Protein AF-A0A9X3YIF7-F1 (afdb_monomer_lite)

Foldseek 3Di:
DAPPDLCLLVCVVDPPPQPAQAAEADAQDKDKDKAAAQDKAWNYKYFDDAQFFKKKKKKDWPDQFAKKKFKDFQFGDGCAFSQRAGDDPLSSQVQGQFMFGARRNIWMFMAGLLFQQHDHGHMMIMMMGTNGNGMIIMMIHMHTDSHQAFAWAEEPLPDDDPAFASVQLVAQDADPADAPQRDGGRNSLLVSLLRLLRRLVSVQLRFSDYAYEYEGEHAQAAALVGGTDQKAKAFPDWDFADPVRHNNSANAHQAIAQLLLSCSNNRTQSCGRRNDHRVDGGMYMYGHPCCAPPNVRNVAHEDSHNFCPPPDPRHFDSSLVSNQRVLNSNGLFAQQDQAVVVPQGQFADADPVGFGGHYLLQQQKWFADPVVLDIDRSDALVADSVSNNCSLQVQFRIFGHQPCLLCDPLQPLNPDDPPSSTFGFHSQFDPPCPPDRTGGHPVTGRSAGPDPPASRHPDRPVDDRSHRRSSSSSSVSSSSDSDRDDHDDAFDDDQFWKDFPQQPVWTKRKFFQAADSHNATKIKIKTWAAAQVLATFIKIFIAGQRRQKTWTRQHNVGFGIWGWFADPVQLEIDTDPVKGKTKMKHQPNLSSDSQNSVDDPPPQPGWIWMWMDIDPDTDIGIMGGPDDPVFADVVWLAAKKDLAPSRYDKIKGWTWGDDDPATWIKIKTWHAFLRRGIHIWIQPTHGADQQWGDKTFTWGFPQGHHPPDRHDPDTDIDGFFTKIKHADDQAADVNADLNIFMFTAGDDPPDRGGDTDDRRGMHHSHDRDD

Sequence (770 aa):
MIRRLLALLALAAAPLAGAAPTIGLVDGQPAAFSVPGGALWTPYYFDVGDTGQQLVVDLVNNGAGDTDLLLRYGSPFPDLTEGGAIPDFDLLLRYAHYRGISANGSESIAVQRSNSIPLRSGRWYIAVVNGAAAAQNVQLTARINASAAARGITFAFDQPGADCNVAPWNDTTPATPIDGNNGTTLGQQRRNALIYAGSRLSGEIQSPVDVTVRACWKAQGGSPTEGATIAYAGPQTFVLDGNDFPLPYLPEKYTWYAIGEAVRQAGTTRCGAVGGDCGTPDIEATFNSDIDPPSNVINRPFYYGFTGASKPNRTIDFVTTSMHELTHGLGFVGLVNVDRTQGPVGTRATSGNGTAYDDAFGKQLVAVNTADRTYKPFLGNATSDADRAAALVSNNGLRWAAAEAVNSPENDNRGQAVPDNFPLMFAPCDRDDASQPCATNPGSTLSHTVQTGDLMNAFDNGESIREMGLALPMLHALGWANTPATPPLYGTPIPSNWFDRAHNGHGIDFQLFDRDPVNGDRYFVIFYTYDANGVPEWYQGFGRVVDGVFVGGKESHGISLQRVIYNAALRRSELDPTVAGTIEIDFNQAENSPTCRSRDRSGAPRLAVMSWSLRSETGRWCMEPAIDASARSTPDFGGHWWAGNGDSGWGMELFTLKGGAQPLLVGYLYYPDGLGNSRWAVVPVTPVDLANTATINLQEITTGFCRSCTPPSQAQTRNVGTIRFKLTQPVRADPPSTANTVTIDLAVPGTNIRFTRTNAPISLLSQVNQ

Structure (mmCIF, N/CA/C/O backbone):
data_AF-A0A9X3YIF7-F1
#
_entry.id   AF-A0A9X3YIF7-F1
#
loop_
_atom_site.group_PDB
_atom_site.id
_atom_site.type_symbol
_atom_site.label_atom_id
_atom_site.label_alt_id
_atom_site.label_comp_id
_atom_site.label_asym_id
_atom_site.label_entity_id
_atom_site.label_seq_id
_atom_site.pdbx_PDB_ins_code
_atom_site.Cartn_x
_atom_site.Cartn_y
_atom_site.Cartn_z
_atom_site.occupancy
_atom_site.B_iso_or_equiv
_atom_site.auth_seq_id
_atom_site.auth_comp_id
_atom_site.auth_asym_id
_atom_site.auth_atom_id
_atom_site.pdbx_PDB_model_num
ATOM 1 N N . MET A 1 1 ? 42.427 -6.707 -4.473 1.00 28.56 1 MET A N 1
ATOM 2 C CA . MET A 1 1 ? 41.043 -7.219 -4.588 1.00 28.56 1 MET A CA 1
ATOM 3 C C . MET A 1 1 ? 40.332 -6.624 -5.818 1.00 28.56 1 MET A C 1
ATOM 5 O O . MET A 1 1 ? 39.259 -6.071 -5.687 1.00 28.56 1 MET A O 1
ATOM 9 N N . ILE A 1 2 ? 40.928 -6.715 -7.022 1.00 30.66 2 ILE A N 1
ATOM 10 C CA . ILE A 1 2 ? 40.467 -6.000 -8.248 1.00 30.66 2 ILE A CA 1
ATOM 11 C C . ILE A 1 2 ? 40.328 -6.966 -9.460 1.00 30.66 2 ILE A C 1
ATOM 13 O O . ILE A 1 2 ? 40.185 -6.571 -10.606 1.00 30.66 2 ILE A O 1
ATOM 17 N N . ARG A 1 3 ? 40.336 -8.289 -9.229 1.00 26.27 3 ARG A N 1
ATOM 18 C CA . ARG A 1 3 ? 40.239 -9.314 -10.295 1.00 26.27 3 ARG A CA 1
ATOM 19 C C . ARG A 1 3 ? 38.932 -10.124 -10.303 1.00 26.27 3 ARG A C 1
ATOM 21 O O . ARG A 1 3 ? 38.836 -11.064 -11.078 1.00 26.27 3 ARG A O 1
ATOM 28 N N . ARG A 1 4 ? 37.946 -9.794 -9.457 1.00 29.69 4 ARG A N 1
ATOM 29 C CA . ARG A 1 4 ? 36.722 -10.607 -9.291 1.00 29.69 4 ARG A CA 1
ATOM 30 C C . ARG A 1 4 ? 35.436 -10.037 -9.905 1.00 29.69 4 ARG A C 1
ATOM 32 O O . ARG A 1 4 ? 34.525 -10.823 -10.099 1.00 29.69 4 ARG A O 1
ATOM 39 N N . LEU A 1 5 ? 35.355 -8.753 -10.275 1.00 37.22 5 LEU A N 1
ATOM 40 C CA . LEU A 1 5 ? 34.058 -8.165 -10.660 1.00 37.22 5 LEU A CA 1
ATOM 41 C C . LEU A 1 5 ? 33.627 -8.397 -12.116 1.00 37.22 5 LEU A C 1
ATOM 43 O O . LEU A 1 5 ? 32.449 -8.609 -12.360 1.00 37.22 5 LEU A O 1
ATOM 47 N N . LEU A 1 6 ? 34.543 -8.478 -13.085 1.00 38.00 6 LEU A N 1
ATOM 48 C CA . LEU A 1 6 ? 34.151 -8.807 -14.469 1.00 38.00 6 LEU A CA 1
ATOM 49 C C . LEU A 1 6 ? 33.914 -10.294 -14.723 1.00 38.00 6 LEU A C 1
ATOM 51 O O . LEU A 1 6 ? 33.485 -10.689 -15.802 1.00 38.00 6 LEU A O 1
ATOM 55 N N . ALA A 1 7 ? 34.157 -11.109 -13.703 1.00 34.06 7 ALA A N 1
ATOM 56 C CA . ALA A 1 7 ? 33.710 -12.477 -13.697 1.00 34.06 7 ALA A CA 1
ATOM 57 C C . ALA A 1 7 ? 32.222 -12.578 -13.312 1.00 34.06 7 ALA A C 1
ATOM 59 O O . ALA A 1 7 ? 31.672 -13.642 -13.518 1.00 34.06 7 ALA A O 1
ATOM 60 N N . LEU A 1 8 ? 31.533 -11.532 -12.818 1.00 35.84 8 LEU A N 1
ATOM 61 C CA . LEU A 1 8 ? 30.135 -11.670 -12.370 1.00 35.84 8 LEU A CA 1
ATOM 62 C C . LEU A 1 8 ? 29.120 -11.902 -13.499 1.00 35.84 8 LEU A C 1
ATOM 64 O O . LEU A 1 8 ? 28.171 -12.640 -13.275 1.00 35.84 8 LEU A O 1
ATOM 68 N N . LEU A 1 9 ? 29.329 -11.403 -14.722 1.00 37.75 9 LEU A N 1
ATOM 69 C CA . LEU A 1 9 ? 28.446 -11.761 -15.848 1.00 37.75 9 LEU A CA 1
ATOM 70 C C . LEU A 1 9 ? 28.667 -13.206 -16.348 1.00 37.75 9 LEU A C 1
ATOM 72 O O . LEU A 1 9 ? 27.761 -13.788 -16.936 1.00 37.75 9 LEU A O 1
ATOM 76 N N . ALA A 1 10 ? 29.829 -13.810 -16.063 1.00 34.50 10 ALA A N 1
ATOM 77 C CA . ALA A 1 10 ? 30.195 -15.170 -16.488 1.00 34.50 10 ALA A CA 1
ATOM 78 C C . ALA A 1 10 ? 30.200 -16.222 -15.349 1.00 34.50 10 ALA A C 1
ATOM 80 O O . ALA A 1 10 ? 30.133 -17.418 -15.615 1.00 34.50 10 ALA A O 1
ATOM 81 N N . LEU A 1 11 ? 30.236 -15.805 -14.077 1.00 31.11 11 LEU A N 1
ATOM 82 C CA . LEU A 1 11 ? 30.035 -16.632 -12.878 1.00 31.11 11 LEU A CA 1
ATOM 83 C C . LEU A 1 11 ? 28.607 -16.535 -12.321 1.00 31.11 11 LEU A C 1
ATOM 85 O O . LEU A 1 11 ? 28.276 -17.316 -11.435 1.00 31.11 11 LEU A O 1
ATOM 89 N N . ALA A 1 12 ? 27.726 -15.698 -12.884 1.00 36.56 12 ALA A N 1
ATOM 90 C CA . ALA A 1 12 ? 26.279 -15.754 -12.621 1.00 36.56 12 ALA A CA 1
ATOM 91 C C . ALA A 1 12 ? 25.605 -17.064 -13.103 1.00 36.56 12 ALA A C 1
ATOM 93 O O . ALA A 1 12 ? 24.399 -17.247 -12.913 1.00 36.56 12 ALA A O 1
ATOM 94 N N . ALA A 1 13 ? 26.381 -17.975 -13.709 1.00 33.59 13 ALA A N 1
ATOM 95 C CA . ALA A 1 13 ? 26.006 -19.352 -14.024 1.00 33.59 13 ALA A CA 1
ATOM 96 C C . ALA A 1 13 ? 26.297 -20.361 -12.890 1.00 33.59 13 ALA A C 1
ATOM 98 O O . ALA A 1 13 ? 25.944 -21.531 -13.022 1.00 33.59 13 ALA A O 1
ATOM 99 N N . ALA A 1 14 ? 26.919 -19.952 -11.778 1.00 32.28 14 ALA A N 1
ATOM 100 C CA . ALA A 1 14 ? 26.854 -20.736 -10.548 1.00 32.28 14 ALA A CA 1
ATOM 101 C C . ALA A 1 14 ? 25.616 -20.276 -9.767 1.00 32.28 14 ALA A C 1
ATOM 103 O O . ALA A 1 14 ? 25.454 -19.067 -9.581 1.00 32.28 14 ALA A O 1
ATOM 104 N N . PRO A 1 15 ? 24.745 -21.187 -9.296 1.00 33.84 15 PRO A N 1
ATOM 105 C CA . PRO A 1 15 ? 23.718 -20.791 -8.358 1.00 33.84 15 PRO A CA 1
ATOM 106 C C . PRO A 1 15 ? 24.461 -20.303 -7.114 1.00 33.84 15 PRO A C 1
ATOM 108 O O . PRO A 1 15 ? 25.006 -21.102 -6.353 1.00 33.84 15 PRO A O 1
ATOM 111 N N . LEU A 1 16 ? 24.486 -18.990 -6.885 1.00 38.88 16 LEU A N 1
ATOM 112 C CA . LEU A 1 16 ? 24.484 -18.490 -5.518 1.00 38.88 16 LEU A CA 1
ATOM 113 C C . LEU A 1 16 ? 23.112 -18.881 -4.970 1.00 38.88 16 LEU A C 1
ATOM 115 O O . LEU A 1 16 ? 22.184 -18.083 -4.917 1.00 38.88 16 LEU A O 1
ATOM 119 N N . ALA A 1 17 ? 22.963 -20.170 -4.666 1.00 37.81 17 ALA A N 1
ATOM 120 C CA . ALA A 1 17 ? 21.912 -20.641 -3.805 1.00 37.81 17 ALA A CA 1
ATOM 121 C C . ALA A 1 17 ? 22.182 -19.938 -2.476 1.00 37.81 17 ALA A C 1
ATOM 123 O O . ALA A 1 17 ? 23.069 -20.357 -1.730 1.00 37.81 17 ALA A O 1
ATOM 124 N N . GLY A 1 18 ? 21.474 -18.832 -2.216 1.00 44.88 18 GLY A N 1
ATOM 125 C CA . GLY A 1 18 ? 21.236 -18.411 -0.840 1.00 44.88 18 GLY A CA 1
ATOM 126 C C . GLY A 1 18 ? 20.814 -19.671 -0.100 1.00 44.88 18 GLY A C 1
ATOM 127 O O . GLY A 1 18 ? 19.992 -20.436 -0.621 1.00 44.88 18 GLY A O 1
ATOM 128 N N . ALA A 1 19 ? 21.501 -19.998 0.991 1.00 51.97 19 ALA A N 1
ATOM 129 C CA . ALA A 1 19 ? 21.259 -21.268 1.644 1.00 51.97 19 ALA A CA 1
ATOM 130 C C . ALA A 1 19 ? 19.799 -21.237 2.094 1.00 51.97 19 ALA A C 1
ATOM 132 O O . ALA A 1 19 ? 19.418 -20.400 2.905 1.00 51.97 19 ALA A O 1
ATOM 133 N N . ALA A 1 20 ? 18.956 -22.093 1.509 1.00 62.53 20 ALA A N 1
ATOM 134 C CA . ALA A 1 20 ? 17.548 -22.115 1.870 1.00 62.53 20 ALA A CA 1
ATOM 135 C C . ALA A 1 20 ? 17.446 -22.257 3.400 1.00 62.53 20 ALA A C 1
ATOM 137 O O . ALA A 1 20 ? 18.180 -23.081 3.956 1.00 62.53 20 ALA A O 1
ATOM 138 N N . PRO A 1 21 ? 16.575 -21.488 4.076 1.00 73.00 21 PRO A N 1
ATOM 139 C CA . PRO A 1 21 ? 16.413 -21.553 5.523 1.00 73.00 21 PRO A CA 1
ATOM 140 C C . PRO A 1 21 ? 16.306 -23.008 5.981 1.00 73.00 21 PRO A C 1
ATOM 142 O O . PRO A 1 21 ? 15.505 -23.781 5.449 1.00 73.00 21 PRO A O 1
ATOM 145 N N . THR A 1 22 ? 17.179 -23.409 6.904 1.00 81.31 22 THR A N 1
ATOM 146 C CA . THR A 1 22 ? 17.409 -24.825 7.227 1.00 81.31 22 THR A CA 1
ATOM 147 C C . THR A 1 22 ? 16.674 -25.285 8.480 1.00 81.31 22 THR A C 1
ATOM 149 O O . THR A 1 22 ? 16.526 -26.490 8.684 1.00 81.31 22 THR A O 1
ATOM 152 N N . ILE A 1 23 ? 16.174 -24.359 9.303 1.00 91.75 23 ILE A N 1
ATOM 153 C CA . ILE A 1 23 ? 15.623 -24.663 10.624 1.00 91.75 23 ILE A CA 1
ATOM 154 C C . ILE A 1 23 ? 14.102 -24.493 10.607 1.00 91.75 23 ILE A C 1
ATOM 156 O O . ILE A 1 23 ? 13.578 -23.384 10.681 1.00 91.75 23 ILE A O 1
ATOM 160 N N . GLY A 1 24 ? 13.386 -25.614 10.524 1.00 95.75 24 GLY A N 1
ATOM 161 C CA . GLY A 1 24 ? 11.931 -25.631 10.661 1.00 95.75 24 GLY A CA 1
ATOM 162 C C . GLY A 1 24 ? 11.521 -25.512 12.127 1.00 95.75 24 GLY A C 1
ATOM 163 O O . GLY A 1 24 ? 11.977 -26.296 12.961 1.00 95.75 24 GLY A O 1
ATOM 164 N N . LEU A 1 25 ? 10.663 -24.546 12.443 1.00 97.69 25 LEU A N 1
ATOM 165 C CA . LEU A 1 25 ? 10.036 -24.435 13.756 1.00 97.69 25 LEU A CA 1
ATOM 166 C C . LEU A 1 25 ? 8.960 -25.512 13.931 1.00 97.69 25 LEU A C 1
ATOM 168 O O . LEU A 1 25 ? 8.255 -25.873 12.988 1.00 97.69 25 LEU A O 1
ATOM 172 N N . VAL A 1 26 ? 8.820 -25.998 15.162 1.00 97.00 26 VAL A N 1
ATOM 173 C CA . VAL A 1 26 ? 7.764 -26.939 15.549 1.00 97.00 26 VAL A CA 1
ATOM 174 C C . VAL A 1 26 ? 6.633 -26.155 16.205 1.00 97.00 26 VAL A C 1
ATOM 176 O O . VAL A 1 26 ? 6.886 -25.281 17.032 1.00 97.00 26 VAL A O 1
ATOM 179 N N . ASP A 1 27 ? 5.393 -26.480 15.843 1.00 97.31 27 ASP A N 1
ATOM 180 C CA . ASP A 1 27 ? 4.194 -25.797 16.333 1.00 97.31 27 ASP A CA 1
ATOM 181 C C . ASP A 1 27 ? 4.163 -25.698 17.869 1.00 97.31 27 ASP A C 1
ATOM 183 O O . ASP A 1 27 ? 4.268 -26.695 18.589 1.00 97.31 27 ASP A O 1
ATOM 187 N N . GLY A 1 28 ? 4.079 -24.464 18.367 1.00 97.00 28 GLY A N 1
ATOM 188 C CA . GLY A 1 28 ? 4.037 -24.118 19.786 1.00 97.00 28 GLY A CA 1
ATOM 189 C C . GLY A 1 28 ? 5.333 -24.331 20.569 1.00 97.00 28 GLY A C 1
ATOM 190 O O . GLY A 1 28 ? 5.376 -23.955 21.742 1.00 97.00 28 GLY A O 1
ATOM 191 N N . GLN A 1 29 ? 6.382 -24.892 19.962 1.00 97.81 29 GLN A N 1
ATOM 192 C CA . GLN A 1 29 ? 7.656 -25.142 20.632 1.00 97.81 29 GLN A CA 1
ATOM 193 C C . GLN A 1 29 ? 8.613 -23.960 20.444 1.00 97.81 29 GLN A C 1
ATOM 195 O O . GLN A 1 29 ? 8.922 -23.593 19.307 1.00 97.81 29 GLN A O 1
ATOM 200 N N . PRO A 1 30 ? 9.116 -23.364 21.535 1.00 97.00 30 PRO A N 1
ATOM 201 C CA . PRO A 1 30 ? 10.035 -22.245 21.431 1.00 97.00 30 PRO A CA 1
ATOM 202 C C . PRO A 1 30 ? 11.445 -22.671 21.008 1.00 97.00 30 PRO A C 1
ATOM 204 O O . PRO A 1 30 ? 12.006 -23.628 21.542 1.00 97.00 30 PRO A O 1
ATOM 207 N N . ALA A 1 31 ? 12.054 -21.894 20.115 1.00 96.88 31 ALA A N 1
ATOM 208 C CA . ALA A 1 31 ? 13.458 -21.989 19.735 1.00 96.88 31 ALA A CA 1
ATOM 209 C C . ALA A 1 31 ? 14.250 -20.828 20.355 1.00 96.88 31 ALA A C 1
ATOM 211 O O . ALA A 1 31 ? 14.021 -19.666 20.021 1.00 96.88 31 ALA A O 1
ATOM 212 N N . ALA A 1 32 ? 15.184 -21.138 21.257 1.00 96.00 32 ALA A N 1
ATOM 213 C CA . ALA A 1 32 ? 16.058 -20.152 21.890 1.00 96.00 32 ALA A CA 1
ATOM 214 C C . ALA A 1 32 ? 17.413 -20.072 21.174 1.00 96.00 32 ALA A C 1
ATOM 216 O O . ALA A 1 32 ? 18.036 -21.100 20.903 1.00 96.00 32 ALA A O 1
ATOM 217 N N . PHE A 1 33 ? 17.882 -18.859 20.881 1.00 95.00 33 PHE A N 1
ATOM 218 C CA . PHE A 1 33 ? 19.168 -18.619 20.220 1.00 95.00 33 PHE A CA 1
ATOM 219 C C . PHE A 1 33 ? 19.694 -17.208 20.510 1.00 95.00 33 PHE A C 1
ATOM 221 O O . PHE A 1 33 ? 18.993 -16.366 21.069 1.00 95.00 33 PHE A O 1
ATOM 228 N N . SER A 1 34 ? 20.954 -16.960 20.146 1.00 94.06 34 SER A N 1
ATOM 229 C CA . SER A 1 34 ? 21.594 -15.650 20.277 1.00 94.06 34 SER A CA 1
ATOM 230 C C . SER A 1 34 ? 21.779 -15.021 18.899 1.00 94.06 34 SER A C 1
ATOM 232 O O . SER A 1 34 ? 22.317 -15.671 18.001 1.00 94.06 34 SER A O 1
ATOM 234 N N . VAL A 1 35 ? 21.346 -13.772 18.735 1.00 93.19 35 VAL A N 1
ATOM 235 C CA . VAL A 1 35 ? 21.540 -12.986 17.509 1.00 93.19 35 VAL A CA 1
ATOM 236 C C . VAL A 1 35 ? 22.674 -11.994 17.754 1.00 93.19 35 VAL A C 1
ATOM 238 O O . VAL A 1 35 ? 22.548 -11.166 18.660 1.00 93.19 35 VAL A O 1
ATOM 241 N N . PRO A 1 36 ? 23.788 -12.041 16.997 1.00 93.06 36 PRO A N 1
ATOM 242 C CA . PRO A 1 36 ? 24.875 -11.077 17.154 1.00 93.06 36 PRO A CA 1
ATOM 243 C C . PRO A 1 36 ? 24.399 -9.628 16.976 1.00 93.06 36 PRO A C 1
ATOM 245 O O . PRO A 1 36 ? 23.386 -9.375 16.329 1.00 93.06 36 PRO A O 1
ATOM 248 N N . GLY A 1 37 ? 25.119 -8.672 17.563 1.00 90.88 37 GLY A N 1
ATOM 249 C CA . GLY A 1 37 ? 24.786 -7.253 17.425 1.00 90.88 37 GLY A CA 1
ATOM 250 C C . GLY A 1 37 ? 24.881 -6.767 15.979 1.00 90.88 37 GLY A C 1
ATOM 251 O O . GLY A 1 37 ? 25.839 -7.111 15.285 1.00 90.88 37 GLY A O 1
ATOM 252 N N . GLY A 1 38 ? 23.897 -5.990 15.524 1.00 88.06 38 GLY A N 1
ATOM 253 C CA . GLY A 1 38 ? 23.814 -5.488 14.148 1.00 88.06 38 GLY A CA 1
ATOM 254 C C . GLY A 1 38 ? 23.629 -6.577 13.085 1.00 88.06 38 GLY A C 1
ATOM 255 O O . GLY A 1 38 ? 23.909 -6.328 11.913 1.00 88.06 38 GLY A O 1
ATOM 256 N N . ALA A 1 39 ? 23.237 -7.794 13.477 1.00 88.38 39 ALA A N 1
ATOM 257 C CA . ALA A 1 39 ? 23.097 -8.920 12.563 1.00 88.38 39 ALA A CA 1
ATOM 258 C C . ALA A 1 39 ? 21.652 -9.120 12.094 1.00 88.38 39 ALA A C 1
ATOM 260 O O . ALA A 1 39 ? 20.688 -8.828 12.802 1.00 88.38 39 ALA A O 1
ATOM 261 N N . LEU A 1 40 ? 21.541 -9.700 10.900 1.00 88.38 40 LEU A N 1
ATOM 262 C CA . LEU A 1 40 ? 20.308 -10.217 10.321 1.00 88.38 40 LEU A CA 1
ATOM 263 C C . LEU A 1 40 ? 20.363 -11.746 10.375 1.00 88.38 40 LEU A C 1
ATOM 265 O O . LEU A 1 40 ? 21.404 -12.339 10.083 1.00 88.38 40 LEU A O 1
ATOM 269 N N . TRP A 1 41 ? 19.263 -12.384 10.764 1.00 88.75 41 TRP A N 1
ATOM 270 C CA . TRP A 1 41 ? 19.209 -13.821 11.015 1.00 88.75 41 TRP A CA 1
ATOM 271 C C . TRP A 1 41 ? 18.006 -14.458 10.315 1.00 88.75 41 TRP A C 1
ATOM 273 O O . TRP A 1 41 ? 16.871 -14.301 10.752 1.00 88.75 41 TRP A O 1
ATOM 283 N N . THR A 1 42 ? 18.255 -15.194 9.234 1.00 91.12 42 THR A N 1
ATOM 284 C CA . THR A 1 42 ? 17.260 -15.730 8.282 1.00 91.12 42 THR A CA 1
ATOM 285 C C . THR A 1 42 ? 17.077 -17.267 8.238 1.00 91.12 42 THR A C 1
ATOM 287 O O . THR A 1 42 ? 16.381 -17.739 7.338 1.00 91.12 42 THR A O 1
ATOM 290 N N . PRO A 1 43 ? 17.632 -18.121 9.134 1.00 90.75 43 PRO A N 1
ATOM 291 C CA . PRO A 1 43 ? 17.613 -19.573 8.917 1.00 90.75 43 PRO A CA 1
ATOM 292 C C . PRO A 1 43 ? 16.278 -20.253 9.256 1.00 90.75 43 PRO A C 1
ATOM 294 O O . PRO A 1 43 ? 16.157 -21.460 9.031 1.00 90.75 43 PRO A O 1
ATOM 297 N N . TYR A 1 44 ? 15.302 -19.530 9.815 1.00 95.38 44 TYR A N 1
ATOM 298 C CA . TYR A 1 44 ? 14.062 -20.107 10.330 1.00 95.38 44 TYR A CA 1
ATOM 299 C C . TYR A 1 44 ? 12.919 -20.076 9.313 1.00 95.38 44 TYR A C 1
ATOM 301 O O . TYR A 1 44 ? 12.725 -19.113 8.570 1.00 95.38 44 TYR A O 1
ATOM 309 N N . TYR A 1 45 ? 12.109 -21.131 9.328 1.00 96.94 45 TYR A N 1
ATOM 310 C CA . TYR A 1 45 ? 10.840 -21.190 8.611 1.00 96.94 45 TYR A CA 1
ATOM 311 C C . TYR A 1 45 ? 9.784 -21.952 9.417 1.00 96.94 45 TYR A C 1
ATOM 313 O O . TYR A 1 45 ? 10.096 -22.661 10.374 1.00 96.94 45 TYR A O 1
ATOM 321 N N . PHE A 1 46 ? 8.527 -21.832 9.002 1.00 97.75 46 PHE A N 1
ATOM 322 C CA . PHE A 1 46 ? 7.400 -22.601 9.511 1.00 97.75 46 PHE A CA 1
ATOM 323 C C . PHE A 1 46 ? 6.532 -23.078 8.342 1.00 97.75 46 PHE A C 1
ATOM 325 O O . PHE A 1 46 ? 6.184 -22.291 7.461 1.00 97.75 46 PHE A O 1
ATOM 332 N N . ASP A 1 47 ? 6.197 -24.367 8.314 1.00 96.75 47 ASP A N 1
ATOM 333 C CA . ASP A 1 47 ? 5.344 -24.948 7.276 1.00 96.75 47 ASP A CA 1
ATOM 334 C C . ASP A 1 47 ? 3.887 -24.972 7.759 1.00 96.75 47 ASP A C 1
ATOM 336 O O . ASP A 1 47 ? 3.551 -25.602 8.762 1.00 96.75 47 ASP A O 1
ATOM 340 N N . VAL A 1 48 ? 3.011 -24.275 7.036 1.00 97.12 48 VAL A N 1
ATOM 341 C CA . VAL A 1 48 ? 1.581 -24.184 7.345 1.00 97.12 48 VAL A CA 1
ATOM 342 C C . VAL A 1 48 ? 0.807 -25.229 6.539 1.00 97.12 48 VAL A C 1
ATOM 344 O O . VAL A 1 48 ? 0.975 -25.354 5.323 1.00 97.12 48 VAL A O 1
ATOM 347 N N . GLY A 1 49 ? -0.070 -25.975 7.212 1.00 95.31 49 GLY A N 1
ATOM 348 C CA . GLY A 1 49 ? -1.005 -26.913 6.583 1.00 95.31 49 GLY A CA 1
ATOM 349 C C . GLY A 1 49 ? -2.330 -26.270 6.154 1.00 95.31 49 GLY A C 1
ATOM 350 O O . GLY A 1 49 ? -2.624 -25.120 6.477 1.00 95.31 49 GLY A O 1
ATOM 351 N N . ASP A 1 50 ? -3.176 -27.040 5.470 1.00 91.75 50 ASP A N 1
ATOM 352 C CA . ASP A 1 50 ? -4.433 -26.549 4.880 1.00 91.75 50 ASP A CA 1
ATOM 353 C C . ASP A 1 50 ? -5.543 -26.205 5.881 1.00 91.75 50 ASP A C 1
ATOM 355 O O . ASP A 1 50 ? -6.513 -25.551 5.504 1.00 91.75 50 ASP A O 1
ATOM 359 N N . THR A 1 51 ? -5.446 -26.630 7.142 1.00 89.81 51 THR A N 1
ATOM 360 C CA . THR A 1 51 ? -6.525 -26.471 8.137 1.00 89.81 51 THR A CA 1
ATOM 361 C C . THR A 1 51 ? -6.350 -25.261 9.054 1.00 89.81 51 THR A C 1
ATOM 363 O O . THR A 1 51 ? -7.326 -24.812 9.658 1.00 89.81 51 THR A O 1
ATOM 366 N N . GLY A 1 52 ? -5.139 -24.701 9.139 1.00 92.75 52 GLY A N 1
ATOM 367 C CA . GLY A 1 52 ? -4.835 -23.563 10.006 1.00 92.75 52 GLY A CA 1
ATOM 368 C C . GLY A 1 52 ? -5.655 -22.323 9.647 1.00 92.75 52 GLY A C 1
ATOM 369 O O . GLY A 1 52 ? -5.833 -22.013 8.464 1.00 92.75 52 GLY A O 1
ATOM 370 N N . GLN A 1 53 ? -6.164 -21.621 10.661 1.00 94.75 53 GLN A N 1
ATOM 371 C CA . GLN A 1 53 ? -6.935 -20.380 10.495 1.00 94.75 53 GLN A CA 1
ATOM 372 C C . GLN A 1 53 ? -6.132 -19.136 10.870 1.00 94.75 53 GLN A C 1
ATOM 374 O O . GLN A 1 53 ? -6.403 -18.056 10.345 1.00 94.75 53 GLN A O 1
ATOM 379 N N . GLN A 1 54 ? -5.132 -19.288 11.740 1.00 96.50 54 GLN A N 1
ATOM 380 C CA . GLN A 1 54 ? -4.242 -18.206 12.138 1.00 96.50 54 GLN A CA 1
ATOM 381 C C . GLN A 1 54 ? -2.846 -18.747 12.459 1.00 96.50 54 GLN A C 1
ATOM 383 O O . GLN A 1 54 ? -2.724 -19.713 13.207 1.00 96.50 54 GLN A O 1
ATOM 388 N N . LEU A 1 55 ? -1.814 -18.111 11.909 1.00 97.94 55 LEU A N 1
ATOM 389 C CA . LEU A 1 55 ? -0.418 -18.279 12.304 1.00 97.94 55 LEU A CA 1
ATOM 390 C C . LEU A 1 55 ? -0.050 -17.138 13.250 1.00 97.94 55 LEU A C 1
ATOM 392 O O . LEU A 1 55 ? -0.253 -15.982 12.895 1.00 97.94 55 LEU A O 1
ATOM 396 N N . VAL A 1 56 ? 0.501 -17.449 14.419 1.00 98.00 56 VAL A N 1
ATOM 397 C CA . VAL A 1 56 ? 1.097 -16.460 15.328 1.00 98.00 56 VAL A CA 1
ATOM 398 C C . VAL A 1 56 ? 2.587 -16.743 15.443 1.00 98.00 56 VAL A C 1
ATOM 400 O O . VAL A 1 56 ? 2.970 -17.869 15.759 1.00 98.00 56 VAL A O 1
ATOM 403 N N . VAL A 1 57 ? 3.420 -15.739 15.181 1.00 98.44 57 VAL A N 1
ATOM 404 C CA . VAL A 1 57 ? 4.873 -15.803 15.358 1.00 98.44 57 VAL A CA 1
ATOM 405 C C . VAL A 1 57 ? 5.265 -14.799 16.431 1.00 98.44 57 VAL A C 1
ATOM 407 O O . VAL A 1 57 ? 5.092 -13.601 16.238 1.00 98.44 57 VAL A O 1
ATOM 410 N N . ASP A 1 58 ? 5.786 -15.300 17.547 1.00 98.12 58 ASP A N 1
ATOM 411 C CA . ASP A 1 58 ? 6.232 -14.508 18.690 1.00 98.12 58 ASP A CA 1
ATOM 412 C C . ASP A 1 58 ? 7.762 -14.515 18.765 1.00 98.12 58 ASP A C 1
ATOM 414 O O . ASP A 1 58 ? 8.381 -15.585 18.777 1.00 98.12 58 ASP A O 1
ATOM 418 N N . LEU A 1 59 ? 8.360 -13.333 18.878 1.00 98.19 59 LEU A N 1
ATOM 419 C CA . LEU A 1 59 ? 9.764 -13.108 19.198 1.00 98.19 59 LEU A CA 1
ATOM 420 C C . LEU A 1 59 ? 9.843 -12.460 20.581 1.00 98.19 59 LEU A C 1
ATOM 422 O O . LEU A 1 59 ? 9.498 -11.296 20.755 1.00 98.19 59 LEU A O 1
ATOM 426 N N . VAL A 1 60 ? 10.316 -13.208 21.573 1.00 97.44 60 VAL A N 1
ATOM 427 C CA . VAL A 1 60 ? 10.572 -12.673 22.914 1.00 97.44 60 VAL A CA 1
ATOM 428 C C . VAL A 1 60 ? 12.056 -12.368 23.037 1.00 97.44 60 VAL A C 1
ATOM 430 O O . VAL A 1 60 ? 12.880 -13.286 22.981 1.00 97.44 60 VAL A O 1
ATOM 433 N N . ASN A 1 61 ? 12.403 -11.097 23.231 1.00 95.19 61 ASN A N 1
ATOM 434 C CA . ASN A 1 61 ? 13.764 -10.710 23.575 1.00 95.19 61 ASN A CA 1
ATOM 435 C C . ASN A 1 61 ? 13.936 -10.715 25.097 1.00 95.19 61 ASN A C 1
ATOM 437 O O . ASN A 1 61 ? 13.267 -9.979 25.816 1.00 95.19 61 ASN A O 1
ATOM 441 N N . ASN A 1 62 ? 14.852 -11.547 25.594 1.00 90.75 62 ASN A N 1
ATOM 442 C CA . ASN A 1 62 ? 15.181 -11.597 27.021 1.00 90.75 62 ASN A CA 1
ATOM 443 C C . ASN A 1 62 ? 16.240 -10.550 27.417 1.00 90.75 62 ASN A C 1
ATOM 445 O O . ASN A 1 62 ? 16.604 -10.450 28.590 1.00 90.75 62 ASN A O 1
ATOM 449 N N . GLY A 1 63 ? 16.793 -9.828 26.440 1.00 86.00 63 GLY A N 1
ATOM 450 C CA . GLY A 1 63 ? 17.685 -8.691 26.632 1.00 86.00 63 GLY A CA 1
ATOM 451 C C . GLY A 1 63 ? 16.946 -7.350 26.640 1.00 86.00 63 GLY A C 1
ATOM 452 O O . GLY A 1 63 ? 15.724 -7.290 26.683 1.00 86.00 63 GLY A O 1
ATOM 453 N N . ALA A 1 64 ? 17.718 -6.263 26.611 1.00 82.69 64 ALA A N 1
ATOM 454 C CA . ALA A 1 64 ? 17.210 -4.885 26.563 1.00 82.69 64 ALA A CA 1
ATOM 455 C C . ALA A 1 64 ? 17.466 -4.201 25.206 1.00 82.69 64 ALA A C 1
ATOM 457 O O . ALA A 1 64 ? 17.347 -2.984 25.096 1.00 82.69 64 ALA A O 1
ATOM 458 N N . GLY A 1 65 ? 17.933 -4.959 24.210 1.00 87.62 65 GLY A N 1
ATOM 459 C CA . GLY A 1 65 ? 18.187 -4.450 22.867 1.00 87.62 65 GLY A CA 1
ATOM 460 C C . GLY A 1 65 ? 16.946 -4.469 21.985 1.00 87.62 65 GLY A C 1
ATOM 461 O O . GLY A 1 65 ? 15.967 -5.154 22.271 1.00 87.62 65 GLY A O 1
ATOM 462 N N . ASP A 1 66 ? 17.035 -3.738 20.886 1.00 90.75 66 ASP A N 1
ATOM 463 C CA . ASP A 1 66 ? 16.007 -3.695 19.858 1.00 90.75 66 ASP A CA 1
ATOM 464 C C . ASP A 1 66 ? 16.150 -4.906 18.925 1.00 90.75 66 ASP A C 1
ATOM 466 O O . ASP A 1 66 ? 17.224 -5.116 18.343 1.00 90.75 66 ASP A O 1
ATOM 470 N N . THR A 1 67 ? 15.107 -5.732 18.839 1.00 94.62 67 THR A N 1
ATOM 471 C CA . THR A 1 67 ? 15.065 -6.855 17.900 1.00 94.62 67 THR A CA 1
ATOM 472 C C . THR A 1 67 ? 13.755 -6.888 17.146 1.00 94.62 67 THR A C 1
ATOM 474 O O . THR A 1 67 ? 12.696 -6.920 17.764 1.00 94.62 67 THR A O 1
ATOM 477 N N . ASP A 1 68 ? 13.853 -6.975 15.825 1.00 96.19 68 ASP A N 1
ATOM 478 C CA . ASP A 1 68 ? 12.706 -6.967 14.930 1.00 96.19 68 ASP A CA 1
ATOM 479 C C . ASP A 1 68 ? 12.395 -8.366 14.400 1.00 96.19 68 ASP A C 1
ATOM 481 O O . ASP A 1 68 ? 13.278 -9.222 14.251 1.00 96.19 68 ASP A O 1
ATOM 485 N N . LEU A 1 69 ? 11.135 -8.569 14.030 1.00 97.81 69 LEU A N 1
ATOM 486 C CA . LEU A 1 69 ? 10.620 -9.792 13.433 1.00 97.81 69 LEU A CA 1
ATOM 487 C C . LEU A 1 69 ? 10.066 -9.498 12.041 1.00 97.81 69 LEU A C 1
ATOM 489 O O . LEU A 1 69 ? 9.175 -8.671 11.885 1.00 97.81 69 LEU A O 1
ATOM 493 N N . LEU A 1 70 ? 10.535 -10.222 11.029 1.00 98.00 70 LEU A N 1
ATOM 494 C CA . LEU A 1 70 ? 10.029 -10.141 9.661 1.00 98.00 70 LEU A CA 1
ATOM 495 C C . LEU A 1 70 ? 9.510 -11.506 9.218 1.00 98.00 70 LEU A C 1
ATOM 497 O O . LEU A 1 70 ? 10.106 -12.544 9.514 1.00 98.00 70 LEU A O 1
ATOM 501 N N . LEU A 1 71 ? 8.410 -11.503 8.472 1.00 98.25 71 LEU A N 1
ATOM 502 C CA . LEU A 1 71 ? 7.739 -12.714 8.018 1.00 98.25 71 LEU A CA 1
ATOM 503 C C . LEU A 1 71 ? 7.318 -12.568 6.554 1.00 98.25 71 LEU A C 1
ATOM 505 O O . LEU A 1 71 ? 6.778 -11.541 6.137 1.00 98.25 71 LEU A O 1
ATOM 509 N N . ARG A 1 72 ? 7.547 -13.613 5.758 1.00 96.38 72 ARG A N 1
ATOM 510 C CA . ARG A 1 72 ? 7.082 -13.678 4.366 1.00 96.38 72 ARG A CA 1
ATOM 511 C C . ARG A 1 72 ? 6.686 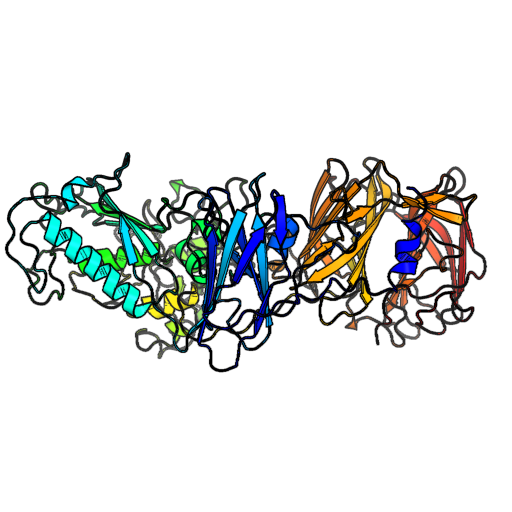-15.087 3.952 1.00 96.38 72 ARG A C 1
ATOM 513 O O . ARG A 1 72 ? 7.036 -16.058 4.612 1.00 96.38 72 ARG A O 1
ATOM 520 N N . TYR A 1 73 ? 5.963 -15.196 2.845 1.00 95.31 73 TYR A N 1
ATOM 521 C CA . TYR A 1 73 ? 5.475 -16.467 2.314 1.00 95.31 73 TYR A CA 1
ATOM 522 C C . TYR A 1 73 ? 6.131 -16.786 0.969 1.00 95.31 73 TYR A C 1
ATOM 524 O O . TYR A 1 73 ? 6.284 -15.904 0.128 1.00 95.31 73 TYR A O 1
ATOM 532 N N . GLY A 1 74 ? 6.424 -18.064 0.726 1.00 87.56 74 GLY A N 1
ATOM 533 C CA . GLY A 1 74 ? 6.698 -18.592 -0.614 1.00 87.56 74 GLY A CA 1
ATOM 534 C C . GLY A 1 74 ? 8.149 -18.486 -1.082 1.00 87.56 74 GLY A C 1
ATOM 535 O O . GLY A 1 74 ? 8.646 -19.455 -1.646 1.00 87.56 74 GLY A O 1
ATOM 536 N N . SER A 1 75 ? 8.854 -17.388 -0.793 1.00 89.06 75 SER A N 1
ATOM 537 C CA . SER A 1 75 ? 10.292 -17.250 -1.086 1.00 89.06 75 SER A CA 1
ATOM 538 C C . SER A 1 75 ? 11.098 -16.820 0.147 1.00 89.06 75 SER A C 1
ATOM 540 O O . SER A 1 75 ? 10.583 -16.068 0.980 1.00 89.06 75 SER A O 1
ATOM 542 N N . PRO A 1 76 ? 12.343 -17.305 0.310 1.00 90.94 76 PRO A N 1
ATOM 543 C CA . PRO A 1 76 ? 13.159 -17.000 1.480 1.00 90.94 76 PRO A CA 1
ATOM 544 C C . PRO A 1 76 ? 13.627 -15.542 1.488 1.00 90.94 76 PRO A C 1
ATOM 546 O O . PRO A 1 76 ? 13.602 -14.849 0.470 1.00 90.94 76 PRO A O 1
ATOM 549 N N . PHE A 1 77 ? 14.066 -15.065 2.650 1.00 91.06 77 PHE A N 1
ATOM 550 C CA . PHE A 1 77 ? 14.869 -13.846 2.708 1.00 91.06 77 PHE A CA 1
ATOM 551 C C . PHE A 1 77 ? 16.263 -14.127 2.123 1.00 91.06 77 PHE A C 1
ATOM 553 O O . PHE A 1 77 ? 16.786 -15.225 2.329 1.00 91.06 77 PHE A O 1
ATOM 560 N N . PRO A 1 78 ? 16.867 -13.181 1.385 1.00 85.81 78 PRO A N 1
ATOM 561 C CA . PRO A 1 78 ? 18.204 -13.374 0.842 1.00 85.81 78 PRO A CA 1
ATOM 562 C C . PRO A 1 78 ? 19.238 -13.394 1.975 1.00 85.81 78 PRO A C 1
ATOM 564 O O . PRO A 1 78 ? 19.164 -12.569 2.876 1.00 85.81 78 PRO A O 1
ATOM 567 N N . ASP A 1 79 ? 20.231 -14.284 1.905 1.00 82.38 79 ASP A N 1
ATOM 568 C CA . ASP A 1 79 ? 21.424 -14.224 2.775 1.00 82.38 79 ASP A CA 1
ATOM 569 C C . ASP A 1 79 ? 22.491 -13.279 2.207 1.00 82.38 79 ASP A C 1
ATOM 571 O O . ASP A 1 79 ? 23.292 -12.692 2.933 1.00 82.38 79 ASP A O 1
ATOM 575 N N . LEU A 1 80 ? 22.504 -13.157 0.878 1.00 83.12 80 LEU A N 1
ATOM 576 C CA . LEU A 1 80 ? 23.343 -12.257 0.106 1.00 83.12 80 LEU A CA 1
ATOM 577 C C . LEU A 1 80 ? 22.488 -11.592 -0.967 1.00 83.12 80 LEU A C 1
ATOM 579 O O . LEU A 1 80 ? 21.584 -12.205 -1.534 1.00 83.12 80 LEU A O 1
ATOM 583 N N . THR A 1 81 ? 22.802 -10.344 -1.277 1.00 81.94 81 THR A N 1
ATOM 584 C CA . THR A 1 81 ? 22.282 -9.674 -2.467 1.00 81.94 81 THR A CA 1
ATOM 585 C C . THR A 1 81 ? 22.835 -10.341 -3.731 1.00 81.94 81 THR A C 1
ATOM 587 O O . THR A 1 81 ? 23.870 -11.010 -3.695 1.00 81.94 81 THR A O 1
ATOM 590 N N . GLU A 1 82 ? 22.227 -10.077 -4.891 1.00 79.75 82 GLU A N 1
ATOM 591 C CA . GLU A 1 82 ? 22.801 -10.517 -6.177 1.00 79.75 82 GLU A CA 1
ATOM 592 C C . GLU A 1 82 ? 24.202 -9.925 -6.443 1.00 79.75 82 GLU A C 1
ATOM 594 O O . GLU A 1 82 ? 24.995 -10.511 -7.175 1.00 79.75 82 GLU A O 1
ATOM 599 N N . GLY A 1 83 ? 24.539 -8.795 -5.808 1.00 74.56 83 GLY A N 1
ATOM 600 C CA . GLY A 1 83 ? 25.882 -8.203 -5.828 1.00 74.56 83 GLY A CA 1
ATOM 601 C C . GLY A 1 83 ? 26.874 -8.852 -4.848 1.00 74.56 83 GLY A C 1
ATOM 602 O O . GLY A 1 83 ? 28.029 -8.433 -4.777 1.00 74.56 83 GLY A O 1
ATOM 603 N N . GLY A 1 84 ? 26.448 -9.856 -4.073 1.00 79.50 84 GLY A N 1
ATOM 604 C CA . GLY A 1 84 ? 27.267 -10.566 -3.087 1.00 79.50 84 GLY A CA 1
ATOM 605 C C . GLY A 1 84 ? 27.482 -9.818 -1.767 1.00 79.50 84 GLY A C 1
ATOM 606 O O . GLY A 1 84 ? 28.403 -10.157 -1.022 1.00 79.50 84 GLY A O 1
ATOM 607 N N . ALA A 1 85 ? 26.676 -8.795 -1.477 1.00 81.56 85 ALA A N 1
ATOM 608 C CA . ALA A 1 85 ? 26.700 -8.071 -0.209 1.00 81.56 85 ALA A CA 1
ATOM 609 C C . ALA A 1 85 ? 25.778 -8.721 0.823 1.00 81.56 85 ALA A C 1
ATOM 611 O O . ALA A 1 85 ? 24.829 -9.411 0.463 1.00 81.56 85 ALA A O 1
ATOM 612 N N . ILE A 1 86 ? 26.024 -8.454 2.104 1.00 82.94 86 ILE A N 1
ATOM 613 C CA . ILE A 1 86 ? 25.053 -8.771 3.156 1.00 82.94 86 ILE A CA 1
ATOM 614 C C . ILE A 1 86 ? 23.852 -7.824 2.967 1.00 82.94 86 ILE A C 1
ATOM 616 O O . ILE A 1 86 ? 24.081 -6.624 2.783 1.00 82.94 86 ILE A O 1
ATOM 620 N N . PRO A 1 87 ? 22.604 -8.327 2.968 1.00 85.06 87 PRO A N 1
ATOM 621 C CA . PRO A 1 87 ? 21.407 -7.494 2.947 1.00 85.06 87 PRO A CA 1
ATOM 622 C C . PRO A 1 87 ? 21.450 -6.422 4.032 1.00 85.06 87 PRO A C 1
ATOM 624 O O . PRO A 1 87 ? 21.978 -6.649 5.116 1.00 85.06 87 PRO A O 1
ATOM 627 N N . ASP A 1 88 ? 20.877 -5.259 3.749 1.00 86.00 88 ASP A N 1
ATOM 628 C CA . ASP A 1 88 ? 20.565 -4.275 4.777 1.00 86.00 88 ASP A CA 1
ATOM 629 C C . ASP A 1 88 ? 19.115 -4.447 5.250 1.00 86.00 88 ASP A C 1
ATOM 631 O O . ASP A 1 88 ? 18.317 -5.180 4.659 1.00 86.00 88 ASP A O 1
ATOM 635 N N . PHE A 1 89 ? 18.774 -3.769 6.345 1.00 87.19 89 PHE A N 1
ATOM 636 C CA . PHE A 1 89 ? 17.425 -3.804 6.906 1.00 87.19 89 PHE A CA 1
ATOM 637 C C . PHE A 1 89 ? 16.362 -3.330 5.902 1.00 87.19 89 PHE A C 1
ATOM 639 O O . PHE A 1 89 ? 15.315 -3.957 5.777 1.00 87.19 89 PHE A O 1
ATOM 646 N N . ASP A 1 90 ? 16.663 -2.282 5.127 1.00 86.88 90 ASP A N 1
ATOM 647 C CA . ASP A 1 90 ? 15.788 -1.764 4.066 1.00 86.88 90 ASP A CA 1
ATOM 648 C C . ASP A 1 90 ? 15.446 -2.840 3.023 1.00 86.88 90 ASP A C 1
ATOM 650 O O . ASP A 1 90 ? 14.280 -3.011 2.671 1.00 86.88 90 ASP A O 1
ATOM 654 N N . LEU A 1 91 ? 16.431 -3.624 2.569 1.00 86.44 91 LEU A N 1
ATOM 655 C CA . LEU A 1 91 ? 16.181 -4.719 1.635 1.00 86.44 91 LEU A CA 1
ATOM 656 C C . LEU A 1 91 ? 15.283 -5.802 2.246 1.00 86.44 91 LEU A C 1
ATOM 658 O O . LEU A 1 91 ? 14.375 -6.283 1.569 1.00 86.44 91 LEU A O 1
ATOM 662 N N . LEU A 1 92 ? 15.507 -6.185 3.508 1.00 89.50 92 LEU A N 1
ATOM 663 C CA . LEU A 1 92 ? 14.646 -7.178 4.154 1.00 89.50 92 LEU A CA 1
ATOM 664 C C . LEU A 1 92 ? 13.219 -6.661 4.348 1.00 89.50 92 LEU A C 1
ATOM 666 O O . LEU A 1 92 ? 12.278 -7.420 4.123 1.00 89.50 92 LEU A O 1
ATOM 670 N N . LEU A 1 93 ? 13.043 -5.381 4.688 1.00 90.00 93 LEU A N 1
ATOM 671 C CA . LEU A 1 93 ? 11.722 -4.756 4.762 1.00 90.00 93 LEU A CA 1
ATOM 672 C C . LEU A 1 93 ? 10.995 -4.781 3.413 1.00 90.00 93 LEU A C 1
ATOM 674 O O . LEU A 1 93 ? 9.796 -5.037 3.390 1.00 90.00 93 LEU A O 1
ATOM 678 N N . ARG A 1 94 ? 11.707 -4.580 2.295 1.00 88.12 94 ARG A N 1
ATOM 679 C CA . ARG A 1 94 ? 11.132 -4.688 0.939 1.00 88.12 94 ARG A CA 1
ATOM 680 C C . ARG A 1 94 ? 10.672 -6.108 0.597 1.00 88.12 94 ARG A C 1
ATOM 682 O O . ARG A 1 94 ? 9.767 -6.267 -0.211 1.00 88.12 94 ARG A O 1
ATOM 689 N N . TYR A 1 95 ? 11.291 -7.126 1.192 1.00 90.62 95 TYR A N 1
ATOM 690 C CA . TYR A 1 95 ? 10.947 -8.538 0.978 1.00 90.62 95 TYR A CA 1
ATOM 691 C C . TYR A 1 95 ? 9.876 -9.040 1.960 1.00 90.62 95 TYR A C 1
ATOM 693 O O . TYR A 1 95 ? 9.205 -10.041 1.699 1.00 90.62 95 TYR A O 1
ATOM 701 N N . ALA A 1 96 ? 9.742 -8.400 3.119 1.00 94.88 96 ALA A N 1
ATOM 702 C CA . ALA A 1 96 ? 8.838 -8.829 4.172 1.00 94.88 96 ALA A CA 1
ATOM 703 C C . ALA A 1 96 ? 7.378 -8.565 3.784 1.00 94.88 96 ALA A C 1
ATOM 705 O O . ALA A 1 96 ? 7.022 -7.456 3.410 1.00 94.88 96 ALA A O 1
ATOM 706 N N . HIS A 1 97 ? 6.508 -9.563 3.944 1.00 96.81 97 HIS A N 1
ATOM 707 C CA . HIS A 1 97 ? 5.057 -9.360 3.844 1.00 96.81 97 HIS A CA 1
ATOM 708 C C . HIS A 1 97 ? 4.482 -8.771 5.133 1.00 96.81 97 HIS A C 1
ATOM 710 O O . HIS A 1 97 ? 3.516 -8.015 5.105 1.00 96.81 97 HIS A O 1
ATOM 716 N N . TYR A 1 98 ? 5.098 -9.128 6.257 1.00 97.94 98 TYR A N 1
ATOM 717 C CA . TYR A 1 98 ? 4.713 -8.741 7.602 1.00 97.94 98 TYR A CA 1
ATOM 718 C C . TYR A 1 98 ? 5.949 -8.380 8.411 1.00 97.94 98 TYR A C 1
ATOM 720 O O . TYR A 1 98 ? 7.029 -8.939 8.191 1.00 97.94 98 TYR A O 1
ATOM 728 N N . ARG A 1 99 ? 5.778 -7.480 9.377 1.00 96.62 99 ARG A N 1
ATOM 729 C CA . ARG A 1 99 ? 6.855 -7.039 10.260 1.00 96.62 99 ARG A CA 1
ATOM 730 C C . ARG A 1 99 ? 6.338 -6.665 11.644 1.00 96.62 99 ARG A C 1
ATOM 732 O O . ARG A 1 99 ? 5.216 -6.184 11.751 1.00 96.62 99 ARG A O 1
ATOM 739 N N . GLY A 1 100 ? 7.183 -6.866 12.644 1.00 96.50 100 GLY A N 1
ATOM 740 C CA . GLY A 1 100 ? 7.127 -6.268 13.970 1.00 96.50 100 GLY A CA 1
ATOM 741 C C . GLY A 1 100 ? 8.455 -5.555 14.203 1.00 96.50 100 GLY A C 1
ATOM 742 O O . GLY A 1 100 ? 9.492 -6.215 14.182 1.00 96.50 100 GLY A O 1
ATOM 743 N N . ILE A 1 101 ? 8.425 -4.227 14.294 1.00 95.25 101 ILE A N 1
ATOM 744 C CA . ILE A 1 101 ? 9.607 -3.350 14.359 1.00 95.25 101 ILE A CA 1
ATOM 745 C C . ILE A 1 101 ? 9.501 -2.314 15.492 1.00 95.25 101 ILE A C 1
ATOM 747 O O . ILE A 1 101 ? 9.788 -1.126 15.314 1.00 95.25 101 ILE A O 1
ATOM 751 N N . SER A 1 102 ? 8.940 -2.720 16.630 1.00 93.50 102 SER A N 1
ATOM 752 C CA . SER A 1 102 ? 8.703 -1.826 17.757 1.00 93.50 102 SER A CA 1
ATOM 753 C C . SER A 1 102 ? 9.983 -1.554 18.545 1.00 93.50 102 SER A C 1
ATOM 755 O O . SER A 1 102 ? 10.856 -2.402 18.665 1.00 93.50 102 SER A O 1
ATOM 757 N N . ALA A 1 103 ? 10.044 -0.409 19.230 1.00 88.25 103 ALA A N 1
ATOM 758 C CA . ALA A 1 103 ? 11.203 -0.078 20.065 1.00 88.25 103 ALA A CA 1
ATOM 759 C C . ALA A 1 103 ? 11.365 -0.972 21.321 1.00 88.25 103 ALA A C 1
ATOM 761 O O . ALA A 1 103 ? 12.339 -0.825 22.061 1.00 88.25 103 ALA A O 1
ATOM 762 N N . ASN A 1 104 ? 10.401 -1.857 21.611 1.00 83.81 104 ASN A N 1
ATOM 763 C CA . ASN A 1 104 ? 10.397 -2.705 22.808 1.00 83.81 104 ASN A CA 1
ATOM 764 C C . ASN A 1 104 ? 11.226 -3.990 22.636 1.00 83.81 104 ASN A C 1
ATOM 766 O O . ASN A 1 104 ? 11.449 -4.705 23.616 1.00 83.81 104 ASN A O 1
ATOM 770 N N . GLY A 1 105 ? 11.626 -4.318 21.404 1.00 84.44 105 GLY A N 1
ATOM 771 C CA . GLY A 1 105 ? 12.425 -5.488 21.048 1.00 84.44 105 GLY A CA 1
ATOM 772 C C . GLY A 1 105 ? 11.728 -6.847 21.175 1.00 84.44 105 GLY A C 1
ATOM 773 O O . GLY A 1 105 ? 12.288 -7.844 20.745 1.00 84.44 105 GLY A O 1
ATOM 774 N N . SER A 1 106 ? 10.530 -6.946 21.755 1.00 94.75 106 SER A N 1
ATOM 775 C CA . SER A 1 106 ? 9.704 -8.158 21.653 1.00 94.75 106 SER A CA 1
ATOM 776 C C . SER A 1 106 ? 8.565 -7.917 20.679 1.00 94.75 106 SER A C 1
ATOM 778 O O . SER A 1 106 ? 7.829 -6.943 20.816 1.00 94.75 106 SER A O 1
ATOM 780 N N . GLU A 1 107 ? 8.394 -8.841 19.741 1.00 97.00 107 GLU A N 1
ATOM 781 C CA . GLU A 1 107 ? 7.526 -8.681 18.579 1.00 97.00 107 GLU A CA 1
ATOM 782 C C . GLU A 1 107 ? 6.550 -9.846 18.452 1.00 97.00 107 GLU A C 1
ATOM 784 O O . GLU A 1 107 ? 6.847 -10.981 18.829 1.00 97.00 107 GLU A O 1
ATOM 789 N N . SER A 1 108 ? 5.377 -9.579 17.886 1.00 96.62 108 SER A N 1
ATOM 790 C CA . SER A 1 108 ? 4.399 -10.617 17.563 1.00 96.62 108 SER A CA 1
ATOM 791 C C . SER A 1 108 ? 3.688 -10.276 16.262 1.00 96.62 108 SER A C 1
ATOM 793 O O . SER A 1 108 ? 3.313 -9.123 16.043 1.00 96.62 108 SER A O 1
ATOM 795 N N . ILE A 1 109 ? 3.517 -11.274 15.398 1.00 98.06 109 ILE A N 1
ATOM 796 C CA . ILE A 1 109 ? 2.805 -11.164 14.121 1.00 98.06 109 ILE A CA 1
ATOM 797 C C . ILE A 1 109 ? 1.746 -12.265 14.059 1.00 98.06 109 ILE A C 1
ATOM 799 O O . ILE A 1 109 ? 2.062 -13.447 14.195 1.00 98.06 109 ILE A O 1
ATOM 803 N N . ALA A 1 110 ? 0.499 -11.886 13.792 1.00 97.25 110 ALA A N 1
ATOM 804 C CA . ALA A 1 110 ? -0.644 -12.771 13.624 1.00 97.25 110 ALA A CA 1
ATOM 805 C C . ALA A 1 110 ? -1.212 -12.679 12.199 1.00 97.25 110 ALA A C 1
ATOM 807 O O . ALA A 1 110 ? -1.800 -11.671 11.817 1.00 97.25 110 ALA A O 1
ATOM 808 N N . VAL A 1 111 ? -1.104 -13.760 11.428 1.00 97.31 111 VAL A N 1
ATOM 809 C CA . VAL A 1 111 ? -1.610 -13.848 10.052 1.00 97.31 111 VAL A CA 1
ATOM 810 C C . VAL A 1 111 ? -2.835 -14.755 10.001 1.00 97.31 111 VAL A C 1
ATOM 812 O O . VAL A 1 111 ? -2.759 -15.939 10.323 1.00 97.31 111 VAL A O 1
ATOM 815 N N . GLN A 1 112 ? -3.968 -14.209 9.579 1.00 95.56 112 GLN A N 1
ATOM 816 C CA . GLN A 1 112 ? -5.240 -14.891 9.351 1.00 95.56 112 GLN A CA 1
ATOM 817 C C . GLN A 1 112 ? -5.481 -15.114 7.853 1.00 95.56 112 GLN A C 1
ATOM 819 O O . GLN A 1 112 ? -4.829 -14.533 6.983 1.00 95.56 112 GLN A O 1
ATOM 824 N N . ARG A 1 113 ? -6.479 -15.939 7.529 1.00 95.44 113 ARG A N 1
ATOM 825 C CA . ARG A 1 113 ? -6.933 -16.119 6.139 1.00 95.44 113 ARG A CA 1
ATOM 826 C C . ARG A 1 113 ? -7.556 -14.868 5.532 1.00 95.44 113 ARG A C 1
ATOM 828 O O . ARG A 1 113 ? -7.639 -14.800 4.315 1.00 95.44 113 ARG A O 1
ATOM 835 N N . SER A 1 114 ? -8.021 -13.926 6.347 1.00 94.00 114 SER A N 1
ATOM 836 C CA . SER A 1 114 ? -8.666 -12.696 5.886 1.00 94.00 114 SER A CA 1
ATOM 837 C C . SER A 1 114 ? -7.709 -11.519 5.687 1.00 94.00 114 SER A C 1
ATOM 839 O O . SER A 1 114 ? -8.128 -10.481 5.184 1.00 94.00 114 SER A O 1
ATOM 841 N N . ASN A 1 115 ? -6.429 -11.655 6.054 1.00 94.94 115 ASN A N 1
ATOM 842 C CA . ASN A 1 115 ? -5.439 -10.622 5.755 1.00 94.94 115 ASN A CA 1
ATOM 843 C C . ASN A 1 115 ? -5.185 -10.514 4.245 1.00 94.94 115 ASN A C 1
ATOM 845 O O . ASN A 1 115 ? -5.249 -11.519 3.536 1.00 94.94 115 ASN A O 1
ATOM 849 N N . SER A 1 116 ? -4.792 -9.327 3.771 1.00 93.38 116 SER A N 1
ATOM 850 C CA . SER A 1 116 ? -4.486 -9.068 2.352 1.00 93.38 116 SER A CA 1
ATOM 851 C C . SER A 1 116 ? -3.438 -10.017 1.773 1.00 93.38 116 SER A C 1
ATOM 853 O O . SER A 1 116 ? -3.523 -10.390 0.607 1.00 93.38 116 SER A O 1
ATOM 855 N N . ILE A 1 117 ? -2.458 -10.433 2.585 1.00 95.44 117 ILE A N 1
ATOM 856 C CA . ILE A 1 117 ? -1.527 -11.521 2.268 1.00 95.44 117 ILE A CA 1
ATOM 857 C C . ILE A 1 117 ? -1.953 -12.748 3.090 1.00 95.44 117 ILE A C 1
ATOM 859 O O . ILE A 1 117 ? -1.404 -13.021 4.155 1.00 95.44 117 ILE A O 1
ATOM 863 N N . PRO A 1 118 ? -2.956 -13.505 2.625 1.00 96.44 118 PRO A N 1
ATOM 864 C CA . PRO A 1 118 ? -3.682 -14.427 3.482 1.00 96.44 118 PRO A CA 1
ATOM 865 C C . PRO A 1 118 ? -2.818 -15.599 3.932 1.00 96.44 118 PRO A C 1
ATOM 867 O O . PRO A 1 118 ? -1.995 -16.121 3.164 1.00 96.44 118 PRO A O 1
ATOM 870 N N . LEU A 1 119 ? -3.097 -16.079 5.148 1.00 97.38 119 LEU A N 1
ATOM 871 C CA . LEU A 1 119 ? -2.618 -17.373 5.613 1.00 97.38 119 LEU A CA 1
ATOM 872 C C . LEU A 1 119 ? -3.031 -18.462 4.620 1.00 97.38 119 LEU A C 1
ATOM 874 O O . LEU A 1 119 ? -4.208 -18.627 4.297 1.00 97.38 119 LEU A O 1
ATOM 878 N N . ARG A 1 120 ? -2.054 -19.241 4.173 1.00 96.06 120 ARG A N 1
ATOM 879 C CA . ARG A 1 120 ? -2.254 -20.345 3.238 1.00 96.06 120 ARG A CA 1
ATOM 880 C C . ARG A 1 120 ? -1.211 -21.423 3.465 1.00 96.06 120 ARG A C 1
ATOM 882 O O . ARG A 1 120 ? -0.164 -21.153 4.065 1.00 96.06 120 ARG A O 1
ATOM 889 N N . SER A 1 121 ? -1.523 -22.630 2.997 1.00 96.31 121 SER A N 1
ATOM 890 C CA . SER A 1 121 ? -0.590 -23.743 3.101 1.00 96.31 121 SER A CA 1
ATOM 891 C C . SER A 1 121 ? 0.678 -23.459 2.312 1.00 96.31 121 SER A C 1
ATOM 893 O O . SER A 1 121 ? 0.629 -22.855 1.243 1.00 96.31 121 SER A O 1
ATOM 895 N N . GLY A 1 122 ? 1.805 -23.883 2.869 1.00 95.50 122 GLY A N 1
ATOM 896 C CA . GLY A 1 122 ? 3.127 -23.666 2.316 1.00 95.50 122 GLY A CA 1
ATOM 897 C C . GLY A 1 122 ? 4.079 -23.098 3.356 1.00 95.50 122 GLY A C 1
ATOM 898 O O . GLY A 1 122 ? 3.761 -22.987 4.543 1.00 95.50 122 GLY A O 1
ATOM 899 N N . ARG A 1 123 ? 5.275 -22.758 2.887 1.00 95.62 123 ARG A N 1
ATOM 900 C CA . ARG A 1 123 ? 6.366 -22.317 3.745 1.00 95.62 123 ARG A CA 1
ATOM 901 C C . ARG A 1 123 ? 6.313 -20.818 4.003 1.00 95.62 123 ARG A C 1
ATOM 903 O O . ARG A 1 123 ? 6.265 -20.014 3.069 1.00 95.62 123 ARG A O 1
ATOM 910 N N . TRP A 1 124 ? 6.395 -20.471 5.280 1.00 97.44 124 TRP A N 1
ATOM 911 C CA . TRP A 1 124 ? 6.553 -19.116 5.783 1.00 97.44 124 TRP A CA 1
ATOM 912 C C . TRP A 1 124 ? 7.971 -18.943 6.324 1.00 97.44 124 TRP A C 1
ATOM 914 O O . TRP A 1 124 ? 8.432 -19.738 7.138 1.00 97.44 124 TRP A O 1
ATOM 924 N N . TYR A 1 125 ? 8.677 -17.925 5.853 1.00 97.12 125 TYR A N 1
ATOM 925 C CA . TYR A 1 125 ? 10.069 -17.649 6.188 1.00 97.12 125 TYR A CA 1
ATOM 926 C C . TYR A 1 125 ? 10.154 -16.520 7.200 1.00 97.12 125 TYR A C 1
ATOM 928 O O . TYR A 1 125 ? 9.430 -15.531 7.083 1.00 97.12 125 TYR A O 1
ATOM 936 N N . ILE A 1 126 ? 11.049 -16.674 8.173 1.00 97.69 126 ILE A N 1
ATOM 937 C CA . ILE A 1 126 ? 11.186 -15.763 9.305 1.00 97.69 126 ILE A CA 1
ATOM 938 C C . ILE A 1 126 ? 12.595 -15.177 9.294 1.00 97.69 126 ILE A C 1
ATOM 940 O O . ILE A 1 126 ? 13.576 -15.920 9.215 1.00 97.69 126 ILE A O 1
ATOM 944 N N . ALA A 1 127 ? 12.692 -13.856 9.414 1.00 96.00 127 ALA A N 1
ATOM 945 C CA . ALA A 1 127 ? 13.945 -13.180 9.711 1.00 96.00 127 ALA A CA 1
ATOM 946 C C . ALA A 1 127 ? 13.847 -12.452 11.053 1.00 96.00 127 ALA A C 1
ATOM 948 O O . ALA A 1 127 ? 12.817 -11.868 11.379 1.00 96.00 127 ALA A O 1
ATOM 949 N N . VAL A 1 128 ? 14.933 -12.500 11.818 1.00 95.88 128 VAL A N 1
ATOM 950 C CA . VAL A 1 128 ? 15.106 -11.743 13.058 1.00 95.88 128 VAL A CA 1
ATOM 951 C C . VAL A 1 128 ? 16.251 -10.764 12.862 1.00 95.88 128 VAL A C 1
ATOM 953 O O . VAL A 1 128 ? 17.314 -11.138 12.362 1.00 95.88 128 VAL A O 1
ATOM 956 N N . VAL A 1 129 ? 16.036 -9.516 13.249 1.00 94.44 129 VAL A N 1
ATOM 957 C CA . VAL A 1 129 ? 17.029 -8.444 13.148 1.00 94.44 129 VAL A CA 1
ATOM 958 C C . VAL A 1 129 ? 17.417 -8.023 14.550 1.00 94.44 129 VAL A C 1
ATOM 960 O O . VAL A 1 129 ? 16.564 -7.940 15.421 1.00 94.44 129 VAL A O 1
ATOM 963 N N . ASN A 1 130 ? 18.703 -7.783 14.787 1.00 93.75 130 ASN A N 1
ATOM 964 C CA . ASN A 1 130 ? 19.169 -7.191 16.033 1.00 93.75 130 ASN A CA 1
ATOM 965 C C . ASN A 1 130 ? 19.753 -5.808 15.749 1.00 93.75 130 ASN A C 1
ATOM 967 O O . ASN A 1 130 ? 20.885 -5.695 15.273 1.00 93.75 130 ASN A O 1
ATOM 971 N N . GLY A 1 131 ? 18.984 -4.766 16.063 1.00 90.75 131 GLY A N 1
ATOM 972 C CA . GLY A 1 131 ? 19.402 -3.372 15.927 1.00 90.75 131 GLY A CA 1
ATOM 973 C C . GLY A 1 131 ? 20.412 -2.932 16.992 1.00 90.75 131 GLY A C 1
ATOM 974 O O . GLY A 1 131 ? 21.087 -1.914 16.830 1.00 90.75 131 GLY A O 1
ATOM 975 N N . ALA A 1 132 ? 20.572 -3.695 18.078 1.00 90.75 132 ALA A N 1
ATOM 976 C CA . ALA A 1 132 ? 21.521 -3.372 19.136 1.00 90.75 132 ALA A CA 1
ATOM 977 C C . ALA A 1 132 ? 22.965 -3.756 18.769 1.00 90.75 132 ALA A C 1
ATOM 979 O O . ALA A 1 132 ? 23.227 -4.732 18.073 1.00 90.75 132 ALA A O 1
ATOM 980 N N . ALA A 1 133 ? 23.941 -3.030 19.325 1.00 90.94 133 ALA A N 1
ATOM 981 C CA . ALA A 1 133 ? 25.364 -3.356 19.160 1.00 90.94 133 ALA A CA 1
ATOM 982 C C . ALA A 1 133 ? 25.781 -4.642 19.902 1.00 90.94 133 ALA A C 1
ATOM 984 O O . ALA A 1 133 ? 26.773 -5.279 19.550 1.00 90.94 133 ALA A O 1
ATOM 985 N N . ALA A 1 134 ? 25.040 -5.015 20.948 1.00 92.88 134 ALA A N 1
ATOM 986 C CA . ALA A 1 134 ? 25.274 -6.225 21.724 1.00 92.88 134 ALA A CA 1
ATOM 987 C C . ALA A 1 134 ? 24.412 -7.383 21.211 1.00 92.88 134 ALA A C 1
ATOM 989 O O . ALA A 1 134 ? 23.288 -7.178 20.749 1.00 92.88 134 ALA A O 1
ATOM 990 N N . ALA A 1 135 ? 24.916 -8.609 21.355 1.00 94.31 135 ALA A N 1
ATOM 991 C CA . ALA A 1 135 ? 24.136 -9.802 21.053 1.00 94.31 135 ALA A CA 1
ATOM 992 C C . ALA A 1 135 ? 22.881 -9.887 21.941 1.00 94.31 135 ALA A C 1
ATOM 994 O O . ALA A 1 135 ? 22.946 -9.575 23.132 1.00 94.31 135 ALA A O 1
ATOM 995 N N . GLN A 1 136 ? 21.760 -10.322 21.365 1.00 95.50 136 GLN A N 1
ATOM 996 C CA . GLN A 1 136 ? 20.483 -10.494 22.063 1.00 95.50 136 GLN A CA 1
ATOM 997 C C . GLN A 1 136 ? 20.120 -11.975 22.147 1.00 95.50 136 GLN A C 1
ATOM 999 O O . GLN A 1 136 ? 20.283 -12.716 21.178 1.00 95.50 136 GLN A O 1
ATOM 1004 N N . ASN A 1 137 ? 19.637 -12.412 23.311 1.00 95.62 137 ASN A N 1
ATOM 1005 C CA . ASN A 1 137 ? 19.147 -13.774 23.509 1.00 95.62 137 ASN A CA 1
ATOM 1006 C C . ASN A 1 137 ? 17.634 -13.782 23.335 1.00 95.62 137 ASN A C 1
ATOM 1008 O O . ASN A 1 137 ? 16.900 -13.262 24.180 1.00 95.62 137 ASN A O 1
ATOM 1012 N N . VAL A 1 138 ? 17.182 -14.400 22.254 1.00 96.75 138 VAL A N 1
ATOM 1013 C CA . VAL A 1 138 ? 15.787 -14.369 21.832 1.00 96.75 138 VAL A CA 1
ATOM 1014 C C . VAL A 1 138 ? 15.161 -15.755 21.888 1.00 96.75 138 VAL A C 1
ATOM 1016 O O . VAL A 1 138 ? 15.848 -16.779 21.831 1.00 96.75 138 VAL A O 1
ATOM 1019 N N . GLN A 1 139 ? 13.839 -15.774 21.992 1.00 97.69 139 GLN A N 1
ATOM 1020 C CA . GLN A 1 139 ? 13.014 -16.967 21.914 1.00 97.69 139 GLN A CA 1
ATOM 1021 C C . GLN A 1 139 ? 11.960 -16.769 20.825 1.00 97.69 139 GLN A C 1
ATOM 1023 O O . GLN A 1 139 ? 11.081 -15.921 20.956 1.00 97.69 139 GLN A O 1
ATOM 1028 N N . LEU A 1 140 ? 12.048 -17.567 19.764 1.00 98.25 140 LEU A N 1
ATOM 1029 C CA . LEU A 1 140 ? 11.127 -17.538 18.631 1.00 98.25 140 LEU A CA 1
ATOM 1030 C C . LEU A 1 140 ? 10.131 -18.692 18.741 1.00 98.25 140 LEU A C 1
ATOM 1032 O O . LEU A 1 140 ? 10.535 -19.839 18.926 1.00 98.25 140 LEU A O 1
ATOM 1036 N N . THR A 1 141 ? 8.836 -18.412 18.619 1.00 98.56 141 THR A N 1
ATOM 1037 C CA . THR A 1 141 ? 7.783 -19.438 18.640 1.00 98.56 141 THR A CA 1
ATOM 1038 C C . THR A 1 141 ? 6.794 -19.195 17.510 1.00 98.56 141 THR A C 1
ATOM 1040 O O . THR A 1 141 ? 6.284 -18.090 17.385 1.00 98.56 141 THR A O 1
ATOM 1043 N N . ALA A 1 142 ? 6.483 -20.224 16.723 1.00 98.44 142 ALA A N 1
ATOM 1044 C CA . ALA A 1 142 ? 5.391 -20.195 15.751 1.00 98.44 142 ALA A CA 1
ATOM 1045 C C . ALA A 1 142 ? 4.249 -21.101 16.232 1.00 98.44 142 ALA A C 1
ATOM 1047 O O . ALA A 1 142 ? 4.504 -22.196 16.734 1.00 98.44 142 ALA A O 1
ATOM 1048 N N . ARG A 1 143 ? 3.002 -20.641 16.109 1.00 97.75 143 ARG A N 1
ATOM 1049 C CA . ARG A 1 143 ? 1.787 -21.349 16.535 1.00 97.75 143 ARG A CA 1
ATOM 1050 C C . ARG A 1 143 ? 0.747 -21.343 15.429 1.00 97.75 143 ARG A C 1
ATOM 1052 O O . ARG A 1 143 ? 0.457 -20.276 14.888 1.00 97.75 143 ARG A O 1
ATOM 1059 N N . ILE A 1 144 ? 0.140 -22.491 15.142 1.00 97.25 144 ILE A N 1
ATOM 1060 C CA . ILE A 1 144 ? -1.029 -22.579 14.266 1.00 97.25 144 ILE A CA 1
ATOM 1061 C C . ILE A 1 144 ? -2.306 -22.778 15.089 1.00 97.25 144 ILE A C 1
ATOM 1063 O O . ILE A 1 144 ? -2.469 -23.752 15.819 1.00 97.25 144 ILE A O 1
ATOM 1067 N N . ASN A 1 145 ? -3.252 -21.855 14.951 1.00 95.12 145 ASN A N 1
ATOM 1068 C CA . ASN A 1 145 ? -4.543 -21.940 15.620 1.00 95.12 145 ASN A CA 1
ATOM 1069 C C . ASN A 1 145 ? -5.607 -22.478 14.655 1.00 95.12 145 ASN A C 1
ATOM 1071 O O . ASN A 1 145 ? -5.710 -22.050 13.499 1.00 95.12 145 ASN A O 1
ATOM 1075 N N . ALA A 1 146 ? -6.442 -23.392 15.157 1.00 92.00 146 ALA A N 1
ATOM 1076 C CA . ALA A 1 146 ? -7.585 -23.945 14.424 1.00 92.00 146 ALA A CA 1
ATOM 1077 C C . ALA A 1 146 ? -8.742 -22.941 14.259 1.00 92.00 146 ALA A C 1
ATOM 1079 O O . ALA A 1 146 ? -9.637 -23.160 13.449 1.00 92.00 146 ALA A O 1
ATOM 1080 N N . SER A 1 147 ? -8.717 -21.841 15.009 1.00 89.00 147 SER A N 1
ATOM 1081 C CA . SER A 1 147 ? -9.633 -20.709 14.892 1.00 89.00 147 SER A CA 1
ATOM 1082 C C . SER A 1 147 ? -8.850 -19.410 15.025 1.00 89.00 147 SER A C 1
ATOM 1084 O O . SER A 1 147 ? -7.913 -19.328 15.819 1.00 89.00 147 SER A O 1
ATOM 1086 N N . ALA A 1 148 ? -9.249 -18.387 14.276 1.00 82.88 148 ALA A N 1
ATOM 1087 C CA . ALA A 1 148 ? -8.722 -17.043 14.441 1.00 82.88 148 ALA A CA 1
ATOM 1088 C C . ALA A 1 148 ? -9.119 -16.492 15.821 1.00 82.88 148 ALA A C 1
ATOM 1090 O O . ALA A 1 148 ? -10.306 -16.388 16.126 1.00 82.88 148 ALA A O 1
ATOM 1091 N N . ALA A 1 149 ? -8.139 -16.174 16.671 1.00 80.69 149 ALA A N 1
ATOM 1092 C CA . ALA A 1 149 ? -8.421 -15.522 17.944 1.00 80.69 149 ALA A CA 1
ATOM 1093 C C . ALA A 1 149 ? -8.834 -14.064 17.701 1.00 80.69 149 ALA A C 1
ATOM 1095 O O . ALA A 1 149 ? -8.108 -13.331 17.026 1.00 80.69 149 ALA A O 1
ATOM 1096 N N . ALA A 1 150 ? -9.971 -13.664 18.273 1.00 85.81 150 ALA A N 1
ATOM 1097 C CA . ALA A 1 150 ? -10.413 -12.277 18.319 1.00 85.81 150 ALA A CA 1
ATOM 1098 C C . ALA A 1 150 ? -9.828 -11.578 19.554 1.00 85.81 150 ALA A C 1
ATOM 1100 O O . ALA A 1 150 ? -9.867 -12.107 20.669 1.00 85.81 150 ALA A O 1
ATOM 1101 N N . ARG A 1 151 ? -9.285 -10.387 19.336 1.00 89.88 151 ARG A N 1
ATOM 1102 C CA . ARG A 1 151 ? -8.739 -9.471 20.335 1.00 89.88 151 ARG A CA 1
ATOM 1103 C C . ARG A 1 151 ? -9.713 -8.327 20.607 1.00 89.88 151 ARG A C 1
ATOM 1105 O O . ARG A 1 151 ? -10.692 -8.143 19.882 1.00 89.88 151 ARG A O 1
ATOM 1112 N N . GLY A 1 152 ? -9.491 -7.619 21.711 1.00 91.31 152 GLY A N 1
ATOM 1113 C CA . GLY A 1 152 ? -10.441 -6.639 22.228 1.00 91.31 152 GLY A CA 1
ATOM 1114 C C . GLY A 1 152 ? -10.157 -5.216 21.758 1.00 91.31 152 GLY A C 1
ATOM 1115 O O . GLY A 1 152 ? -9.075 -4.898 21.269 1.00 91.31 152 GLY A O 1
ATOM 1116 N N . ILE A 1 153 ? -11.131 -4.334 21.982 1.00 95.94 153 ILE A N 1
ATOM 1117 C CA . ILE A 1 153 ? -10.876 -2.893 22.047 1.00 95.94 153 ILE A CA 1
ATOM 1118 C C . ILE A 1 153 ? -10.528 -2.558 23.500 1.00 95.94 153 ILE A C 1
ATOM 1120 O O . ILE A 1 153 ? -11.299 -2.855 24.416 1.00 95.94 153 ILE A O 1
ATOM 1124 N N . THR A 1 154 ? -9.359 -1.964 23.714 1.00 95.00 154 THR A N 1
ATOM 1125 C CA . THR A 1 154 ? -8.830 -1.612 25.037 1.00 95.00 154 THR A CA 1
ATOM 1126 C C . THR A 1 154 ? -8.775 -0.100 25.214 1.00 95.00 154 THR A C 1
ATOM 1128 O O . THR A 1 154 ? -8.578 0.644 24.255 1.00 95.00 154 THR A O 1
ATOM 1131 N N . PHE A 1 155 ? -8.956 0.368 26.451 1.00 96.12 155 PHE A N 1
ATOM 1132 C CA . PHE A 1 155 ? -9.117 1.791 26.750 1.00 96.12 155 PHE A CA 1
ATOM 1133 C C . PHE A 1 155 ? -8.061 2.287 27.737 1.00 96.12 155 PHE A C 1
ATOM 1135 O O . PHE A 1 155 ? -7.976 1.816 28.873 1.00 96.12 155 PHE A O 1
ATOM 1142 N N . ALA A 1 156 ? -7.301 3.294 27.320 1.00 93.00 156 ALA A N 1
ATOM 1143 C CA . ALA A 1 156 ? -6.373 4.035 28.157 1.00 93.00 156 ALA A CA 1
ATOM 1144 C C . ALA A 1 156 ? -7.101 5.202 28.848 1.00 93.00 156 ALA A C 1
ATOM 1146 O O . ALA A 1 156 ? -7.040 6.348 28.410 1.00 93.00 156 ALA A O 1
ATOM 1147 N N . PHE A 1 157 ? -7.820 4.903 29.932 1.00 94.38 157 PHE A N 1
ATOM 1148 C CA . PHE A 1 157 ? -8.614 5.897 30.670 1.00 94.38 157 PHE A CA 1
ATOM 1149 C C . PHE A 1 157 ? -7.789 6.897 31.485 1.00 94.38 157 PHE A C 1
ATOM 1151 O O . PHE A 1 157 ? -8.293 7.956 31.840 1.00 94.38 157 PHE A O 1
ATOM 1158 N N . ASP A 1 158 ? -6.549 6.548 31.822 1.00 91.88 158 ASP A N 1
ATOM 1159 C CA . ASP A 1 158 ? -5.733 7.270 32.802 1.00 91.88 158 ASP A CA 1
ATOM 1160 C C . ASP A 1 158 ? -4.485 7.904 32.156 1.00 91.88 158 ASP A C 1
ATOM 1162 O O . ASP A 1 158 ? -3.460 8.103 32.804 1.00 91.88 158 ASP A O 1
ATOM 1166 N N . GLN A 1 159 ? -4.577 8.233 30.861 1.00 89.38 159 GLN A N 1
ATOM 1167 C CA . GLN A 1 159 ? -3.545 8.937 30.093 1.00 89.38 159 GLN A CA 1
ATOM 1168 C C . GLN A 1 159 ? -3.980 10.387 29.790 1.00 89.38 159 GLN A C 1
ATOM 1170 O O . GLN A 1 159 ? -4.621 10.625 28.764 1.00 89.38 159 GLN A O 1
ATOM 1175 N N . PRO A 1 160 ? -3.671 11.368 30.663 1.00 90.62 160 PRO A N 1
ATOM 1176 C CA . PRO A 1 160 ? -4.032 12.766 30.431 1.00 90.62 160 PRO A CA 1
ATOM 1177 C C . PRO A 1 160 ? -3.194 13.405 29.313 1.00 90.62 160 PRO A C 1
ATOM 1179 O O . PRO A 1 160 ? -2.099 12.952 28.986 1.00 90.62 160 PRO A O 1
ATOM 1182 N N . GLY A 1 161 ? -3.685 14.521 28.775 1.00 85.00 161 GLY A N 1
ATOM 1183 C CA . GLY A 1 161 ? -3.016 15.321 27.747 1.00 85.00 161 GLY A CA 1
ATOM 1184 C C . GLY A 1 161 ? -3.559 16.750 27.716 1.00 85.00 161 GLY A C 1
ATOM 1185 O O . GLY A 1 161 ? -4.536 17.046 28.401 1.00 85.00 161 GLY A O 1
ATOM 1186 N N . ALA A 1 162 ? -2.943 17.638 26.928 1.00 81.44 162 ALA A N 1
ATOM 1187 C CA . ALA A 1 162 ? -3.313 19.061 26.887 1.00 81.44 162 ALA A CA 1
ATOM 1188 C C . ALA A 1 162 ? -4.807 19.292 26.579 1.00 81.44 162 ALA A C 1
ATOM 1190 O O . ALA A 1 162 ? -5.424 20.175 27.167 1.00 81.44 162 ALA A O 1
ATOM 1191 N N . ASP A 1 163 ? -5.391 18.442 25.732 1.00 84.31 163 ASP A N 1
ATOM 1192 C CA . ASP A 1 163 ? -6.808 18.459 25.352 1.00 84.31 163 ASP A CA 1
ATOM 1193 C C . ASP A 1 163 ? -7.591 17.238 25.868 1.00 84.31 163 ASP A C 1
ATOM 1195 O O . ASP A 1 163 ? -8.695 16.964 25.403 1.00 84.31 163 ASP A O 1
ATOM 1199 N N . CYS A 1 164 ? -7.038 16.503 26.838 1.00 92.69 164 CYS A N 1
ATOM 1200 C CA . CYS A 1 164 ? -7.620 15.261 27.339 1.00 92.69 164 CYS A CA 1
ATOM 1201 C C . CYS A 1 164 ? -7.829 15.312 28.856 1.00 92.69 164 CYS A C 1
ATOM 1203 O O . CYS A 1 164 ? -6.899 15.083 29.637 1.00 92.69 164 CYS A O 1
ATOM 1205 N N . ASN A 1 165 ? -9.069 15.581 29.282 1.00 94.75 165 ASN A N 1
ATOM 1206 C CA . ASN A 1 165 ? -9.461 15.461 30.682 1.00 94.75 165 ASN A CA 1
ATOM 1207 C C . ASN A 1 165 ? -9.888 14.020 30.995 1.00 94.75 165 ASN A C 1
ATOM 1209 O O . ASN A 1 165 ? -10.843 13.501 30.420 1.00 94.75 165 ASN A O 1
ATOM 1213 N N . VAL A 1 166 ? -9.209 13.398 31.957 1.00 95.75 166 VAL A N 1
ATOM 1214 C CA . VAL A 1 166 ? -9.500 12.031 32.419 1.00 95.75 166 VAL A CA 1
ATOM 1215 C C . VAL A 1 166 ? -10.268 11.987 33.743 1.00 95.75 166 VAL A C 1
ATOM 1217 O O . VAL A 1 166 ? -10.737 10.927 34.152 1.00 95.75 166 VAL A O 1
ATOM 1220 N N . ALA A 1 167 ? -10.438 13.125 34.427 1.00 94.75 167 ALA A N 1
ATOM 1221 C CA . ALA A 1 167 ? -11.114 13.181 35.723 1.00 94.75 167 ALA A CA 1
ATOM 1222 C C . ALA A 1 167 ? -12.551 12.615 35.697 1.00 94.75 167 ALA A C 1
ATOM 1224 O O . ALA A 1 167 ? -12.895 11.885 36.629 1.00 94.75 167 ALA A O 1
ATOM 1225 N N . PRO A 1 168 ? -13.376 12.836 34.648 1.00 95.62 168 PRO A N 1
ATOM 1226 C CA . PRO A 1 168 ? -14.735 12.291 34.611 1.00 95.62 168 PRO A CA 1
ATOM 1227 C C . PRO A 1 168 ? -14.805 10.758 34.600 1.00 95.62 168 PRO A C 1
ATOM 1229 O O . PRO A 1 168 ? -15.812 10.204 35.046 1.00 95.62 168 PRO A O 1
ATOM 1232 N N . TRP A 1 169 ? -13.746 10.061 34.163 1.00 96.81 169 TRP A N 1
ATOM 1233 C CA . TRP A 1 169 ? -13.647 8.598 34.263 1.00 96.81 169 TRP A CA 1
ATOM 1234 C C . TRP A 1 169 ? -13.477 8.106 35.703 1.00 96.81 169 TRP A C 1
ATOM 1236 O O . TRP A 1 169 ? -13.748 6.942 35.988 1.00 96.81 169 TRP A O 1
ATOM 1246 N N . ASN A 1 170 ? -13.014 8.971 36.605 1.00 96.06 170 ASN A N 1
ATOM 1247 C CA . ASN A 1 170 ? -12.725 8.675 38.010 1.00 96.06 170 ASN A CA 1
ATOM 1248 C C . ASN A 1 170 ? -13.692 9.386 38.972 1.00 96.06 170 ASN A C 1
ATOM 1250 O O . ASN A 1 170 ? -13.423 9.481 40.167 1.00 96.06 170 ASN A O 1
ATOM 1254 N N . ASP A 1 171 ? -14.818 9.888 38.459 1.00 96.12 171 ASP A N 1
ATOM 1255 C CA . ASP A 1 171 ? -15.835 10.581 39.245 1.00 96.12 171 ASP A CA 1
ATOM 1256 C C . ASP A 1 171 ? -16.442 9.653 40.316 1.00 96.12 171 ASP A C 1
ATOM 1258 O O . ASP A 1 171 ? -17.010 8.593 40.018 1.00 96.12 171 ASP A O 1
ATOM 1262 N N . THR A 1 172 ? -16.296 10.050 41.581 1.00 97.25 172 THR A N 1
ATOM 1263 C CA . THR A 1 172 ? -16.728 9.287 42.759 1.00 97.25 172 THR A CA 1
ATOM 1264 C C . THR A 1 172 ? -18.154 9.608 43.198 1.00 97.25 172 THR A C 1
ATOM 1266 O O . THR A 1 172 ? -18.617 9.039 44.188 1.00 97.25 172 THR A O 1
ATOM 1269 N N . THR A 1 173 ? -18.872 10.473 42.472 1.00 96.69 173 THR A N 1
ATOM 1270 C CA . THR A 1 173 ? -20.279 10.788 42.745 1.00 96.69 173 THR A CA 1
ATOM 1271 C C . THR A 1 173 ? -21.098 9.495 42.788 1.00 96.69 173 THR A C 1
ATOM 1273 O O . THR A 1 173 ? -21.094 8.759 41.794 1.00 96.69 173 THR A O 1
ATOM 1276 N N . PRO A 1 174 ? -21.789 9.184 43.905 1.00 97.75 174 PRO A N 1
ATOM 1277 C CA . PRO A 1 174 ? -22.575 7.961 44.025 1.00 97.75 174 PRO A CA 1
ATOM 1278 C C . PRO A 1 174 ? -23.644 7.856 42.933 1.00 97.75 174 PRO A C 1
ATOM 1280 O O . PRO A 1 174 ? -24.391 8.805 42.699 1.00 97.75 174 PRO A O 1
ATOM 1283 N N . ALA A 1 175 ? -23.743 6.689 42.302 1.00 96.19 175 ALA A N 1
ATOM 1284 C CA . ALA A 1 175 ? -24.742 6.381 41.284 1.00 96.19 175 ALA A CA 1
ATOM 1285 C C . ALA A 1 175 ? -25.353 5.001 41.556 1.00 96.19 175 ALA A C 1
ATOM 1287 O O . ALA A 1 175 ? -24.658 4.062 41.943 1.00 96.19 175 ALA A O 1
ATOM 1288 N N . THR A 1 176 ? -26.664 4.858 41.372 1.00 96.50 176 THR A N 1
ATOM 1289 C CA . THR A 1 176 ? -27.326 3.549 41.459 1.00 96.50 176 THR A CA 1
ATOM 1290 C C . THR A 1 176 ? -27.075 2.762 40.175 1.00 96.50 176 THR A C 1
ATOM 1292 O O . THR A 1 176 ? -27.213 3.365 39.109 1.00 96.50 176 THR A O 1
ATOM 1295 N N . PRO A 1 177 ? -26.773 1.451 40.231 1.00 97.06 177 PRO A N 1
ATOM 1296 C CA . PRO A 1 177 ? -26.700 0.602 39.044 1.00 97.06 177 PRO A CA 1
ATOM 1297 C C . PRO A 1 177 ? -27.906 0.776 38.116 1.00 97.06 177 PRO A C 1
ATOM 1299 O O . PRO A 1 177 ? -29.042 0.873 38.587 1.00 97.06 177 PRO A O 1
ATOM 1302 N N . ILE A 1 178 ? -27.663 0.804 36.806 1.00 96.25 178 ILE A N 1
ATOM 1303 C CA . ILE A 1 178 ? -28.699 1.026 35.791 1.00 96.25 178 ILE A CA 1
ATOM 1304 C C . ILE A 1 178 ? -28.546 0.046 34.637 1.00 96.25 178 ILE A C 1
ATOM 1306 O O . ILE A 1 178 ? -27.477 -0.062 34.051 1.00 96.25 178 ILE A O 1
ATOM 1310 N N . ASP A 1 179 ? -29.633 -0.646 34.293 1.00 96.25 179 ASP A N 1
ATOM 1311 C CA . ASP A 1 179 ? -29.765 -1.396 33.035 1.00 96.25 179 ASP A CA 1
ATOM 1312 C C . ASP A 1 179 ? -28.541 -2.270 32.682 1.00 96.25 179 ASP A C 1
ATOM 1314 O O . ASP A 1 179 ? -27.913 -2.132 31.633 1.00 96.25 179 ASP A O 1
ATOM 1318 N N . GLY A 1 180 ? -28.145 -3.129 33.628 1.00 96.62 180 GLY A N 1
ATOM 1319 C CA . GLY A 1 180 ? -26.990 -4.030 33.507 1.00 96.62 180 GLY A CA 1
ATOM 1320 C C . GLY A 1 180 ? -25.632 -3.410 33.862 1.00 96.62 180 GLY A C 1
ATOM 1321 O O . GLY A 1 180 ? -24.691 -4.145 34.163 1.00 96.62 180 GLY A O 1
ATOM 1322 N N . ASN A 1 181 ? -25.519 -2.082 33.907 1.00 98.12 181 ASN A N 1
ATOM 1323 C CA . ASN A 1 181 ? -24.316 -1.398 34.362 1.00 98.12 181 ASN A CA 1
ATOM 1324 C C . ASN A 1 181 ? -24.257 -1.369 35.897 1.00 98.12 181 ASN A C 1
ATOM 1326 O O . ASN A 1 181 ? -24.926 -0.569 36.553 1.00 98.12 181 ASN A O 1
ATOM 1330 N N . ASN A 1 182 ? -23.412 -2.229 36.468 1.00 97.62 182 ASN A N 1
ATOM 1331 C CA . ASN A 1 182 ? -23.250 -2.401 37.917 1.00 97.62 182 ASN A CA 1
ATOM 1332 C C . ASN A 1 182 ? -22.381 -1.322 38.595 1.00 97.62 182 ASN A C 1
ATOM 1334 O O . ASN A 1 182 ? -22.000 -1.489 39.753 1.00 97.62 182 ASN A O 1
ATOM 1338 N N . GLY A 1 183 ? -22.028 -0.241 37.892 1.00 97.81 183 GLY A N 1
ATOM 1339 C CA . GLY A 1 183 ? -21.229 0.840 38.464 1.00 97.81 183 GLY A CA 1
ATOM 1340 C C . GLY A 1 183 ? -21.957 1.557 39.604 1.00 97.81 183 GLY A C 1
ATOM 1341 O O . GLY A 1 183 ? -23.122 1.930 39.455 1.00 97.81 183 GLY A O 1
ATOM 1342 N N . THR A 1 184 ? -21.262 1.770 40.725 1.00 98.06 184 THR A N 1
ATOM 1343 C CA . THR A 1 184 ? -21.803 2.450 41.919 1.00 98.06 184 THR A CA 1
ATOM 1344 C C . THR A 1 184 ? -21.389 3.919 42.030 1.00 98.06 184 THR A C 1
ATOM 1346 O O . THR A 1 184 ? -21.796 4.618 42.958 1.00 98.06 184 THR A O 1
ATOM 1349 N N . THR A 1 185 ? -20.564 4.398 41.099 1.00 98.12 185 THR A N 1
ATOM 1350 C CA . THR A 1 185 ? -20.241 5.819 40.924 1.00 98.12 185 THR A CA 1
ATOM 1351 C C . THR A 1 185 ? -20.409 6.220 39.466 1.00 98.12 185 THR A C 1
ATOM 1353 O O . THR A 1 185 ? -20.376 5.367 38.574 1.00 98.12 185 THR A O 1
ATOM 1356 N N . LEU A 1 186 ? -20.553 7.519 39.208 1.00 96.56 186 LEU A N 1
ATOM 1357 C CA . LEU A 1 186 ? -20.699 8.044 37.852 1.00 96.56 186 LEU A CA 1
ATOM 1358 C C . LEU A 1 186 ? -19.485 7.709 36.964 1.00 96.56 186 LEU A C 1
ATOM 1360 O O . LEU A 1 186 ? -19.654 7.259 35.832 1.00 96.56 186 LEU A O 1
ATOM 1364 N N . GLY A 1 187 ? -18.263 7.830 37.494 1.00 97.25 187 GLY A N 1
ATOM 1365 C CA . GLY A 1 187 ? -17.039 7.449 36.781 1.00 97.25 187 GLY A CA 1
ATOM 1366 C C . GLY A 1 187 ? -16.996 5.958 36.442 1.00 97.25 187 GLY A C 1
ATOM 1367 O O . GLY A 1 187 ? -16.661 5.581 35.318 1.00 97.25 187 GLY A O 1
ATOM 1368 N N . GLN A 1 188 ? -17.428 5.100 37.373 1.00 98.12 188 GLN A N 1
ATOM 1369 C CA . GLN A 1 188 ? -17.502 3.663 37.124 1.00 98.12 188 GLN A CA 1
ATOM 1370 C C . GLN A 1 188 ? -18.548 3.323 36.054 1.00 98.12 188 GLN A C 1
ATOM 1372 O O . GLN A 1 188 ? -18.277 2.495 35.186 1.00 98.12 188 GLN A O 1
ATOM 1377 N N . GLN A 1 189 ? -19.714 3.979 36.067 1.00 98.25 189 GLN A N 1
ATOM 1378 C CA . GLN A 1 189 ? -20.729 3.776 35.031 1.00 98.25 189 GLN A CA 1
ATOM 1379 C C . GLN A 1 189 ? -20.231 4.204 33.647 1.00 98.25 189 GLN A C 1
ATOM 1381 O O . GLN A 1 189 ? -20.403 3.442 32.696 1.00 98.25 189 GLN A O 1
ATOM 1386 N N . ARG A 1 190 ? -19.547 5.351 33.547 1.00 98.06 190 ARG A N 1
ATOM 1387 C CA . ARG A 1 190 ? -18.906 5.835 32.312 1.00 98.06 190 ARG A CA 1
ATOM 1388 C C . ARG A 1 190 ? -17.898 4.829 31.749 1.00 98.06 190 ARG A C 1
ATOM 1390 O O . ARG A 1 190 ? -18.003 4.449 30.584 1.00 98.06 190 ARG A O 1
ATOM 1397 N N . ARG A 1 191 ? -16.955 4.354 32.577 1.00 98.12 191 ARG A N 1
ATOM 1398 C CA . ARG A 1 191 ? -15.950 3.351 32.167 1.00 98.12 191 ARG A CA 1
ATOM 1399 C C . ARG A 1 191 ? -16.608 2.056 31.700 1.00 98.12 191 ARG A C 1
ATOM 1401 O O . ARG A 1 191 ? -16.293 1.563 30.622 1.00 98.12 191 ARG A O 1
ATOM 1408 N N . ASN A 1 192 ? -17.545 1.532 32.489 1.00 98.56 192 ASN A N 1
ATOM 1409 C CA . ASN A 1 192 ? -18.261 0.300 32.169 1.00 98.56 192 ASN A CA 1
ATOM 1410 C C . ASN A 1 192 ? -19.030 0.408 30.846 1.00 98.56 192 ASN A C 1
ATOM 1412 O O . ASN A 1 192 ? -19.001 -0.529 30.055 1.00 98.56 192 ASN A O 1
ATOM 1416 N N . ALA A 1 193 ? -19.701 1.537 30.595 1.00 98.50 193 ALA A N 1
ATOM 1417 C CA . ALA A 1 193 ? -20.452 1.759 29.363 1.00 98.50 193 ALA A CA 1
ATOM 1418 C C . ALA A 1 193 ? -19.532 1.823 28.133 1.00 98.50 193 ALA A C 1
ATOM 1420 O O . ALA A 1 193 ? -19.849 1.211 27.114 1.00 98.50 193 ALA A O 1
ATOM 1421 N N . LEU A 1 194 ? -18.369 2.483 28.236 1.00 98.50 194 LEU A N 1
ATOM 1422 C CA . LEU A 1 194 ? -17.394 2.515 27.141 1.00 98.50 194 LEU A CA 1
ATOM 1423 C C . LEU A 1 194 ? -16.776 1.131 26.876 1.00 98.50 194 LEU A C 1
ATOM 1425 O O . LEU A 1 194 ? -16.679 0.709 25.727 1.00 98.50 194 LEU A O 1
ATOM 1429 N N . ILE A 1 195 ? -16.418 0.393 27.933 1.00 98.19 195 ILE A N 1
ATOM 1430 C CA . ILE A 1 195 ? -15.925 -0.991 27.819 1.00 98.19 195 ILE A CA 1
ATOM 1431 C C . ILE A 1 195 ? -16.982 -1.880 27.157 1.00 98.19 195 ILE A C 1
ATOM 1433 O O . ILE A 1 195 ? -16.659 -2.674 26.273 1.00 98.19 195 ILE A O 1
ATOM 1437 N N . TYR A 1 196 ? -18.250 -1.729 27.547 1.00 98.19 196 TYR A N 1
ATOM 1438 C CA . TYR A 1 196 ? -19.351 -2.464 26.938 1.00 98.19 196 TYR A CA 1
ATOM 1439 C C . TYR A 1 196 ? -19.491 -2.131 25.445 1.00 98.19 196 TYR A C 1
ATOM 1441 O O . TYR A 1 196 ? -19.538 -3.057 24.637 1.00 98.19 196 TYR A O 1
ATOM 1449 N N . ALA A 1 197 ? -19.454 -0.850 25.058 1.00 98.25 197 ALA A N 1
ATOM 1450 C CA . ALA A 1 197 ? -19.451 -0.435 23.651 1.00 98.25 197 ALA A CA 1
ATOM 1451 C C . ALA A 1 197 ? -18.293 -1.073 22.863 1.00 98.25 197 ALA A C 1
ATOM 1453 O O . ALA A 1 197 ? -18.521 -1.687 21.821 1.00 98.25 197 ALA A O 1
ATOM 1454 N N . GLY A 1 198 ? -17.069 -1.020 23.402 1.00 97.81 198 GLY A N 1
ATOM 1455 C CA . GLY A 1 198 ? -15.903 -1.676 22.808 1.00 97.81 198 GLY A CA 1
ATOM 1456 C C . GLY A 1 198 ? -16.091 -3.186 22.631 1.00 97.81 198 GLY A C 1
ATOM 1457 O O . GLY A 1 198 ? -15.741 -3.724 21.585 1.00 97.81 198 GLY A O 1
ATOM 1458 N N . SER A 1 199 ? -16.712 -3.859 23.608 1.00 96.81 199 SER A N 1
ATOM 1459 C CA . SER A 1 199 ? -16.983 -5.302 23.541 1.00 96.81 199 SER A CA 1
ATOM 1460 C C . SER A 1 199 ? -17.996 -5.685 22.455 1.00 96.81 199 SER A C 1
ATOM 1462 O O . SER A 1 199 ? -17.862 -6.748 21.844 1.00 96.81 199 SER A O 1
ATOM 1464 N N . ARG A 1 200 ? -18.986 -4.817 22.186 1.00 96.81 200 ARG A N 1
ATOM 1465 C CA . ARG A 1 200 ? -19.962 -5.008 21.102 1.00 96.81 200 ARG A CA 1
ATOM 1466 C C . ARG A 1 200 ? -19.266 -4.937 19.751 1.00 96.81 200 ARG A C 1
ATOM 1468 O O . ARG A 1 200 ? -19.321 -5.907 19.003 1.00 96.81 200 ARG A O 1
ATOM 1475 N N . LEU A 1 201 ? -18.516 -3.859 19.514 1.00 96.88 201 LEU A N 1
ATOM 1476 C CA . LEU A 1 201 ? -17.759 -3.685 18.276 1.00 96.88 201 LEU A CA 1
ATOM 1477 C C . LEU A 1 201 ? -16.765 -4.831 18.066 1.00 96.88 201 LEU A C 1
ATOM 1479 O O . LEU A 1 201 ? -16.785 -5.459 17.013 1.00 96.88 201 LEU A O 1
ATOM 1483 N N . SER A 1 202 ? -15.947 -5.171 19.074 1.00 94.19 2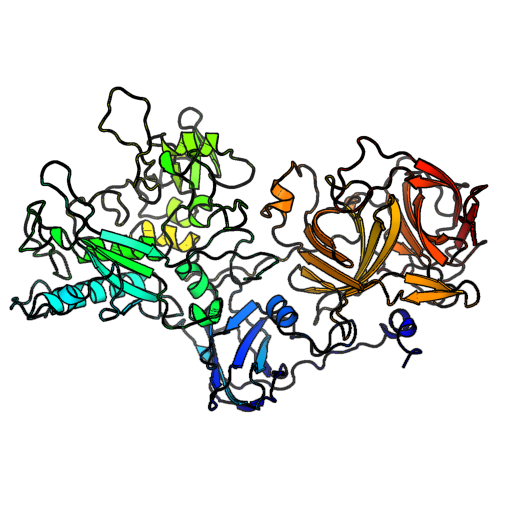02 SER A N 1
ATOM 1484 C CA . SER A 1 202 ? -14.948 -6.244 18.947 1.00 94.19 202 SER A CA 1
ATOM 1485 C C . SER A 1 202 ? -15.565 -7.609 18.636 1.00 94.19 202 SER A C 1
ATOM 1487 O O . SER A 1 202 ? -14.940 -8.419 17.953 1.00 94.19 202 SER A O 1
ATOM 1489 N N . GLY A 1 203 ? -16.785 -7.866 19.123 1.00 93.25 203 GLY A N 1
ATOM 1490 C CA . GLY A 1 203 ? -17.521 -9.094 18.827 1.00 93.25 203 GLY A CA 1
ATOM 1491 C C . GLY A 1 203 ? -17.911 -9.227 17.351 1.00 93.25 203 GLY A C 1
ATOM 1492 O O . GLY A 1 203 ? -17.955 -10.351 16.848 1.00 93.25 203 GLY A O 1
ATOM 1493 N N . GLU A 1 204 ? -18.141 -8.103 16.668 1.00 94.12 204 GLU A N 1
ATOM 1494 C CA . GLU A 1 204 ? -18.501 -8.046 15.246 1.00 94.12 204 GLU A CA 1
ATOM 1495 C C . GLU A 1 204 ? -17.257 -8.036 14.338 1.00 94.12 204 GLU A C 1
ATOM 1497 O O . GLU A 1 204 ? -17.177 -8.836 13.407 1.00 94.12 204 GLU A O 1
ATOM 1502 N N . ILE A 1 205 ? -16.243 -7.209 14.634 1.00 91.81 205 ILE A N 1
ATOM 1503 C CA . ILE A 1 205 ? -15.051 -7.072 13.766 1.00 91.81 205 ILE A CA 1
ATOM 1504 C C . ILE A 1 205 ? -14.003 -8.177 13.948 1.00 91.81 205 ILE A C 1
ATOM 1506 O O . ILE A 1 205 ? -13.267 -8.471 13.010 1.00 91.81 205 ILE A O 1
ATOM 1510 N N . GLN A 1 206 ? -13.913 -8.786 15.136 1.00 90.25 206 GLN A N 1
ATOM 1511 C CA . GLN A 1 206 ? -13.017 -9.912 15.455 1.00 90.25 206 GLN A CA 1
ATOM 1512 C C . GLN A 1 206 ? -11.542 -9.722 15.028 1.00 90.25 206 GLN A C 1
ATOM 1514 O O . GLN A 1 206 ? -10.931 -10.595 14.408 1.00 90.25 206 GLN A O 1
ATOM 1519 N N . SER A 1 207 ? -10.944 -8.581 15.382 1.00 91.56 207 SER A N 1
ATOM 1520 C CA . SER A 1 207 ? -9.546 -8.256 15.049 1.00 91.56 207 SER A CA 1
ATOM 1521 C C . SER A 1 207 ? -8.536 -9.295 15.591 1.00 91.56 207 SER A C 1
ATOM 1523 O O . SER A 1 207 ? -8.695 -9.745 16.724 1.00 91.56 207 SER A O 1
ATOM 1525 N N . PRO A 1 208 ? -7.459 -9.654 14.858 1.00 89.69 208 PRO A N 1
ATOM 1526 C CA . PRO A 1 208 ? -6.362 -10.499 15.355 1.00 89.69 208 PRO A CA 1
ATOM 1527 C C . PRO A 1 208 ? -5.489 -9.825 16.415 1.00 89.69 208 PRO A C 1
ATOM 1529 O O . PRO A 1 208 ? -4.738 -10.514 17.109 1.00 89.69 208 PRO A O 1
ATOM 1532 N N . VAL A 1 209 ? -5.555 -8.497 16.506 1.00 92.12 209 VAL A N 1
ATOM 1533 C CA . VAL A 1 209 ? -4.734 -7.652 17.380 1.00 92.12 209 VAL A CA 1
ATOM 1534 C C . VAL A 1 209 ? -5.610 -6.694 18.170 1.00 92.12 209 VAL A C 1
ATOM 1536 O O . VAL A 1 209 ? -6.690 -6.320 17.706 1.00 92.12 209 VAL A O 1
ATOM 1539 N N . ASP A 1 210 ? -5.168 -6.334 19.375 1.00 92.62 210 ASP A N 1
ATOM 1540 C CA . ASP A 1 210 ? -5.900 -5.372 20.196 1.00 92.62 210 ASP A CA 1
ATOM 1541 C C . ASP A 1 210 ? -5.917 -4.007 19.500 1.00 92.62 210 ASP A C 1
ATOM 1543 O O . ASP A 1 210 ? -4.901 -3.560 18.970 1.00 92.62 210 ASP A O 1
ATOM 1547 N N . VAL A 1 211 ? -7.077 -3.350 19.529 1.00 94.69 211 VAL A N 1
ATOM 1548 C CA . VAL A 1 211 ? -7.216 -1.947 19.127 1.00 94.69 211 VAL A CA 1
ATOM 1549 C C . VAL A 1 211 ? -7.199 -1.107 20.395 1.00 94.69 211 VAL A C 1
ATOM 1551 O O . VAL A 1 211 ? -7.949 -1.364 21.340 1.00 94.69 211 VAL A O 1
ATOM 1554 N N . THR A 1 212 ? -6.330 -0.111 20.441 1.00 95.31 212 THR A N 1
ATOM 1555 C CA . THR A 1 212 ? -6.098 0.729 21.616 1.00 95.31 212 THR A CA 1
ATOM 1556 C C . THR A 1 212 ? -6.745 2.098 21.443 1.00 95.31 212 THR A C 1
ATOM 1558 O O . THR A 1 212 ? -6.591 2.760 20.417 1.00 95.31 212 THR A O 1
ATOM 1561 N N . VAL A 1 213 ? -7.476 2.546 22.462 1.00 96.62 213 VAL A N 1
ATOM 1562 C CA . VAL A 1 213 ? -8.211 3.812 22.429 1.00 96.62 213 VAL A CA 1
ATOM 1563 C C . VAL A 1 213 ? -7.790 4.694 23.593 1.00 96.62 213 VAL A C 1
ATOM 1565 O O . VAL A 1 213 ? -7.918 4.298 24.754 1.00 96.62 213 VAL A O 1
ATOM 1568 N N . ARG A 1 214 ? -7.359 5.925 23.306 1.00 96.12 214 ARG A N 1
ATOM 1569 C CA . ARG A 1 214 ? -7.310 6.979 24.323 1.00 96.12 214 ARG A CA 1
ATOM 1570 C C . ARG A 1 214 ? -8.662 7.674 24.360 1.00 96.12 214 ARG A C 1
ATOM 1572 O O . ARG A 1 214 ? -9.078 8.291 23.383 1.00 96.12 214 ARG A O 1
ATOM 1579 N N . ALA A 1 215 ? -9.344 7.545 25.492 1.00 96.00 215 ALA A N 1
ATOM 1580 C CA . ALA A 1 215 ? -10.667 8.110 25.702 1.00 96.00 215 ALA A CA 1
ATOM 1581 C C . ALA A 1 215 ? -10.580 9.317 26.641 1.00 96.00 215 ALA A C 1
ATOM 1583 O O . ALA A 1 215 ? -10.089 9.216 27.766 1.00 96.00 215 ALA A O 1
ATOM 1584 N N . CYS A 1 216 ? -11.091 10.451 26.187 1.00 95.69 216 CYS A N 1
ATOM 1585 C CA . CYS A 1 216 ? -10.945 11.753 26.816 1.00 95.69 216 CYS A CA 1
ATOM 1586 C C . CYS A 1 216 ? -12.302 12.418 27.031 1.00 95.69 216 CYS A C 1
ATOM 1588 O O . CYS A 1 216 ? -13.281 12.119 26.349 1.00 95.69 216 CYS A O 1
ATOM 1590 N N . TRP A 1 217 ? -12.341 13.376 27.949 1.00 96.12 217 TRP A N 1
ATOM 1591 C CA . TRP A 1 217 ? -13.438 14.326 28.082 1.00 96.12 217 TRP A CA 1
ATOM 1592 C C . TRP A 1 217 ? -12.943 15.736 27.783 1.00 96.12 217 TRP A C 1
ATOM 1594 O O . TRP A 1 217 ? -11.802 16.080 28.105 1.00 96.12 217 TRP A O 1
ATOM 1604 N N . LYS A 1 218 ? -13.805 16.568 27.200 1.00 95.00 218 LYS A N 1
ATOM 1605 C CA . LYS A 1 218 ? -13.529 17.992 26.981 1.00 95.00 218 LYS A CA 1
ATOM 1606 C C . LYS A 1 218 ? -14.832 18.783 26.934 1.00 95.00 218 LYS A C 1
ATOM 1608 O O . LYS A 1 218 ? -15.821 18.298 26.397 1.00 95.00 218 LYS A O 1
ATOM 1613 N N . ALA A 1 219 ? -14.822 19.995 27.479 1.00 93.69 219 ALA A N 1
ATOM 1614 C CA . ALA A 1 219 ? -15.930 20.933 27.335 1.00 93.69 219 ALA A CA 1
ATOM 1615 C C . ALA A 1 219 ? -15.954 21.448 25.888 1.00 93.69 219 ALA A C 1
ATOM 1617 O O . ALA A 1 219 ? -14.964 22.028 25.436 1.00 93.69 219 ALA A O 1
ATOM 1618 N N . GLN A 1 220 ? -17.040 21.188 25.158 1.00 92.12 220 GLN A N 1
ATOM 1619 C CA . GLN A 1 220 ? -17.225 21.625 23.764 1.00 92.12 220 GLN A CA 1
ATOM 1620 C C . GLN A 1 220 ? -18.370 22.639 23.627 1.00 92.12 220 GLN A C 1
ATOM 1622 O O . GLN A 1 220 ? -18.681 23.078 22.522 1.00 92.12 220 GLN A O 1
ATOM 1627 N N . GLY A 1 221 ? -19.002 23.025 24.740 1.00 92.00 221 GLY A N 1
ATOM 1628 C CA . GLY A 1 221 ? -20.167 23.895 24.740 1.00 92.00 221 GLY A CA 1
ATOM 1629 C C . GLY A 1 221 ? -21.385 23.241 24.089 1.00 92.00 221 GLY A C 1
ATOM 1630 O O . GLY A 1 221 ? -21.549 22.016 24.097 1.00 92.00 221 GLY A O 1
ATOM 1631 N N . GLY A 1 222 ? -22.255 24.095 23.557 1.00 91.06 222 GLY A N 1
ATOM 1632 C CA . GLY A 1 222 ? -23.554 23.738 23.001 1.00 91.06 222 GLY A CA 1
ATOM 1633 C C . GLY A 1 222 ? -24.675 24.580 23.598 1.00 91.06 222 GLY A C 1
ATOM 1634 O O . GLY A 1 222 ? -24.492 25.268 24.605 1.00 91.06 222 GLY A O 1
ATOM 1635 N N . SER A 1 223 ? -25.849 24.529 22.979 1.00 90.12 223 SER A N 1
ATOM 1636 C CA . SER A 1 223 ? -27.040 25.208 23.486 1.00 90.12 223 SER A CA 1
ATOM 1637 C C . SER A 1 223 ? -28.316 24.449 23.115 1.00 90.12 223 SER A C 1
ATOM 1639 O O . SER A 1 223 ? -28.326 23.692 22.142 1.00 90.12 223 SER A O 1
ATOM 1641 N N . PRO A 1 224 ? -29.436 24.640 23.836 1.00 84.50 224 PRO A N 1
ATOM 1642 C CA . PRO A 1 224 ? -30.686 23.961 23.498 1.00 84.50 224 PRO A CA 1
ATOM 1643 C C . PRO A 1 224 ? -31.243 24.348 22.120 1.00 84.50 224 PRO A C 1
ATOM 1645 O O . PRO A 1 224 ? -32.088 23.630 21.592 1.00 84.50 224 PRO A O 1
ATOM 1648 N N . THR A 1 225 ? -30.816 25.489 21.568 1.00 83.19 225 THR A N 1
ATOM 1649 C CA . THR A 1 225 ? -31.261 26.011 20.269 1.00 83.19 225 THR A CA 1
ATOM 1650 C C . THR A 1 225 ? -30.356 25.599 19.117 1.00 83.19 225 THR A C 1
ATOM 1652 O O . THR A 1 225 ? -30.864 25.356 18.031 1.00 83.19 225 THR A O 1
ATOM 1655 N N . GLU A 1 226 ? -29.043 25.520 19.336 1.00 80.12 226 GLU A N 1
ATOM 1656 C CA . GLU A 1 226 ? -28.058 25.223 18.281 1.00 80.12 226 GLU A CA 1
ATOM 1657 C C . GLU A 1 226 ? -27.612 23.753 18.296 1.00 80.12 226 GLU A C 1
ATOM 1659 O O . GLU A 1 226 ? -26.982 23.282 17.355 1.00 80.12 226 GLU A O 1
ATOM 1664 N N . GLY A 1 227 ? -27.940 23.011 19.358 1.00 85.31 227 GLY A N 1
ATOM 1665 C CA . GLY A 1 227 ? -27.425 21.666 19.583 1.00 85.31 227 GLY A CA 1
ATOM 1666 C C . GLY A 1 227 ? -26.002 21.678 20.143 1.00 85.31 227 GLY A C 1
ATOM 1667 O O . GLY A 1 227 ? -25.519 22.682 20.672 1.00 85.31 227 GLY A O 1
ATOM 1668 N N . ALA A 1 228 ? -25.347 20.520 20.094 1.00 89.00 228 ALA A N 1
ATOM 1669 C CA . ALA A 1 228 ? -23.977 20.337 20.557 1.00 89.00 228 ALA A CA 1
ATOM 1670 C C . ALA A 1 228 ? -23.326 19.153 19.839 1.00 89.00 228 ALA A C 1
ATOM 1672 O O . ALA A 1 228 ? -23.991 18.147 19.584 1.00 89.00 228 ALA A O 1
ATOM 1673 N N . THR A 1 229 ? -22.013 19.223 19.614 1.00 90.56 229 THR A N 1
ATOM 1674 C CA . THR A 1 229 ? -21.208 18.028 19.341 1.00 90.56 229 THR A CA 1
ATOM 1675 C C . THR A 1 229 ? -21.230 17.147 20.588 1.00 90.56 229 THR A C 1
ATOM 1677 O O . THR A 1 229 ? -20.794 17.570 21.662 1.00 90.56 229 THR A O 1
ATOM 1680 N N . ILE A 1 230 ? -21.779 15.940 20.467 1.00 92.62 230 ILE A N 1
ATOM 1681 C CA . ILE A 1 230 ? -21.951 15.008 21.592 1.00 92.62 230 ILE A CA 1
ATOM 1682 C C . ILE A 1 230 ? -20.609 14.356 21.942 1.00 92.62 230 ILE A C 1
ATOM 1684 O O . ILE A 1 230 ? -20.219 14.275 23.110 1.00 92.62 230 ILE A O 1
ATOM 1688 N N . ALA A 1 231 ? -19.897 13.908 20.917 1.00 94.19 231 ALA A N 1
ATOM 1689 C CA . ALA A 1 231 ? -18.567 13.342 20.983 1.00 94.19 231 ALA A CA 1
ATOM 1690 C C . ALA A 1 231 ? -17.917 13.456 19.594 1.00 94.19 231 ALA A C 1
ATOM 1692 O O . ALA A 1 231 ? -18.548 13.920 18.645 1.00 94.19 231 ALA A O 1
ATOM 1693 N N . TYR A 1 232 ? -16.641 13.105 19.507 1.00 94.06 232 TYR A N 1
ATOM 1694 C CA . TYR A 1 232 ? -15.972 12.806 18.247 1.00 94.06 232 TYR A CA 1
ATOM 1695 C C . TYR A 1 232 ? -14.873 11.779 18.500 1.00 94.06 232 TYR A C 1
ATOM 1697 O O . TYR A 1 232 ? -14.223 11.801 19.552 1.00 94.06 232 TYR A O 1
ATOM 1705 N N . ALA A 1 233 ? -14.605 10.919 17.528 1.00 96.06 233 ALA A N 1
ATOM 1706 C CA . ALA A 1 233 ? -13.380 10.137 17.506 1.00 96.06 233 ALA A CA 1
ATOM 1707 C C . ALA A 1 233 ? -12.817 9.993 16.096 1.00 96.06 233 ALA A C 1
ATOM 1709 O O . ALA A 1 233 ? -13.494 10.197 15.091 1.00 96.06 233 ALA A O 1
ATOM 1710 N N . GLY A 1 234 ? -11.542 9.636 16.035 1.00 96.38 234 GLY A N 1
ATOM 1711 C CA . GLY A 1 234 ? -10.862 9.374 14.782 1.00 96.38 234 GLY A CA 1
ATOM 1712 C C . GLY A 1 234 ? -9.603 8.544 14.988 1.00 96.38 234 GLY A C 1
ATOM 1713 O O . GLY A 1 234 ? -9.137 8.376 16.124 1.00 96.38 234 GLY A O 1
ATOM 1714 N N . PRO A 1 235 ? -9.048 8.003 13.897 1.00 97.00 235 PRO A N 1
ATOM 1715 C CA . PRO A 1 235 ? -7.757 7.343 13.952 1.00 97.00 235 PRO A CA 1
ATOM 1716 C C . PRO A 1 235 ? -6.676 8.354 14.343 1.00 97.00 235 PRO A C 1
ATOM 1718 O O . PRO A 1 235 ? -6.688 9.506 13.909 1.00 97.00 235 PRO A O 1
ATOM 1721 N N . GLN A 1 236 ? -5.706 7.914 15.142 1.00 94.06 236 GLN A N 1
ATOM 1722 C CA . GLN A 1 236 ? -4.610 8.767 15.607 1.00 94.06 236 GLN A CA 1
ATOM 1723 C C . GLN A 1 236 ? -3.724 9.256 14.451 1.00 94.06 236 GLN A C 1
ATOM 1725 O O . GLN A 1 236 ? -3.141 10.338 14.518 1.00 94.06 236 GLN A O 1
ATOM 1730 N N . THR A 1 237 ? -3.595 8.448 13.398 1.00 94.88 237 THR A N 1
ATOM 1731 C CA . THR A 1 237 ? -2.839 8.778 12.191 1.00 94.88 237 THR A CA 1
ATOM 1732 C C . THR A 1 237 ? -3.363 7.985 10.999 1.00 94.88 237 THR A C 1
ATOM 1734 O O . THR A 1 237 ? -4.095 7.004 11.152 1.00 94.88 237 THR A O 1
ATOM 1737 N N . PHE A 1 238 ? -2.921 8.387 9.812 1.00 95.94 238 PHE A N 1
ATOM 1738 C CA . PHE A 1 238 ? -3.082 7.639 8.574 1.00 95.94 238 PHE A CA 1
ATOM 1739 C C . PHE A 1 238 ? -1.721 7.177 8.063 1.00 95.94 238 PHE A C 1
ATOM 1741 O O . PHE A 1 238 ? -0.696 7.807 8.338 1.00 95.94 238 PHE A O 1
ATOM 1748 N N . VAL A 1 239 ? -1.713 6.069 7.330 1.00 95.88 239 VAL A N 1
ATOM 1749 C CA . VAL A 1 239 ? -0.518 5.488 6.707 1.00 95.88 239 VAL A CA 1
ATOM 1750 C C . VAL A 1 239 ? -0.822 5.111 5.263 1.00 95.88 239 VAL A C 1
ATOM 1752 O O . VAL A 1 239 ? -1.983 4.959 4.893 1.00 95.88 239 VAL A O 1
ATOM 1755 N N . LEU A 1 240 ? 0.207 4.981 4.432 1.00 94.75 240 LEU A N 1
ATOM 1756 C CA . LEU A 1 240 ? 0.064 4.525 3.051 1.00 94.75 240 LEU A CA 1
ATOM 1757 C C . LEU A 1 240 ? 1.223 3.609 2.670 1.00 94.75 240 LEU A C 1
ATOM 1759 O O . LEU A 1 240 ? 2.324 3.761 3.197 1.00 94.75 240 LEU A O 1
ATOM 1763 N N . ASP A 1 241 ? 0.972 2.686 1.742 1.00 94.06 241 ASP A N 1
ATOM 1764 C CA . ASP A 1 241 ? 2.020 1.910 1.075 1.00 94.06 241 ASP A CA 1
ATOM 1765 C C . ASP A 1 241 ? 2.599 2.708 -0.106 1.00 94.06 241 ASP A C 1
ATOM 1767 O O . ASP A 1 241 ? 1.867 3.137 -1.005 1.00 94.06 241 ASP A O 1
ATOM 1771 N N . GLY A 1 242 ? 3.918 2.896 -0.127 1.00 89.06 242 GLY A N 1
ATOM 1772 C CA . GLY A 1 242 ? 4.641 3.557 -1.213 1.00 89.06 242 GLY A CA 1
ATOM 1773 C C . GLY A 1 242 ? 6.117 3.154 -1.259 1.00 89.06 242 GLY A C 1
ATOM 1774 O O . GLY A 1 242 ? 6.615 2.470 -0.374 1.00 89.06 242 GLY A O 1
ATOM 1775 N N . ASN A 1 243 ? 6.853 3.595 -2.284 1.00 83.25 243 ASN A N 1
ATOM 1776 C CA . ASN A 1 243 ? 8.257 3.192 -2.483 1.00 83.25 243 ASN A CA 1
ATOM 1777 C C . ASN A 1 243 ? 9.206 3.612 -1.343 1.00 83.25 243 ASN A C 1
ATOM 1779 O O . ASN A 1 243 ? 10.210 2.938 -1.106 1.00 83.25 243 ASN A O 1
ATOM 1783 N N . ASP A 1 244 ? 8.910 4.728 -0.664 1.00 82.69 244 ASP A N 1
ATOM 1784 C CA . ASP A 1 244 ? 9.701 5.212 0.480 1.00 82.69 244 ASP A CA 1
ATOM 1785 C C . ASP A 1 244 ? 9.490 4.360 1.732 1.00 82.69 244 ASP A C 1
ATOM 1787 O O . ASP A 1 244 ? 10.398 4.217 2.545 1.00 82.69 244 ASP A O 1
ATOM 1791 N N . PHE A 1 245 ? 8.287 3.808 1.891 1.00 87.38 245 PHE A N 1
ATOM 1792 C CA . PHE A 1 245 ? 7.904 3.038 3.063 1.00 87.38 245 PHE A CA 1
ATOM 1793 C C . PHE A 1 245 ? 6.928 1.925 2.661 1.00 87.38 245 PHE A C 1
ATOM 1795 O O . PHE A 1 245 ? 5.712 2.126 2.698 1.00 87.38 245 PHE A O 1
ATOM 1802 N N . PRO A 1 246 ? 7.455 0.761 2.241 1.00 90.44 246 PRO A N 1
ATOM 1803 C CA . PRO A 1 246 ? 6.628 -0.351 1.797 1.00 90.44 246 PRO A CA 1
ATOM 1804 C C . PRO A 1 246 ? 5.782 -0.922 2.939 1.00 90.44 246 PRO A C 1
ATOM 1806 O O . PRO A 1 246 ? 6.313 -1.254 4.005 1.00 90.44 246 PRO A O 1
ATOM 1809 N N . LEU A 1 247 ? 4.480 -1.065 2.692 1.00 94.56 247 LEU A N 1
ATOM 1810 C CA . LEU A 1 247 ? 3.489 -1.694 3.571 1.00 94.56 247 LEU A CA 1
ATOM 1811 C C . LEU A 1 247 ? 2.690 -2.754 2.786 1.00 94.56 247 LEU A C 1
ATOM 1813 O O . LEU A 1 247 ? 1.495 -2.575 2.557 1.00 94.56 247 LEU A O 1
ATOM 1817 N N . PRO A 1 248 ? 3.317 -3.866 2.360 1.00 92.81 248 PRO A N 1
ATOM 1818 C CA . PRO A 1 248 ? 2.727 -4.799 1.390 1.00 92.81 248 PRO A CA 1
ATOM 1819 C C . PRO A 1 248 ? 1.490 -5.550 1.903 1.00 92.81 248 PRO A C 1
ATOM 1821 O O . PRO A 1 248 ? 0.758 -6.149 1.119 1.00 92.81 248 PRO A O 1
ATOM 1824 N N . TYR A 1 249 ? 1.241 -5.526 3.214 1.00 94.06 249 TYR A N 1
ATOM 1825 C CA . TYR A 1 249 ? 0.014 -6.045 3.817 1.00 94.06 249 TYR A CA 1
ATOM 1826 C C . TYR A 1 249 ? -1.214 -5.151 3.566 1.00 94.06 249 TYR A C 1
ATOM 1828 O O . TYR A 1 249 ? -2.337 -5.584 3.833 1.00 94.06 249 TYR A O 1
ATOM 1836 N N . LEU A 1 250 ? -1.044 -3.923 3.066 1.00 95.31 250 LEU A N 1
ATOM 1837 C CA . LEU A 1 250 ? -2.157 -3.072 2.646 1.00 95.31 250 LEU A CA 1
ATOM 1838 C C . LEU A 1 250 ? -2.621 -3.466 1.231 1.00 95.31 250 LEU A C 1
ATOM 1840 O O . LEU A 1 250 ? -1.780 -3.635 0.349 1.00 95.31 250 LEU A O 1
ATOM 1844 N N . PRO A 1 251 ? -3.939 -3.601 0.981 1.00 92.31 251 PRO A N 1
ATOM 1845 C CA . PRO A 1 251 ? -4.446 -4.054 -0.317 1.00 92.31 251 PRO A CA 1
ATOM 1846 C C . PRO A 1 251 ? -4.072 -3.144 -1.492 1.00 92.31 251 PRO A C 1
ATOM 1848 O O . PRO A 1 251 ? -3.800 -3.629 -2.592 1.00 92.31 251 PRO A O 1
ATOM 1851 N N . GLU A 1 252 ? -4.077 -1.826 -1.274 1.00 92.81 252 GLU A N 1
ATOM 1852 C CA . GLU A 1 252 ? -3.854 -0.840 -2.332 1.00 92.81 252 GLU A CA 1
ATOM 1853 C C . GLU A 1 252 ? -2.691 0.107 -2.039 1.00 92.81 252 GLU A C 1
ATOM 1855 O O . GLU A 1 252 ? -2.657 0.766 -0.997 1.00 92.81 252 GLU A O 1
ATOM 1860 N N . LYS A 1 253 ? -1.785 0.251 -3.011 1.00 94.31 253 LYS A N 1
ATOM 1861 C CA . LYS A 1 253 ? -0.683 1.216 -2.956 1.00 94.31 253 LYS A CA 1
ATOM 1862 C C . LYS A 1 253 ? -1.189 2.643 -3.134 1.00 94.31 253 LYS A C 1
ATOM 1864 O O . LYS A 1 253 ? -2.233 2.886 -3.748 1.00 94.31 253 LYS A O 1
ATOM 1869 N N . TYR A 1 254 ? -0.413 3.606 -2.637 1.00 94.31 254 TYR A N 1
ATOM 1870 C CA . TYR A 1 254 ? -0.652 5.044 -2.808 1.00 94.31 254 TYR A CA 1
ATOM 1871 C C . TYR A 1 254 ? -2.053 5.489 -2.346 1.00 94.31 254 TYR A C 1
ATOM 1873 O O . TYR A 1 254 ? -2.678 6.366 -2.950 1.00 94.31 254 TYR A O 1
ATOM 1881 N N . THR A 1 255 ? -2.540 4.853 -1.281 1.00 95.50 255 THR A N 1
ATOM 1882 C CA . THR A 1 255 ? -3.857 5.075 -0.681 1.00 95.50 255 THR A CA 1
ATOM 1883 C C . THR A 1 255 ? -3.687 5.242 0.826 1.00 95.50 255 THR A C 1
ATOM 1885 O O . THR A 1 255 ? -2.940 4.482 1.438 1.00 95.50 255 THR A O 1
ATOM 1888 N N . TRP A 1 256 ? -4.342 6.242 1.415 1.00 97.25 256 TRP A N 1
ATOM 1889 C CA . TRP A 1 256 ? -4.371 6.448 2.860 1.00 97.25 256 TRP A CA 1
ATOM 1890 C C . TRP A 1 256 ? -5.295 5.440 3.542 1.00 97.25 256 TRP A C 1
ATOM 1892 O O . TRP A 1 256 ? -6.454 5.304 3.151 1.00 97.25 256 TRP A O 1
ATOM 1902 N N . TYR A 1 257 ? -4.784 4.811 4.594 1.00 97.62 257 TYR A N 1
ATOM 1903 C CA . TYR A 1 257 ? -5.507 3.919 5.496 1.00 97.62 257 TYR A CA 1
ATOM 1904 C C . TYR A 1 257 ? -5.479 4.485 6.905 1.00 97.62 257 TYR A C 1
ATOM 1906 O O . TYR A 1 257 ? -4.449 5.011 7.348 1.00 97.62 257 TYR A O 1
ATOM 1914 N N . ALA A 1 258 ? -6.594 4.359 7.617 1.00 97.50 258 ALA A N 1
ATOM 1915 C CA . ALA A 1 258 ? -6.619 4.634 9.044 1.00 97.50 258 ALA A CA 1
ATOM 1916 C C . ALA A 1 258 ? -5.666 3.665 9.758 1.00 97.50 258 ALA A C 1
ATOM 1918 O O . ALA A 1 258 ? -5.565 2.494 9.388 1.00 97.50 258 ALA A O 1
ATOM 1919 N N . ILE A 1 259 ? -4.960 4.125 10.797 1.00 96.06 259 ILE A N 1
ATOM 1920 C CA . ILE A 1 259 ? -3.976 3.263 11.469 1.00 96.06 259 ILE A CA 1
ATOM 1921 C C . ILE A 1 259 ? -4.600 1.963 12.000 1.00 96.06 259 ILE A C 1
ATOM 1923 O O . ILE A 1 259 ? -3.968 0.920 11.885 1.00 96.06 259 ILE A O 1
ATOM 1927 N N . GLY A 1 260 ? -5.857 1.994 12.463 1.00 94.69 260 GLY A N 1
ATOM 1928 C CA . GLY A 1 260 ? -6.619 0.809 12.879 1.00 94.69 260 GLY A CA 1
ATOM 1929 C C . GLY A 1 260 ? -6.754 -0.259 11.782 1.00 94.69 260 GLY A C 1
ATOM 1930 O O . GLY A 1 260 ? -6.530 -1.444 12.033 1.00 94.69 260 GLY A O 1
ATOM 1931 N N . GLU A 1 261 ? -7.056 0.159 10.550 1.00 95.38 261 GLU A N 1
ATOM 1932 C CA . GLU A 1 261 ? -7.124 -0.728 9.378 1.00 95.38 261 GLU A CA 1
ATOM 1933 C C . GLU A 1 261 ? -5.748 -1.345 9.100 1.00 95.38 261 GLU A C 1
ATOM 1935 O O . GLU A 1 261 ? -5.613 -2.556 8.905 1.00 95.38 261 GLU A O 1
ATOM 1940 N N . ALA A 1 262 ? -4.704 -0.513 9.140 1.00 95.75 262 ALA A N 1
ATOM 1941 C CA . ALA A 1 262 ? -3.343 -0.937 8.855 1.00 95.75 262 ALA A CA 1
ATOM 1942 C C . ALA A 1 262 ? -2.801 -1.928 9.892 1.00 95.75 262 ALA A C 1
ATOM 1944 O O . ALA A 1 262 ? -2.204 -2.928 9.501 1.00 95.75 262 ALA A O 1
ATOM 1945 N N . VAL A 1 263 ? -3.031 -1.712 11.192 1.00 94.88 263 VAL A N 1
ATOM 1946 C CA . VAL A 1 263 ? -2.561 -2.630 12.249 1.00 94.88 263 VAL A CA 1
ATOM 1947 C C . VAL A 1 263 ? -3.282 -3.969 12.199 1.00 94.88 263 VAL A C 1
ATOM 1949 O O . VAL A 1 263 ? -2.646 -5.018 12.324 1.00 94.88 263 VAL A O 1
ATOM 1952 N N . ARG A 1 264 ? -4.589 -3.963 11.898 1.00 94.62 264 ARG A N 1
ATOM 1953 C CA . ARG A 1 264 ? -5.333 -5.197 11.638 1.00 94.62 264 ARG A CA 1
ATOM 1954 C C . ARG A 1 264 ? -4.706 -5.979 10.489 1.00 94.62 264 ARG A C 1
ATOM 1956 O O . ARG A 1 264 ? -4.528 -7.195 10.603 1.00 94.62 264 ARG A O 1
ATOM 1963 N N . GLN A 1 265 ? -4.398 -5.299 9.386 1.00 95.31 265 GLN A N 1
ATOM 1964 C CA . GLN A 1 265 ? -3.831 -5.938 8.203 1.00 95.31 265 GLN A CA 1
ATOM 1965 C C . GLN A 1 265 ? -2.381 -6.379 8.404 1.00 95.31 265 GLN A C 1
ATOM 1967 O O . GLN A 1 265 ? -2.010 -7.430 7.887 1.00 95.31 265 GLN A O 1
ATOM 1972 N N . ALA A 1 266 ? -1.604 -5.651 9.206 1.00 95.94 266 ALA A N 1
ATOM 1973 C CA . ALA A 1 266 ? -0.246 -6.007 9.606 1.00 95.94 266 ALA A CA 1
ATOM 1974 C C . ALA A 1 266 ? -0.195 -7.176 10.601 1.00 95.94 266 ALA A C 1
ATOM 1976 O O . ALA A 1 266 ? 0.857 -7.790 10.771 1.00 95.94 266 ALA A O 1
ATOM 1977 N N . GLY A 1 267 ? -1.299 -7.474 11.292 1.00 95.75 267 GLY A N 1
ATOM 1978 C CA . GLY A 1 267 ? -1.336 -8.548 12.281 1.00 95.75 267 GLY A CA 1
ATOM 1979 C C . GLY A 1 267 ? -0.453 -8.286 13.502 1.00 95.75 267 GLY A C 1
ATOM 1980 O O . GLY A 1 267 ? -0.095 -9.224 14.206 1.00 95.75 267 GLY A O 1
ATOM 1981 N N . THR A 1 268 ? -0.080 -7.035 13.757 1.00 95.75 268 THR A N 1
ATOM 1982 C CA . THR A 1 268 ? 0.733 -6.632 14.910 1.00 95.75 268 THR A CA 1
ATOM 1983 C C . THR A 1 268 ? 0.241 -5.293 15.465 1.00 95.75 268 THR A C 1
ATOM 1985 O O . THR A 1 268 ? -0.672 -4.683 14.912 1.00 95.75 268 THR A O 1
ATOM 1988 N N . THR A 1 269 ? 0.812 -4.837 16.576 1.00 94.62 269 THR A N 1
ATOM 1989 C CA . THR A 1 269 ? 0.495 -3.530 17.168 1.00 94.62 269 THR A CA 1
ATOM 1990 C C . THR A 1 269 ? 0.930 -2.384 16.248 1.00 94.62 269 THR A C 1
ATOM 1992 O O . THR A 1 269 ? 1.768 -2.563 15.365 1.00 94.62 269 THR A O 1
ATOM 1995 N N . ARG A 1 270 ? 0.434 -1.163 16.483 1.00 93.75 270 ARG A N 1
ATOM 1996 C CA . ARG A 1 270 ? 0.873 0.047 15.762 1.00 93.75 270 ARG A CA 1
ATOM 1997 C C . ARG A 1 270 ? 2.389 0.189 15.688 1.00 93.75 270 ARG A C 1
ATOM 1999 O O . ARG A 1 270 ? 2.939 0.352 14.602 1.00 93.75 270 ARG A O 1
ATOM 2006 N N . CYS A 1 271 ? 3.058 0.117 16.832 1.00 93.69 271 CYS A N 1
ATOM 2007 C CA . CYS A 1 271 ? 4.512 0.224 16.896 1.00 93.69 271 CYS A CA 1
ATOM 2008 C C . CYS A 1 271 ? 5.212 -0.943 16.182 1.00 93.69 271 CYS A C 1
ATOM 2010 O O . CYS A 1 271 ? 6.225 -0.718 15.534 1.00 93.69 271 CYS A O 1
ATOM 2012 N N . GLY A 1 272 ? 4.656 -2.159 16.213 1.00 94.94 272 GLY A N 1
ATOM 2013 C CA . GLY A 1 272 ? 5.171 -3.273 15.416 1.00 94.94 272 GLY A CA 1
ATOM 2014 C C . GLY A 1 272 ? 5.015 -3.029 13.909 1.00 94.94 272 GLY A C 1
ATOM 2015 O O . GLY A 1 272 ? 5.920 -3.309 13.130 1.00 94.94 272 GLY A O 1
ATOM 2016 N N . ALA A 1 273 ? 3.893 -2.448 13.483 1.00 94.50 273 ALA A N 1
ATOM 2017 C CA . ALA A 1 273 ? 3.564 -2.263 12.074 1.00 94.50 273 ALA A CA 1
ATOM 2018 C C . ALA A 1 273 ? 4.348 -1.115 11.422 1.00 94.50 273 ALA A C 1
ATOM 2020 O O . ALA A 1 273 ? 4.756 -1.232 10.260 1.00 94.50 273 ALA A O 1
ATOM 2021 N N . VAL A 1 274 ? 4.545 0.002 12.131 1.00 92.62 274 VAL A N 1
ATOM 2022 C CA . VAL A 1 274 ? 5.146 1.233 11.577 1.00 92.62 274 VAL A CA 1
ATOM 2023 C C . VAL A 1 274 ? 6.321 1.796 12.380 1.00 92.62 274 VAL A C 1
ATOM 2025 O O . VAL A 1 274 ? 6.865 2.832 12.004 1.00 92.62 274 VAL A O 1
ATOM 2028 N N . GLY A 1 275 ? 6.753 1.103 13.431 1.00 91.38 275 GLY A N 1
ATOM 2029 C CA . GLY A 1 275 ? 7.843 1.521 14.307 1.00 91.38 275 GLY A CA 1
ATOM 2030 C C . GLY A 1 275 ? 7.419 2.517 15.389 1.00 91.38 275 GLY A C 1
ATOM 2031 O O . GLY A 1 275 ? 6.276 2.979 15.458 1.00 91.38 275 GLY A O 1
ATOM 2032 N N . GLY A 1 276 ? 8.379 2.877 16.240 1.00 87.81 276 GLY A N 1
ATOM 2033 C CA . GLY A 1 276 ? 8.210 3.886 17.287 1.00 87.81 276 GLY A CA 1
ATOM 2034 C C . GLY A 1 276 ? 7.656 3.343 18.607 1.00 87.81 276 GLY A C 1
ATOM 2035 O O . GLY A 1 276 ? 7.761 2.156 18.911 1.00 87.81 276 GLY A O 1
ATOM 2036 N N . ASP A 1 277 ? 7.109 4.252 19.418 1.00 85.38 277 ASP A N 1
ATOM 2037 C CA . ASP A 1 277 ? 6.637 3.968 20.776 1.00 85.38 277 ASP A CA 1
ATOM 2038 C C . ASP A 1 277 ? 5.277 3.248 20.795 1.00 85.38 277 ASP A C 1
ATOM 2040 O O . ASP A 1 277 ? 4.332 3.640 20.102 1.00 85.38 277 ASP A O 1
ATOM 2044 N N . CYS A 1 278 ? 5.164 2.217 21.635 1.00 88.50 278 CYS A N 1
ATOM 2045 C CA . CYS A 1 278 ? 3.944 1.419 21.784 1.00 88.50 278 CYS A CA 1
ATOM 2046 C C . CYS A 1 278 ? 2.900 2.031 22.731 1.00 88.50 278 CYS A C 1
ATOM 2048 O O . CYS A 1 278 ? 1.836 1.446 22.912 1.00 88.50 278 CYS A O 1
ATOM 2050 N N . GLY A 1 279 ? 3.177 3.181 23.350 1.00 88.62 279 GLY A N 1
ATOM 2051 C CA . GLY A 1 279 ? 2.222 3.911 24.183 1.00 88.62 279 GLY A CA 1
ATOM 2052 C C . GLY A 1 279 ? 1.252 4.793 23.391 1.00 88.62 279 GLY A C 1
ATOM 2053 O O . GLY A 1 279 ? 0.314 5.333 23.978 1.00 88.62 279 GLY A O 1
ATOM 2054 N N . THR A 1 280 ? 1.452 4.951 22.078 1.00 91.06 280 THR A N 1
ATOM 2055 C CA . THR A 1 280 ? 0.549 5.733 21.219 1.00 91.06 280 THR A CA 1
ATOM 2056 C C . THR A 1 280 ? -0.696 4.912 20.855 1.00 91.06 280 THR A C 1
ATOM 2058 O O . THR A 1 280 ? -0.530 3.838 20.276 1.00 91.06 280 THR A O 1
ATOM 2061 N N . PRO A 1 281 ? -1.919 5.403 21.135 1.00 93.00 281 PRO A N 1
ATOM 2062 C CA . PRO A 1 281 ? -3.157 4.689 20.823 1.00 93.00 281 PRO A CA 1
ATOM 2063 C C . PRO A 1 281 ? -3.449 4.657 19.314 1.00 93.00 281 PRO A C 1
ATOM 2065 O O . PRO A 1 281 ? -2.976 5.513 18.563 1.00 93.00 281 PRO A O 1
ATOM 2068 N N . ASP A 1 282 ? -4.291 3.718 18.884 1.00 95.81 282 ASP A N 1
ATOM 2069 C CA . ASP A 1 282 ? -4.798 3.635 17.507 1.00 95.81 282 ASP A CA 1
ATOM 2070 C C . ASP A 1 282 ? -5.911 4.657 17.250 1.00 95.81 282 ASP A C 1
ATOM 2072 O O . ASP A 1 282 ? -5.976 5.263 16.179 1.00 95.81 282 ASP A O 1
ATOM 2076 N N . ILE A 1 283 ? -6.775 4.866 18.248 1.00 97.00 283 ILE A N 1
ATOM 2077 C CA . ILE A 1 283 ? -7.945 5.748 18.185 1.00 97.00 283 ILE A CA 1
ATOM 2078 C C . ILE A 1 283 ? -7.873 6.780 19.309 1.00 97.00 283 ILE A C 1
ATOM 2080 O O . ILE A 1 283 ? -7.545 6.461 20.456 1.00 97.00 283 ILE A O 1
ATOM 2084 N N . GLU A 1 284 ? -8.255 8.013 18.995 1.00 96.19 284 GLU A N 1
ATOM 2085 C CA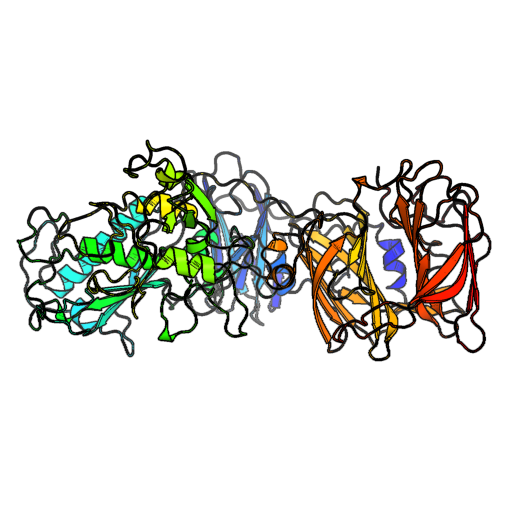 . GLU A 1 284 ? -8.533 9.043 19.989 1.00 96.19 284 GLU A CA 1
ATOM 2086 C C . GLU A 1 284 ? -10.022 9.384 19.973 1.00 96.19 284 GLU A C 1
ATOM 2088 O O . GLU A 1 284 ? -10.576 9.718 18.928 1.00 96.19 284 GLU A O 1
ATOM 2093 N N . ALA A 1 285 ? -10.663 9.287 21.138 1.00 96.69 285 ALA A N 1
ATOM 2094 C CA . ALA A 1 285 ? -12.079 9.573 21.324 1.00 96.69 285 ALA A CA 1
ATOM 2095 C C . ALA A 1 285 ? -12.264 10.646 22.395 1.00 96.69 285 ALA A C 1
ATOM 2097 O O . ALA A 1 285 ? -11.694 10.549 23.480 1.00 96.69 285 ALA A O 1
ATOM 2098 N N . THR A 1 286 ? -13.080 11.658 22.112 1.00 96.38 286 THR A N 1
ATOM 2099 C CA . THR A 1 286 ? -13.400 12.742 23.044 1.00 96.38 286 THR A CA 1
ATOM 2100 C C . THR A 1 286 ? -14.903 12.869 23.224 1.00 96.38 286 THR A C 1
ATOM 2102 O O . THR A 1 286 ? -15.638 13.087 22.266 1.00 96.38 286 THR A O 1
ATOM 2105 N N . PHE A 1 287 ? -15.354 12.793 24.472 1.00 96.50 287 PHE A N 1
ATOM 2106 C CA . PHE A 1 287 ? -16.749 12.991 24.854 1.00 96.50 287 PHE A CA 1
ATOM 2107 C C . PHE A 1 287 ? -16.958 14.408 25.394 1.00 96.50 287 PHE A C 1
ATOM 2109 O O . PHE A 1 287 ? -16.139 14.918 26.170 1.00 96.50 287 PHE A O 1
ATOM 2116 N N . ASN A 1 288 ? -18.056 15.053 24.995 1.00 95.69 288 ASN A N 1
ATOM 2117 C CA . ASN A 1 288 ? -18.361 16.404 25.443 1.00 95.69 288 ASN A CA 1
ATOM 2118 C C . ASN A 1 288 ? -18.826 16.394 26.907 1.00 95.69 288 ASN A C 1
ATOM 2120 O O . ASN A 1 288 ? -19.907 15.903 27.235 1.00 95.69 288 ASN A O 1
ATOM 2124 N N . SER A 1 289 ? -18.017 16.966 27.800 1.00 94.69 289 SER A N 1
ATOM 2125 C CA . SER A 1 289 ? -18.342 17.033 29.228 1.00 94.69 289 SER A CA 1
ATOM 2126 C C . SER A 1 289 ? -19.495 17.984 29.549 1.00 94.69 289 SER A C 1
ATOM 2128 O O . SER A 1 289 ? -20.039 17.906 30.646 1.00 94.69 289 SER A O 1
ATOM 2130 N N . ASP A 1 290 ? -19.883 18.861 28.618 1.00 95.31 290 ASP A N 1
ATOM 2131 C CA . ASP A 1 290 ? -20.993 19.797 28.810 1.00 95.31 290 ASP A CA 1
ATOM 2132 C C . ASP A 1 290 ? -22.376 19.163 28.611 1.00 95.31 290 ASP A C 1
ATOM 2134 O O . ASP A 1 290 ? -23.387 19.739 29.015 1.00 95.31 290 ASP A O 1
ATOM 2138 N N . ILE A 1 291 ? -22.439 17.961 28.031 1.00 94.12 291 ILE A N 1
ATOM 2139 C CA . ILE A 1 291 ? -23.688 17.200 27.861 1.00 94.12 291 ILE A CA 1
ATOM 2140 C C . ILE A 1 291 ? -24.219 16.711 29.208 1.00 94.12 291 ILE A C 1
ATOM 2142 O O . ILE A 1 291 ? -25.429 16.649 29.424 1.00 94.12 291 ILE A O 1
ATOM 2146 N N . ASP A 1 292 ? -23.315 16.397 30.130 1.00 90.38 292 ASP A N 1
ATOM 2147 C CA . ASP A 1 292 ? -23.644 15.789 31.408 1.00 90.38 292 ASP A CA 1
ATOM 2148 C C . ASP A 1 292 ? -23.804 16.821 32.536 1.00 90.38 292 ASP A C 1
ATOM 2150 O O . ASP A 1 292 ? -23.250 17.926 32.474 1.00 90.38 292 ASP A O 1
ATOM 2154 N N . PRO A 1 293 ? -24.544 16.490 33.612 1.00 86.44 293 PRO A N 1
ATOM 2155 C CA . PRO A 1 293 ? -24.579 17.320 34.805 1.00 86.44 293 PRO A CA 1
ATOM 2156 C C . PRO A 1 293 ? -23.168 17.486 35.401 1.00 86.44 293 PRO A C 1
ATOM 2158 O O . PRO A 1 293 ? -22.381 16.538 35.396 1.00 86.44 293 PRO A O 1
ATOM 2161 N N . PRO A 1 294 ? -22.842 18.666 35.958 1.00 86.38 294 PRO A N 1
ATOM 2162 C CA . PRO A 1 294 ? -23.754 19.775 36.244 1.00 86.38 294 PRO A CA 1
ATOM 2163 C C . PRO A 1 294 ? -23.997 20.748 35.075 1.00 86.38 294 PRO A C 1
ATOM 2165 O O . PRO A 1 294 ? -24.838 21.628 35.228 1.00 86.38 294 PRO A O 1
ATOM 2168 N N . SER A 1 295 ? -23.291 20.616 33.945 1.00 88.81 295 SER A N 1
ATOM 2169 C CA . SER A 1 295 ? -23.365 21.566 32.820 1.00 88.81 295 SER A CA 1
ATOM 2170 C C . SER A 1 295 ? -24.671 21.400 32.030 1.00 88.81 295 SER A C 1
ATOM 2172 O O . SER A 1 295 ? -25.489 22.318 31.986 1.00 88.81 295 SER A O 1
ATOM 2174 N N . ASN A 1 296 ? -24.920 20.193 31.503 1.00 90.06 296 ASN A N 1
ATOM 2175 C CA . ASN A 1 296 ? -26.152 19.784 30.813 1.00 90.06 296 ASN A CA 1
ATOM 2176 C C . ASN A 1 296 ? -26.687 20.824 29.800 1.00 90.06 296 ASN A C 1
ATOM 2178 O O . ASN A 1 296 ? -27.871 21.178 29.809 1.00 90.06 296 ASN A O 1
ATOM 2182 N N . VAL A 1 297 ? -25.812 21.322 28.921 1.00 92.12 297 VAL A N 1
ATOM 2183 C CA . VAL A 1 297 ? -26.056 22.518 28.088 1.00 92.12 297 VAL A CA 1
ATOM 2184 C C . VAL A 1 297 ? -27.193 22.377 27.077 1.00 92.12 297 VAL A C 1
ATOM 2186 O O . VAL A 1 297 ? -27.780 23.377 26.676 1.00 92.12 297 VAL A O 1
ATOM 2189 N N . ILE A 1 298 ? -27.561 21.149 26.704 1.00 91.19 298 ILE A N 1
ATOM 2190 C CA . ILE A 1 298 ? -28.698 20.863 25.809 1.00 91.19 298 ILE A CA 1
ATOM 2191 C C . ILE A 1 298 ? -29.898 20.226 26.528 1.00 91.19 298 ILE A C 1
ATOM 2193 O O . ILE A 1 298 ? -30.872 19.829 25.888 1.00 91.19 298 ILE A O 1
ATOM 2197 N N . ASN A 1 299 ? -29.855 20.123 27.860 1.00 91.12 299 ASN A N 1
ATOM 2198 C CA . ASN A 1 299 ? -30.874 19.459 28.677 1.00 91.12 299 ASN A CA 1
ATOM 2199 C C . ASN A 1 299 ? -31.196 18.021 28.210 1.00 91.12 299 ASN A C 1
ATOM 2201 O O . ASN A 1 299 ? -32.370 17.635 28.102 1.00 91.12 299 ASN A O 1
ATOM 2205 N N . ARG A 1 300 ? -30.142 17.264 27.877 1.00 92.00 300 ARG A N 1
ATOM 2206 C CA . ARG A 1 300 ? -30.180 15.856 27.461 1.00 92.00 300 ARG A CA 1
ATOM 2207 C C . ARG A 1 300 ? -28.920 15.125 27.959 1.00 92.00 300 ARG A C 1
ATOM 2209 O O . ARG A 1 300 ? -27.986 14.968 27.180 1.00 92.00 300 ARG A O 1
ATOM 2216 N N . PRO A 1 301 ? -28.874 14.686 29.229 1.00 94.06 301 PRO A N 1
ATOM 2217 C CA . PRO A 1 301 ? -27.686 14.045 29.788 1.00 94.06 301 PRO A CA 1
ATOM 2218 C C . PRO A 1 301 ? -27.432 12.666 29.169 1.00 94.06 301 PRO A C 1
ATOM 2220 O O . PRO A 1 301 ? -28.335 12.066 28.565 1.00 94.06 301 PRO A O 1
ATOM 2223 N N . PHE A 1 302 ? -26.221 12.143 29.361 1.00 96.25 302 PHE A N 1
ATOM 2224 C CA . PHE A 1 302 ? -25.886 10.793 28.936 1.00 96.25 302 PHE A CA 1
ATOM 2225 C C . PHE A 1 302 ? -26.609 9.734 29.773 1.00 96.25 302 PHE A C 1
ATOM 2227 O O . PHE A 1 302 ? -26.772 9.831 30.990 1.00 96.25 302 PHE A O 1
ATOM 2234 N N . TYR A 1 303 ? -27.014 8.672 29.089 1.00 97.06 303 TYR A N 1
ATOM 2235 C CA . TYR A 1 303 ? -27.527 7.441 29.656 1.00 97.06 303 TYR A CA 1
ATOM 2236 C C . TYR A 1 303 ? -26.477 6.333 29.514 1.00 97.06 303 TYR A C 1
ATOM 2238 O O . TYR A 1 303 ? -26.071 5.999 28.401 1.00 97.06 303 TYR A O 1
ATOM 2246 N N . TYR A 1 304 ? -26.060 5.752 30.644 1.00 97.88 304 TYR A N 1
ATOM 2247 C CA . TYR A 1 304 ? -24.962 4.775 30.730 1.00 97.88 304 TYR A CA 1
ATOM 2248 C C . TYR A 1 304 ? -25.416 3.308 30.859 1.00 97.88 304 TYR A C 1
ATOM 2250 O O . TYR A 1 304 ? -24.616 2.446 31.229 1.00 97.88 304 TYR A O 1
ATOM 2258 N N . GLY A 1 305 ? -26.693 3.013 30.598 1.00 97.81 305 GLY A N 1
ATOM 2259 C CA . GLY A 1 305 ? -27.224 1.647 30.608 1.00 97.81 305 GLY A CA 1
ATOM 2260 C C . GLY A 1 305 ? -26.753 0.819 29.411 1.00 97.81 305 GLY A C 1
ATOM 2261 O O . GLY A 1 305 ? -26.542 1.350 28.320 1.00 97.81 305 GLY A O 1
ATOM 2262 N N . PHE A 1 306 ? -26.582 -0.491 29.597 1.00 97.88 306 PHE A N 1
ATOM 2263 C CA . PHE A 1 306 ? -26.027 -1.360 28.557 1.00 97.88 306 PHE A CA 1
ATOM 2264 C C . PHE A 1 306 ? -27.025 -1.687 27.450 1.00 97.88 306 PHE A C 1
ATOM 2266 O O . PHE A 1 306 ? -26.627 -1.785 26.292 1.00 97.88 306 PHE A O 1
ATOM 2273 N N . THR A 1 307 ? -28.312 -1.852 27.756 1.00 93.56 307 THR A N 1
ATOM 2274 C CA . THR A 1 307 ? -29.296 -2.339 26.775 1.00 93.56 307 THR A CA 1
ATOM 2275 C C . THR A 1 307 ? -30.095 -1.214 26.129 1.00 93.56 307 THR A C 1
ATOM 2277 O O . THR A 1 307 ? -30.519 -1.352 24.988 1.00 93.56 307 THR A O 1
ATOM 2280 N N . GLY A 1 308 ? -30.287 -0.096 26.831 1.00 93.25 308 GLY A N 1
ATOM 2281 C CA . GLY A 1 308 ? -31.191 0.969 26.399 1.00 93.25 308 GLY A CA 1
ATOM 2282 C C . GLY A 1 308 ? -32.655 0.723 26.770 1.00 93.25 308 GLY A C 1
ATOM 2283 O O . GLY A 1 308 ? -33.471 1.631 26.640 1.00 93.25 308 GLY A O 1
ATOM 2284 N N . ALA A 1 309 ? -33.010 -0.457 27.297 1.00 91.12 309 ALA A N 1
ATOM 2285 C CA . ALA A 1 309 ? -34.399 -0.823 27.587 1.00 91.12 309 ALA A CA 1
ATOM 2286 C C . ALA A 1 309 ? -35.058 0.078 28.645 1.00 91.12 309 ALA A C 1
ATOM 2288 O O . ALA A 1 309 ? -36.275 0.245 28.653 1.00 91.12 309 ALA A O 1
ATOM 2289 N N . SER A 1 310 ? -34.252 0.662 29.537 1.00 91.75 310 SER A N 1
ATOM 2290 C CA . SER A 1 310 ? -34.709 1.599 30.572 1.00 91.75 310 SER A CA 1
ATOM 2291 C C . SER A 1 310 ? -34.255 3.039 30.308 1.00 91.75 310 SER A C 1
ATOM 2293 O O . SER A 1 310 ? -34.205 3.841 31.243 1.00 91.75 310 SER A O 1
ATOM 2295 N N . LYS A 1 311 ? -33.872 3.368 29.068 1.00 94.75 311 LYS A N 1
ATOM 2296 C CA . LYS A 1 311 ? -33.395 4.702 28.698 1.00 94.75 311 LYS A CA 1
ATOM 2297 C C . LYS A 1 311 ? -34.516 5.737 28.875 1.00 94.75 311 LYS A C 1
ATOM 2299 O O . LYS A 1 311 ? -35.559 5.621 28.229 1.00 94.75 311 LYS A O 1
ATOM 2304 N N . PRO A 1 312 ? -34.335 6.765 29.723 1.00 93.12 312 PRO A N 1
ATOM 2305 C CA . PRO A 1 312 ? -35.345 7.799 29.896 1.00 93.12 312 PRO A CA 1
ATOM 2306 C C . PRO A 1 312 ? -35.505 8.661 28.639 1.00 93.12 312 PRO A C 1
ATOM 2308 O O . PRO A 1 312 ? -34.538 8.929 27.919 1.00 93.12 312 PRO A O 1
ATOM 2311 N N . ASN A 1 313 ? -36.712 9.187 28.427 1.00 89.56 313 ASN A N 1
ATOM 2312 C CA . ASN A 1 313 ? -36.952 10.203 27.403 1.00 89.56 313 ASN A CA 1
ATOM 2313 C C . ASN A 1 313 ? -36.009 11.402 27.593 1.00 89.56 313 ASN A C 1
ATOM 2315 O O . ASN A 1 313 ? -35.721 11.797 28.722 1.00 89.56 313 ASN A O 1
ATOM 2319 N N . ARG A 1 314 ? -35.591 12.019 26.480 1.00 88.50 314 ARG A N 1
ATOM 2320 C CA . ARG A 1 314 ? -34.669 13.172 26.458 1.00 88.50 314 ARG A CA 1
ATOM 2321 C C . ARG A 1 314 ? -33.291 12.892 27.072 1.00 88.50 314 ARG A C 1
ATOM 2323 O O . ARG A 1 314 ? -32.681 13.795 27.625 1.00 88.50 314 ARG A O 1
ATOM 2330 N N . THR A 1 315 ? -32.773 11.678 26.932 1.00 93.94 315 THR A N 1
ATOM 2331 C CA . THR A 1 315 ? -31.363 11.362 27.218 1.00 93.94 315 THR A CA 1
ATOM 2332 C C . THR A 1 315 ? -30.624 11.008 25.930 1.00 93.94 315 THR A C 1
ATOM 2334 O O . THR A 1 315 ? -31.260 10.740 24.902 1.00 93.94 315 THR A O 1
ATOM 2337 N N . ILE A 1 316 ? -29.295 11.063 25.964 1.00 95.06 316 ILE A N 1
ATOM 2338 C CA . ILE A 1 316 ? -28.420 10.602 24.880 1.00 95.06 316 ILE A CA 1
ATOM 2339 C C . ILE A 1 316 ? -27.844 9.249 25.275 1.00 95.06 316 ILE A C 1
ATOM 2341 O O . ILE A 1 316 ? -27.353 9.079 26.387 1.00 95.06 316 ILE A O 1
ATOM 2345 N N . ASP A 1 317 ? -27.903 8.271 24.379 1.00 96.81 317 ASP A N 1
ATOM 2346 C CA . ASP A 1 317 ? -27.379 6.941 24.668 1.00 96.81 317 ASP A CA 1
ATOM 2347 C C . ASP A 1 317 ? -25.854 6.910 24.522 1.00 96.81 317 ASP A C 1
ATOM 2349 O O . ASP A 1 317 ? -25.319 7.026 23.416 1.00 96.81 317 ASP A O 1
ATOM 2353 N N . PHE A 1 318 ? -25.143 6.764 25.641 1.00 97.50 318 PHE A N 1
ATOM 2354 C CA . PHE A 1 318 ? -23.684 6.824 25.645 1.00 97.50 318 PHE A CA 1
ATOM 2355 C C . PHE A 1 318 ? -23.048 5.614 24.959 1.00 97.50 318 PHE A C 1
ATOM 2357 O O . PHE A 1 318 ? -21.995 5.752 24.342 1.00 97.50 318 PHE A O 1
ATOM 2364 N N . VAL A 1 319 ? -23.672 4.435 25.043 1.00 98.19 319 VAL A N 1
ATOM 2365 C CA . VAL A 1 319 ? -23.165 3.222 24.387 1.00 98.19 319 VAL A CA 1
ATOM 2366 C C . VAL A 1 319 ? -23.314 3.356 22.874 1.00 98.19 319 VAL A C 1
ATOM 2368 O O . VAL A 1 319 ? -22.334 3.129 22.173 1.00 98.19 319 VAL A O 1
ATOM 2371 N N . THR A 1 320 ? -24.479 3.798 22.378 1.00 97.38 320 THR A N 1
ATOM 2372 C CA . THR A 1 320 ? -24.689 4.086 20.945 1.00 97.38 320 THR A CA 1
ATOM 2373 C C . THR A 1 320 ? -23.674 5.111 20.448 1.00 97.38 320 THR A C 1
ATOM 2375 O O . THR A 1 320 ? -22.990 4.868 19.460 1.00 97.38 320 THR A O 1
ATOM 2378 N N . THR A 1 321 ? -23.541 6.232 21.168 1.00 96.88 321 THR A N 1
ATOM 2379 C CA . THR A 1 321 ? -22.598 7.308 20.824 1.00 96.88 321 THR A CA 1
ATOM 2380 C C . THR A 1 321 ? -21.175 6.762 20.772 1.00 96.88 321 THR A C 1
ATOM 2382 O O . THR A 1 321 ? -20.469 6.947 19.794 1.00 96.88 321 THR A O 1
ATOM 2385 N N . SER A 1 322 ? -20.756 6.014 21.794 1.00 98.06 322 SER A N 1
ATOM 2386 C CA . SER A 1 322 ? -19.416 5.423 21.832 1.00 98.06 322 SER A CA 1
ATOM 2387 C C . SER A 1 322 ? -19.185 4.451 20.674 1.00 98.06 322 SER A C 1
ATOM 2389 O O . SER A 1 322 ? -18.111 4.460 20.087 1.00 98.06 322 SER A O 1
ATOM 2391 N N . MET A 1 323 ? -20.175 3.622 20.327 1.00 98.12 323 MET A N 1
ATOM 2392 C CA . MET A 1 323 ? -20.077 2.713 19.182 1.00 98.12 323 MET A CA 1
ATOM 2393 C C . MET A 1 323 ? -19.937 3.472 17.855 1.00 98.12 323 MET A C 1
ATOM 2395 O O . MET A 1 323 ? -19.097 3.101 17.036 1.00 98.12 323 MET A O 1
ATOM 2399 N N . HIS A 1 324 ? -20.713 4.542 17.670 1.00 97.50 324 HIS A N 1
ATOM 2400 C CA . HIS A 1 324 ? -20.635 5.434 16.513 1.00 97.50 324 HIS A CA 1
ATOM 2401 C C . HIS A 1 324 ? -19.242 6.064 16.386 1.00 97.50 324 HIS A C 1
ATOM 2403 O O . HIS A 1 324 ? -18.561 5.887 15.378 1.00 97.50 324 HIS A O 1
ATOM 2409 N N . GLU A 1 325 ? -18.759 6.707 17.450 1.00 97.50 325 GLU A N 1
ATOM 2410 C CA . GLU A 1 325 ? -17.463 7.384 17.421 1.00 97.50 325 GLU A CA 1
ATOM 2411 C C . GLU A 1 325 ? -16.307 6.409 17.196 1.00 97.50 325 GLU A C 1
ATOM 2413 O O . GLU A 1 325 ? -15.449 6.614 16.338 1.00 97.50 325 GLU A O 1
ATOM 2418 N N . LEU A 1 326 ? -16.288 5.288 17.917 1.00 98.19 326 LEU A N 1
ATOM 2419 C CA . LEU A 1 326 ? -15.245 4.284 17.720 1.00 98.19 326 LEU A CA 1
ATOM 2420 C C . LEU A 1 326 ? -15.261 3.721 16.292 1.00 98.19 326 LEU A C 1
ATOM 2422 O O . LEU A 1 326 ? -14.196 3.395 15.779 1.00 98.19 326 LEU A O 1
ATOM 2426 N N . THR A 1 327 ? -16.415 3.675 15.620 1.00 98.06 327 THR A N 1
ATOM 2427 C CA . THR A 1 327 ? -16.509 3.272 14.208 1.00 98.06 327 THR A CA 1
ATOM 2428 C C . THR A 1 327 ? -15.821 4.273 13.270 1.00 98.06 327 THR A C 1
ATOM 2430 O O . THR A 1 327 ? -15.125 3.845 12.347 1.00 98.06 327 THR A O 1
ATOM 2433 N N . HIS A 1 328 ? -15.887 5.584 13.540 1.00 97.94 328 HIS A N 1
ATOM 2434 C CA . HIS A 1 328 ? -15.018 6.557 12.858 1.00 97.94 328 HIS A CA 1
ATOM 2435 C C . HIS A 1 328 ? -13.535 6.273 13.113 1.00 97.94 328 HIS A C 1
ATOM 2437 O O . HIS A 1 328 ? -12.732 6.268 12.179 1.00 97.94 328 HIS A O 1
ATOM 2443 N N . GLY A 1 329 ? -13.171 5.968 14.362 1.00 96.88 329 GLY A N 1
ATOM 2444 C CA . GLY A 1 329 ? -11.809 5.577 14.733 1.00 96.88 329 GLY A CA 1
ATOM 2445 C C . GLY A 1 329 ? -11.295 4.327 14.006 1.00 96.88 329 GLY A C 1
ATOM 2446 O O . GLY A 1 329 ? -10.112 4.251 13.674 1.00 96.88 329 GLY A O 1
ATOM 2447 N N . LEU A 1 330 ? -12.183 3.377 13.703 1.00 97.31 330 LEU A N 1
ATOM 2448 C CA . LEU A 1 330 ? -11.882 2.163 12.936 1.00 97.31 330 LEU A CA 1
ATOM 2449 C C . LEU A 1 330 ? -11.681 2.418 11.431 1.00 97.31 330 LEU A C 1
ATOM 2451 O O . LEU A 1 330 ? -11.335 1.481 10.716 1.00 97.31 330 LEU A O 1
ATOM 2455 N N . GLY A 1 331 ? -11.859 3.653 10.952 1.00 96.81 331 GLY A N 1
ATOM 2456 C CA . GLY A 1 331 ? -11.605 4.026 9.559 1.00 96.81 331 GLY A CA 1
ATOM 2457 C C . GLY A 1 331 ? -12.843 4.398 8.748 1.00 96.81 331 GLY A C 1
ATOM 2458 O O . GLY A 1 331 ? -12.732 4.680 7.558 1.00 96.81 331 GLY A O 1
ATOM 2459 N N . PHE A 1 332 ? -14.023 4.493 9.376 1.00 97.56 332 PHE A N 1
ATOM 2460 C CA . PHE A 1 332 ? -15.220 5.063 8.744 1.00 97.56 332 PHE A CA 1
ATOM 2461 C C . PHE A 1 332 ? -15.080 6.593 8.595 1.00 97.56 332 PHE A C 1
ATOM 2463 O O . PHE A 1 332 ? -15.792 7.370 9.230 1.00 97.56 332 PHE A O 1
ATOM 2470 N N . VAL A 1 333 ? -14.092 7.039 7.818 1.00 95.75 333 VAL A N 1
ATOM 2471 C CA . VAL A 1 333 ? -13.705 8.440 7.656 1.00 95.75 333 VAL A CA 1
ATOM 2472 C C . VAL A 1 333 ? -13.135 8.689 6.259 1.00 95.75 333 VAL A C 1
ATOM 2474 O O . VAL A 1 333 ? -12.114 8.128 5.875 1.00 95.75 333 VAL A O 1
ATOM 2477 N N . GLY A 1 334 ? -13.789 9.559 5.490 1.00 95.25 334 GLY A N 1
ATOM 2478 C CA . GLY A 1 334 ? -13.283 10.046 4.207 1.00 95.25 334 GLY A CA 1
ATOM 2479 C C . GLY A 1 334 ? -12.335 11.233 4.376 1.00 95.25 334 GLY A C 1
ATOM 2480 O O . GLY A 1 334 ? -12.598 12.128 5.178 1.00 95.25 334 GLY A O 1
ATOM 2481 N N . LEU A 1 335 ? -11.260 11.272 3.583 1.00 95.62 335 LEU A N 1
ATOM 2482 C CA . LEU A 1 335 ? -10.230 12.321 3.665 1.00 95.62 335 LEU A CA 1
ATOM 2483 C C . LEU A 1 335 ? -10.338 13.408 2.590 1.00 95.62 335 LEU A C 1
ATOM 2485 O O . LEU A 1 335 ? -9.530 14.338 2.546 1.00 95.62 335 LEU A O 1
ATOM 2489 N N . VAL A 1 336 ? -11.322 13.304 1.699 1.00 95.06 336 VAL A N 1
ATOM 2490 C CA . VAL A 1 336 ? -11.605 14.356 0.722 1.00 95.06 336 VAL A CA 1
ATOM 2491 C C . VAL A 1 336 ? -12.027 15.631 1.445 1.00 95.06 336 VAL A C 1
ATOM 2493 O O . VAL A 1 336 ? -12.886 15.606 2.323 1.00 95.06 336 VAL A O 1
ATOM 2496 N N . ASN A 1 337 ? -11.447 16.761 1.040 1.00 92.31 337 ASN A N 1
ATOM 2497 C CA . ASN A 1 337 ? -11.741 18.046 1.646 1.00 92.31 337 ASN A CA 1
ATOM 2498 C C . ASN A 1 337 ? -13.214 18.422 1.442 1.00 92.31 337 ASN A C 1
ATOM 2500 O O . ASN A 1 337 ? -13.689 18.587 0.314 1.00 92.31 337 ASN A O 1
ATOM 2504 N N . VAL A 1 338 ? -13.912 18.608 2.554 1.00 89.31 338 VAL A N 1
ATOM 2505 C CA . VAL A 1 338 ? -15.297 19.086 2.615 1.00 89.31 338 VAL A CA 1
ATOM 2506 C C . VAL A 1 338 ? -15.391 20.485 3.225 1.00 89.31 338 VAL A C 1
ATOM 2508 O O . VAL A 1 338 ? -16.453 21.097 3.174 1.00 89.31 338 VAL A O 1
ATOM 2511 N N . ASP A 1 339 ? -14.292 21.032 3.748 1.00 87.19 339 ASP A N 1
ATOM 2512 C CA . ASP A 1 339 ? -14.253 22.337 4.400 1.00 87.19 339 ASP A CA 1
ATOM 2513 C C . ASP A 1 339 ? -13.669 23.403 3.459 1.00 87.19 339 ASP A C 1
ATOM 2515 O O . ASP A 1 339 ? -12.506 23.357 3.048 1.00 87.19 339 ASP A O 1
ATOM 2519 N N . ARG A 1 340 ? -14.480 24.416 3.131 1.00 84.12 340 ARG A N 1
ATOM 2520 C CA . ARG A 1 340 ? -14.067 25.534 2.264 1.00 84.12 340 ARG A CA 1
ATOM 2521 C C . ARG A 1 340 ? -12.957 26.391 2.867 1.00 84.12 340 ARG A C 1
ATOM 2523 O O . ARG A 1 340 ? -12.273 27.094 2.127 1.00 84.12 340 ARG A O 1
ATOM 2530 N N . THR A 1 341 ? -12.781 26.358 4.186 1.00 85.62 341 THR A N 1
ATOM 2531 C CA . THR A 1 341 ? -11.707 27.087 4.874 1.00 85.62 341 THR A CA 1
ATOM 2532 C C . THR A 1 341 ? -10.350 26.394 4.733 1.00 85.62 341 THR A C 1
ATOM 2534 O O . THR A 1 341 ? -9.322 27.054 4.860 1.00 85.62 341 THR A O 1
ATOM 2537 N N . GLN A 1 342 ? -10.340 25.097 4.400 1.00 84.19 342 GLN A N 1
ATOM 2538 C CA . GLN A 1 342 ? -9.135 24.271 4.241 1.00 84.19 342 GLN A CA 1
ATOM 2539 C C . GLN A 1 342 ? -8.679 24.138 2.777 1.00 84.19 342 GLN A C 1
ATOM 2541 O O . GLN A 1 342 ? -7.676 23.489 2.489 1.00 84.19 342 GLN A O 1
ATOM 2546 N N . GLY A 1 343 ? -9.397 24.762 1.837 1.00 87.00 343 GLY A N 1
ATOM 2547 C CA . GLY A 1 343 ? -9.086 24.736 0.408 1.00 87.00 343 GLY A CA 1
ATOM 2548 C C . GLY A 1 343 ? -10.304 24.416 -0.462 1.00 87.00 343 GLY A C 1
ATOM 2549 O O . GLY A 1 343 ? -11.443 24.457 0.011 1.00 87.00 343 GLY A O 1
ATOM 2550 N N . PRO A 1 344 ? -10.097 24.113 -1.758 1.00 89.81 344 PRO A N 1
ATOM 2551 C CA . PRO A 1 344 ? -11.189 23.743 -2.648 1.00 89.81 344 PRO A CA 1
ATOM 2552 C C . PRO A 1 344 ? -11.871 22.450 -2.181 1.00 89.81 344 PRO A C 1
ATOM 2554 O O . PRO A 1 344 ? -11.214 21.470 -1.841 1.00 89.81 344 PRO A O 1
ATOM 2557 N N . VAL A 1 345 ? -13.202 22.439 -2.167 1.00 90.31 345 VAL A N 1
ATOM 2558 C CA . VAL A 1 345 ? -13.978 21.231 -1.851 1.00 90.31 345 VAL A CA 1
ATOM 2559 C C . VAL A 1 345 ? -13.741 20.172 -2.925 1.00 90.31 345 VAL A C 1
ATOM 2561 O O . VAL A 1 345 ? -13.592 20.493 -4.103 1.00 90.31 345 VAL A O 1
ATOM 2564 N N . GLY A 1 346 ? -13.716 18.906 -2.518 1.00 92.25 346 GLY A N 1
ATOM 2565 C CA . GLY A 1 346 ? -13.502 17.775 -3.413 1.00 92.25 346 GLY A CA 1
ATOM 2566 C C . GLY A 1 346 ? -12.030 17.441 -3.657 1.00 92.25 346 GLY A C 1
ATOM 2567 O O . GLY A 1 346 ? -11.757 16.427 -4.297 1.00 92.25 346 GLY A O 1
ATOM 2568 N N . THR A 1 347 ? -11.075 18.223 -3.142 1.00 94.12 347 THR A N 1
ATOM 2569 C CA . THR A 1 347 ? -9.649 17.883 -3.258 1.00 94.12 347 THR A CA 1
ATOM 2570 C C . THR A 1 347 ? -9.283 16.721 -2.348 1.00 94.12 347 THR A C 1
ATOM 2572 O O . THR A 1 347 ? -9.775 16.600 -1.230 1.00 94.12 347 THR A O 1
ATOM 2575 N N . ARG A 1 348 ? -8.372 15.877 -2.819 1.00 94.44 348 ARG A N 1
ATOM 2576 C CA . ARG A 1 348 ? -7.785 14.778 -2.044 1.00 94.44 348 ARG A CA 1
ATOM 2577 C C . ARG A 1 348 ? -6.940 15.282 -0.874 1.00 94.44 348 ARG A C 1
ATOM 2579 O O . ARG A 1 348 ? -6.363 16.367 -0.958 1.00 94.44 348 ARG A O 1
ATOM 2586 N N . ALA A 1 349 ? -6.787 14.448 0.151 1.00 93.62 349 ALA A N 1
ATOM 2587 C CA . ALA A 1 349 ? -5.807 14.693 1.199 1.00 93.62 349 ALA A CA 1
ATOM 2588 C C . ALA A 1 349 ? -4.374 14.639 0.659 1.00 93.62 349 ALA A C 1
ATOM 2590 O O . ALA A 1 349 ? -4.018 13.796 -0.174 1.00 93.62 349 ALA A O 1
ATOM 2591 N N . THR A 1 350 ? -3.546 15.548 1.166 1.00 92.00 350 THR A N 1
ATOM 2592 C CA . THR A 1 350 ? -2.144 15.698 0.788 1.00 92.00 350 THR A CA 1
ATOM 2593 C C . THR A 1 350 ? -1.220 15.253 1.918 1.00 92.00 350 THR A C 1
ATOM 2595 O O . THR A 1 350 ? -1.482 15.493 3.094 1.00 92.00 350 THR A O 1
ATOM 2598 N N . SER A 1 351 ? -0.112 14.596 1.576 1.00 90.19 351 SER A N 1
ATOM 2599 C CA . SER A 1 351 ? 0.992 14.370 2.514 1.00 90.19 351 SER A CA 1
ATOM 2600 C C . SER A 1 351 ? 1.697 15.685 2.858 1.00 90.19 351 SER A C 1
ATOM 2602 O O . SER A 1 351 ? 1.556 16.687 2.158 1.00 90.19 351 SER A O 1
ATOM 2604 N N . GLY A 1 352 ? 2.561 15.671 3.880 1.00 86.19 352 GLY A N 1
ATOM 2605 C CA . GLY A 1 352 ? 3.328 16.855 4.301 1.00 86.19 352 GLY A CA 1
ATOM 2606 C C . GLY A 1 352 ? 4.241 17.470 3.226 1.00 86.19 352 GLY A C 1
ATOM 2607 O O . GLY A 1 352 ? 4.645 18.620 3.354 1.00 86.19 352 GLY A O 1
ATOM 2608 N N . ASN A 1 353 ? 4.541 16.741 2.145 1.00 85.69 353 ASN A N 1
ATOM 2609 C CA . ASN A 1 353 ? 5.271 17.254 0.977 1.00 85.69 353 ASN A CA 1
ATOM 2610 C C . ASN A 1 353 ? 4.352 17.787 -0.150 1.00 85.69 353 ASN A C 1
ATOM 2612 O O . ASN A 1 353 ? 4.838 18.076 -1.240 1.00 85.69 353 ASN A O 1
ATOM 2616 N N . GLY A 1 354 ? 3.038 17.880 0.082 1.00 89.19 354 GLY A N 1
ATOM 2617 C CA . GLY A 1 354 ? 2.044 18.389 -0.869 1.00 89.19 354 GLY A CA 1
ATOM 2618 C C . GLY A 1 354 ? 1.515 17.373 -1.889 1.00 89.19 354 GLY A C 1
ATOM 2619 O O . GLY A 1 354 ? 0.727 17.745 -2.756 1.00 89.19 354 GLY A O 1
ATOM 2620 N N . THR A 1 355 ? 1.911 16.098 -1.815 1.00 90.69 355 THR A N 1
ATOM 2621 C CA . THR A 1 355 ? 1.447 15.069 -2.763 1.00 90.69 355 THR A CA 1
ATOM 2622 C C . THR A 1 355 ? 0.056 14.562 -2.390 1.00 90.69 355 THR A C 1
ATOM 2624 O O . THR A 1 355 ? -0.168 14.159 -1.255 1.00 90.69 355 THR A O 1
ATOM 2627 N N . ALA A 1 356 ? -0.874 14.553 -3.345 1.00 92.62 356 ALA A N 1
ATOM 2628 C CA . ALA A 1 356 ? -2.243 14.086 -3.138 1.00 92.62 356 ALA A CA 1
ATOM 2629 C C . ALA A 1 356 ? -2.390 12.565 -3.325 1.00 92.62 356 ALA A C 1
ATOM 2631 O O . ALA A 1 356 ? -1.896 12.004 -4.309 1.00 92.62 356 ALA A O 1
ATOM 2632 N N . TYR A 1 357 ? -3.146 11.918 -2.434 1.00 94.50 357 TYR A N 1
ATOM 2633 C CA . TYR A 1 357 ? -3.439 10.480 -2.482 1.00 94.50 357 TYR A CA 1
ATOM 2634 C C . TYR A 1 357 ? -4.935 10.200 -2.352 1.00 94.50 357 TYR A C 1
ATOM 2636 O O . TYR A 1 357 ? -5.695 11.039 -1.877 1.00 94.50 357 TYR A O 1
ATOM 2644 N N . ASP A 1 358 ? -5.353 9.027 -2.819 1.00 95.50 358 ASP A N 1
ATOM 2645 C CA . ASP A 1 358 ? -6.705 8.540 -2.538 1.00 95.50 358 ASP A CA 1
ATOM 2646 C C . ASP A 1 358 ? -6.770 8.034 -1.084 1.00 95.50 358 ASP A C 1
ATOM 2648 O O . ASP A 1 358 ? -5.730 7.779 -0.480 1.00 95.50 358 ASP A O 1
ATOM 2652 N N . ASP A 1 359 ? -7.965 7.869 -0.522 1.00 97.19 359 ASP A N 1
ATOM 2653 C CA . ASP A 1 359 ? -8.187 7.253 0.790 1.00 97.19 359 ASP A CA 1
ATOM 2654 C C . ASP A 1 359 ? -9.091 6.017 0.684 1.00 97.19 359 ASP A C 1
ATOM 2656 O O . ASP A 1 359 ? -9.923 5.924 -0.225 1.00 97.19 359 ASP A O 1
ATOM 2660 N N . ALA A 1 360 ? -8.887 5.051 1.584 1.00 97.19 360 ALA A N 1
ATOM 2661 C CA . ALA A 1 360 ? -9.544 3.745 1.545 1.00 97.19 360 ALA A CA 1
ATOM 2662 C C . ALA A 1 360 ? -11.076 3.860 1.598 1.00 97.19 360 ALA A C 1
ATOM 2664 O O . ALA A 1 360 ? -11.764 3.195 0.820 1.00 97.19 360 ALA A O 1
ATOM 2665 N N . PHE A 1 361 ? -11.600 4.759 2.441 1.00 97.94 361 PHE A N 1
ATOM 2666 C CA . PHE A 1 361 ? -13.030 5.039 2.563 1.00 97.94 361 PHE A CA 1
ATOM 2667 C C . PHE A 1 361 ? -13.608 5.630 1.274 1.00 97.94 361 PHE A C 1
ATOM 2669 O O . PHE A 1 361 ? -14.553 5.092 0.696 1.00 97.94 361 PHE A O 1
ATOM 2676 N N . GLY A 1 362 ? -13.010 6.710 0.768 1.00 96.94 362 GLY A N 1
ATOM 2677 C CA . GLY A 1 362 ? -13.455 7.400 -0.438 1.00 96.94 362 GLY A CA 1
ATOM 2678 C C . GLY A 1 362 ? -13.389 6.536 -1.700 1.00 96.94 362 GLY A C 1
ATOM 2679 O O . GLY A 1 362 ? -14.160 6.761 -2.635 1.00 96.94 362 GLY A O 1
ATOM 2680 N N . LYS A 1 363 ? -12.518 5.520 -1.734 1.00 96.62 363 LYS A N 1
ATOM 2681 C CA . LYS A 1 363 ? -12.460 4.538 -2.828 1.00 96.62 363 LYS A CA 1
ATOM 2682 C C . LYS A 1 363 ? -13.681 3.625 -2.891 1.00 96.62 363 LYS A C 1
ATOM 2684 O O . LYS A 1 363 ? -14.007 3.147 -3.975 1.00 96.62 363 LYS A O 1
ATOM 2689 N N . GLN A 1 364 ? -14.398 3.451 -1.782 1.00 98.00 364 GLN A N 1
ATOM 2690 C CA . GLN A 1 364 ? -15.647 2.685 -1.751 1.00 98.00 364 GLN A CA 1
ATOM 2691 C C . GLN A 1 364 ? -16.860 3.503 -2.209 1.00 98.00 364 GLN A C 1
ATOM 2693 O O . GLN A 1 364 ? -17.965 2.967 -2.306 1.00 98.00 364 GLN A O 1
ATOM 2698 N N . LEU A 1 365 ? -16.680 4.795 -2.495 1.00 97.81 365 LEU A N 1
ATOM 2699 C CA . LEU A 1 365 ? -17.754 5.698 -2.885 1.00 97.81 365 LEU A CA 1
ATOM 2700 C C . LEU A 1 365 ? -17.860 5.853 -4.401 1.00 97.81 365 LEU A C 1
ATOM 2702 O O . LEU A 1 365 ? -16.887 5.738 -5.150 1.00 97.81 365 LEU A O 1
ATOM 2706 N N . VAL A 1 366 ? -19.057 6.211 -4.854 1.00 97.50 366 VAL A N 1
ATOM 2707 C CA . VAL A 1 366 ? -19.332 6.634 -6.229 1.00 97.50 366 VAL A CA 1
ATOM 2708 C C . VAL A 1 366 ? -20.063 7.970 -6.250 1.00 97.50 366 VAL A C 1
ATOM 2710 O O . VAL A 1 366 ? -20.834 8.301 -5.347 1.00 97.50 366 VAL A O 1
ATOM 2713 N N . ALA A 1 367 ? -19.823 8.725 -7.320 1.00 96.06 367 ALA A N 1
ATOM 2714 C CA . ALA A 1 367 ? -20.616 9.885 -7.693 1.00 96.06 367 ALA A CA 1
ATOM 2715 C C . ALA A 1 367 ? -21.686 9.443 -8.702 1.00 96.06 367 ALA A C 1
ATOM 2717 O O . ALA A 1 367 ? -21.365 9.048 -9.827 1.00 96.06 367 ALA A O 1
ATOM 2718 N N . VAL A 1 368 ? -22.950 9.495 -8.288 1.00 94.88 368 VAL A N 1
ATOM 2719 C CA . VAL A 1 368 ? -24.124 9.150 -9.094 1.00 94.88 368 VAL A CA 1
ATOM 2720 C C . VAL A 1 368 ? -24.733 10.409 -9.695 1.00 94.88 368 VAL A C 1
ATOM 2722 O O . VAL A 1 368 ? -25.050 11.366 -8.990 1.00 94.88 368 VAL A O 1
ATOM 2725 N N . ASN A 1 369 ? -24.962 10.377 -11.005 1.00 92.38 369 ASN A N 1
ATOM 2726 C CA . ASN A 1 369 ? -25.870 11.296 -11.673 1.00 92.38 369 ASN A CA 1
ATOM 2727 C C . ASN A 1 369 ? -27.263 10.654 -11.690 1.00 92.38 369 ASN A C 1
ATOM 2729 O O . ASN A 1 369 ? -27.524 9.704 -12.432 1.00 92.38 369 ASN A O 1
ATOM 2733 N N . THR A 1 370 ? -28.152 11.177 -10.849 1.00 86.56 370 THR A N 1
ATOM 2734 C CA . THR A 1 370 ? -29.504 10.639 -10.656 1.00 86.56 370 THR A CA 1
ATOM 2735 C C . THR A 1 370 ? -30.451 10.939 -11.816 1.00 86.56 370 THR A C 1
ATOM 2737 O O . THR A 1 370 ? -31.417 10.203 -11.998 1.00 86.56 370 THR A O 1
ATOM 2740 N N . ALA A 1 371 ? -30.166 11.956 -12.637 1.00 89.31 371 ALA A N 1
ATOM 2741 C CA . ALA A 1 371 ? -30.958 12.253 -13.830 1.00 89.31 371 ALA A CA 1
ATOM 2742 C C . ALA A 1 371 ? -30.726 11.205 -14.929 1.00 89.31 371 ALA A C 1
ATOM 2744 O O . ALA A 1 371 ? -31.681 10.686 -15.504 1.00 89.31 371 ALA A O 1
ATOM 2745 N N . ASP A 1 372 ? -29.462 10.842 -15.160 1.00 91.81 372 ASP A N 1
ATOM 2746 C CA . ASP A 1 372 ? -29.076 9.918 -16.234 1.00 91.81 372 ASP A CA 1
ATOM 2747 C C . ASP A 1 372 ? -28.951 8.459 -15.765 1.00 91.81 372 ASP A C 1
ATOM 2749 O O . ASP A 1 372 ? -28.682 7.570 -16.572 1.00 91.81 372 ASP A O 1
ATOM 2753 N N . ARG A 1 373 ? -29.122 8.197 -14.460 1.00 92.88 373 ARG A N 1
ATOM 2754 C CA . ARG A 1 373 ? -28.901 6.885 -13.819 1.00 92.88 373 ARG A CA 1
ATOM 2755 C C . ARG A 1 373 ? -27.518 6.301 -14.139 1.00 92.88 373 ARG A C 1
ATOM 2757 O O . ARG A 1 373 ? -27.364 5.098 -14.342 1.00 92.88 373 ARG A O 1
ATOM 2764 N N . THR A 1 374 ? -26.504 7.160 -14.181 1.00 95.12 374 THR A N 1
ATOM 2765 C CA . THR A 1 374 ? -25.103 6.775 -14.404 1.00 95.12 374 THR A CA 1
ATOM 2766 C C . THR A 1 374 ? -24.272 7.053 -13.160 1.00 95.12 374 THR A C 1
ATOM 2768 O O . THR A 1 374 ? -24.663 7.836 -12.295 1.00 95.12 374 THR A O 1
ATOM 2771 N N . TYR A 1 375 ? -23.117 6.403 -13.047 1.00 96.00 375 TYR A N 1
ATOM 2772 C CA . TYR A 1 375 ? -22.207 6.613 -11.928 1.00 96.00 375 TYR A CA 1
ATOM 2773 C C . TYR A 1 375 ? -20.753 6.440 -12.355 1.00 96.00 375 TYR A C 1
ATOM 2775 O O . TYR A 1 375 ? -20.453 5.773 -13.347 1.00 96.00 375 TYR A O 1
ATOM 2783 N N . LYS A 1 376 ? -19.850 7.035 -11.578 1.00 96.31 376 LYS A N 1
ATOM 2784 C CA . LYS A 1 376 ? -18.401 6.828 -11.674 1.00 96.31 376 LYS A CA 1
ATOM 2785 C C . LYS A 1 376 ? -17.779 6.732 -10.277 1.00 96.31 376 LYS A C 1
ATOM 2787 O O . LYS A 1 376 ? -18.378 7.250 -9.331 1.00 96.31 376 LYS A O 1
ATOM 2792 N N . PRO A 1 377 ? -16.602 6.097 -10.124 1.00 96.69 377 PRO A N 1
ATOM 2793 C CA . PRO A 1 377 ? -15.867 6.076 -8.856 1.00 96.69 377 PRO A CA 1
ATOM 2794 C C . PRO A 1 377 ? -15.692 7.481 -8.269 1.00 96.69 377 PRO A C 1
ATOM 2796 O O . PRO A 1 377 ? -15.506 8.435 -9.018 1.00 96.69 377 PRO A O 1
ATOM 2799 N N . PHE A 1 378 ? -15.756 7.648 -6.951 1.00 97.00 378 PHE A N 1
ATOM 2800 C CA . PHE A 1 378 ? -15.565 8.960 -6.319 1.00 97.00 378 PHE A CA 1
ATOM 2801 C C . PHE A 1 378 ? -14.084 9.390 -6.338 1.00 97.00 378 PHE A C 1
ATOM 2803 O O . PHE A 1 378 ? -13.756 10.544 -6.642 1.00 97.00 378 PHE A O 1
ATOM 2810 N N . LEU A 1 379 ? -13.180 8.439 -6.093 1.00 95.25 379 LEU A N 1
ATOM 2811 C CA . LEU A 1 379 ? -11.726 8.577 -6.240 1.00 95.25 379 LEU A CA 1
ATOM 2812 C C . LEU A 1 379 ? -11.200 7.848 -7.494 1.00 95.25 379 LEU A C 1
ATOM 2814 O O . LEU A 1 379 ? -11.959 7.209 -8.216 1.00 95.25 379 LEU A O 1
ATOM 2818 N N . GLY A 1 380 ? -9.906 7.992 -7.797 1.00 88.25 380 GLY A N 1
ATOM 2819 C CA . GLY A 1 380 ? -9.298 7.506 -9.043 1.00 88.25 380 GLY A CA 1
ATOM 2820 C C . GLY A 1 380 ? -9.271 8.511 -10.209 1.00 88.25 380 GLY A C 1
ATOM 2821 O O . GLY A 1 380 ? -9.638 9.682 -10.080 1.00 88.25 380 GLY A O 1
ATOM 2822 N N . ASN A 1 381 ? -8.784 8.052 -11.366 1.00 82.88 381 ASN A N 1
ATOM 2823 C CA . ASN A 1 381 ? -8.429 8.915 -12.506 1.00 82.88 381 ASN A CA 1
ATOM 2824 C C . ASN A 1 381 ? -9.635 9.432 -13.311 1.00 82.88 381 ASN A C 1
ATOM 2826 O O . ASN A 1 381 ? -9.507 10.411 -14.038 1.00 82.88 381 ASN A O 1
ATOM 2830 N N . ALA A 1 382 ? -10.804 8.798 -13.178 1.00 84.94 382 ALA A N 1
ATOM 2831 C CA . ALA A 1 382 ? -12.010 9.146 -13.936 1.00 84.94 382 ALA A CA 1
ATOM 2832 C C . ALA A 1 382 ? -12.796 10.341 -13.357 1.00 84.94 382 ALA A C 1
ATOM 2834 O O . ALA A 1 382 ? -13.745 10.819 -13.985 1.00 84.94 382 ALA A O 1
ATOM 2835 N N . THR A 1 383 ? -12.423 10.817 -12.165 1.00 92.06 383 THR A N 1
ATOM 2836 C CA . THR A 1 383 ? -13.231 11.767 -11.389 1.00 92.06 383 THR A CA 1
ATOM 2837 C C . THR A 1 383 ? -12.385 12.945 -10.926 1.00 92.06 383 THR A C 1
ATOM 2839 O O . THR A 1 383 ? -11.402 12.791 -10.190 1.00 92.06 383 THR A O 1
ATOM 2842 N N . SER A 1 384 ? -12.773 14.140 -11.368 1.00 92.62 384 SER A N 1
ATOM 2843 C CA . SER A 1 384 ? -12.119 15.402 -11.013 1.00 92.62 384 SER A CA 1
ATOM 2844 C C . SER A 1 384 ? -12.492 15.866 -9.600 1.00 92.62 384 SER A C 1
ATOM 2846 O O . SER A 1 384 ? -13.454 15.376 -9.006 1.00 92.62 384 SER A O 1
ATOM 2848 N N . ASP A 1 385 ? -11.753 16.841 -9.059 1.00 93.62 385 ASP A N 1
ATOM 2849 C CA . ASP A 1 385 ? -12.124 17.485 -7.787 1.00 93.62 385 ASP A CA 1
ATOM 2850 C C . ASP A 1 385 ? -13.515 18.139 -7.884 1.00 93.62 385 ASP A C 1
ATOM 2852 O O . ASP A 1 385 ? -14.308 18.053 -6.951 1.00 93.62 385 ASP A O 1
ATOM 2856 N N . ALA A 1 386 ? -13.854 18.715 -9.045 1.00 92.62 386 ALA A N 1
ATOM 2857 C CA . ALA A 1 386 ? -15.155 19.338 -9.291 1.00 92.62 386 ALA A CA 1
ATOM 2858 C C . ALA A 1 386 ? -16.308 18.322 -9.289 1.00 92.62 386 ALA A C 1
ATOM 2860 O O . ALA A 1 386 ? -17.376 18.601 -8.750 1.00 92.62 386 ALA A O 1
ATOM 2861 N N . ASP A 1 387 ? -16.087 17.127 -9.842 1.00 93.75 387 ASP A N 1
ATOM 2862 C CA . ASP A 1 387 ? -17.074 16.045 -9.792 1.00 93.75 387 ASP A CA 1
ATOM 2863 C C . ASP A 1 387 ? -17.337 15.586 -8.353 1.00 93.75 387 ASP A C 1
ATOM 2865 O O . ASP A 1 387 ? -18.488 15.373 -7.967 1.00 93.75 387 ASP A O 1
ATOM 2869 N N . ARG A 1 388 ? -16.277 15.463 -7.541 1.00 94.31 388 ARG A N 1
ATOM 2870 C CA . ARG A 1 388 ? -16.409 15.146 -6.113 1.00 94.31 388 ARG A CA 1
ATOM 2871 C C . ARG A 1 388 ? -17.155 16.242 -5.371 1.00 94.31 388 ARG A C 1
ATOM 2873 O O . ARG A 1 388 ? -18.076 15.938 -4.619 1.00 94.31 388 ARG A O 1
ATOM 2880 N N . ALA A 1 389 ? -16.804 17.503 -5.613 1.00 91.50 389 ALA A N 1
ATOM 2881 C CA . ALA A 1 389 ? -17.487 18.642 -5.013 1.00 91.50 389 ALA A CA 1
ATOM 2882 C C . ALA A 1 389 ? -18.986 18.649 -5.342 1.00 91.50 389 ALA A C 1
ATOM 2884 O O . ALA A 1 389 ? -19.799 18.870 -4.449 1.00 91.50 389 ALA A O 1
ATOM 2885 N N . ALA A 1 390 ? -19.357 18.339 -6.588 1.00 90.31 390 ALA A N 1
ATOM 2886 C CA . ALA A 1 390 ? -20.755 18.221 -6.993 1.00 90.31 390 ALA A CA 1
ATOM 2887 C C . ALA A 1 390 ? -21.478 17.082 -6.253 1.00 90.31 390 ALA A C 1
ATOM 2889 O O . ALA A 1 390 ? -22.590 17.278 -5.765 1.00 90.31 390 ALA A O 1
ATOM 2890 N N . ALA A 1 391 ? -20.844 15.913 -6.108 1.00 92.00 391 ALA A N 1
ATOM 2891 C CA . ALA A 1 391 ? -21.415 14.798 -5.352 1.00 92.00 391 ALA A CA 1
ATOM 2892 C C . ALA A 1 391 ? -21.613 15.141 -3.863 1.00 92.00 391 ALA A C 1
ATOM 2894 O O . ALA A 1 391 ? -22.650 14.799 -3.293 1.00 92.00 391 ALA A O 1
ATOM 2895 N N . LEU A 1 392 ? -20.681 15.876 -3.252 1.00 90.44 392 LEU A N 1
ATOM 2896 C CA . LEU A 1 392 ? -20.733 16.274 -1.838 1.00 90.44 392 LEU A CA 1
ATOM 2897 C C . LEU A 1 392 ? -21.895 17.222 -1.493 1.00 90.44 392 LEU A C 1
ATOM 2899 O O . LEU A 1 392 ? -22.287 17.288 -0.333 1.00 90.44 392 LEU A O 1
ATOM 2903 N N . VAL A 1 393 ? -22.481 17.911 -2.477 1.00 86.88 393 VAL A N 1
ATOM 2904 C CA . VAL A 1 393 ? -23.633 18.820 -2.288 1.00 86.88 393 VAL A CA 1
ATOM 2905 C C . VAL A 1 393 ? -24.902 18.346 -3.008 1.00 86.88 393 VAL A C 1
ATOM 2907 O O . VAL A 1 393 ? -25.885 19.072 -3.124 1.00 86.88 393 VAL A O 1
ATOM 2910 N N . SER A 1 394 ? -24.894 17.113 -3.514 1.00 85.62 394 SER A N 1
ATOM 2911 C CA . SER A 1 394 ? -25.965 16.577 -4.364 1.00 85.62 394 SER A CA 1
ATOM 2912 C C . SER A 1 394 ? -27.191 16.065 -3.601 1.00 85.62 394 SER A C 1
ATOM 2914 O O . SER A 1 394 ? -28.188 15.725 -4.235 1.00 85.62 394 SER A O 1
ATOM 2916 N N . ASN A 1 395 ? -27.121 15.955 -2.266 1.00 81.50 395 ASN A N 1
ATOM 2917 C CA . ASN A 1 395 ? -28.083 15.274 -1.380 1.00 81.50 395 ASN A CA 1
ATOM 2918 C C . ASN A 1 395 ? -28.236 13.755 -1.637 1.00 81.50 395 ASN A C 1
ATOM 2920 O O . ASN A 1 395 ? -28.375 12.979 -0.698 1.00 81.50 395 ASN A O 1
ATOM 2924 N N . ASN A 1 396 ? -28.202 13.301 -2.893 1.00 85.88 396 ASN A N 1
ATOM 2925 C CA . ASN A 1 396 ? -28.469 11.917 -3.281 1.00 85.88 396 ASN A CA 1
ATOM 2926 C C . ASN A 1 396 ? -27.500 11.348 -4.344 1.00 85.88 396 ASN A C 1
ATOM 2928 O O . ASN A 1 396 ? -27.734 10.273 -4.885 1.00 85.88 396 ASN A O 1
ATOM 2932 N N . GLY A 1 397 ? -26.421 12.050 -4.668 1.00 90.81 397 GLY A N 1
ATOM 2933 C CA . GLY A 1 397 ? -25.402 11.596 -5.617 1.00 90.81 397 GLY A CA 1
ATOM 2934 C C . GLY A 1 397 ? -24.228 10.872 -4.962 1.00 90.81 397 GLY A C 1
ATOM 2935 O O . GLY A 1 397 ? -23.548 10.107 -5.637 1.00 90.81 397 GLY A O 1
ATOM 2936 N N . LEU A 1 398 ? -23.983 11.065 -3.662 1.00 94.88 398 LEU A N 1
ATOM 2937 C CA . LEU A 1 398 ? -22.938 10.333 -2.943 1.00 94.88 398 LEU A CA 1
ATOM 2938 C C . LEU A 1 398 ? -23.474 8.981 -2.454 1.00 94.88 398 LEU A C 1
ATOM 2940 O O . LEU A 1 398 ? -24.471 8.923 -1.724 1.00 94.88 398 LEU A O 1
ATOM 2944 N N . ARG A 1 399 ? -22.828 7.892 -2.879 1.00 96.00 399 ARG A N 1
ATOM 2945 C CA . ARG A 1 399 ? -23.259 6.520 -2.583 1.00 96.00 399 ARG A CA 1
ATOM 2946 C C . ARG A 1 399 ? -22.092 5.594 -2.281 1.00 96.00 399 ARG A C 1
ATOM 2948 O O . ARG A 1 399 ? -20.998 5.806 -2.796 1.00 96.00 399 ARG A O 1
ATOM 2955 N N . TRP A 1 400 ? -22.358 4.537 -1.521 1.00 97.94 400 TRP A N 1
ATOM 2956 C CA . TRP A 1 400 ? -21.411 3.454 -1.261 1.00 97.94 400 TRP A CA 1
ATOM 2957 C C . TRP A 1 400 ? -21.562 2.324 -2.285 1.00 97.94 400 TRP A C 1
ATOM 2959 O O . TRP A 1 400 ? -22.667 1.842 -2.511 1.00 97.94 400 TRP A O 1
ATOM 2969 N N . ALA A 1 401 ? -20.469 1.869 -2.894 1.00 97.56 401 ALA A N 1
ATOM 2970 C CA . ALA A 1 401 ? -20.501 0.916 -4.006 1.00 97.56 401 ALA A CA 1
ATOM 2971 C C . ALA A 1 401 ? -19.861 -0.448 -3.706 1.00 97.56 401 ALA A C 1
ATOM 2973 O O . ALA A 1 401 ? -19.928 -1.337 -4.559 1.00 97.56 401 ALA A O 1
ATOM 2974 N N . ALA A 1 402 ? -19.260 -0.655 -2.527 1.00 97.31 402 ALA A N 1
ATOM 2975 C CA . ALA A 1 402 ? -18.668 -1.953 -2.210 1.00 97.31 402 ALA A CA 1
ATOM 2976 C C . ALA A 1 402 ? -19.752 -3.040 -2.126 1.00 97.31 402 ALA A C 1
ATOM 2978 O O . ALA A 1 402 ? -20.773 -2.879 -1.449 1.00 97.31 402 ALA A O 1
ATOM 2979 N N . ALA A 1 403 ? -19.518 -4.154 -2.822 1.00 96.44 403 ALA A N 1
ATOM 2980 C CA . ALA A 1 403 ? -20.544 -5.146 -3.132 1.00 96.44 403 ALA A CA 1
ATOM 2981 C C . ALA A 1 403 ? -21.229 -5.750 -1.897 1.00 96.44 403 ALA A C 1
ATOM 2983 O O . ALA A 1 403 ? -22.418 -6.061 -1.961 1.00 96.44 403 ALA A O 1
ATOM 2984 N N . GLU A 1 404 ? -20.512 -5.917 -0.786 1.00 96.88 404 GLU A N 1
ATOM 2985 C CA . GLU A 1 404 ? -21.083 -6.506 0.426 1.00 96.88 404 GLU A CA 1
ATOM 2986 C C . GLU A 1 404 ? -22.171 -5.614 1.035 1.00 96.88 404 GLU A C 1
ATOM 2988 O O . GLU A 1 404 ? -23.281 -6.080 1.279 1.00 96.88 404 GLU A O 1
ATOM 2993 N N . ALA A 1 405 ? -21.907 -4.314 1.186 1.00 97.69 405 ALA A N 1
ATOM 2994 C CA . ALA A 1 405 ? -22.895 -3.365 1.695 1.00 97.69 405 ALA A CA 1
ATOM 2995 C C . ALA A 1 405 ? -24.048 -3.147 0.702 1.00 97.69 405 ALA A C 1
ATOM 2997 O O . ALA A 1 405 ? -25.203 -3.063 1.111 1.00 97.69 405 ALA A O 1
ATOM 2998 N N . VAL A 1 406 ? -23.766 -3.127 -0.608 1.00 98.25 406 VAL A N 1
ATOM 2999 C CA . VAL A 1 406 ? -24.804 -3.007 -1.651 1.00 98.25 406 VAL A CA 1
ATOM 3000 C C . VAL A 1 406 ? -25.800 -4.168 -1.591 1.00 98.25 406 VAL A C 1
ATOM 3002 O O . VAL A 1 406 ? -27.005 -3.949 -1.699 1.00 98.25 406 VAL A O 1
ATOM 3005 N N . ASN A 1 407 ? -25.317 -5.395 -1.388 1.00 97.50 407 ASN A N 1
ATOM 3006 C CA . ASN A 1 407 ? -26.157 -6.595 -1.355 1.00 97.50 407 ASN A CA 1
ATOM 3007 C C . ASN A 1 407 ? -26.645 -6.973 0.056 1.00 97.50 407 ASN A C 1
ATOM 3009 O O . ASN A 1 407 ? -27.372 -7.959 0.200 1.00 97.50 407 ASN A O 1
ATOM 3013 N N . SER A 1 408 ? -26.251 -6.221 1.086 1.00 97.06 408 SER A N 1
ATOM 3014 C CA . SER A 1 408 ? -26.573 -6.518 2.482 1.00 97.06 408 SER A CA 1
ATOM 3015 C C . SER A 1 408 ? -28.086 -6.498 2.733 1.00 97.06 408 SER A C 1
ATOM 3017 O O . SER A 1 408 ? -28.770 -5.613 2.214 1.00 97.06 408 SER A O 1
ATOM 3019 N N . PRO A 1 409 ? -28.638 -7.409 3.559 1.00 96.12 409 PRO A N 1
ATOM 3020 C CA . PRO A 1 409 ? -30.021 -7.307 4.026 1.00 96.12 409 PRO A CA 1
ATOM 3021 C C . PRO A 1 409 ? -30.292 -6.026 4.830 1.00 96.12 409 PRO A C 1
ATOM 3023 O O . PRO A 1 409 ? -31.445 -5.601 4.874 1.00 96.12 409 PRO A O 1
ATOM 3026 N N . GLU A 1 410 ? -29.248 -5.402 5.382 1.00 95.62 410 GLU A N 1
ATOM 3027 C CA . GLU A 1 410 ? -29.315 -4.120 6.097 1.00 95.62 410 GLU A CA 1
ATOM 3028 C C . GLU A 1 410 ? -29.394 -2.909 5.156 1.00 95.62 410 GLU A C 1
ATOM 3030 O O . GLU A 1 410 ? -29.555 -1.789 5.618 1.00 95.62 410 GLU A O 1
ATOM 3035 N N . ASN A 1 411 ? -29.255 -3.092 3.839 1.00 97.00 411 ASN A N 1
ATOM 3036 C CA . ASN A 1 411 ? -29.452 -2.019 2.867 1.00 97.00 411 ASN A CA 1
ATOM 3037 C C . ASN A 1 411 ? -30.914 -1.997 2.398 1.00 97.00 411 ASN A C 1
ATOM 3039 O O . ASN A 1 411 ? -31.359 -2.898 1.669 1.00 97.00 411 ASN A O 1
ATOM 3043 N N . ASP A 1 412 ? -31.641 -0.936 2.749 1.00 95.56 412 ASP A N 1
ATOM 3044 C CA . ASP A 1 412 ? -33.033 -0.709 2.339 1.00 95.56 412 ASP A CA 1
ATOM 3045 C C . ASP A 1 412 ? -33.185 -0.611 0.815 1.00 95.56 412 ASP A C 1
ATOM 3047 O O . ASP A 1 412 ? -34.224 -0.963 0.250 1.00 95.56 412 ASP A O 1
ATOM 3051 N N . ASN A 1 413 ? -32.128 -0.187 0.116 1.00 95.12 413 ASN A N 1
ATOM 3052 C CA . ASN A 1 413 ? -32.154 0.004 -1.330 1.00 95.12 413 ASN A CA 1
ATOM 3053 C C . ASN A 1 413 ? -31.752 -1.243 -2.126 1.00 95.12 413 ASN A C 1
ATOM 3055 O O . ASN A 1 413 ? -31.853 -1.225 -3.352 1.00 95.12 413 ASN A O 1
ATOM 3059 N N . ARG A 1 414 ? -31.340 -2.347 -1.486 1.00 96.44 414 ARG A N 1
ATOM 3060 C CA . ARG A 1 414 ? -30.746 -3.516 -2.176 1.00 96.44 414 ARG A CA 1
ATOM 3061 C C . ARG A 1 414 ? -31.584 -4.083 -3.332 1.00 96.44 414 ARG A C 1
ATOM 3063 O O . ARG A 1 414 ? -31.034 -4.673 -4.254 1.00 96.44 414 ARG A O 1
ATOM 3070 N N . GLY A 1 415 ? -32.913 -3.934 -3.269 1.00 96.62 415 GLY A N 1
ATOM 3071 C CA . GLY A 1 415 ? -33.857 -4.442 -4.273 1.00 96.62 415 GLY A CA 1
ATOM 3072 C C . GLY A 1 415 ? -34.041 -3.547 -5.503 1.00 96.62 415 GLY A C 1
ATOM 3073 O O . GLY A 1 415 ? -34.756 -3.933 -6.427 1.00 96.62 415 GLY A O 1
ATOM 3074 N N . GLN A 1 416 ? -33.440 -2.358 -5.518 1.00 96.19 416 GLN A N 1
ATOM 3075 C CA . GLN A 1 416 ? -33.519 -1.429 -6.643 1.00 96.19 416 GLN A CA 1
ATOM 3076 C C . GLN A 1 416 ? -32.552 -1.826 -7.773 1.00 96.19 416 GLN A C 1
ATOM 3078 O O . GLN A 1 416 ? -31.683 -2.684 -7.619 1.00 96.19 416 GLN A O 1
ATOM 3083 N N . ALA A 1 417 ? -32.693 -1.199 -8.941 1.00 95.69 417 ALA A N 1
ATOM 3084 C CA . ALA A 1 417 ? -31.727 -1.355 -10.026 1.00 95.69 417 ALA A CA 1
ATOM 3085 C C . ALA A 1 417 ? -30.526 -0.423 -9.821 1.00 95.69 417 ALA A C 1
ATOM 3087 O O . ALA A 1 417 ? -30.689 0.700 -9.351 1.00 95.69 417 ALA A O 1
ATOM 3088 N N . VAL A 1 418 ? -29.336 -0.843 -10.255 1.00 95.75 418 VAL A N 1
ATOM 3089 C CA . VAL A 1 418 ? -28.144 0.022 -10.292 1.00 95.75 418 VAL A CA 1
ATOM 3090 C C . VAL A 1 418 ? -28.460 1.319 -11.064 1.00 95.75 418 VAL A C 1
ATOM 3092 O O . VAL A 1 418 ? -29.115 1.251 -12.114 1.00 95.75 418 VAL A O 1
ATOM 3095 N N . PRO A 1 419 ? -28.032 2.504 -10.581 1.00 95.69 419 PRO A N 1
ATOM 3096 C CA . PRO A 1 419 ? -27.238 2.769 -9.367 1.00 95.69 419 PRO A CA 1
ATOM 3097 C C . PRO A 1 419 ? -28.061 3.021 -8.089 1.00 95.69 419 PRO A C 1
ATOM 3099 O O . PRO A 1 419 ? -27.492 3.352 -7.051 1.00 95.69 419 PRO A O 1
ATOM 3102 N N . ASP A 1 420 ? -29.387 2.888 -8.141 1.00 94.75 420 ASP A N 1
ATOM 3103 C CA . ASP A 1 420 ? -30.286 3.222 -7.028 1.00 94.75 420 ASP A CA 1
ATOM 3104 C C . ASP A 1 420 ? -30.188 2.229 -5.861 1.00 94.75 420 ASP A C 1
ATOM 3106 O O . ASP A 1 420 ? -30.647 2.535 -4.767 1.00 94.75 420 ASP A O 1
ATOM 3110 N N . ASN A 1 421 ? -29.592 1.052 -6.076 1.00 96.25 421 ASN A N 1
ATOM 3111 C CA . ASN A 1 421 ? -29.375 0.050 -5.030 1.00 96.25 421 ASN A CA 1
ATOM 3112 C C . ASN A 1 421 ? -28.177 0.328 -4.122 1.00 96.25 421 ASN A C 1
ATOM 3114 O O . ASN A 1 421 ? -27.987 -0.378 -3.133 1.00 96.25 421 ASN A O 1
ATOM 3118 N N . PHE A 1 422 ? -27.357 1.323 -4.444 1.00 97.69 422 PHE A N 1
ATOM 3119 C CA . PHE A 1 422 ? -26.221 1.698 -3.616 1.00 97.69 422 PHE A CA 1
ATOM 3120 C C . PHE A 1 422 ? -26.686 2.422 -2.339 1.00 97.69 422 PHE A C 1
ATOM 3122 O O . PHE A 1 422 ? -27.506 3.342 -2.442 1.00 97.69 422 PHE A O 1
ATOM 3129 N N . PRO A 1 423 ? -26.170 2.064 -1.143 1.00 96.38 423 PRO A N 1
ATOM 3130 C CA . PRO A 1 423 ? -26.468 2.790 0.085 1.00 96.38 423 PRO A CA 1
ATOM 3131 C C . PRO A 1 423 ? -26.222 4.295 -0.029 1.00 96.38 423 PRO A C 1
ATOM 3133 O O . PRO A 1 423 ? -25.242 4.740 -0.641 1.00 96.38 423 PRO A O 1
ATOM 3136 N N . LEU A 1 424 ? -27.116 5.082 0.573 1.00 92.88 424 LEU A N 1
ATOM 3137 C CA . LEU A 1 424 ? -26.985 6.535 0.606 1.00 92.88 424 LEU A CA 1
ATOM 3138 C C . LEU A 1 424 ? -25.926 6.924 1.629 1.00 92.88 424 LEU A C 1
ATOM 3140 O O . LEU A 1 424 ? -26.044 6.574 2.803 1.00 92.88 424 LEU A O 1
ATOM 3144 N N . MET A 1 425 ? -24.956 7.715 1.189 1.00 94.12 425 MET A N 1
ATOM 3145 C CA . MET A 1 425 ? -24.039 8.389 2.095 1.00 94.12 425 MET A CA 1
ATOM 3146 C C . MET A 1 425 ? -24.499 9.823 2.287 1.00 94.12 425 MET A C 1
ATOM 3148 O O . MET A 1 425 ? -25.064 10.436 1.375 1.00 94.12 425 MET A O 1
ATOM 3152 N N . PHE A 1 426 ? -24.259 10.355 3.476 1.00 88.88 426 PHE A N 1
ATOM 3153 C CA . PHE A 1 426 ? -24.538 11.739 3.791 1.00 88.88 426 PHE A CA 1
ATOM 3154 C C . PHE A 1 426 ? -23.656 12.621 2.909 1.00 88.88 426 PHE A C 1
ATOM 3156 O O . PHE A 1 426 ? -22.449 12.732 3.106 1.00 88.88 426 PHE A O 1
ATOM 3163 N N . ALA A 1 427 ? -24.266 13.228 1.895 1.00 85.19 427 ALA A N 1
ATOM 3164 C CA . ALA A 1 427 ? -23.686 14.370 1.215 1.00 85.19 427 ALA A CA 1
ATOM 3165 C C . ALA A 1 427 ? -23.818 15.540 2.199 1.00 85.19 427 ALA A C 1
ATOM 3167 O O . ALA A 1 427 ? -24.963 15.885 2.505 1.00 85.19 427 ALA A O 1
ATOM 3168 N N . PRO A 1 428 ? -22.715 16.094 2.742 1.00 69.06 428 PRO A N 1
ATOM 3169 C CA . PRO A 1 428 ? -22.759 17.090 3.806 1.00 69.06 428 PRO A CA 1
ATOM 3170 C C . PRO A 1 428 ? -23.343 18.420 3.321 1.00 69.06 428 PRO A C 1
ATOM 3172 O O . PRO A 1 428 ? -22.645 19.388 3.025 1.00 69.06 428 PRO A O 1
ATOM 3175 N N . CYS A 1 429 ? -24.660 18.425 3.210 1.00 69.06 429 CYS A N 1
ATOM 3176 C CA . CYS A 1 429 ? -25.487 19.514 2.760 1.00 69.06 429 CYS A CA 1
ATOM 3177 C C . CYS A 1 429 ? -26.170 20.115 3.978 1.00 69.06 429 CYS A C 1
ATOM 3179 O O . CYS A 1 429 ? -26.978 19.437 4.616 1.00 69.06 429 CYS A O 1
ATOM 3181 N N . ASP A 1 430 ? -25.876 21.374 4.288 1.00 54.72 430 ASP A N 1
ATOM 3182 C CA . ASP A 1 430 ? -26.690 22.108 5.248 1.00 54.72 430 ASP A CA 1
ATOM 3183 C C . ASP A 1 430 ? -28.046 22.440 4.603 1.00 54.72 430 ASP A C 1
ATOM 3185 O O . ASP A 1 430 ? -28.109 23.094 3.558 1.00 54.72 430 ASP A O 1
ATOM 3189 N N . ARG A 1 431 ? -29.133 21.909 5.175 1.00 50.16 431 ARG A N 1
ATOM 3190 C CA . ARG A 1 431 ? -30.501 22.067 4.652 1.00 50.16 431 ARG A CA 1
ATOM 3191 C C . ARG A 1 431 ? -31.217 23.289 5.235 1.00 50.16 431 ARG A C 1
ATOM 3193 O O . ARG A 1 431 ? -32.330 23.567 4.789 1.00 50.16 431 ARG A O 1
ATOM 3200 N N . ASP A 1 432 ? -30.602 24.016 6.171 1.00 48.38 432 ASP A N 1
ATOM 3201 C CA . ASP A 1 432 ? -31.245 25.148 6.851 1.00 48.38 432 ASP A CA 1
ATOM 3202 C C . ASP A 1 432 ? -31.273 26.439 6.011 1.00 48.38 432 ASP A C 1
ATOM 3204 O O . ASP A 1 432 ? -31.978 27.388 6.359 1.00 48.38 432 ASP A O 1
ATOM 3208 N N . ASP A 1 433 ? -30.617 26.465 4.845 1.00 44.19 433 ASP A N 1
ATOM 3209 C CA . ASP A 1 433 ? -30.753 27.548 3.867 1.00 44.19 433 ASP A CA 1
ATOM 3210 C C . ASP A 1 433 ? -31.506 27.084 2.612 1.00 44.19 433 ASP A C 1
ATOM 3212 O O . ASP A 1 433 ? -30.933 26.747 1.575 1.00 44.19 433 ASP A O 1
ATOM 3216 N N . ALA A 1 434 ? -32.839 27.108 2.683 1.00 41.59 434 ALA A N 1
ATOM 3217 C CA . ALA A 1 434 ? -33.726 26.839 1.549 1.00 41.59 434 ALA A CA 1
ATOM 3218 C C . ALA A 1 434 ? -33.589 27.853 0.383 1.00 41.59 434 ALA A C 1
ATOM 3220 O O . ALA A 1 434 ? -34.339 27.760 -0.592 1.00 41.59 434 ALA A O 1
ATOM 3221 N N . SER A 1 435 ? -32.675 28.832 0.468 1.00 47.94 435 SER A N 1
ATOM 3222 C CA . SER A 1 435 ? -32.505 29.915 -0.505 1.00 47.94 435 SER A CA 1
ATOM 3223 C C . SER A 1 435 ? -31.153 29.943 -1.235 1.00 47.94 435 SER A C 1
ATOM 3225 O O . SER A 1 435 ? -30.985 30.762 -2.142 1.00 47.94 435 SER A O 1
ATOM 3227 N N . GLN A 1 436 ? -30.219 29.033 -0.930 1.00 52.38 436 GLN A N 1
ATOM 3228 C CA . GLN A 1 436 ? -28.897 28.950 -1.573 1.00 52.38 436 GLN A CA 1
ATOM 3229 C C . GLN A 1 436 ? -28.668 27.575 -2.228 1.00 52.38 436 GLN A C 1
ATOM 3231 O O . GLN A 1 436 ? -29.235 26.575 -1.783 1.00 52.38 436 GLN A O 1
ATOM 3236 N N . PRO A 1 437 ? -27.829 27.462 -3.280 1.00 58.62 437 PRO A N 1
ATOM 3237 C CA . PRO A 1 437 ? -27.335 26.153 -3.693 1.00 58.62 437 PRO A CA 1
ATOM 3238 C C . PRO A 1 437 ? -26.624 25.488 -2.505 1.00 58.62 437 PRO A C 1
ATOM 3240 O O . PRO A 1 437 ? -25.816 26.125 -1.831 1.00 58.62 437 PRO A O 1
ATOM 3243 N N . CYS A 1 438 ? -26.943 24.214 -2.265 1.00 66.88 438 CYS A N 1
ATOM 3244 C CA . CYS A 1 438 ? -26.410 23.412 -1.166 1.00 66.88 438 CYS A CA 1
ATOM 3245 C C . CYS A 1 438 ? -24.891 23.592 -0.975 1.00 66.88 438 CYS A C 1
ATOM 3247 O O . CYS A 1 438 ? -24.117 23.571 -1.940 1.00 66.88 438 CYS A O 1
ATOM 3249 N N . ALA A 1 439 ? -24.460 23.750 0.279 1.00 69.56 439 ALA A N 1
ATOM 3250 C CA . ALA A 1 439 ? -23.084 24.059 0.628 1.00 69.56 439 ALA A CA 1
ATOM 3251 C C . ALA A 1 439 ? -22.592 23.247 1.838 1.00 69.56 439 ALA A C 1
ATOM 3253 O O . ALA A 1 439 ? -23.316 23.074 2.810 1.00 69.56 439 ALA A O 1
ATOM 3254 N N . THR A 1 440 ? -21.338 22.783 1.780 1.00 75.25 440 THR A N 1
ATOM 3255 C CA . THR A 1 440 ? -20.646 22.159 2.919 1.00 75.25 440 THR A CA 1
ATOM 3256 C C . THR A 1 440 ? -20.229 23.199 3.972 1.00 75.25 440 THR A C 1
ATOM 3258 O O . THR A 1 440 ? -19.796 24.291 3.619 1.00 75.25 440 THR A O 1
ATOM 3261 N N . ASN A 1 441 ? -20.303 22.890 5.262 1.00 66.44 441 ASN A N 1
ATOM 3262 C CA . ASN A 1 441 ? -19.887 23.817 6.328 1.00 66.44 441 ASN A CA 1
ATOM 3263 C C . ASN A 1 441 ? -18.695 23.262 7.125 1.00 66.44 441 ASN A C 1
ATOM 3265 O O . ASN A 1 441 ? -18.495 22.046 7.124 1.00 66.44 441 ASN A O 1
ATOM 3269 N N . PRO A 1 442 ? -17.889 24.104 7.802 1.00 64.81 442 PRO A N 1
ATOM 3270 C CA . PRO A 1 442 ? -16.847 23.616 8.706 1.00 64.81 442 PRO A CA 1
ATOM 3271 C C . PRO A 1 442 ? -17.406 22.575 9.689 1.00 64.81 442 PRO A C 1
ATOM 3273 O O . PRO A 1 442 ? -18.481 22.771 10.250 1.00 64.81 442 PRO A O 1
ATOM 3276 N N . GLY A 1 443 ? -16.708 21.447 9.856 1.00 63.12 443 GLY A N 1
ATOM 3277 C CA . GLY A 1 443 ? -17.176 20.308 10.666 1.00 63.12 443 GLY A CA 1
ATOM 3278 C C . GLY A 1 443 ? -18.089 19.311 9.937 1.00 63.12 443 GLY A C 1
ATOM 3279 O O . GLY A 1 443 ? -18.418 18.266 10.490 1.00 63.12 443 GLY A O 1
ATOM 3280 N N . SER A 1 444 ? -18.462 19.586 8.684 1.00 67.19 444 SER A N 1
ATOM 3281 C CA . SER A 1 444 ? -19.104 18.607 7.803 1.00 67.19 444 SER A CA 1
ATOM 3282 C C . SER A 1 444 ? -18.238 17.365 7.606 1.00 67.19 444 SER A C 1
ATOM 3284 O O . SER A 1 444 ? -17.017 17.461 7.521 1.00 67.19 444 SER A O 1
ATOM 3286 N N . THR A 1 445 ? -18.866 16.206 7.430 1.00 82.50 445 THR A N 1
ATOM 3287 C CA . THR A 1 445 ? -18.181 14.970 7.032 1.00 82.50 445 THR A CA 1
ATOM 3288 C C . THR A 1 445 ? -19.067 14.169 6.091 1.00 82.50 445 THR A C 1
ATOM 3290 O O . THR A 1 445 ? -20.285 14.143 6.238 1.00 82.50 445 THR A O 1
ATOM 3293 N N . LEU A 1 446 ? -18.444 13.520 5.111 1.00 89.75 446 LEU A N 1
ATOM 3294 C CA . LEU A 1 446 ? -19.108 12.603 4.183 1.00 89.75 446 LEU A CA 1
ATOM 3295 C C . LEU A 1 446 ? -19.265 11.180 4.758 1.00 89.75 446 LEU A C 1
ATOM 3297 O O . LEU A 1 446 ? -19.758 10.274 4.090 1.00 89.75 446 LEU A O 1
ATOM 3301 N N . SER A 1 447 ? -18.800 10.982 5.991 1.00 94.19 447 SER A N 1
ATOM 3302 C CA . SER A 1 447 ? -18.590 9.675 6.614 1.00 94.19 447 SER A CA 1
ATOM 3303 C C . SER A 1 447 ? -19.787 9.251 7.461 1.00 94.19 447 SER A C 1
ATOM 3305 O O . SER A 1 447 ? -19.621 8.736 8.556 1.00 94.19 447 SER A O 1
ATOM 3307 N N . HIS A 1 448 ? -20.999 9.472 6.960 1.00 94.00 448 HIS A N 1
ATOM 3308 C CA . HIS A 1 448 ? -22.232 9.053 7.622 1.00 94.00 448 HIS A CA 1
ATOM 3309 C C . HIS A 1 448 ? -23.170 8.380 6.631 1.00 94.00 448 HIS A C 1
ATOM 3311 O O . HIS A 1 448 ? -23.166 8.702 5.440 1.00 94.00 448 HIS A O 1
ATOM 3317 N N . THR A 1 449 ? -24.004 7.476 7.125 1.00 93.31 449 THR A N 1
ATOM 3318 C CA . THR A 1 449 ? -25.154 6.964 6.381 1.00 93.31 449 THR A CA 1
ATOM 3319 C C . THR A 1 449 ? -26.374 7.869 6.604 1.00 93.31 449 THR A C 1
ATOM 3321 O O . THR A 1 449 ? -26.315 8.859 7.340 1.00 93.31 449 THR A O 1
ATOM 3324 N N . VAL A 1 450 ? -27.461 7.597 5.877 1.00 88.19 450 VAL A N 1
ATOM 3325 C CA . VAL A 1 450 ? -28.712 8.389 5.925 1.00 88.19 450 VAL A CA 1
ATOM 3326 C C . VAL A 1 450 ? -29.934 7.509 6.231 1.00 88.19 450 VAL A C 1
ATOM 3328 O O . VAL A 1 450 ? -31.051 8.003 6.388 1.00 88.19 450 VAL A O 1
ATOM 3331 N N . GLN A 1 451 ? -29.754 6.189 6.267 1.00 89.62 451 GLN A N 1
ATOM 3332 C CA . GLN A 1 451 ? -30.840 5.238 6.463 1.00 89.62 451 GLN A CA 1
ATOM 3333 C C . GLN A 1 451 ? -31.301 5.242 7.923 1.00 89.62 451 GLN A C 1
ATOM 3335 O O . GLN A 1 451 ? -30.495 5.269 8.848 1.00 89.62 451 GLN A O 1
ATOM 3340 N N . THR A 1 452 ? -32.614 5.205 8.149 1.00 88.00 452 THR A N 1
ATOM 3341 C CA . THR A 1 452 ? -33.164 5.197 9.514 1.00 88.00 452 THR A CA 1
ATOM 3342 C C . THR A 1 452 ? -32.725 3.937 10.261 1.00 88.00 452 THR A C 1
ATOM 3344 O O . THR A 1 452 ? -32.814 2.846 9.714 1.00 88.00 452 THR A O 1
ATOM 3347 N N . GLY A 1 453 ? -32.283 4.088 11.510 1.00 87.00 453 GLY A N 1
ATOM 3348 C CA . GLY A 1 453 ? -31.843 2.967 12.349 1.00 87.00 453 GLY A CA 1
ATOM 3349 C C . GLY A 1 453 ? -30.367 2.590 12.199 1.00 87.00 453 GLY A C 1
ATOM 3350 O O . GLY A 1 453 ? -29.877 1.762 12.962 1.00 87.00 453 GLY A O 1
ATOM 3351 N N . ASP A 1 454 ? -29.634 3.217 11.274 1.00 92.94 454 ASP A N 1
ATOM 3352 C CA . ASP A 1 454 ? -28.196 2.988 11.141 1.00 92.94 454 ASP A CA 1
ATOM 3353 C C . ASP A 1 454 ? -27.402 3.601 12.297 1.00 92.94 454 ASP A C 1
ATOM 3355 O O . ASP A 1 454 ? -27.615 4.758 12.680 1.00 92.94 454 ASP A O 1
ATOM 3359 N N . LEU A 1 455 ? -26.397 2.853 12.767 1.00 95.38 455 LEU A N 1
ATOM 3360 C CA . LEU A 1 455 ? -25.427 3.322 13.757 1.00 95.38 455 LEU A CA 1
ATOM 3361 C C . LEU A 1 455 ? -24.692 4.583 13.284 1.00 95.38 455 LEU A C 1
ATOM 3363 O O . LEU A 1 455 ? -24.450 5.475 14.089 1.00 95.38 455 LEU A O 1
ATOM 3367 N N . MET A 1 456 ? -24.350 4.664 11.994 1.00 95.50 456 MET A N 1
ATOM 3368 C CA . MET A 1 456 ? -23.508 5.721 11.414 1.00 95.50 456 MET A CA 1
ATOM 3369 C C . MET A 1 456 ? -24.294 6.902 10.837 1.00 95.50 456 MET A C 1
ATOM 3371 O O . MET A 1 456 ? -23.788 7.614 9.972 1.00 95.50 456 MET A O 1
ATOM 3375 N N . ASN A 1 457 ? -25.520 7.143 11.305 1.00 91.00 457 ASN A N 1
ATOM 3376 C CA . ASN A 1 457 ? -26.266 8.344 10.935 1.00 91.00 457 ASN A CA 1
ATOM 3377 C C . ASN A 1 457 ? -25.615 9.618 11.484 1.00 91.00 457 ASN A C 1
ATOM 3379 O O . ASN A 1 457 ? -25.157 9.646 12.620 1.00 91.00 457 ASN A O 1
ATOM 3383 N N . ALA A 1 458 ? -25.677 10.706 10.713 1.00 81.25 458 ALA A N 1
ATOM 3384 C CA . ALA A 1 458 ? -25.079 11.998 11.073 1.00 81.25 458 ALA A CA 1
ATOM 3385 C C . ALA A 1 458 ? -25.709 12.694 12.300 1.00 81.25 458 ALA A C 1
ATOM 3387 O O . ALA A 1 458 ? -25.193 13.710 12.762 1.00 81.25 458 ALA A O 1
ATOM 3388 N N . PHE A 1 459 ? -26.841 12.196 12.806 1.00 81.25 459 PHE A N 1
ATOM 3389 C CA . PHE A 1 459 ? -27.588 12.812 13.903 1.00 81.25 459 PHE A CA 1
ATOM 3390 C C . PHE A 1 459 ? -28.078 11.755 14.896 1.00 81.25 459 PHE A C 1
ATOM 3392 O O . PHE A 1 459 ? -28.544 10.689 14.489 1.00 81.25 459 PHE A O 1
ATOM 3399 N N . ASP A 1 460 ? -28.058 12.087 16.193 1.00 82.81 460 ASP A N 1
ATOM 3400 C CA . ASP A 1 460 ? -28.693 11.271 17.235 1.00 82.81 460 ASP A CA 1
ATOM 3401 C C . ASP A 1 460 ? -30.212 11.234 17.017 1.00 82.81 460 ASP A C 1
ATOM 3403 O O . ASP A 1 460 ? -30.923 12.212 17.263 1.00 82.81 460 ASP A O 1
ATOM 3407 N N . ASN A 1 461 ? -30.716 10.080 16.588 1.00 81.38 461 ASN A N 1
ATOM 3408 C CA . ASN A 1 461 ? -32.146 9.829 16.418 1.00 81.38 461 ASN A CA 1
ATOM 3409 C C . ASN A 1 461 ? -32.841 9.433 17.736 1.00 81.38 461 ASN A C 1
ATOM 3411 O O . ASN A 1 461 ? -34.051 9.206 17.758 1.00 81.38 461 ASN A O 1
ATOM 3415 N N . GLY A 1 462 ? -32.098 9.366 18.847 1.00 84.00 462 GLY A N 1
ATOM 3416 C CA . GLY A 1 462 ? -32.627 8.993 20.149 1.00 84.00 462 GLY A CA 1
ATOM 3417 C C . GLY A 1 462 ? -32.820 7.488 20.334 1.00 84.00 462 GLY A C 1
ATOM 3418 O O . GLY A 1 462 ? -33.408 7.095 21.343 1.00 84.00 462 GLY A O 1
ATOM 3419 N N . GLU A 1 463 ? -32.292 6.640 19.453 1.00 89.44 463 GLU A N 1
ATOM 3420 C CA . GLU A 1 463 ? -32.357 5.181 19.578 1.00 89.44 463 GLU A CA 1
ATOM 3421 C C . GLU A 1 463 ? -31.186 4.604 20.396 1.00 89.44 463 GLU A C 1
ATOM 3423 O O . GLU A 1 463 ? -30.188 5.266 20.701 1.00 89.44 463 GLU A O 1
ATOM 3428 N N . SER A 1 464 ? -31.343 3.354 20.828 1.00 94.75 464 SER A N 1
ATOM 3429 C CA . SER A 1 464 ? -30.326 2.592 21.560 1.00 94.75 464 SER A CA 1
ATOM 3430 C C . SER A 1 464 ? -29.809 1.462 20.674 1.00 94.75 464 SER A C 1
ATOM 3432 O O . SER A 1 464 ? -30.217 0.312 20.812 1.00 94.75 464 SER A O 1
ATOM 3434 N N . ILE A 1 465 ? -28.931 1.808 19.732 1.00 94.94 465 ILE A N 1
ATOM 3435 C CA . ILE A 1 465 ? -28.352 0.884 18.752 1.00 94.94 465 ILE A CA 1
ATOM 3436 C C . ILE A 1 465 ? -27.171 0.145 19.404 1.00 94.94 465 ILE A C 1
ATOM 3438 O O . ILE A 1 465 ? -26.370 0.751 20.121 1.00 94.94 465 ILE A O 1
ATOM 3442 N N . ARG A 1 466 ? -27.095 -1.181 19.225 1.00 95.31 466 ARG A N 1
ATOM 3443 C CA . ARG A 1 466 ? -26.113 -2.082 19.881 1.00 95.31 466 ARG A CA 1
ATOM 3444 C C . ARG A 1 466 ? -25.407 -3.036 18.920 1.00 95.31 466 ARG A C 1
ATOM 3446 O O . ARG A 1 466 ? -24.785 -4.010 19.364 1.00 95.31 466 ARG A O 1
ATOM 3453 N N . GLU A 1 467 ? -25.547 -2.755 17.633 1.00 95.06 467 GLU A N 1
ATOM 3454 C CA . GLU A 1 467 ? -25.028 -3.525 16.507 1.00 95.06 467 GLU A CA 1
ATOM 3455 C C . GLU A 1 467 ? -24.564 -2.538 15.432 1.00 95.06 467 GLU A C 1
ATOM 3457 O O . GLU A 1 467 ? -25.098 -1.428 15.345 1.00 95.06 467 GLU A O 1
ATOM 3462 N N . MET A 1 468 ? -23.570 -2.908 14.627 1.00 95.81 468 MET A N 1
ATOM 3463 C CA . MET A 1 468 ? -23.076 -2.033 13.558 1.00 95.81 468 MET A CA 1
ATOM 3464 C C . MET A 1 468 ? -24.061 -1.899 12.387 1.00 95.81 468 MET A C 1
ATOM 3466 O O . MET A 1 468 ? -24.021 -0.901 11.663 1.00 95.81 468 MET A O 1
ATOM 3470 N N . GLY A 1 469 ? -24.933 -2.892 12.179 1.00 95.69 469 GLY A N 1
ATOM 3471 C CA . GLY A 1 469 ? -25.876 -2.919 11.059 1.00 95.69 469 GLY A CA 1
ATOM 3472 C C . GLY A 1 469 ? -25.155 -2.754 9.719 1.00 95.69 469 GLY A C 1
ATOM 3473 O O . GLY A 1 469 ? -24.158 -3.427 9.448 1.00 95.69 469 GLY A O 1
ATOM 3474 N N . LEU A 1 470 ? -25.616 -1.811 8.893 1.00 96.56 470 LEU A N 1
ATOM 3475 C CA . LEU A 1 470 ? -25.028 -1.518 7.583 1.00 96.56 470 LEU A CA 1
ATOM 3476 C C . LEU A 1 470 ? -23.551 -1.071 7.640 1.00 96.56 470 LEU A C 1
ATOM 3478 O O . LEU A 1 470 ? -22.829 -1.235 6.655 1.00 96.56 470 LEU A O 1
ATOM 3482 N N . ALA A 1 471 ? -23.064 -0.572 8.781 1.00 97.19 471 ALA A N 1
ATOM 3483 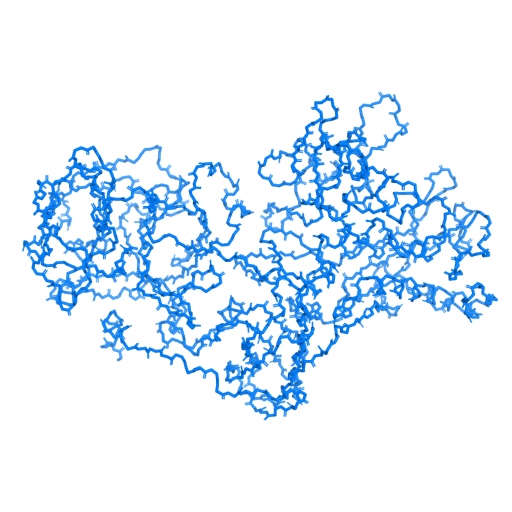C CA . ALA A 1 471 ? -21.670 -0.157 8.927 1.00 97.19 471 ALA A CA 1
ATOM 3484 C C . ALA A 1 471 ? -20.680 -1.337 8.911 1.00 97.19 471 ALA A C 1
ATOM 3486 O O . ALA A 1 471 ? -19.551 -1.167 8.455 1.00 97.19 471 ALA A O 1
ATOM 3487 N N . LEU A 1 472 ? -21.087 -2.541 9.335 1.00 97.44 472 LEU A N 1
ATOM 3488 C CA . LEU A 1 472 ? -20.213 -3.722 9.337 1.00 97.44 472 LEU A CA 1
ATOM 3489 C C . LEU A 1 472 ? -19.758 -4.133 7.923 1.00 97.44 472 LEU A C 1
ATOM 3491 O O . LEU A 1 472 ? -18.549 -4.158 7.681 1.00 97.44 472 LEU A O 1
ATOM 3495 N N . PRO A 1 473 ? -20.660 -4.384 6.949 1.00 97.50 473 PRO A N 1
ATOM 3496 C CA . PRO A 1 473 ? -20.242 -4.703 5.584 1.00 97.50 473 PRO A CA 1
ATOM 3497 C C . PRO A 1 473 ? -19.558 -3.523 4.870 1.00 97.50 473 PRO A C 1
ATOM 3499 O O . PRO A 1 473 ? -18.863 -3.728 3.876 1.00 97.50 473 PRO A O 1
ATOM 3502 N N . MET A 1 474 ? -19.715 -2.285 5.356 1.00 98.12 474 MET A N 1
ATOM 3503 C CA . MET A 1 474 ? -18.917 -1.147 4.885 1.00 98.12 474 MET A CA 1
ATOM 3504 C C . MET A 1 474 ? -17.478 -1.215 5.421 1.00 98.12 474 MET A C 1
ATOM 3506 O O . MET A 1 474 ? -16.535 -1.147 4.635 1.00 98.12 474 MET A O 1
ATOM 3510 N N . LEU A 1 475 ? -17.283 -1.449 6.723 1.00 97.50 475 LEU A N 1
ATOM 3511 C CA . LEU A 1 475 ? -15.958 -1.669 7.317 1.00 97.50 475 LEU A CA 1
ATOM 3512 C C . LEU A 1 475 ? -15.246 -2.890 6.715 1.00 97.50 475 LEU A C 1
ATOM 3514 O O . LEU A 1 475 ? -14.022 -2.889 6.578 1.00 97.50 475 LEU A O 1
ATOM 3518 N N . HIS A 1 476 ? -15.978 -3.927 6.307 1.00 96.50 476 HIS A N 1
ATOM 3519 C CA . HIS A 1 476 ? -15.389 -5.076 5.620 1.00 96.50 476 HIS A CA 1
ATOM 3520 C C . HIS A 1 476 ? -14.619 -4.679 4.355 1.00 96.50 476 HIS A C 1
ATOM 3522 O O . HIS A 1 476 ? -13.508 -5.172 4.147 1.00 96.50 476 HIS A O 1
ATOM 3528 N N . ALA A 1 477 ? -15.140 -3.729 3.571 1.00 95.69 477 ALA A N 1
ATOM 3529 C CA . ALA A 1 477 ? -14.452 -3.202 2.391 1.00 95.69 477 ALA A CA 1
ATOM 3530 C C . ALA A 1 477 ? -13.196 -2.377 2.732 1.00 95.69 477 ALA A C 1
ATOM 3532 O O . ALA A 1 477 ? -12.341 -2.183 1.873 1.00 95.69 477 ALA A O 1
ATOM 3533 N N . LEU A 1 478 ? -13.067 -1.929 3.984 1.00 95.56 478 LEU A N 1
ATOM 3534 C CA . LEU A 1 478 ? -11.896 -1.220 4.513 1.00 95.56 478 LEU A CA 1
ATOM 3535 C C . LEU A 1 478 ? -10.870 -2.169 5.158 1.00 95.56 478 LEU A C 1
ATOM 3537 O O . LEU A 1 478 ? -9.912 -1.734 5.788 1.00 95.56 478 LEU A O 1
ATOM 3541 N N . GLY A 1 479 ? -11.061 -3.483 5.007 1.00 93.06 479 GLY A N 1
ATOM 3542 C CA . GLY A 1 479 ? -10.143 -4.495 5.524 1.00 93.06 479 GLY A CA 1
ATOM 3543 C C . GLY A 1 479 ? -10.531 -5.065 6.888 1.00 93.06 479 GLY A C 1
ATOM 3544 O O . GLY A 1 479 ? -9.713 -5.751 7.499 1.00 93.06 479 GLY A O 1
ATOM 3545 N N . TRP A 1 480 ? -11.758 -4.843 7.372 1.00 95.00 480 TRP A N 1
ATOM 3546 C CA . TRP A 1 480 ? -12.225 -5.465 8.618 1.00 95.00 480 TRP A CA 1
ATOM 3547 C C . TRP A 1 480 ? -12.814 -6.871 8.440 1.00 95.00 480 TRP A C 1
ATOM 3549 O O . TRP A 1 480 ? -12.994 -7.572 9.434 1.00 95.00 480 TRP A O 1
ATOM 3559 N N . ALA A 1 481 ? -13.034 -7.322 7.200 1.00 93.50 481 ALA A N 1
ATOM 3560 C CA . ALA A 1 481 ? -13.654 -8.610 6.892 1.00 93.50 481 ALA A CA 1
ATOM 3561 C C . ALA A 1 481 ? -12.920 -9.805 7.527 1.00 93.50 481 ALA A C 1
ATOM 3563 O O . ALA A 1 481 ? -11.692 -9.864 7.551 1.00 93.50 481 ALA A O 1
ATOM 3564 N N . ASN A 1 482 ? -13.684 -10.795 7.994 1.00 91.44 482 ASN A N 1
ATOM 3565 C CA . ASN A 1 482 ? -13.159 -12.063 8.527 1.00 91.44 482 ASN A CA 1
ATOM 3566 C C . ASN A 1 482 ? -13.235 -13.219 7.521 1.00 91.44 482 ASN A C 1
ATOM 3568 O O . ASN A 1 482 ? -12.761 -14.325 7.785 1.00 91.44 482 ASN A O 1
ATOM 3572 N N . THR A 1 483 ? -13.818 -12.973 6.350 1.00 92.00 483 THR A N 1
ATOM 3573 C CA . THR A 1 483 ? -13.849 -13.940 5.255 1.00 92.00 483 THR A CA 1
ATOM 3574 C C . THR A 1 483 ? -12.455 -14.127 4.656 1.00 92.00 483 THR A C 1
ATOM 3576 O O . THR A 1 483 ? -11.713 -13.149 4.553 1.00 92.00 483 THR A O 1
ATOM 3579 N N . PRO A 1 484 ? -12.088 -15.343 4.212 1.00 93.94 484 PRO A N 1
ATOM 3580 C CA . PRO A 1 484 ? -10.815 -15.576 3.542 1.00 93.94 484 PRO A CA 1
ATOM 3581 C C . PRO A 1 484 ? -10.589 -14.627 2.357 1.00 93.94 484 PRO A C 1
ATOM 3583 O O . PRO A 1 484 ? -11.443 -14.514 1.477 1.00 93.94 484 PRO A O 1
ATOM 3586 N N . ALA A 1 485 ? -9.430 -13.977 2.329 1.00 93.81 485 ALA A N 1
ATOM 3587 C CA . ALA A 1 485 ? -8.995 -13.115 1.245 1.00 93.81 485 ALA A CA 1
ATOM 3588 C C . ALA A 1 485 ? -8.311 -13.929 0.138 1.00 93.81 485 ALA A C 1
ATOM 3590 O O . ALA A 1 485 ? -7.788 -15.027 0.355 1.00 93.81 485 ALA A O 1
ATOM 3591 N N . THR A 1 486 ? -8.300 -13.373 -1.071 1.00 93.44 486 THR A N 1
ATOM 3592 C CA . THR A 1 486 ? -7.536 -13.939 -2.190 1.00 93.44 486 THR A CA 1
ATOM 3593 C C . THR A 1 486 ? -6.098 -13.423 -2.122 1.00 93.44 486 THR A C 1
ATOM 3595 O O . THR A 1 486 ? -5.914 -12.237 -1.856 1.00 93.44 486 THR A O 1
ATOM 3598 N N . PRO A 1 487 ? -5.074 -14.265 -2.370 1.00 92.56 487 PRO A N 1
ATOM 3599 C CA . PRO A 1 487 ? -3.699 -13.795 -2.500 1.00 92.56 487 PRO A CA 1
ATOM 3600 C C . PRO A 1 487 ? -3.569 -12.631 -3.492 1.00 92.56 487 PRO A C 1
ATOM 3602 O O . PRO A 1 487 ? -4.225 -12.664 -4.539 1.00 92.56 487 PRO A O 1
ATOM 3605 N N . PRO A 1 488 ? -2.710 -11.636 -3.210 1.00 92.06 488 PRO A N 1
ATOM 3606 C CA . PRO A 1 488 ? -2.520 -10.515 -4.114 1.00 92.06 488 PRO A CA 1
ATOM 3607 C C . PRO A 1 488 ? -1.905 -10.995 -5.430 1.00 92.06 488 PRO A C 1
ATOM 3609 O O . PRO A 1 488 ? -1.114 -11.943 -5.471 1.00 92.06 488 PRO A O 1
ATOM 3612 N N . LEU A 1 489 ? -2.274 -10.318 -6.515 1.00 91.81 489 LEU A N 1
ATOM 3613 C CA . LEU A 1 489 ? -1.648 -10.500 -7.817 1.00 91.81 489 LEU A CA 1
ATOM 3614 C C . LEU A 1 489 ? -0.533 -9.475 -7.967 1.00 91.81 489 LEU A C 1
ATOM 3616 O O . LEU A 1 489 ? -0.785 -8.271 -7.955 1.00 91.81 489 LEU A O 1
ATOM 3620 N N . TYR A 1 490 ? 0.688 -9.963 -8.139 1.00 93.19 490 TYR A N 1
ATOM 3621 C CA . TYR A 1 490 ? 1.843 -9.103 -8.342 1.00 93.19 490 TYR A CA 1
ATOM 3622 C C . TYR A 1 490 ? 2.033 -8.748 -9.816 1.00 93.19 490 TYR A C 1
ATOM 3624 O O . TYR A 1 490 ? 1.825 -9.571 -10.717 1.00 93.19 490 TYR A O 1
ATOM 3632 N N . GLY A 1 491 ? 2.460 -7.511 -10.062 1.00 92.00 491 GLY A N 1
ATOM 3633 C CA . GLY A 1 491 ? 2.795 -7.020 -11.390 1.00 92.00 491 GLY A CA 1
ATOM 3634 C C . GLY A 1 491 ? 3.914 -7.853 -12.009 1.00 92.00 491 GLY A C 1
ATOM 3635 O O . GLY A 1 491 ? 5.008 -7.951 -11.463 1.00 92.00 491 GLY A O 1
ATOM 3636 N N . THR A 1 492 ? 3.652 -8.466 -13.163 1.00 90.88 492 THR A N 1
ATOM 3637 C CA . THR A 1 492 ? 4.689 -9.174 -13.924 1.00 90.88 492 THR A CA 1
ATOM 3638 C C . THR A 1 492 ? 5.265 -8.236 -14.983 1.00 90.88 492 THR A C 1
ATOM 3640 O O . THR A 1 492 ? 4.494 -7.713 -15.798 1.00 90.88 492 THR A O 1
ATOM 3643 N N . PRO A 1 493 ? 6.588 -8.017 -15.010 1.00 92.62 493 PRO A N 1
ATOM 3644 C CA . PRO A 1 493 ? 7.204 -7.171 -16.018 1.00 92.62 493 PRO A CA 1
ATOM 3645 C C . PRO A 1 493 ? 7.146 -7.803 -17.410 1.00 92.62 493 PRO A C 1
ATOM 3647 O O . PRO A 1 493 ? 7.127 -9.022 -17.577 1.00 92.62 493 PRO A O 1
ATOM 3650 N N . ILE A 1 494 ? 7.193 -6.944 -18.423 1.00 91.88 494 ILE A N 1
ATOM 3651 C CA . ILE A 1 494 ? 7.394 -7.322 -19.823 1.00 91.88 494 ILE A CA 1
ATOM 3652 C C . ILE A 1 494 ? 8.879 -7.086 -20.133 1.00 91.88 494 ILE A C 1
ATOM 3654 O O . ILE A 1 494 ? 9.307 -5.932 -20.047 1.00 91.88 494 ILE A O 1
ATOM 3658 N N . PRO A 1 495 ? 9.666 -8.121 -20.495 1.00 91.94 495 PRO A N 1
ATOM 3659 C CA . PRO A 1 495 ? 11.044 -7.938 -20.951 1.00 91.94 495 PRO A CA 1
ATOM 3660 C C . PRO A 1 495 ? 11.055 -7.066 -22.206 1.00 91.94 495 PRO A C 1
ATOM 3662 O O . PRO A 1 495 ? 10.595 -7.524 -23.245 1.00 91.94 495 PRO A O 1
ATOM 3665 N N . SER A 1 496 ? 11.449 -5.801 -22.118 1.00 92.44 496 SER A N 1
ATOM 3666 C CA . SER A 1 496 ? 11.283 -4.792 -23.173 1.00 92.44 496 SER A CA 1
ATOM 3667 C C . SER A 1 496 ? 12.177 -3.587 -22.890 1.00 92.44 496 SER A C 1
ATOM 3669 O O . SER A 1 496 ? 12.691 -3.439 -21.781 1.00 92.44 496 SER A O 1
ATOM 3671 N N . ASN A 1 497 ? 12.234 -2.654 -23.838 1.00 92.44 497 ASN A N 1
ATOM 3672 C CA . ASN A 1 497 ? 12.609 -1.293 -23.534 1.00 92.44 497 ASN A CA 1
ATOM 3673 C C . ASN A 1 497 ? 11.427 -0.607 -22.848 1.00 92.44 497 ASN A C 1
ATOM 3675 O O . ASN A 1 497 ? 10.282 -0.739 -23.297 1.00 92.44 497 ASN A O 1
ATOM 3679 N N . TRP A 1 498 ? 11.695 0.112 -21.767 1.00 96.31 498 TRP A N 1
ATOM 3680 C CA . TRP A 1 498 ? 10.724 0.918 -21.040 1.00 96.31 498 TRP A CA 1
ATOM 3681 C C . TRP A 1 498 ? 11.168 2.370 -21.020 1.00 96.31 498 TRP A C 1
ATOM 3683 O O . TRP A 1 498 ? 12.354 2.678 -20.922 1.00 96.31 498 TRP A O 1
ATOM 3693 N N . PHE A 1 499 ? 10.211 3.282 -21.075 1.00 95.12 499 PHE A N 1
ATOM 3694 C CA . PHE A 1 499 ? 10.474 4.713 -21.074 1.00 95.12 499 PHE A CA 1
ATOM 3695 C C . PHE A 1 499 ? 9.389 5.450 -20.298 1.00 95.12 499 PHE A C 1
ATOM 3697 O O . PHE A 1 499 ? 8.319 4.906 -20.038 1.00 95.12 499 PHE A O 1
ATOM 3704 N N . ASP A 1 500 ? 9.654 6.703 -19.948 1.00 94.69 500 ASP A N 1
ATOM 3705 C CA . ASP A 1 500 ? 8.629 7.613 -19.453 1.00 94.69 500 ASP A CA 1
ATOM 3706 C C . ASP A 1 500 ? 8.319 8.641 -20.543 1.00 94.69 500 ASP A C 1
ATOM 3708 O O . ASP A 1 500 ? 9.200 9.396 -20.956 1.00 94.69 500 ASP A O 1
ATOM 3712 N N . ARG A 1 501 ? 7.062 8.721 -21.000 1.00 90.50 501 ARG A N 1
ATOM 3713 C CA . ARG A 1 501 ? 6.612 9.757 -21.952 1.00 90.50 501 ARG A CA 1
ATOM 3714 C C . ARG A 1 501 ? 6.937 11.184 -21.492 1.00 90.50 501 ARG A C 1
ATOM 3716 O O . ARG A 1 501 ? 7.120 12.056 -22.338 1.00 90.50 501 ARG A O 1
ATOM 3723 N N . ALA A 1 502 ? 7.010 11.440 -20.182 1.00 90.06 502 ALA A N 1
ATOM 3724 C CA . ALA A 1 502 ? 7.397 12.744 -19.639 1.00 90.06 502 ALA A CA 1
ATOM 3725 C C . ALA A 1 502 ? 8.909 13.023 -19.726 1.00 90.06 502 ALA A C 1
ATOM 3727 O O . ALA A 1 502 ? 9.307 14.174 -19.596 1.00 90.06 502 ALA A O 1
ATOM 3728 N N . HIS A 1 503 ? 9.724 12.000 -19.984 1.00 91.38 503 HIS A N 1
ATOM 3729 C CA . HIS A 1 503 ? 11.182 12.058 -20.100 1.00 91.38 503 HIS A CA 1
ATOM 3730 C C . HIS A 1 503 ? 11.640 11.325 -21.375 1.00 91.38 503 HIS A C 1
ATOM 3732 O O . HIS A 1 503 ? 12.576 10.525 -21.359 1.00 91.38 503 HIS A O 1
ATOM 3738 N N . ASN A 1 504 ? 10.950 11.565 -22.496 1.00 87.75 504 ASN A N 1
ATOM 3739 C CA . ASN A 1 504 ? 11.232 10.876 -23.755 1.00 87.75 504 ASN A CA 1
ATOM 3740 C C . ASN A 1 504 ? 12.689 11.094 -24.203 1.00 87.75 504 ASN A C 1
ATOM 3742 O O . ASN A 1 504 ? 13.175 12.220 -24.196 1.00 87.75 504 ASN A O 1
ATOM 3746 N N . GLY A 1 505 ? 13.372 10.027 -24.617 1.00 88.75 505 GLY A N 1
ATOM 3747 C CA . GLY A 1 505 ? 14.819 10.018 -24.875 1.00 88.75 505 GLY A CA 1
ATOM 3748 C C . GLY A 1 505 ? 15.638 9.399 -23.738 1.00 88.75 505 GLY A C 1
ATOM 3749 O O . GLY A 1 505 ? 16.764 8.976 -23.973 1.00 88.75 505 GLY A O 1
ATOM 3750 N N . HIS A 1 506 ? 15.058 9.259 -22.547 1.00 94.00 506 HIS A N 1
ATOM 3751 C CA . HIS A 1 506 ? 15.573 8.403 -21.480 1.00 94.00 506 HIS A CA 1
ATOM 3752 C C . HIS A 1 506 ? 14.790 7.090 -21.430 1.00 94.00 506 HIS A C 1
ATOM 3754 O O . HIS A 1 506 ? 13.646 7.016 -21.888 1.00 94.00 506 HIS A O 1
ATOM 3760 N N . GLY A 1 507 ? 15.383 6.056 -20.847 1.00 95.50 507 GLY A N 1
ATOM 3761 C CA . GLY A 1 507 ? 14.673 4.811 -20.599 1.00 95.50 507 GLY A CA 1
ATOM 3762 C C . GLY A 1 507 ? 15.587 3.689 -20.151 1.00 95.50 507 GLY A C 1
ATOM 3763 O O . GLY A 1 507 ? 16.757 3.898 -19.834 1.00 95.50 507 GLY A O 1
ATOM 3764 N N . ILE A 1 508 ? 15.026 2.492 -20.106 1.00 96.69 508 ILE A N 1
ATOM 3765 C CA . ILE A 1 508 ? 15.723 1.289 -19.687 1.00 96.69 508 ILE A CA 1
ATOM 3766 C C . ILE A 1 508 ? 15.513 0.174 -20.708 1.00 96.69 508 ILE A C 1
ATOM 3768 O O . ILE A 1 508 ? 14.413 0.015 -21.220 1.00 96.69 508 ILE A O 1
ATOM 3772 N N . ASP A 1 509 ? 16.546 -0.610 -20.972 1.00 95.44 509 ASP A N 1
ATOM 3773 C CA . ASP A 1 509 ? 16.436 -1.953 -21.546 1.00 95.44 509 ASP A CA 1
ATOM 3774 C C . ASP A 1 509 ? 16.323 -2.923 -20.368 1.00 95.44 509 ASP A C 1
ATOM 3776 O O . ASP A 1 509 ? 17.263 -3.051 -19.582 1.00 95.44 509 ASP A O 1
ATOM 3780 N N . PHE A 1 510 ? 15.140 -3.506 -20.169 1.00 95.81 510 PHE A N 1
ATOM 3781 C CA . PHE A 1 510 ? 14.814 -4.329 -19.005 1.00 95.81 510 PHE A CA 1
ATOM 3782 C C . PHE A 1 510 ? 14.475 -5.744 -19.451 1.00 95.81 510 PHE A C 1
ATOM 3784 O O . PHE A 1 510 ? 13.421 -5.978 -20.043 1.00 95.81 510 PHE A O 1
ATOM 3791 N N . GLN A 1 511 ? 15.352 -6.703 -19.163 1.00 93.44 511 GLN A N 1
ATOM 3792 C CA . GLN A 1 511 ? 15.261 -8.033 -19.762 1.00 93.44 511 GLN A CA 1
ATOM 3793 C C . GLN A 1 511 ? 15.385 -9.139 -18.731 1.00 93.44 511 GLN A C 1
ATOM 3795 O O . GLN A 1 511 ? 16.204 -9.090 -17.810 1.00 93.44 511 GLN A O 1
ATOM 3800 N N . LEU A 1 512 ? 14.597 -10.187 -18.955 1.00 93.19 512 LEU A N 1
ATOM 3801 C CA . LEU A 1 512 ? 14.673 -11.423 -18.200 1.00 93.19 512 LEU A CA 1
ATOM 3802 C C . LEU A 1 512 ? 16.004 -12.118 -18.497 1.00 93.19 512 LEU A C 1
ATOM 3804 O O . LEU A 1 512 ? 16.314 -12.419 -19.652 1.00 93.19 512 LEU A O 1
ATOM 3808 N N . PHE A 1 513 ? 16.783 -12.389 -17.457 1.00 91.62 513 PHE A N 1
ATOM 3809 C CA . PHE A 1 513 ? 18.029 -13.138 -17.562 1.00 91.62 513 PHE A CA 1
ATOM 3810 C C . PHE A 1 513 ? 17.770 -14.639 -17.425 1.00 91.62 513 PHE A C 1
ATOM 3812 O O . PHE A 1 513 ? 18.210 -15.414 -18.274 1.00 91.62 513 PHE A O 1
ATOM 3819 N N . ASP A 1 514 ? 17.039 -15.052 -16.393 1.00 90.81 514 ASP A N 1
ATOM 3820 C CA . ASP A 1 514 ? 16.595 -16.427 -16.165 1.00 90.81 514 ASP A CA 1
ATOM 3821 C C . ASP A 1 514 ? 15.469 -16.495 -15.124 1.00 90.81 514 ASP A C 1
ATOM 3823 O O . ASP A 1 514 ? 15.227 -15.557 -14.359 1.00 90.81 514 ASP A O 1
ATOM 3827 N N . ARG A 1 515 ? 14.773 -17.635 -15.115 1.00 90.75 515 ARG A N 1
ATOM 3828 C CA . ARG A 1 515 ? 13.695 -17.925 -14.170 1.00 90.75 515 ARG A CA 1
ATOM 3829 C C . ARG A 1 515 ? 14.235 -18.630 -12.934 1.00 90.75 515 ARG A C 1
ATOM 3831 O O . ARG A 1 515 ? 14.970 -19.609 -13.064 1.00 90.75 515 ARG A O 1
ATOM 3838 N N . ASP A 1 516 ? 13.797 -18.196 -11.759 1.00 88.81 516 ASP A N 1
ATOM 3839 C CA . ASP A 1 516 ? 14.108 -18.850 -10.486 1.00 88.81 516 ASP A CA 1
ATOM 3840 C C . ASP A 1 516 ? 12.819 -18.969 -9.658 1.00 88.81 516 ASP A C 1
ATOM 3842 O O . ASP A 1 516 ? 12.347 -17.977 -9.098 1.00 88.81 516 ASP A O 1
ATOM 3846 N N . PRO A 1 517 ? 12.231 -20.177 -9.566 1.00 84.94 517 PRO A N 1
ATOM 3847 C CA . PRO A 1 517 ? 10.955 -20.374 -8.889 1.00 84.94 517 PRO A CA 1
ATOM 3848 C C . PRO A 1 517 ? 11.045 -20.248 -7.361 1.00 84.94 517 PRO A C 1
ATOM 3850 O O . PRO A 1 517 ? 10.006 -20.254 -6.706 1.00 84.94 517 PRO A O 1
ATOM 3853 N N . VAL A 1 518 ? 12.252 -20.181 -6.784 1.00 85.19 518 VAL A N 1
ATOM 3854 C CA . VAL A 1 518 ? 12.459 -20.110 -5.331 1.00 85.19 518 VAL A CA 1
ATOM 3855 C C . VAL A 1 518 ? 12.735 -18.681 -4.891 1.00 85.19 518 VAL A C 1
ATOM 3857 O O . VAL A 1 518 ? 12.109 -18.207 -3.950 1.00 85.19 518 VAL A O 1
ATOM 3860 N N . ASN A 1 519 ? 13.668 -17.994 -5.550 1.00 84.56 519 ASN A N 1
ATOM 3861 C CA . ASN A 1 519 ? 14.142 -16.679 -5.103 1.00 84.56 519 ASN A CA 1
ATOM 3862 C C . ASN A 1 519 ? 13.578 -15.514 -5.929 1.00 84.56 519 ASN A C 1
ATOM 3864 O O . ASN A 1 519 ? 13.871 -14.360 -5.625 1.00 84.56 519 ASN A O 1
ATOM 3868 N N . GLY A 1 520 ? 12.788 -15.803 -6.964 1.00 88.38 520 GLY A N 1
ATOM 3869 C CA . GLY A 1 520 ? 12.282 -14.815 -7.910 1.00 88.38 520 GLY A CA 1
ATOM 3870 C C . GLY A 1 520 ? 13.205 -14.643 -9.114 1.00 88.38 520 GLY A C 1
ATOM 3871 O O . GLY A 1 520 ? 14.429 -14.766 -9.017 1.00 88.38 520 GLY A O 1
ATOM 3872 N N . ASP A 1 521 ? 12.595 -14.355 -10.258 1.00 91.88 521 ASP A N 1
ATOM 3873 C CA . ASP A 1 521 ? 13.261 -14.254 -11.554 1.00 91.88 521 ASP A CA 1
ATOM 3874 C C . ASP A 1 521 ? 14.330 -13.158 -11.568 1.00 91.88 521 ASP A C 1
ATOM 3876 O O . ASP A 1 521 ? 14.130 -12.068 -11.016 1.00 91.88 521 ASP A O 1
ATOM 3880 N N . ARG A 1 522 ? 15.456 -13.423 -12.239 1.00 91.62 522 ARG A N 1
ATOM 3881 C CA . ARG A 1 522 ? 16.542 -12.445 -12.352 1.00 91.62 522 ARG A CA 1
ATOM 3882 C C . ARG A 1 522 ? 16.416 -11.647 -13.635 1.00 91.62 522 ARG A C 1
ATOM 3884 O O . ARG A 1 522 ? 16.166 -12.189 -14.712 1.00 91.62 522 ARG A O 1
ATOM 3891 N N . TYR A 1 523 ? 16.654 -10.351 -13.514 1.00 93.38 523 TYR A N 1
ATOM 3892 C CA . TYR A 1 523 ? 16.627 -9.394 -14.607 1.00 93.38 523 TYR A CA 1
ATOM 3893 C C . TYR A 1 523 ? 17.926 -8.601 -14.620 1.00 93.38 523 TYR A C 1
ATOM 3895 O O . TYR A 1 523 ? 18.513 -8.323 -13.571 1.00 93.38 523 TYR A O 1
ATOM 3903 N N . PHE A 1 524 ? 18.348 -8.195 -15.811 1.00 92.00 524 PHE A N 1
ATOM 3904 C CA . PHE A 1 524 ? 19.303 -7.105 -15.946 1.00 92.00 524 PHE A CA 1
ATOM 3905 C C . PHE A 1 524 ? 18.604 -5.890 -16.537 1.00 92.00 524 PHE A C 1
ATOM 3907 O O . PHE A 1 524 ? 17.591 -5.994 -17.233 1.00 92.00 524 PHE A O 1
ATOM 3914 N N . VAL A 1 525 ? 19.166 -4.732 -16.226 1.00 94.19 525 VAL A N 1
ATOM 3915 C CA . VAL A 1 525 ? 18.679 -3.442 -16.676 1.00 94.19 525 VAL A CA 1
ATOM 3916 C C . VAL A 1 525 ? 19.838 -2.649 -17.253 1.00 94.19 525 VAL A C 1
ATOM 3918 O O . VAL A 1 525 ? 20.896 -2.571 -16.629 1.00 94.19 525 VAL A O 1
ATOM 3921 N N . ILE A 1 526 ? 19.645 -2.044 -18.422 1.00 94.19 526 ILE A N 1
ATOM 3922 C CA . ILE A 1 526 ? 20.512 -0.975 -18.915 1.00 94.19 526 ILE A CA 1
ATOM 3923 C C . ILE A 1 526 ? 19.727 0.322 -18.876 1.00 94.19 526 ILE A C 1
ATOM 3925 O O . ILE A 1 526 ? 18.807 0.513 -19.660 1.00 94.19 526 ILE A O 1
ATOM 3929 N N . PHE A 1 527 ? 20.102 1.231 -17.982 1.00 95.19 527 PHE A N 1
ATOM 3930 C CA . PHE A 1 527 ? 19.537 2.573 -17.931 1.00 95.19 527 PHE A CA 1
ATOM 3931 C C . PHE A 1 527 ? 20.314 3.484 -18.880 1.00 95.19 527 PHE A C 1
ATOM 3933 O O . PHE A 1 527 ? 21.432 3.898 -18.570 1.00 95.19 527 PHE A O 1
ATOM 3940 N N . TYR A 1 528 ? 19.716 3.805 -20.030 1.00 94.19 528 TYR A N 1
ATOM 3941 C CA . TYR A 1 528 ? 20.254 4.767 -20.987 1.00 94.19 528 TYR A CA 1
ATOM 3942 C C . TYR A 1 528 ? 19.702 6.171 -20.727 1.00 94.19 528 TYR A C 1
ATOM 3944 O O . TYR A 1 528 ? 18.511 6.389 -20.487 1.00 94.19 528 TYR A O 1
ATOM 3952 N N . THR A 1 529 ? 20.603 7.147 -20.715 1.00 94.19 529 THR A N 1
ATOM 3953 C CA . THR A 1 529 ? 20.298 8.505 -20.269 1.00 94.19 529 THR A CA 1
ATOM 3954 C C . THR A 1 529 ? 21.333 9.497 -20.806 1.00 94.19 529 THR A C 1
ATOM 3956 O O . THR A 1 529 ? 22.123 9.165 -21.698 1.00 94.19 529 THR A O 1
ATOM 3959 N N . TYR A 1 530 ? 21.324 10.718 -20.276 1.00 93.50 530 TYR A N 1
ATOM 3960 C CA . TYR A 1 530 ? 22.311 11.748 -20.572 1.00 93.50 530 TYR A CA 1
ATOM 3961 C C . TYR A 1 530 ? 22.819 12.397 -19.289 1.00 93.50 530 TYR A C 1
ATOM 3963 O O . TYR A 1 530 ? 22.092 12.485 -18.295 1.00 93.50 530 TYR A O 1
ATOM 3971 N N . ASP A 1 531 ? 24.055 12.886 -19.336 1.00 89.88 531 ASP A N 1
ATOM 3972 C CA . ASP A 1 531 ? 24.624 13.687 -18.259 1.00 89.88 531 ASP A CA 1
ATOM 397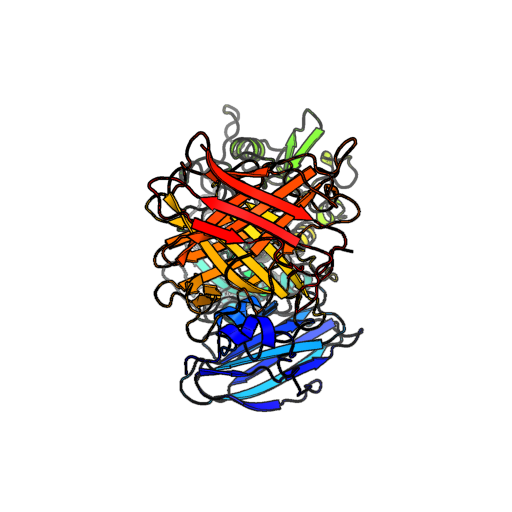3 C C . ASP A 1 531 ? 24.061 15.128 -18.237 1.00 89.88 531 ASP A C 1
ATOM 3975 O O . ASP A 1 531 ? 23.180 15.506 -19.016 1.00 89.88 531 ASP A O 1
ATOM 3979 N N . ALA A 1 532 ? 24.595 15.966 -17.343 1.00 89.75 532 ALA A N 1
ATOM 3980 C CA . ALA A 1 532 ? 24.197 17.370 -17.203 1.00 89.75 532 ALA A CA 1
ATOM 3981 C C . ALA A 1 532 ? 24.400 18.219 -18.477 1.00 89.75 532 ALA A C 1
ATOM 3983 O O . ALA A 1 532 ? 23.764 19.259 -18.622 1.00 89.75 532 ALA A O 1
ATOM 3984 N N . ASN A 1 533 ? 25.262 17.782 -19.399 1.00 90.00 533 ASN A N 1
ATOM 3985 C CA . ASN A 1 533 ? 25.561 18.457 -20.659 1.00 90.00 533 ASN A CA 1
ATOM 3986 C C . ASN A 1 533 ? 24.805 17.843 -21.853 1.00 90.00 533 ASN A C 1
ATOM 3988 O O . ASN A 1 533 ? 25.099 18.192 -22.997 1.00 90.00 533 ASN A O 1
ATOM 3992 N N . GLY A 1 534 ? 23.869 16.914 -21.621 1.00 89.44 534 GLY A N 1
ATOM 3993 C CA . GLY A 1 534 ? 23.135 16.236 -22.695 1.00 89.44 534 GLY A CA 1
ATOM 3994 C C . GLY A 1 534 ? 23.973 15.196 -23.447 1.00 89.44 534 GLY A C 1
ATOM 3995 O O . GLY A 1 534 ? 23.631 14.801 -24.560 1.00 89.44 534 GLY A O 1
ATOM 3996 N N . VAL A 1 535 ? 25.088 14.754 -22.862 1.00 88.69 535 VAL A N 1
ATOM 3997 C CA . VAL A 1 535 ? 26.015 13.782 -23.451 1.00 88.69 535 VAL A CA 1
ATOM 3998 C C . VAL A 1 535 ? 25.497 12.369 -23.137 1.00 88.69 535 VAL A C 1
ATOM 4000 O O . VAL A 1 535 ? 25.280 12.075 -21.961 1.00 88.69 535 VAL A O 1
ATOM 4003 N N . PRO A 1 536 ? 25.289 11.491 -24.146 1.00 91.00 536 PRO A N 1
ATOM 4004 C CA . PRO A 1 536 ? 24.798 10.131 -23.922 1.00 91.00 536 PRO A CA 1
ATOM 4005 C C . PRO A 1 536 ? 25.659 9.357 -22.926 1.00 91.00 536 PRO A C 1
ATOM 4007 O O . PRO A 1 536 ? 26.883 9.370 -23.051 1.00 91.00 536 PRO A O 1
ATOM 4010 N N . GLU A 1 537 ? 25.016 8.651 -22.000 1.00 90.06 537 GLU A N 1
ATOM 4011 C CA . GLU A 1 537 ? 25.636 7.696 -21.081 1.00 90.06 537 GLU A CA 1
ATOM 4012 C C . GLU A 1 537 ? 24.668 6.547 -20.764 1.00 90.06 537 GLU A C 1
ATOM 4014 O O . GLU A 1 537 ? 23.462 6.647 -20.999 1.00 90.06 537 GLU A O 1
ATOM 4019 N N . TRP A 1 538 ? 25.188 5.435 -20.249 1.00 91.75 538 TRP A N 1
ATOM 4020 C CA . TRP A 1 538 ? 24.361 4.321 -19.800 1.00 91.75 538 TRP A CA 1
ATOM 4021 C C . TRP A 1 538 ? 24.956 3.630 -18.574 1.00 91.75 538 TRP A C 1
ATOM 4023 O O . TRP A 1 538 ? 26.156 3.723 -18.295 1.00 91.75 538 TRP A O 1
ATOM 4033 N N . TYR A 1 539 ? 24.080 2.950 -17.845 1.00 91.62 539 TYR A N 1
ATOM 4034 C CA . TYR A 1 539 ? 24.369 2.246 -16.605 1.00 91.62 539 TYR A CA 1
ATOM 4035 C C . TYR A 1 539 ? 23.787 0.845 -16.660 1.00 91.62 539 TYR A C 1
ATOM 4037 O O . TYR A 1 539 ? 22.767 0.644 -17.307 1.00 91.62 539 TYR A O 1
ATOM 4045 N N . GLN A 1 540 ? 24.392 -0.098 -15.951 1.00 89.56 540 GLN A N 1
ATOM 4046 C CA . GLN A 1 540 ? 23.893 -1.462 -15.829 1.00 89.56 540 GLN A CA 1
ATOM 4047 C C . GLN A 1 540 ? 23.492 -1.770 -14.386 1.00 89.56 540 GLN A C 1
ATOM 4049 O O . GLN A 1 540 ? 24.153 -1.336 -13.439 1.00 89.56 540 GLN A O 1
ATOM 4054 N N . GLY A 1 541 ? 22.428 -2.544 -14.229 1.00 89.50 541 GLY A N 1
ATOM 4055 C CA . GLY A 1 541 ? 22.013 -3.146 -12.971 1.00 89.50 541 GLY A CA 1
ATOM 4056 C C . GLY A 1 541 ? 21.609 -4.599 -13.195 1.00 89.50 541 GLY A C 1
ATOM 4057 O O . GLY A 1 541 ? 21.247 -4.998 -14.301 1.00 89.50 541 GLY A O 1
ATOM 4058 N N . PHE A 1 542 ? 21.678 -5.396 -12.140 1.00 88.69 542 PHE A N 1
ATOM 4059 C CA . PHE A 1 542 ? 21.272 -6.797 -12.143 1.00 88.69 542 PHE A CA 1
ATOM 4060 C C . PHE A 1 542 ? 20.568 -7.086 -10.829 1.00 88.69 542 PHE A C 1
ATOM 4062 O O . PHE A 1 542 ? 21.051 -6.648 -9.790 1.00 88.69 542 PHE A O 1
ATOM 4069 N N . GLY A 1 543 ? 19.434 -7.772 -10.842 1.00 90.38 543 GLY A N 1
ATOM 4070 C CA . GLY A 1 543 ? 18.640 -7.961 -9.633 1.00 90.38 543 GLY A CA 1
ATOM 4071 C C . GLY A 1 543 ? 17.503 -8.946 -9.820 1.00 90.38 543 GLY A C 1
ATOM 4072 O O . GLY A 1 543 ? 17.398 -9.604 -10.855 1.00 90.38 543 GLY A O 1
ATOM 4073 N N . ARG A 1 544 ? 16.643 -9.033 -8.807 1.00 90.56 544 ARG A N 1
ATOM 4074 C CA . ARG A 1 544 ? 15.489 -9.936 -8.804 1.00 90.56 544 ARG A CA 1
ATOM 4075 C C . ARG A 1 544 ? 14.191 -9.169 -8.820 1.00 90.56 544 ARG A C 1
ATOM 4077 O O . ARG A 1 544 ? 14.101 -8.110 -8.202 1.00 90.56 544 ARG A O 1
ATOM 4084 N N . VAL A 1 545 ? 13.201 -9.746 -9.491 1.00 92.75 545 VAL A N 1
ATOM 4085 C CA . VAL A 1 545 ? 11.801 -9.367 -9.323 1.00 92.75 545 VAL A CA 1
ATOM 4086 C C . VAL A 1 545 ? 11.181 -10.301 -8.300 1.00 92.75 545 VAL A C 1
ATOM 4088 O O . VAL A 1 545 ? 11.059 -11.504 -8.534 1.00 92.75 545 VAL A O 1
ATOM 4091 N N . VAL A 1 546 ? 10.795 -9.729 -7.169 1.00 89.56 546 VAL A N 1
ATOM 4092 C CA . VAL A 1 546 ? 10.161 -10.427 -6.054 1.00 89.56 546 VAL A CA 1
ATOM 4093 C C . VAL A 1 546 ? 8.883 -9.673 -5.732 1.00 89.56 546 VAL A C 1
ATOM 4095 O O . VAL A 1 546 ? 8.916 -8.453 -5.598 1.00 89.56 546 VAL A O 1
ATOM 4098 N N . ASP A 1 547 ? 7.752 -10.379 -5.703 1.00 92.62 547 ASP A N 1
ATOM 4099 C CA . ASP A 1 547 ? 6.442 -9.791 -5.395 1.00 92.62 547 ASP A CA 1
ATOM 4100 C C . ASP A 1 547 ? 6.121 -8.555 -6.268 1.00 92.62 547 ASP A C 1
ATOM 4102 O O . ASP A 1 547 ? 5.568 -7.551 -5.829 1.00 92.62 547 ASP A O 1
ATOM 4106 N N . GLY A 1 548 ? 6.513 -8.619 -7.548 1.00 94.19 548 GLY A N 1
ATOM 4107 C CA . GLY A 1 548 ? 6.286 -7.555 -8.531 1.00 94.19 548 GLY A CA 1
ATOM 4108 C C . GLY A 1 548 ? 7.195 -6.334 -8.385 1.00 94.19 548 GLY A C 1
ATOM 4109 O O . GLY A 1 548 ? 6.948 -5.319 -9.031 1.00 94.19 548 GLY A O 1
ATOM 4110 N N . VAL A 1 549 ? 8.255 -6.417 -7.578 1.00 94.38 549 VAL A N 1
ATOM 4111 C CA . VAL A 1 549 ? 9.240 -5.345 -7.402 1.00 94.38 549 VAL A CA 1
ATOM 4112 C C . VAL A 1 549 ? 10.614 -5.828 -7.846 1.00 94.38 549 VAL A C 1
ATOM 4114 O O . VAL A 1 549 ? 11.148 -6.802 -7.317 1.00 94.38 549 VAL A O 1
ATOM 4117 N N . PHE A 1 550 ? 11.207 -5.140 -8.820 1.00 94.44 550 PHE A N 1
ATOM 4118 C CA . PHE A 1 550 ? 12.618 -5.297 -9.148 1.00 94.44 550 PHE A CA 1
ATOM 4119 C C . PHE A 1 550 ? 13.468 -4.523 -8.147 1.00 94.44 550 PHE A C 1
ATOM 4121 O O . PHE A 1 550 ? 13.396 -3.293 -8.100 1.00 94.44 550 PHE A O 1
ATOM 4128 N N . VAL A 1 551 ? 14.332 -5.228 -7.420 1.00 87.06 551 VAL A N 1
ATOM 4129 C CA . VAL A 1 551 ? 15.348 -4.609 -6.564 1.00 87.06 551 VAL A CA 1
ATOM 4130 C C . VAL A 1 551 ? 16.725 -4.934 -7.125 1.00 87.06 551 VAL A C 1
ATOM 4132 O O . VAL A 1 551 ? 17.119 -6.102 -7.208 1.00 87.06 551 VAL A O 1
ATOM 4135 N N . GLY A 1 552 ? 17.467 -3.898 -7.524 1.00 83.88 552 GLY A N 1
ATOM 4136 C CA . GLY A 1 552 ? 18.826 -4.075 -8.019 1.00 83.88 552 GLY A CA 1
ATOM 4137 C C . GLY A 1 552 ? 19.745 -4.659 -6.935 1.00 83.88 552 GLY A C 1
ATOM 4138 O O . GLY A 1 552 ? 19.710 -4.248 -5.775 1.00 83.88 552 GLY A O 1
ATOM 4139 N N . GLY A 1 553 ? 20.600 -5.601 -7.321 1.00 82.62 553 GLY A N 1
ATOM 4140 C CA . GLY A 1 553 ? 21.569 -6.274 -6.467 1.00 82.62 553 GLY A CA 1
ATOM 4141 C C . GLY A 1 553 ? 22.608 -5.307 -5.920 1.00 82.62 553 GLY A C 1
ATOM 4142 O O . GLY A 1 553 ? 23.574 -4.982 -6.603 1.00 82.62 553 GLY A O 1
ATOM 4143 N N . LYS A 1 554 ? 22.409 -4.859 -4.677 1.00 79.44 554 LYS A N 1
ATOM 4144 C CA . LYS A 1 554 ? 23.340 -3.964 -3.980 1.00 79.44 554 LYS A CA 1
ATOM 4145 C C . LYS A 1 554 ? 24.701 -4.646 -3.795 1.00 79.44 554 LYS A C 1
ATOM 4147 O O . LYS A 1 554 ? 24.762 -5.747 -3.261 1.00 79.44 554 LYS A O 1
ATOM 4152 N N . GLU A 1 555 ? 25.800 -4.008 -4.168 1.00 76.25 555 GLU A N 1
ATOM 4153 C CA . GLU A 1 555 ? 27.145 -4.406 -3.733 1.00 76.25 555 GLU A CA 1
ATOM 4154 C C . GLU A 1 555 ? 27.416 -3.946 -2.290 1.00 76.25 555 GLU A C 1
ATOM 4156 O O . GLU A 1 555 ? 26.575 -3.307 -1.659 1.00 76.25 555 GLU A O 1
ATOM 4161 N N . SER A 1 556 ? 28.605 -4.232 -1.747 1.00 65.88 556 SER A N 1
ATOM 4162 C CA . SER A 1 556 ? 28.986 -3.933 -0.352 1.00 65.88 556 SER A CA 1
ATOM 4163 C C . SER A 1 556 ? 28.926 -2.448 0.049 1.00 65.88 556 SER A C 1
ATOM 4165 O O . SER A 1 556 ? 29.086 -2.134 1.223 1.00 65.88 556 SER A O 1
ATOM 4167 N N . HIS A 1 557 ? 28.655 -1.545 -0.897 1.00 64.56 557 HIS A N 1
ATOM 4168 C CA . HIS A 1 557 ? 28.457 -0.108 -0.680 1.00 64.56 557 HIS A CA 1
ATOM 4169 C C . HIS A 1 557 ? 27.022 0.362 -1.006 1.00 64.56 557 HIS A C 1
ATOM 4171 O O . HIS A 1 557 ? 26.806 1.549 -1.232 1.00 64.56 557 HIS A O 1
ATOM 4177 N N . GLY A 1 558 ? 26.045 -0.549 -1.103 1.00 70.56 558 GLY A N 1
ATOM 4178 C CA . GLY A 1 558 ? 24.648 -0.212 -1.422 1.00 70.56 558 GLY A CA 1
ATOM 4179 C C . GLY A 1 558 ? 24.383 0.092 -2.902 1.00 70.56 558 GLY A C 1
ATOM 4180 O O . GLY A 1 558 ? 23.279 0.486 -3.263 1.00 70.56 558 GLY A O 1
ATOM 4181 N N . ILE A 1 559 ? 25.385 -0.090 -3.764 1.00 76.81 559 ILE A N 1
ATOM 4182 C CA . ILE A 1 559 ? 25.345 0.256 -5.189 1.00 76.81 559 ILE A CA 1
ATOM 4183 C C . ILE A 1 559 ? 24.611 -0.838 -5.953 1.00 76.81 559 ILE A C 1
ATOM 4185 O O . ILE A 1 559 ? 25.078 -1.971 -5.953 1.00 76.81 559 ILE A O 1
ATOM 4189 N N . SER A 1 560 ? 23.516 -0.510 -6.635 1.00 86.00 560 SER A N 1
ATOM 4190 C CA . SER A 1 560 ? 22.793 -1.460 -7.496 1.00 86.00 560 SER A CA 1
ATOM 4191 C C . SER A 1 560 ? 22.710 -1.047 -8.965 1.00 86.00 560 SER A C 1
ATOM 4193 O O . SER A 1 560 ? 22.205 -1.798 -9.801 1.00 86.00 560 SER A O 1
ATOM 4195 N N . LEU A 1 561 ? 23.242 0.134 -9.286 1.00 89.38 561 LEU A N 1
ATOM 4196 C CA . LEU A 1 561 ? 23.326 0.675 -10.631 1.00 89.38 561 LEU A CA 1
ATOM 4197 C C . LEU A 1 561 ? 24.731 1.243 -10.866 1.00 89.38 561 LEU A C 1
ATOM 4199 O O . LEU A 1 561 ? 25.209 2.084 -10.101 1.00 89.38 561 LEU A O 1
ATOM 4203 N N . GLN A 1 562 ? 25.401 0.775 -11.917 1.00 87.19 562 GLN A N 1
ATOM 4204 C CA . GLN A 1 562 ? 26.820 1.043 -12.151 1.00 87.19 562 GLN A CA 1
ATOM 4205 C C . GLN A 1 562 ? 27.081 1.571 -13.549 1.00 87.19 562 GLN A C 1
ATOM 4207 O O . GLN A 1 562 ? 26.523 1.080 -14.529 1.00 87.19 562 GLN A O 1
ATOM 4212 N N . ARG A 1 563 ? 27.990 2.540 -13.656 1.00 87.56 563 ARG A N 1
ATOM 4213 C CA . ARG A 1 563 ? 28.460 3.014 -14.954 1.00 87.56 563 ARG A CA 1
ATOM 4214 C C . ARG A 1 563 ? 29.605 2.142 -15.440 1.00 87.56 563 ARG A C 1
ATOM 4216 O O . ARG A 1 563 ? 30.543 1.849 -14.698 1.00 87.56 563 ARG A O 1
ATOM 4223 N N . VAL A 1 564 ? 29.538 1.771 -16.708 1.00 82.00 564 VAL A N 1
ATOM 4224 C CA . VAL A 1 564 ? 30.595 1.019 -17.375 1.00 82.00 564 VAL A CA 1
ATOM 4225 C C . VAL A 1 564 ? 31.449 1.977 -18.200 1.00 82.00 564 VAL A C 1
ATOM 4227 O O . VAL A 1 564 ? 30.931 2.886 -18.846 1.00 82.00 564 VAL A O 1
ATOM 4230 N N . ILE A 1 565 ? 32.758 1.768 -18.184 1.00 85.69 565 ILE A N 1
ATOM 4231 C CA . ILE A 1 565 ? 33.736 2.368 -19.095 1.00 85.69 565 ILE A CA 1
ATOM 4232 C C . ILE A 1 565 ? 34.439 1.249 -19.860 1.00 85.69 565 ILE A C 1
ATOM 4234 O O . ILE A 1 565 ? 34.529 0.119 -19.387 1.00 85.69 565 ILE A O 1
ATOM 4238 N N . TYR A 1 566 ? 34.923 1.527 -21.063 1.00 87.88 566 TYR A N 1
ATOM 4239 C CA . TYR A 1 566 ? 35.542 0.506 -21.904 1.00 87.88 566 TYR A CA 1
ATOM 4240 C C . TYR A 1 566 ? 37.053 0.676 -21.988 1.00 87.88 566 TYR A C 1
ATOM 4242 O O . TYR A 1 566 ? 37.565 1.716 -22.406 1.00 87.88 566 TYR A O 1
ATOM 4250 N N . ASN A 1 567 ? 37.777 -0.393 -21.668 1.00 85.38 567 ASN A N 1
ATOM 4251 C CA . ASN A 1 567 ? 39.217 -0.453 -21.831 1.00 85.38 567 ASN A CA 1
ATOM 4252 C C . ASN A 1 567 ? 39.556 -1.002 -23.222 1.00 85.38 567 ASN A C 1
ATOM 4254 O O . ASN A 1 567 ? 39.567 -2.214 -23.452 1.00 85.38 567 ASN A O 1
ATOM 4258 N N . ALA A 1 568 ? 39.868 -0.101 -24.155 1.00 81.12 568 ALA A N 1
ATOM 4259 C CA . ALA A 1 568 ? 40.138 -0.468 -25.544 1.00 81.12 568 ALA A CA 1
ATOM 4260 C C . ALA A 1 568 ? 41.363 -1.380 -25.723 1.00 81.12 568 ALA A C 1
ATOM 4262 O O . ALA A 1 568 ? 41.370 -2.212 -26.631 1.00 81.12 568 ALA A O 1
ATOM 4263 N N . ALA A 1 569 ? 42.373 -1.261 -24.853 1.00 82.19 569 ALA A N 1
ATOM 4264 C CA . ALA A 1 569 ? 43.571 -2.099 -24.904 1.00 82.19 569 ALA A CA 1
ATOM 4265 C C . ALA A 1 569 ? 43.272 -3.547 -24.494 1.00 82.19 569 ALA A C 1
ATOM 4267 O O . ALA A 1 569 ? 43.806 -4.484 -25.084 1.00 82.19 569 ALA A O 1
ATOM 4268 N N . LEU A 1 570 ? 42.402 -3.725 -23.499 1.00 82.94 570 LEU A N 1
ATOM 4269 C CA . LEU A 1 570 ? 42.037 -5.035 -22.957 1.00 82.94 570 LEU A CA 1
ATOM 4270 C C . LEU A 1 570 ? 40.766 -5.623 -23.582 1.00 82.94 570 LEU A C 1
ATOM 4272 O O . LEU A 1 570 ? 40.434 -6.764 -23.278 1.00 82.94 570 LEU A O 1
ATOM 4276 N N . ARG A 1 571 ? 40.076 -4.857 -24.439 1.00 81.38 571 ARG A N 1
ATOM 4277 C CA . ARG A 1 571 ? 38.799 -5.215 -25.081 1.00 81.38 571 ARG A CA 1
ATOM 4278 C C . ARG A 1 571 ? 37.756 -5.736 -24.093 1.00 81.38 571 ARG A C 1
ATOM 4280 O O . ARG A 1 571 ? 37.153 -6.785 -24.295 1.00 81.38 571 ARG A O 1
ATOM 4287 N N . ARG A 1 572 ? 37.582 -5.000 -22.999 1.00 83.69 572 ARG A N 1
ATOM 4288 C CA . ARG A 1 572 ? 36.635 -5.346 -21.940 1.00 83.69 572 ARG A CA 1
ATOM 4289 C C . ARG A 1 572 ? 36.044 -4.102 -21.301 1.00 83.69 572 ARG A C 1
ATOM 4291 O O . ARG A 1 572 ? 36.675 -3.042 -21.300 1.00 83.69 572 ARG A O 1
ATOM 4298 N N . SER A 1 573 ? 34.878 -4.263 -20.693 1.00 82.38 573 SER A N 1
ATOM 4299 C CA . SER A 1 573 ? 34.341 -3.285 -19.754 1.00 82.38 573 SER A CA 1
ATOM 4300 C C . SER A 1 573 ? 35.159 -3.212 -18.462 1.00 82.38 573 SER A C 1
ATOM 4302 O O . SER A 1 573 ? 35.803 -4.168 -18.038 1.00 82.38 573 SER A O 1
ATOM 4304 N N . GLU A 1 574 ? 35.126 -2.055 -17.823 1.00 83.50 574 GLU A N 1
ATOM 4305 C CA . GLU A 1 574 ? 35.580 -1.794 -16.464 1.00 83.50 574 GLU A CA 1
ATOM 4306 C C . GLU A 1 574 ? 34.506 -0.929 -15.789 1.00 83.50 574 GLU A C 1
ATOM 4308 O O . GLU A 1 574 ? 33.760 -0.216 -16.460 1.00 83.50 574 GLU A O 1
ATOM 4313 N N . LEU A 1 575 ? 34.363 -1.031 -14.470 1.00 79.94 575 LEU A N 1
ATOM 4314 C CA . LEU A 1 575 ? 33.417 -0.189 -13.739 1.00 79.94 575 LEU A CA 1
ATOM 4315 C C . LEU A 1 575 ? 34.042 1.179 -13.496 1.00 79.94 575 LEU A C 1
ATOM 4317 O O . LEU A 1 575 ? 35.223 1.263 -13.157 1.00 79.94 575 LEU A O 1
ATOM 4321 N N . ASP A 1 576 ? 33.247 2.233 -13.638 1.00 82.25 576 ASP A N 1
ATOM 4322 C CA . ASP A 1 576 ? 33.628 3.575 -13.215 1.00 82.25 576 ASP A CA 1
ATOM 4323 C C . ASP A 1 576 ? 33.388 3.694 -11.698 1.00 82.25 576 ASP A C 1
ATOM 4325 O O . ASP A 1 576 ? 32.238 3.799 -11.265 1.00 82.25 576 ASP A O 1
ATOM 4329 N N . PRO A 1 577 ? 34.442 3.681 -10.859 1.00 73.00 577 PRO A N 1
ATOM 4330 C CA . PRO A 1 577 ? 34.277 3.689 -9.408 1.00 73.00 577 PRO A CA 1
ATOM 4331 C C . PRO A 1 577 ? 33.782 5.043 -8.883 1.00 73.00 577 PRO A C 1
ATOM 4333 O O . PRO A 1 577 ? 33.476 5.164 -7.700 1.00 73.00 577 PRO A O 1
ATOM 4336 N N . THR A 1 578 ? 33.745 6.076 -9.730 1.00 77.38 578 THR A N 1
ATOM 4337 C CA . THR A 1 578 ? 33.337 7.430 -9.338 1.00 77.38 578 THR A CA 1
ATOM 4338 C C . THR A 1 578 ? 31.834 7.650 -9.461 1.00 77.38 578 THR A C 1
ATOM 4340 O O . THR A 1 578 ? 31.320 8.671 -9.001 1.00 77.38 578 THR A O 1
ATOM 4343 N N . VAL A 1 579 ? 31.114 6.707 -10.078 1.00 77.25 579 VAL A N 1
ATOM 4344 C CA . VAL A 1 579 ? 29.686 6.844 -10.345 1.00 77.25 579 VAL A CA 1
ATOM 4345 C C . VAL A 1 579 ? 28.942 5.600 -9.889 1.00 77.25 579 VAL A C 1
ATOM 4347 O O . VAL A 1 579 ? 29.009 4.540 -10.507 1.00 77.25 579 VAL A O 1
ATOM 4350 N N . ALA A 1 580 ? 28.182 5.781 -8.818 1.00 79.81 580 ALA A N 1
ATOM 4351 C CA . ALA A 1 580 ? 27.331 4.773 -8.226 1.00 79.81 580 ALA A CA 1
ATOM 4352 C C . ALA A 1 580 ? 25.890 5.273 -8.143 1.00 79.81 580 ALA A C 1
ATOM 4354 O O . ALA A 1 580 ? 25.638 6.482 -8.060 1.00 79.81 580 ALA A O 1
ATOM 4355 N N . GLY A 1 581 ? 24.960 4.328 -8.154 1.00 89.50 581 GLY A N 1
ATOM 4356 C CA . GLY A 1 581 ? 23.547 4.605 -8.020 1.00 89.50 581 GLY A CA 1
ATOM 4357 C C . GLY A 1 581 ? 22.751 3.433 -7.481 1.00 89.50 581 GLY A C 1
ATOM 4358 O O . GLY A 1 581 ? 23.272 2.335 -7.262 1.00 89.50 581 GLY A O 1
ATOM 4359 N N . THR A 1 582 ? 21.463 3.685 -7.313 1.00 90.88 582 THR A N 1
ATOM 4360 C CA . THR A 1 582 ? 20.467 2.681 -6.952 1.00 90.88 582 THR A CA 1
ATOM 4361 C C . THR A 1 582 ? 19.330 2.696 -7.957 1.00 90.88 582 THR A C 1
ATOM 4363 O O . THR A 1 582 ? 19.037 3.726 -8.567 1.00 90.88 582 THR A O 1
ATOM 4366 N N . ILE A 1 583 ? 18.695 1.545 -8.134 1.00 92.69 583 ILE A N 1
ATOM 4367 C CA . ILE A 1 583 ? 17.495 1.401 -8.950 1.00 92.69 583 ILE A CA 1
ATOM 4368 C C . ILE A 1 583 ? 16.525 0.412 -8.303 1.00 92.69 583 ILE A C 1
ATOM 4370 O O . ILE A 1 583 ? 16.924 -0.651 -7.818 1.00 92.69 583 ILE A O 1
ATOM 4374 N N . GLU A 1 584 ? 15.252 0.782 -8.328 1.00 94.19 584 GLU A N 1
ATOM 4375 C CA . GLU A 1 584 ? 14.103 -0.047 -7.988 1.00 94.19 584 GLU A CA 1
ATOM 4376 C C . GLU A 1 584 ? 13.003 0.207 -9.018 1.00 94.19 584 GLU A C 1
ATOM 4378 O O . GLU A 1 584 ? 12.805 1.347 -9.446 1.00 94.19 584 GLU A O 1
ATOM 4383 N N . ILE A 1 585 ? 12.286 -0.842 -9.419 1.00 96.69 585 ILE A N 1
ATOM 4384 C CA . ILE A 1 585 ? 11.139 -0.723 -10.322 1.00 96.69 585 ILE A CA 1
ATOM 4385 C C . ILE A 1 585 ? 9.970 -1.498 -9.722 1.00 96.69 585 ILE A C 1
ATOM 4387 O O . ILE A 1 585 ? 10.038 -2.718 -9.597 1.00 96.69 585 ILE A O 1
ATOM 4391 N N . ASP A 1 586 ? 8.904 -0.792 -9.357 1.00 96.62 586 ASP A N 1
ATOM 4392 C CA . ASP A 1 586 ? 7.685 -1.383 -8.805 1.00 96.62 586 ASP A CA 1
ATOM 4393 C C . ASP A 1 586 ? 6.613 -1.506 -9.895 1.00 96.62 586 ASP A C 1
ATOM 4395 O O . ASP A 1 586 ? 6.174 -0.502 -10.462 1.00 96.62 586 ASP A O 1
ATOM 4399 N N . PHE A 1 587 ? 6.211 -2.740 -10.202 1.00 96.62 587 PHE A N 1
ATOM 4400 C CA . PHE A 1 587 ? 5.191 -3.059 -11.203 1.00 96.62 587 PHE A CA 1
ATOM 4401 C C . PHE A 1 587 ? 3.785 -3.178 -10.592 1.00 96.62 587 PHE A C 1
ATOM 4403 O O . PHE A 1 587 ? 2.821 -3.442 -11.314 1.00 96.62 587 PHE A O 1
ATOM 4410 N N . ASN A 1 588 ? 3.644 -3.011 -9.274 1.00 95.50 588 ASN A N 1
ATOM 4411 C CA . ASN A 1 588 ? 2.374 -3.149 -8.575 1.00 95.50 588 ASN A CA 1
ATOM 4412 C C . ASN A 1 588 ? 1.617 -1.820 -8.543 1.00 95.50 588 ASN A C 1
ATOM 4414 O O . ASN A 1 588 ? 2.095 -0.834 -7.985 1.00 95.50 588 ASN A O 1
ATOM 4418 N N . GLN A 1 589 ? 0.399 -1.815 -9.094 1.00 94.44 589 GLN A N 1
ATOM 4419 C CA . GLN A 1 589 ? -0.561 -0.710 -8.968 1.00 94.44 589 GLN A CA 1
ATOM 4420 C C . GLN A 1 589 ? 0.030 0.670 -9.313 1.00 94.44 589 GLN A C 1
ATOM 4422 O O . GLN A 1 589 ? -0.310 1.692 -8.707 1.00 94.44 589 GLN A O 1
ATOM 4427 N N . ALA A 1 590 ? 0.959 0.714 -10.272 1.00 95.06 590 ALA A N 1
ATOM 4428 C CA . ALA A 1 590 ? 1.679 1.926 -10.640 1.00 95.06 590 ALA A CA 1
ATOM 4429 C C . ALA A 1 590 ? 0.730 3.030 -11.133 1.00 95.06 590 ALA A C 1
ATOM 4431 O O . ALA A 1 590 ? 1.012 4.211 -10.934 1.00 95.06 590 ALA A O 1
ATOM 4432 N N . GLU A 1 591 ? -0.423 2.663 -11.696 1.00 92.50 591 GLU A N 1
ATOM 4433 C CA . GLU A 1 591 ? -1.514 3.555 -12.091 1.00 92.50 591 GLU A CA 1
ATOM 4434 C C . GLU A 1 591 ? -2.078 4.402 -10.940 1.00 92.50 591 GLU A C 1
ATOM 4436 O O . GLU A 1 591 ? -2.597 5.490 -11.196 1.00 92.50 591 GLU A O 1
ATOM 4441 N N . ASN A 1 592 ? -1.939 3.944 -9.691 1.00 92.19 592 ASN A N 1
ATOM 4442 C CA . ASN A 1 592 ? -2.356 4.674 -8.492 1.00 92.19 592 ASN A CA 1
ATOM 4443 C C . ASN A 1 592 ? -1.280 5.664 -8.016 1.00 92.19 592 ASN A C 1
ATOM 4445 O O . ASN A 1 592 ? -1.568 6.572 -7.231 1.00 92.19 592 ASN A O 1
ATOM 4449 N N . SER A 1 593 ? -0.040 5.541 -8.498 1.00 93.62 593 SER A N 1
ATOM 4450 C CA . SER A 1 593 ? 1.058 6.398 -8.053 1.00 93.62 593 SER A CA 1
ATOM 4451 C C . SER A 1 593 ? 0.847 7.855 -8.477 1.00 93.62 593 SER A C 1
ATOM 4453 O O . SER A 1 593 ? 0.438 8.124 -9.611 1.00 93.62 593 SER A O 1
ATOM 4455 N N . PRO A 1 594 ? 1.175 8.842 -7.627 1.00 90.88 594 PRO A N 1
ATOM 4456 C CA . PRO A 1 594 ? 1.169 10.248 -8.033 1.00 90.88 594 PRO A CA 1
ATOM 4457 C C . PRO A 1 594 ? 2.046 10.511 -9.266 1.00 90.88 594 PRO A C 1
ATOM 4459 O O . PRO A 1 594 ? 1.679 11.296 -10.139 1.00 90.88 594 PRO A O 1
ATOM 4462 N N . THR A 1 595 ? 3.175 9.800 -9.379 1.00 92.12 595 THR A N 1
ATOM 4463 C CA . THR A 1 595 ? 4.085 9.879 -10.527 1.00 92.12 595 THR A CA 1
ATOM 4464 C C . THR A 1 595 ? 3.376 9.509 -11.833 1.00 92.12 595 THR A C 1
ATOM 4466 O O . THR A 1 595 ? 3.479 10.254 -12.810 1.00 92.12 595 THR A O 1
ATOM 4469 N N . CYS A 1 596 ? 2.606 8.418 -11.861 1.00 93.81 596 CYS A N 1
ATOM 4470 C CA . CYS A 1 596 ? 1.873 8.001 -13.058 1.00 93.81 596 CYS A CA 1
ATOM 4471 C C . CYS A 1 596 ? 0.584 8.785 -13.300 1.00 93.81 596 CYS A C 1
ATOM 4473 O O . CYS A 1 596 ? 0.283 9.075 -14.455 1.00 93.81 596 CYS A O 1
ATOM 4475 N N . ARG A 1 597 ? -0.136 9.182 -12.242 1.00 89.56 597 ARG A N 1
ATOM 4476 C CA . ARG A 1 597 ? -1.387 9.956 -12.345 1.00 89.56 597 ARG A CA 1
ATOM 4477 C C . ARG A 1 597 ? -1.187 11.401 -12.795 1.00 89.56 597 ARG A C 1
ATOM 4479 O O . ARG A 1 597 ? -2.140 12.044 -13.221 1.00 89.56 597 ARG A O 1
ATOM 4486 N N . SER A 1 598 ? 0.041 11.916 -12.727 1.00 85.31 598 SER A N 1
ATOM 4487 C CA . SER A 1 598 ? 0.370 13.290 -13.131 1.00 85.31 598 SER A CA 1
ATOM 4488 C C . SER A 1 598 ? 0.093 13.603 -14.610 1.00 85.31 598 SER A C 1
ATOM 4490 O O . SER A 1 598 ? 0.045 14.775 -14.988 1.00 85.31 598 SER A O 1
ATOM 4492 N N . ARG A 1 599 ? -0.065 12.579 -15.461 1.00 85.81 599 ARG A N 1
ATOM 4493 C CA . ARG A 1 599 ? -0.319 12.707 -16.902 1.00 85.81 599 ARG A CA 1
ATOM 4494 C C . ARG A 1 599 ? -1.213 11.581 -17.403 1.00 85.81 599 ARG A C 1
ATOM 4496 O O . ARG A 1 599 ? -1.306 10.532 -16.779 1.00 85.81 599 ARG A O 1
ATOM 4503 N N . ASP A 1 600 ? -1.814 11.787 -18.571 1.00 88.75 600 ASP A N 1
ATOM 4504 C CA . ASP A 1 600 ? -2.547 10.729 -19.260 1.00 88.75 600 ASP A CA 1
ATOM 4505 C C . ASP A 1 600 ? -1.611 9.570 -19.647 1.00 88.75 600 ASP A C 1
ATOM 4507 O O . ASP A 1 600 ? -0.575 9.764 -20.292 1.00 88.75 600 ASP A O 1
ATOM 4511 N N . ARG A 1 601 ? -1.999 8.362 -19.239 1.00 91.12 601 ARG A N 1
ATOM 4512 C CA . ARG A 1 601 ? -1.319 7.092 -19.530 1.00 91.12 601 ARG A CA 1
ATOM 4513 C C . ARG A 1 601 ? -2.204 6.141 -20.335 1.00 91.12 601 ARG A C 1
ATOM 4515 O O . ARG A 1 601 ? -1.934 4.944 -20.408 1.00 91.12 601 ARG A O 1
ATOM 4522 N N . SER A 1 602 ? -3.262 6.663 -20.953 1.00 89.19 602 SER A N 1
ATOM 4523 C CA . SER A 1 602 ? -4.153 5.890 -21.811 1.00 89.19 602 SER A CA 1
ATOM 4524 C C . SER A 1 602 ? -3.371 5.152 -22.903 1.00 89.19 602 SER A C 1
ATOM 4526 O O . SER A 1 602 ? -2.469 5.696 -23.551 1.00 89.19 602 SER A O 1
ATOM 4528 N N . GLY A 1 603 ? -3.711 3.876 -23.084 1.00 88.62 603 GLY A N 1
ATOM 4529 C CA . GLY A 1 603 ? -3.074 2.988 -24.056 1.00 88.62 603 GLY A CA 1
ATOM 4530 C C . GLY A 1 603 ? -1.721 2.407 -23.631 1.00 88.62 603 GLY A C 1
ATOM 4531 O O . GLY A 1 603 ? -1.168 1.616 -24.391 1.00 88.62 603 GLY A O 1
ATOM 4532 N N . ALA A 1 604 ? -1.183 2.751 -22.454 1.00 91.69 604 ALA A N 1
ATOM 4533 C CA . ALA A 1 604 ? -0.022 2.049 -21.911 1.00 91.69 604 ALA A CA 1
ATOM 4534 C C . ALA A 1 604 ? -0.409 0.590 -21.581 1.00 91.69 604 ALA A C 1
ATOM 4536 O O . ALA A 1 604 ? -1.376 0.376 -20.845 1.00 91.69 604 ALA A O 1
ATOM 4537 N N . PRO A 1 605 ? 0.304 -0.431 -22.094 1.00 90.62 605 PRO A N 1
ATOM 4538 C CA . PRO A 1 605 ? -0.050 -1.835 -21.843 1.00 90.62 605 PRO A CA 1
ATOM 4539 C C . PRO A 1 605 ? 0.239 -2.251 -20.390 1.00 90.62 605 PRO A C 1
ATOM 4541 O O . PRO A 1 605 ? -0.436 -3.122 -19.828 1.00 90.62 605 PRO A O 1
ATOM 4544 N N . ARG A 1 606 ? 1.244 -1.615 -19.779 1.00 93.94 606 ARG A N 1
ATOM 4545 C CA . ARG A 1 606 ? 1.664 -1.754 -18.384 1.00 93.94 606 ARG A CA 1
ATOM 4546 C C . ARG A 1 606 ? 2.300 -0.455 -17.909 1.00 93.94 606 ARG A C 1
ATOM 4548 O O . ARG A 1 606 ? 2.870 0.278 -18.714 1.00 93.94 606 ARG A O 1
ATOM 4555 N N . LEU A 1 607 ? 2.226 -0.222 -16.603 1.00 95.81 607 LEU A N 1
ATOM 4556 C CA . LEU A 1 607 ? 2.900 0.874 -15.920 1.00 95.81 607 LEU A CA 1
ATOM 4557 C C . LEU A 1 607 ? 3.799 0.319 -14.817 1.00 95.81 607 LEU A C 1
ATOM 4559 O O . LEU A 1 607 ? 3.512 -0.734 -14.249 1.00 95.81 607 LEU A O 1
ATOM 4563 N N . ALA A 1 608 ? 4.870 1.042 -14.519 1.00 97.44 608 ALA A N 1
ATOM 4564 C CA . ALA A 1 608 ? 5.744 0.787 -13.385 1.00 97.44 608 ALA A CA 1
ATOM 4565 C C . ALA A 1 608 ? 6.272 2.105 -12.814 1.00 97.44 608 ALA A C 1
ATOM 4567 O O . ALA A 1 608 ? 6.429 3.086 -13.544 1.00 97.44 608 ALA A O 1
ATOM 4568 N N . VAL A 1 609 ? 6.587 2.133 -11.522 1.00 97.50 609 VAL A N 1
ATOM 4569 C CA . VAL A 1 609 ? 7.278 3.265 -10.895 1.00 97.50 609 VAL A CA 1
ATOM 4570 C C . VAL A 1 609 ? 8.749 2.912 -10.744 1.00 97.50 609 VAL A C 1
ATOM 4572 O O . VAL A 1 609 ? 9.107 2.060 -9.935 1.00 97.50 609 VAL A O 1
ATOM 4575 N N . MET A 1 610 ? 9.609 3.580 -11.511 1.00 97.06 610 MET A N 1
ATOM 4576 C CA . MET A 1 610 ? 11.059 3.452 -11.374 1.00 97.06 610 MET A CA 1
ATOM 4577 C C . MET A 1 610 ? 11.586 4.524 -10.426 1.00 97.06 610 MET A C 1
ATOM 4579 O O . MET A 1 610 ? 11.521 5.711 -10.748 1.00 97.06 610 MET A O 1
ATOM 4583 N N . SER A 1 611 ? 12.144 4.104 -9.292 1.00 95.31 611 SER A N 1
ATOM 4584 C CA . SER A 1 611 ? 12.907 4.960 -8.381 1.00 95.31 611 SER A CA 1
ATOM 4585 C C . SER A 1 611 ? 14.397 4.767 -8.644 1.00 95.31 611 SER A C 1
ATOM 4587 O O . SER A 1 611 ? 14.883 3.638 -8.684 1.00 95.31 611 SER A O 1
ATOM 4589 N N . TRP A 1 612 ? 15.135 5.858 -8.822 1.00 93.81 612 TRP A N 1
ATOM 4590 C CA . TRP A 1 612 ? 16.566 5.800 -9.110 1.00 93.81 612 TRP A CA 1
ATOM 4591 C C . TRP A 1 612 ? 17.348 6.863 -8.343 1.00 93.81 612 TRP A C 1
ATOM 4593 O O . TRP A 1 612 ? 16.838 7.946 -8.047 1.00 93.81 612 TRP A O 1
ATOM 4603 N N . SER A 1 613 ? 18.611 6.556 -8.056 1.00 92.25 613 SER A N 1
ATOM 4604 C CA . SER A 1 613 ? 19.616 7.524 -7.625 1.00 92.25 613 SER A CA 1
ATOM 4605 C C . SER A 1 613 ? 20.872 7.374 -8.471 1.00 92.25 613 SER A C 1
ATOM 4607 O O . SER A 1 613 ? 21.267 6.263 -8.816 1.00 92.25 613 SER A O 1
ATOM 4609 N N . LEU A 1 614 ? 21.490 8.493 -8.835 1.00 90.25 614 LEU A N 1
ATOM 4610 C CA . LEU A 1 614 ? 22.745 8.549 -9.576 1.00 90.25 614 LEU A CA 1
ATOM 4611 C C . LEU A 1 614 ? 23.541 9.751 -9.070 1.00 90.25 614 LEU A C 1
ATOM 4613 O O . LEU A 1 614 ? 23.138 10.897 -9.271 1.00 90.25 614 LEU A O 1
ATOM 4617 N N . ARG A 1 615 ? 24.696 9.511 -8.438 1.00 84.75 615 ARG A N 1
ATOM 4618 C CA . ARG A 1 615 ? 25.473 10.571 -7.763 1.00 84.75 615 ARG A CA 1
ATOM 4619 C C . ARG A 1 615 ? 24.607 11.294 -6.713 1.00 84.75 615 ARG A C 1
ATOM 4621 O O . ARG A 1 615 ? 24.148 10.660 -5.774 1.00 84.75 615 ARG A O 1
ATOM 4628 N N . SER A 1 616 ? 24.396 12.603 -6.859 1.00 85.38 616 SER A N 1
ATOM 4629 C CA . SER A 1 616 ? 23.529 13.420 -6.001 1.00 85.38 616 SER A CA 1
ATOM 4630 C C . SER A 1 616 ? 22.104 13.578 -6.542 1.00 85.38 616 SER A C 1
ATOM 4632 O O . SER A 1 616 ? 21.291 14.257 -5.921 1.00 85.38 616 SER A O 1
ATOM 4634 N N . GLU A 1 617 ? 21.805 13.028 -7.720 1.00 90.56 617 GLU A N 1
ATOM 4635 C CA . GLU A 1 617 ? 20.481 13.103 -8.329 1.00 90.56 617 GLU A CA 1
ATOM 4636 C C . GLU A 1 617 ? 19.632 11.910 -7.896 1.00 90.56 617 GLU A C 1
ATOM 4638 O O . GLU A 1 617 ? 20.113 10.779 -7.812 1.00 90.56 617 GLU A O 1
ATOM 4643 N N . THR A 1 618 ? 18.349 12.163 -7.667 1.00 93.00 618 THR A N 1
ATOM 4644 C CA . THR A 1 618 ? 17.338 11.132 -7.429 1.00 93.00 618 THR A CA 1
ATOM 4645 C C . THR A 1 618 ? 16.097 11.459 -8.245 1.00 93.00 618 THR A C 1
ATOM 4647 O O . THR A 1 618 ? 15.853 12.624 -8.572 1.00 93.00 618 THR A O 1
ATOM 4650 N N . GLY A 1 619 ? 15.312 10.445 -8.592 1.00 93.38 619 GLY A N 1
ATOM 4651 C CA . GLY A 1 619 ? 14.087 10.652 -9.349 1.00 93.38 619 GLY A CA 1
ATOM 4652 C C . GLY A 1 619 ? 13.130 9.473 -9.291 1.00 93.38 619 GLY A C 1
ATOM 4653 O O . GLY A 1 619 ? 13.510 8.344 -8.977 1.00 93.38 619 GLY A O 1
ATOM 4654 N N . ARG A 1 620 ? 11.868 9.769 -9.613 1.00 94.62 620 ARG A N 1
ATOM 4655 C CA . ARG A 1 620 ? 10.806 8.787 -9.832 1.00 94.62 620 ARG A CA 1
ATOM 4656 C C . ARG A 1 620 ? 10.177 9.008 -11.186 1.00 94.62 620 ARG A C 1
ATOM 4658 O O . ARG A 1 620 ? 9.673 10.100 -11.447 1.00 94.62 620 ARG A O 1
ATOM 4665 N N . TRP A 1 621 ? 10.173 7.976 -12.013 1.00 96.00 621 TRP A N 1
ATOM 4666 C CA . TRP A 1 621 ? 9.598 8.019 -13.351 1.00 96.00 621 TRP A CA 1
ATOM 4667 C C . TRP A 1 621 ? 8.476 6.999 -13.485 1.00 96.00 621 TRP A C 1
ATOM 4669 O O . TRP A 1 621 ? 8.562 5.894 -12.948 1.00 96.00 621 TRP A O 1
ATOM 4679 N N . CYS A 1 622 ? 7.419 7.388 -14.197 1.00 96.69 622 CYS A N 1
ATOM 4680 C CA . CYS A 1 622 ? 6.349 6.467 -14.549 1.00 96.69 622 CYS A CA 1
ATOM 4681 C C . CYS A 1 622 ? 6.698 5.822 -15.885 1.00 96.69 622 CYS A C 1
ATOM 4683 O O . CYS A 1 622 ? 6.620 6.463 -16.937 1.00 96.69 622 CYS A O 1
ATOM 4685 N N . MET A 1 623 ? 7.117 4.570 -15.806 1.00 97.31 623 MET A N 1
ATOM 4686 C CA . MET A 1 623 ? 7.646 3.809 -16.919 1.00 97.31 623 MET A CA 1
ATOM 4687 C C . MET A 1 623 ? 6.539 3.005 -17.591 1.00 97.31 623 MET A C 1
ATOM 4689 O O . MET A 1 623 ? 5.659 2.460 -16.928 1.00 97.31 623 MET A O 1
ATOM 4693 N N . GLU A 1 624 ? 6.639 2.863 -18.903 1.00 95.69 624 GLU A N 1
ATOM 4694 C CA . GLU A 1 624 ? 5.814 1.974 -19.716 1.00 95.69 624 GLU A CA 1
ATOM 4695 C C . GLU A 1 624 ? 6.677 1.298 -20.789 1.00 95.69 624 GLU A C 1
ATOM 4697 O O . GLU A 1 624 ? 7.650 1.903 -21.258 1.00 95.69 624 GLU A O 1
ATOM 4702 N N . PRO A 1 625 ? 6.370 0.054 -21.192 1.00 94.50 625 PRO A N 1
ATOM 4703 C CA . PRO A 1 625 ? 7.139 -0.620 -22.224 1.00 94.50 625 PRO A CA 1
ATOM 4704 C C . PRO A 1 625 ? 6.818 0.006 -23.583 1.00 94.50 625 PRO A C 1
ATOM 4706 O O . PRO A 1 625 ? 5.652 0.224 -23.918 1.00 94.50 625 PRO A O 1
ATOM 4709 N N . ALA A 1 626 ? 7.839 0.267 -24.398 1.00 89.38 626 ALA A N 1
ATOM 4710 C CA . ALA A 1 626 ? 7.600 0.780 -25.744 1.00 89.38 626 ALA A CA 1
ATOM 4711 C C . ALA A 1 626 ? 7.105 -0.315 -26.700 1.00 89.38 626 ALA A C 1
ATOM 4713 O O . ALA A 1 626 ? 6.436 -0.006 -27.687 1.00 89.38 626 ALA A O 1
ATOM 4714 N N . ILE A 1 627 ? 7.439 -1.583 -26.427 1.00 89.25 627 ILE A N 1
ATOM 4715 C CA . ILE A 1 627 ? 7.115 -2.720 -27.291 1.00 89.25 627 ILE A CA 1
ATOM 4716 C C . ILE A 1 627 ? 6.469 -3.838 -26.472 1.00 89.25 627 ILE A C 1
ATOM 4718 O O . ILE A 1 627 ? 7.120 -4.591 -25.744 1.00 89.25 627 ILE A O 1
ATOM 4722 N N . ASP A 1 628 ? 5.162 -3.994 -26.662 1.00 86.38 628 ASP A N 1
ATOM 4723 C CA . ASP A 1 628 ? 4.410 -5.109 -26.099 1.00 86.38 628 ASP A CA 1
ATOM 4724 C C . ASP A 1 628 ? 4.806 -6.447 -26.754 1.00 86.38 628 ASP A C 1
ATOM 4726 O O . ASP A 1 628 ? 5.150 -6.508 -27.940 1.00 86.38 628 ASP A O 1
ATOM 4730 N N . ALA A 1 629 ? 4.726 -7.545 -25.997 1.00 83.88 629 ALA A N 1
ATOM 4731 C CA . ALA A 1 629 ? 5.032 -8.885 -26.500 1.00 83.88 629 ALA A CA 1
ATOM 4732 C C . ALA A 1 629 ? 4.164 -9.271 -27.714 1.00 83.88 629 ALA A C 1
ATOM 4734 O O . ALA A 1 629 ? 4.641 -9.924 -28.642 1.00 83.88 629 ALA A O 1
ATOM 4735 N N . SER A 1 630 ? 2.911 -8.810 -27.766 1.00 87.75 630 SER A N 1
ATOM 4736 C CA . SER A 1 630 ? 1.987 -9.089 -28.872 1.00 87.75 630 SER A CA 1
ATOM 4737 C C . SER A 1 630 ? 2.395 -8.449 -30.207 1.00 87.75 630 SER A C 1
ATOM 4739 O O . SER A 1 630 ? 1.966 -8.924 -31.268 1.00 87.75 630 SER A O 1
ATOM 4741 N N . ALA A 1 631 ? 3.239 -7.413 -30.182 1.00 90.44 631 ALA A N 1
ATOM 4742 C CA . ALA A 1 631 ? 3.728 -6.722 -31.374 1.00 90.44 631 ALA A CA 1
ATOM 4743 C C . ALA A 1 631 ? 4.910 -7.441 -32.054 1.00 90.44 631 ALA A C 1
ATOM 4745 O O . ALA A 1 631 ? 5.254 -7.113 -33.193 1.00 90.44 631 ALA A O 1
ATOM 4746 N N . ARG A 1 632 ? 5.525 -8.427 -31.388 1.00 90.50 632 ARG A N 1
ATOM 4747 C CA . ARG A 1 632 ? 6.752 -9.094 -31.851 1.00 90.50 632 ARG A CA 1
ATOM 4748 C C . ARG A 1 632 ? 6.495 -10.088 -32.977 1.00 90.50 632 ARG A C 1
ATOM 4750 O O . ARG A 1 632 ? 5.434 -10.710 -33.047 1.00 90.50 632 ARG A O 1
ATOM 4757 N N . SER A 1 633 ? 7.454 -10.206 -33.892 1.00 91.19 633 SER A N 1
ATOM 4758 C CA . SER A 1 633 ? 7.414 -11.169 -34.995 1.00 91.19 633 SER A CA 1
ATOM 4759 C C . SER A 1 633 ? 7.671 -12.598 -34.518 1.00 91.19 633 SER A C 1
ATOM 4761 O O . SER A 1 633 ? 8.139 -12.828 -33.408 1.00 91.19 633 SER A O 1
ATOM 4763 N N . THR A 1 634 ? 7.422 -13.567 -35.398 1.00 88.19 634 THR A N 1
ATOM 4764 C CA . THR A 1 634 ? 7.836 -14.960 -35.206 1.00 88.19 634 THR A CA 1
ATOM 4765 C C . THR A 1 634 ? 8.756 -15.365 -36.362 1.00 88.19 634 THR A C 1
ATOM 4767 O O . THR A 1 634 ? 8.327 -15.258 -37.513 1.00 88.19 634 THR A O 1
ATOM 4770 N N . PRO A 1 635 ? 9.989 -15.838 -36.100 1.00 88.25 635 PRO A N 1
ATOM 4771 C CA . PRO A 1 635 ? 10.645 -15.926 -34.786 1.00 88.25 635 PRO A CA 1
ATOM 4772 C C . PRO A 1 635 ? 10.894 -14.546 -34.141 1.00 88.25 635 PRO A C 1
ATOM 4774 O O . PRO A 1 635 ? 11.013 -13.539 -34.845 1.00 88.25 635 PRO A O 1
ATOM 4777 N N . ASP A 1 636 ? 10.945 -14.514 -32.806 1.00 89.81 636 ASP A N 1
ATOM 4778 C CA . ASP A 1 636 ? 11.254 -13.313 -32.020 1.00 89.81 636 ASP A CA 1
ATOM 4779 C C . ASP A 1 636 ? 12.763 -13.248 -31.749 1.00 89.81 636 ASP A C 1
ATOM 4781 O O . ASP A 1 636 ? 13.316 -14.111 -31.068 1.00 89.81 636 ASP A O 1
ATOM 4785 N N . PHE A 1 637 ? 13.437 -12.235 -32.294 1.00 91.50 637 PHE A N 1
ATOM 4786 C CA . PHE A 1 637 ? 14.833 -11.916 -31.962 1.00 91.50 637 PHE A CA 1
ATOM 4787 C C . PHE A 1 637 ? 14.934 -10.826 -30.881 1.00 91.50 637 PHE A C 1
ATOM 4789 O O . PHE A 1 637 ? 16.022 -10.301 -30.634 1.00 91.50 637 PHE A O 1
ATOM 4796 N N . GLY A 1 638 ? 13.804 -10.488 -30.255 1.00 90.75 638 GLY A N 1
ATOM 4797 C CA . GLY A 1 638 ? 13.662 -9.532 -29.173 1.00 90.75 638 GLY A CA 1
ATOM 4798 C C . GLY A 1 638 ? 14.521 -9.863 -27.957 1.00 90.75 638 GLY A C 1
ATOM 4799 O O . GLY A 1 638 ? 14.452 -10.975 -27.433 1.00 90.75 638 GLY A O 1
ATOM 4800 N N . GLY A 1 639 ? 15.295 -8.888 -27.488 1.00 92.75 639 GLY A N 1
ATOM 4801 C CA . GLY A 1 639 ? 16.111 -8.998 -26.282 1.00 92.75 639 GLY A CA 1
ATOM 4802 C C . GLY A 1 639 ? 17.457 -8.298 -26.413 1.00 92.75 639 GLY A C 1
ATOM 4803 O O . GLY A 1 639 ? 17.735 -7.616 -27.402 1.00 92.75 639 GLY A O 1
ATOM 4804 N N . HIS A 1 640 ? 18.318 -8.502 -25.420 1.00 94.31 640 HIS A N 1
ATOM 4805 C CA . HIS A 1 640 ? 19.664 -7.937 -25.437 1.00 94.31 640 HIS A CA 1
ATOM 4806 C C . HIS A 1 640 ? 20.665 -8.913 -26.039 1.00 94.31 640 HIS A C 1
ATOM 4808 O O . HIS A 1 640 ? 20.751 -10.069 -25.623 1.00 94.31 640 HIS A O 1
ATOM 4814 N N . TRP A 1 641 ? 21.471 -8.423 -26.967 1.00 94.69 641 TRP A N 1
ATOM 4815 C CA . TRP A 1 641 ? 22.493 -9.143 -27.705 1.00 94.69 641 TRP A CA 1
ATOM 4816 C C . TRP A 1 641 ? 23.881 -8.603 -27.377 1.00 94.69 641 TRP A C 1
ATOM 4818 O O . TRP A 1 641 ? 24.092 -7.396 -27.283 1.00 94.69 641 TRP A O 1
ATOM 4828 N N . TRP A 1 642 ? 24.857 -9.497 -27.263 1.00 93.06 642 TRP A N 1
ATOM 4829 C CA . TRP A 1 642 ? 26.240 -9.150 -26.934 1.00 93.06 642 TRP A CA 1
ATOM 4830 C C . TRP A 1 642 ? 27.231 -10.083 -27.640 1.00 93.06 642 TRP A C 1
ATOM 4832 O O . TRP A 1 642 ? 26.848 -11.135 -28.156 1.00 93.06 642 TRP A O 1
ATOM 4842 N N . ALA A 1 643 ? 28.511 -9.702 -27.669 1.00 90.75 643 ALA A N 1
ATOM 4843 C CA . ALA A 1 643 ? 29.570 -10.434 -28.375 1.00 90.75 643 ALA A CA 1
ATOM 4844 C C . ALA A 1 643 ? 30.360 -11.431 -27.507 1.00 90.75 643 ALA A C 1
ATOM 4846 O O . ALA A 1 643 ? 31.389 -11.962 -27.929 1.00 90.75 643 ALA A O 1
ATOM 4847 N N . GLY A 1 644 ? 29.853 -11.747 -26.314 1.00 85.75 644 GLY A N 1
ATOM 4848 C CA . GLY A 1 644 ? 30.482 -12.701 -25.407 1.00 85.75 644 GLY A CA 1
ATOM 4849 C C . GLY A 1 644 ? 31.655 -12.116 -24.618 1.00 85.75 644 GLY A C 1
ATOM 4850 O O . GLY A 1 644 ? 32.063 -10.965 -24.782 1.00 85.75 644 GLY A O 1
ATOM 4851 N N . ASN A 1 645 ? 32.235 -12.943 -23.748 1.00 82.31 645 ASN A N 1
ATOM 4852 C CA . ASN A 1 645 ? 33.287 -12.515 -22.818 1.00 82.31 645 ASN A CA 1
ATOM 4853 C C . ASN A 1 645 ? 34.605 -12.101 -23.495 1.00 82.31 645 ASN A C 1
ATOM 4855 O O . ASN A 1 645 ? 35.403 -11.380 -22.898 1.00 82.31 645 ASN A O 1
ATOM 4859 N N . GLY A 1 646 ? 34.847 -12.556 -24.729 1.00 81.25 646 GLY A N 1
ATOM 4860 C CA . GLY A 1 646 ? 36.046 -12.207 -25.499 1.00 81.25 646 GLY A CA 1
ATOM 4861 C C . GLY A 1 646 ? 36.027 -10.798 -26.105 1.00 81.25 646 GLY A C 1
ATOM 4862 O O . GLY A 1 646 ? 37.065 -10.339 -26.580 1.00 81.25 646 GLY A O 1
ATOM 4863 N N . ASP A 1 647 ? 34.869 -10.133 -26.111 1.00 85.12 647 ASP A N 1
ATOM 4864 C CA . ASP A 1 647 ? 34.669 -8.798 -26.680 1.00 85.12 647 ASP A CA 1
ATOM 4865 C C . ASP A 1 647 ? 33.504 -8.085 -25.965 1.00 85.12 647 ASP A C 1
ATOM 4867 O O . ASP A 1 647 ? 32.458 -7.810 -26.552 1.00 85.12 647 ASP A O 1
ATOM 4871 N N . SER A 1 648 ? 33.668 -7.848 -24.660 1.00 84.44 648 SER A N 1
ATOM 4872 C CA . SER A 1 648 ? 32.631 -7.281 -23.786 1.00 84.44 648 SER A CA 1
ATOM 4873 C C . SER A 1 648 ? 32.668 -5.748 -23.720 1.00 84.44 648 SER A C 1
ATOM 4875 O O . SER A 1 648 ? 33.600 -5.107 -24.199 1.00 84.44 648 SER A O 1
ATOM 4877 N N . GLY A 1 649 ? 31.662 -5.134 -23.090 1.00 82.94 649 GLY A N 1
ATOM 4878 C CA . GLY A 1 649 ? 31.579 -3.675 -22.906 1.00 82.94 649 GLY A CA 1
ATOM 4879 C C . GLY A 1 649 ? 30.835 -2.928 -24.014 1.00 82.94 649 GLY A C 1
ATOM 4880 O O . GLY A 1 649 ? 30.846 -1.700 -24.053 1.00 82.94 649 GLY A O 1
ATOM 4881 N N . TRP A 1 650 ? 30.172 -3.673 -24.890 1.00 90.88 650 TRP A N 1
ATOM 4882 C CA . TRP A 1 650 ? 29.175 -3.185 -25.828 1.00 90.88 650 TRP A CA 1
ATOM 4883 C C . TRP A 1 650 ? 28.116 -4.271 -26.017 1.00 90.88 650 TRP A C 1
ATOM 4885 O O . TRP A 1 650 ? 28.350 -5.450 -25.738 1.00 90.88 650 TRP A O 1
ATOM 4895 N N . GLY A 1 651 ? 26.953 -3.865 -26.492 1.00 93.94 651 GLY A N 1
ATOM 4896 C CA . GLY A 1 651 ? 25.817 -4.747 -26.698 1.00 93.94 651 GLY A CA 1
ATOM 4897 C C . GLY A 1 651 ? 24.689 -3.978 -27.347 1.00 93.94 651 GLY A C 1
ATOM 4898 O O . GLY A 1 651 ? 24.833 -2.797 -27.668 1.00 93.94 651 GLY A O 1
ATOM 4899 N N . MET A 1 652 ? 23.569 -4.637 -27.572 1.00 94.75 652 MET A N 1
ATOM 4900 C CA . MET A 1 652 ? 22.418 -3.986 -28.165 1.00 94.75 652 MET A CA 1
ATOM 4901 C C . MET A 1 652 ? 21.123 -4.641 -27.756 1.00 94.75 652 MET A C 1
ATOM 4903 O O . MET A 1 652 ? 21.005 -5.859 -27.748 1.00 94.75 652 MET A O 1
ATOM 4907 N N . GLU A 1 653 ? 20.126 -3.819 -27.517 1.00 94.62 653 GLU A N 1
ATOM 4908 C CA . GLU A 1 653 ? 18.754 -4.272 -27.470 1.00 94.62 653 GLU A CA 1
ATOM 4909 C C . GLU A 1 653 ? 18.204 -4.315 -28.895 1.00 94.62 653 GLU A C 1
ATOM 4911 O O . GLU A 1 653 ? 18.338 -3.343 -29.640 1.00 94.62 653 GLU A O 1
ATOM 4916 N N . LEU A 1 654 ? 17.601 -5.431 -29.295 1.00 94.25 654 LEU A N 1
ATOM 4917 C CA . LEU A 1 654 ? 16.908 -5.561 -30.574 1.00 94.25 654 LEU A CA 1
ATOM 4918 C C . LEU A 1 654 ? 15.459 -5.948 -30.327 1.00 94.25 654 LEU A C 1
ATOM 4920 O O . LEU A 1 654 ? 15.171 -6.723 -29.422 1.00 94.25 654 LEU A O 1
ATOM 4924 N N . PHE A 1 655 ? 14.570 -5.477 -31.194 1.00 93.12 655 PHE A N 1
ATOM 4925 C CA . PHE A 1 655 ? 13.208 -5.974 -31.317 1.00 93.12 655 PHE A CA 1
ATOM 4926 C C . PHE A 1 655 ? 12.864 -6.205 -32.772 1.00 93.12 655 PHE A C 1
ATOM 4928 O O . PHE A 1 655 ? 13.048 -5.333 -33.626 1.00 93.12 655 PHE A O 1
ATOM 4935 N N . THR A 1 656 ? 12.294 -7.373 -33.034 1.00 92.94 656 THR A N 1
ATOM 4936 C CA . THR A 1 656 ? 11.703 -7.708 -34.321 1.00 92.94 656 THR A CA 1
ATOM 4937 C C . THR A 1 656 ? 10.192 -7.668 -34.189 1.00 92.94 656 THR A C 1
ATOM 4939 O O . THR A 1 656 ? 9.608 -8.421 -33.411 1.00 92.94 656 THR A O 1
ATOM 4942 N N . LEU A 1 657 ? 9.555 -6.759 -34.916 1.00 93.81 657 LEU A N 1
ATOM 4943 C CA . LEU A 1 657 ? 8.118 -6.518 -34.865 1.00 93.81 657 LEU A CA 1
ATOM 4944 C C . LEU A 1 657 ? 7.434 -7.118 -36.087 1.00 93.81 657 LEU A C 1
ATOM 4946 O O . LEU A 1 657 ? 8.024 -7.232 -37.169 1.00 93.81 657 LEU A O 1
ATOM 4950 N N . LYS A 1 658 ? 6.152 -7.451 -35.929 1.00 93.69 658 LYS A N 1
ATOM 4951 C CA . LYS A 1 658 ? 5.282 -7.795 -37.056 1.00 93.69 658 LYS A CA 1
ATOM 4952 C C . LYS A 1 658 ? 5.292 -6.639 -38.059 1.00 93.69 658 LYS A C 1
ATOM 4954 O O . LYS A 1 658 ? 5.043 -5.491 -37.701 1.00 93.69 658 LYS A O 1
ATOM 4959 N N . GLY A 1 659 ? 5.582 -6.955 -39.314 1.00 88.56 659 GLY A N 1
ATOM 4960 C CA . GLY A 1 659 ? 5.500 -6.020 -40.430 1.00 88.56 659 GLY A CA 1
ATOM 4961 C C . GLY A 1 659 ? 4.615 -6.575 -41.541 1.00 88.56 659 GLY A C 1
ATOM 4962 O O . GLY A 1 659 ? 3.939 -7.584 -41.356 1.00 88.56 659 GLY A O 1
ATOM 4963 N N . GLY A 1 660 ? 4.599 -5.892 -42.688 1.00 85.81 660 GLY A N 1
ATOM 4964 C CA . GLY A 1 660 ? 3.875 -6.346 -43.879 1.00 85.81 660 GLY A CA 1
ATOM 4965 C C . GLY A 1 660 ? 4.568 -7.544 -44.535 1.00 85.81 660 GLY A C 1
ATOM 4966 O O . GLY A 1 660 ? 4.493 -8.666 -44.052 1.00 85.81 660 GLY A O 1
ATOM 4967 N N . ALA A 1 661 ? 5.264 -7.308 -45.650 1.00 85.19 661 ALA A N 1
ATOM 4968 C CA . ALA A 1 661 ? 6.003 -8.364 -46.352 1.00 85.19 661 ALA A CA 1
ATOM 4969 C C . ALA A 1 661 ? 7.304 -8.792 -45.643 1.00 85.19 661 ALA A C 1
ATOM 4971 O O . ALA A 1 661 ? 7.827 -9.865 -45.921 1.00 85.19 661 ALA A O 1
ATOM 4972 N N . GLN A 1 662 ? 7.840 -7.940 -44.767 1.00 88.56 662 GLN A N 1
ATOM 4973 C CA . GLN A 1 662 ? 9.068 -8.163 -44.003 1.00 88.56 662 GLN A CA 1
ATOM 4974 C C . GLN A 1 662 ? 8.842 -7.737 -42.548 1.00 88.56 662 GLN A C 1
ATOM 4976 O O . GLN A 1 662 ? 8.062 -6.802 -42.325 1.00 88.56 662 GLN A O 1
ATOM 4981 N N . PRO A 1 663 ? 9.508 -8.374 -41.568 1.00 92.69 663 PRO A N 1
ATOM 4982 C CA . PRO A 1 663 ? 9.510 -7.889 -40.194 1.00 92.69 663 PRO A CA 1
ATOM 4983 C C . PRO A 1 663 ? 10.168 -6.505 -40.112 1.00 92.69 663 PRO A C 1
ATOM 4985 O O . PRO A 1 663 ? 11.010 -6.136 -40.937 1.00 92.69 663 PRO A O 1
ATOM 4988 N N . LEU A 1 664 ? 9.776 -5.734 -39.101 1.00 95.00 664 LEU A N 1
ATOM 4989 C CA . LEU A 1 664 ? 10.424 -4.465 -38.774 1.00 95.00 664 LEU A CA 1
ATOM 4990 C C . LEU A 1 664 ? 11.476 -4.711 -37.693 1.00 95.00 664 LEU A C 1
ATOM 4992 O O . LEU A 1 664 ? 11.208 -5.430 -36.735 1.00 95.00 664 LEU A O 1
ATOM 4996 N N . LEU A 1 665 ? 12.646 -4.096 -37.822 1.00 94.31 665 LEU A N 1
ATOM 4997 C CA . LEU A 1 665 ? 13.701 -4.111 -36.814 1.00 94.31 665 LEU A CA 1
ATOM 4998 C C . LEU A 1 665 ? 13.845 -2.723 -36.195 1.00 94.31 665 LEU A C 1
ATOM 5000 O O . LEU A 1 665 ? 13.906 -1.723 -36.910 1.00 94.31 665 LEU A O 1
ATOM 5004 N N . VAL A 1 666 ? 13.933 -2.685 -34.873 1.00 94.50 666 VAL A N 1
ATOM 5005 C CA . VAL A 1 666 ? 14.301 -1.514 -34.071 1.00 94.50 666 VAL A CA 1
ATOM 5006 C C . VAL A 1 666 ? 15.272 -1.967 -32.989 1.00 94.50 666 VAL A C 1
ATOM 5008 O O . VAL A 1 666 ? 15.281 -3.139 -32.614 1.00 94.50 666 VAL A O 1
ATOM 5011 N N . GLY A 1 667 ? 16.116 -1.067 -32.505 1.00 93.69 667 GLY A N 1
ATOM 5012 C CA . GLY A 1 667 ? 17.069 -1.426 -31.469 1.00 93.69 667 GLY A CA 1
ATOM 5013 C C . GLY A 1 667 ? 17.899 -0.266 -30.957 1.00 93.69 667 GLY A C 1
ATOM 5014 O O . GLY A 1 667 ? 17.911 0.819 -31.538 1.00 93.69 667 GLY A O 1
ATOM 5015 N N . TYR A 1 668 ? 18.620 -0.530 -29.879 1.00 94.88 668 TYR A N 1
ATOM 5016 C CA . TYR A 1 668 ? 19.493 0.410 -29.195 1.00 94.88 668 TYR A CA 1
ATOM 5017 C C . TYR A 1 668 ? 20.875 -0.222 -29.095 1.00 94.88 668 TYR A C 1
ATOM 5019 O O . TYR A 1 668 ? 21.037 -1.266 -28.478 1.00 94.88 668 TYR A O 1
ATOM 5027 N N . LEU A 1 669 ? 21.876 0.384 -29.729 1.00 96.12 669 LEU A N 1
ATOM 5028 C CA . LEU A 1 669 ? 23.271 -0.029 -29.630 1.00 96.12 669 LEU A CA 1
ATOM 5029 C C . LEU A 1 669 ? 23.931 0.725 -28.476 1.00 96.12 669 LEU A C 1
ATOM 5031 O O . LEU A 1 669 ? 23.999 1.951 -28.514 1.00 96.12 669 LEU A O 1
ATOM 5035 N N . TYR A 1 670 ? 24.496 -0.004 -27.519 1.00 94.62 670 TYR A N 1
ATOM 5036 C CA . TYR A 1 670 ? 25.322 0.520 -26.433 1.00 94.62 670 TYR A CA 1
ATOM 5037 C C . TYR A 1 670 ? 26.790 0.269 -26.764 1.00 94.62 670 TYR A C 1
ATOM 5039 O O . TYR A 1 670 ? 27.203 -0.875 -26.962 1.00 94.62 670 TYR A O 1
ATOM 5047 N N . TYR A 1 671 ? 27.588 1.329 -26.858 1.00 92.50 671 TYR A N 1
ATOM 5048 C CA . TYR A 1 671 ? 28.974 1.237 -27.319 1.00 92.50 671 TYR A CA 1
ATOM 5049 C C . TYR A 1 671 ? 29.863 2.290 -26.651 1.00 92.50 671 TYR A C 1
ATOM 5051 O O . TYR A 1 671 ? 29.363 3.310 -26.183 1.00 92.50 671 TYR A O 1
ATOM 5059 N N . PRO A 1 672 ? 31.185 2.084 -26.605 1.00 91.81 672 PRO A N 1
ATOM 5060 C CA . PRO A 1 672 ? 32.117 3.099 -26.137 1.00 91.81 672 PRO A CA 1
ATOM 5061 C C . PRO A 1 672 ? 32.549 4.056 -27.257 1.00 91.81 672 PRO A C 1
ATOM 5063 O O . PRO A 1 672 ? 32.774 3.637 -28.394 1.00 91.81 672 PRO A O 1
ATOM 5066 N N . ASP A 1 673 ? 32.743 5.336 -26.935 1.00 90.12 673 ASP A N 1
ATOM 5067 C CA . ASP A 1 673 ? 33.481 6.249 -27.811 1.00 90.12 673 ASP A CA 1
ATOM 5068 C C . ASP A 1 673 ? 34.995 5.956 -27.800 1.00 90.12 673 ASP A C 1
ATOM 5070 O O . ASP A 1 673 ? 35.493 5.075 -27.098 1.00 90.12 673 ASP A O 1
ATOM 5074 N N . GLY A 1 674 ? 35.757 6.694 -28.604 1.00 86.94 674 GLY A N 1
ATOM 5075 C CA . GLY A 1 674 ? 37.203 6.539 -28.744 1.00 86.94 674 GLY A CA 1
ATOM 5076 C C . GLY A 1 674 ? 38.003 6.848 -27.474 1.00 86.94 674 GLY A C 1
ATOM 5077 O O . GLY A 1 674 ? 39.191 6.534 -27.434 1.00 86.94 674 GLY A O 1
ATOM 5078 N N . LEU A 1 675 ? 37.377 7.432 -26.445 1.00 88.19 675 LEU A N 1
ATOM 5079 C CA . LEU A 1 675 ? 37.960 7.619 -25.113 1.00 88.19 675 LEU A CA 1
ATOM 5080 C C . LEU A 1 675 ? 37.518 6.533 -24.118 1.00 88.19 675 LEU A C 1
ATOM 5082 O O . LEU A 1 675 ? 37.950 6.555 -22.970 1.00 88.19 675 LEU A O 1
ATOM 5086 N N . GLY A 1 676 ? 36.669 5.593 -24.537 1.00 87.94 676 GLY A N 1
ATOM 5087 C CA . GLY A 1 676 ? 36.115 4.551 -23.677 1.00 87.94 676 GLY A CA 1
ATOM 5088 C C . GLY A 1 676 ? 34.869 4.977 -22.898 1.00 87.94 676 GLY A C 1
ATOM 5089 O O . GLY A 1 676 ? 34.396 4.196 -22.072 1.00 87.94 676 GLY A O 1
ATOM 5090 N N . ASN A 1 677 ? 34.319 6.174 -23.140 1.00 88.25 677 ASN A N 1
ATOM 5091 C CA . ASN A 1 677 ? 33.091 6.601 -22.470 1.00 88.25 677 ASN A CA 1
ATOM 5092 C C . ASN A 1 677 ? 31.876 5.928 -23.100 1.00 88.25 677 ASN A C 1
ATOM 5094 O O . ASN A 1 677 ? 31.768 5.838 -24.322 1.00 88.25 677 ASN A O 1
ATOM 5098 N N . SER A 1 678 ? 30.937 5.526 -22.255 1.00 88.81 678 SER A N 1
ATOM 5099 C CA . SER A 1 678 ? 29.677 4.911 -22.662 1.00 88.81 678 SER A CA 1
ATOM 5100 C C . SER A 1 678 ? 28.804 5.851 -23.494 1.00 88.81 678 SER A C 1
ATOM 5102 O O . SER A 1 678 ? 28.524 6.968 -23.076 1.00 88.81 678 SER A O 1
ATOM 5104 N N . ARG A 1 679 ? 28.365 5.378 -24.663 1.00 91.56 679 ARG A N 1
ATOM 5105 C CA . ARG A 1 679 ? 27.458 6.018 -25.627 1.00 91.56 679 ARG A CA 1
ATOM 5106 C C . ARG A 1 679 ? 26.333 5.068 -26.004 1.00 91.56 679 ARG A C 1
ATOM 5108 O O . ARG A 1 679 ? 26.427 3.859 -25.783 1.00 91.56 679 ARG A O 1
ATOM 5115 N N . TRP A 1 680 ? 25.294 5.612 -26.624 1.00 93.75 680 TRP A N 1
ATOM 5116 C CA . TRP A 1 680 ? 24.235 4.808 -27.208 1.00 93.75 680 TRP A CA 1
ATOM 5117 C C . TRP A 1 680 ? 23.664 5.449 -28.476 1.00 93.75 680 TRP A C 1
ATOM 5119 O O . TRP A 1 680 ? 23.672 6.670 -28.624 1.00 93.75 680 TRP A O 1
ATOM 5129 N N . ALA A 1 681 ? 23.200 4.614 -29.404 1.00 94.44 681 ALA A N 1
ATOM 5130 C CA . ALA A 1 681 ? 22.589 5.017 -30.670 1.00 94.44 681 ALA A CA 1
ATOM 5131 C C . ALA A 1 681 ? 21.404 4.106 -31.010 1.00 94.44 681 ALA A C 1
ATOM 5133 O O . ALA A 1 681 ? 21.295 2.993 -30.506 1.00 94.44 681 ALA A O 1
ATOM 5134 N N . VAL A 1 682 ? 20.524 4.572 -31.887 1.00 93.81 682 VAL A N 1
ATOM 5135 C CA . VAL A 1 682 ? 19.264 3.920 -32.240 1.00 93.81 682 VAL A CA 1
ATOM 5136 C C . VAL A 1 682 ? 19.339 3.356 -33.654 1.00 93.81 682 VAL A C 1
ATOM 5138 O O . VAL A 1 682 ? 19.753 4.037 -34.597 1.00 93.81 682 VAL A O 1
ATOM 5141 N N . VAL A 1 683 ? 18.890 2.114 -33.804 1.00 94.50 683 VAL A N 1
ATOM 5142 C CA . VAL A 1 683 ? 18.479 1.525 -35.078 1.00 94.50 683 VAL A CA 1
ATOM 5143 C C . VAL A 1 683 ? 17.042 1.987 -35.330 1.00 94.50 683 VAL A C 1
ATOM 5145 O O . VAL A 1 683 ? 16.142 1.552 -34.606 1.00 94.50 683 VAL A O 1
ATOM 5148 N N . PRO A 1 684 ? 16.789 2.885 -36.300 1.00 91.44 684 PRO A N 1
ATOM 5149 C CA . PRO A 1 684 ? 15.432 3.334 -36.584 1.00 91.44 684 PRO A CA 1
ATOM 5150 C C . PRO A 1 684 ? 14.576 2.159 -37.063 1.00 91.44 684 PRO A C 1
ATOM 5152 O O . PRO A 1 684 ? 15.094 1.221 -37.670 1.00 91.44 684 PRO A O 1
ATOM 5155 N N . VAL A 1 685 ? 13.263 2.237 -36.837 1.00 91.88 685 VAL A N 1
ATOM 5156 C CA . VAL A 1 685 ? 12.309 1.215 -37.292 1.00 91.88 685 VAL A CA 1
ATOM 5157 C C . VAL A 1 685 ? 12.462 1.008 -38.800 1.00 91.88 685 VAL A C 1
ATOM 5159 O O . VAL A 1 685 ? 12.155 1.900 -39.590 1.00 91.88 685 VAL A O 1
ATOM 5162 N N . THR A 1 686 ? 12.948 -0.166 -39.196 1.00 92.50 686 THR A N 1
ATOM 5163 C CA . THR A 1 686 ? 13.335 -0.452 -40.583 1.00 92.50 686 THR A CA 1
ATOM 5164 C C . THR A 1 686 ? 12.802 -1.821 -41.008 1.00 92.50 686 THR A C 1
ATOM 5166 O O . THR A 1 686 ? 13.041 -2.796 -40.298 1.00 92.50 686 THR A O 1
ATOM 5169 N N . PRO A 1 687 ? 12.108 -1.952 -42.154 1.00 93.31 687 PRO A N 1
ATOM 5170 C CA . PRO A 1 687 ? 11.810 -3.259 -42.739 1.00 93.31 687 PRO A CA 1
ATOM 5171 C C . PRO A 1 687 ? 13.100 -3.971 -43.151 1.00 93.31 687 PRO A C 1
ATOM 5173 O O . PRO A 1 687 ? 13.912 -3.392 -43.876 1.00 93.31 687 PRO A O 1
ATOM 5176 N N . VAL A 1 688 ? 13.299 -5.216 -42.716 1.00 92.56 688 VAL A N 1
ATOM 5177 C CA . VAL A 1 688 ? 14.555 -5.944 -42.961 1.00 92.56 688 VAL A CA 1
ATOM 5178 C C . VAL A 1 688 ? 14.337 -7.408 -43.336 1.00 92.56 688 VAL A C 1
ATOM 5180 O O . VAL A 1 688 ? 13.433 -8.061 -42.827 1.00 92.56 688 VAL A O 1
ATOM 5183 N N . ASP A 1 689 ? 15.231 -7.940 -44.171 1.00 92.75 689 ASP A N 1
ATOM 5184 C CA . ASP A 1 689 ? 15.505 -9.379 -44.228 1.00 92.75 689 ASP A CA 1
ATOM 5185 C C . ASP A 1 689 ? 16.480 -9.716 -43.092 1.00 92.75 689 ASP A C 1
ATOM 5187 O O . ASP A 1 689 ? 17.648 -9.327 -43.134 1.00 92.75 689 ASP A O 1
ATOM 5191 N N . LEU A 1 690 ? 16.000 -10.411 -42.060 1.00 90.12 690 LEU A N 1
ATOM 5192 C CA . LEU A 1 690 ? 16.789 -10.723 -40.865 1.00 90.12 690 LEU A CA 1
ATOM 5193 C C . LEU A 1 690 ? 18.018 -11.587 -41.177 1.00 90.12 690 LEU A C 1
ATOM 5195 O O . LEU A 1 690 ? 19.055 -11.416 -40.537 1.00 90.12 690 LEU A O 1
ATOM 5199 N N . ALA A 1 691 ? 17.956 -12.461 -42.185 1.00 91.38 691 ALA A N 1
ATOM 5200 C CA . ALA A 1 691 ? 19.077 -13.330 -42.538 1.00 91.38 691 ALA A CA 1
ATOM 5201 C C . ALA A 1 691 ? 20.200 -12.576 -43.269 1.00 91.38 691 ALA A C 1
ATOM 5203 O O . ALA A 1 691 ? 21.347 -13.036 -43.284 1.00 91.38 691 ALA A O 1
ATOM 5204 N N . ASN A 1 692 ? 19.890 -11.426 -43.870 1.00 90.69 692 ASN A N 1
ATOM 5205 C CA . ASN A 1 692 ? 20.850 -10.591 -44.578 1.00 90.69 692 ASN A CA 1
ATOM 5206 C C . ASN A 1 692 ? 20.356 -9.142 -44.657 1.00 90.69 692 ASN A C 1
ATOM 5208 O O . ASN A 1 692 ? 19.871 -8.696 -45.701 1.00 90.69 692 ASN A O 1
ATOM 5212 N N . THR A 1 693 ? 20.480 -8.391 -43.561 1.00 92.38 693 THR A N 1
ATOM 5213 C CA . THR A 1 693 ? 19.947 -7.027 -43.557 1.00 92.38 693 THR A CA 1
ATOM 5214 C C . THR A 1 693 ? 20.723 -6.157 -44.545 1.00 92.38 693 THR A C 1
ATOM 5216 O O . THR A 1 693 ? 21.934 -6.318 -44.737 1.00 92.38 693 THR A O 1
ATOM 5219 N N . ALA A 1 694 ? 20.045 -5.178 -45.143 1.00 92.38 694 ALA A N 1
ATOM 5220 C CA . ALA A 1 694 ? 20.735 -4.068 -45.789 1.00 92.38 694 ALA A CA 1
ATOM 5221 C C . ALA A 1 694 ? 21.531 -3.258 -44.747 1.00 92.38 694 ALA A C 1
ATOM 5223 O O . ALA A 1 694 ? 21.360 -3.433 -43.536 1.00 92.38 694 ALA A O 1
ATOM 5224 N N . THR A 1 695 ? 22.410 -2.373 -45.215 1.00 94.75 695 THR A N 1
ATOM 5225 C CA . THR A 1 695 ? 23.098 -1.410 -44.348 1.00 94.75 695 THR A CA 1
ATOM 5226 C C . THR A 1 695 ? 22.084 -0.423 -43.770 1.00 94.75 695 THR A C 1
ATOM 5228 O O . THR A 1 695 ? 21.382 0.249 -44.525 1.00 94.75 695 THR A O 1
ATOM 5231 N N . ILE A 1 696 ? 22.024 -0.322 -42.442 1.00 96.12 696 ILE A N 1
ATOM 5232 C CA . ILE A 1 696 ? 21.114 0.570 -41.715 1.00 96.12 696 ILE A CA 1
ATOM 5233 C C . ILE A 1 696 ? 21.921 1.732 -41.133 1.00 96.12 696 ILE A C 1
ATOM 5235 O O . ILE A 1 696 ? 22.979 1.514 -40.544 1.00 96.12 696 ILE A O 1
ATOM 5239 N N . ASN A 1 697 ? 21.426 2.962 -41.282 1.00 96.31 697 ASN A N 1
ATOM 5240 C CA . ASN A 1 697 ? 22.028 4.138 -40.650 1.00 96.31 697 ASN A CA 1
ATOM 5241 C C . ASN A 1 697 ? 21.680 4.174 -39.158 1.00 96.31 697 ASN A C 1
ATOM 5243 O O . ASN A 1 697 ? 20.501 4.140 -38.803 1.00 96.31 697 ASN A O 1
ATOM 5247 N N . LEU A 1 698 ? 22.692 4.303 -38.303 1.00 95.69 698 LEU A N 1
ATOM 5248 C CA . LEU A 1 698 ? 22.522 4.465 -36.860 1.00 95.69 698 LEU A CA 1
ATOM 5249 C C . LEU A 1 698 ? 22.342 5.940 -36.504 1.00 95.69 698 LEU A C 1
ATOM 5251 O O . LEU A 1 698 ? 23.089 6.795 -36.976 1.00 95.69 698 LEU A O 1
ATOM 5255 N N . GLN A 1 699 ? 21.363 6.231 -35.651 1.00 93.81 699 GLN A N 1
ATOM 5256 C CA . GLN A 1 699 ? 21.016 7.591 -35.247 1.00 93.81 699 GLN A CA 1
ATOM 5257 C C . GLN A 1 699 ? 21.374 7.830 -33.781 1.00 93.81 699 GLN A C 1
ATOM 5259 O O . GLN A 1 699 ? 20.924 7.100 -32.906 1.00 93.81 699 GLN A O 1
ATOM 5264 N N . GLU A 1 700 ? 22.138 8.875 -33.488 1.00 91.31 700 GLU A N 1
ATOM 5265 C CA . GLU A 1 700 ? 22.320 9.367 -32.118 1.00 91.31 700 GLU A CA 1
ATOM 5266 C C . GLU A 1 700 ? 21.437 10.596 -31.909 1.00 91.31 700 GLU A C 1
ATOM 5268 O O . GLU A 1 700 ? 21.360 11.463 -32.782 1.00 91.31 700 GLU A O 1
ATOM 5273 N N . ILE A 1 701 ? 20.772 10.683 -30.759 1.00 90.69 701 ILE A N 1
ATOM 5274 C CA . ILE A 1 701 ? 19.971 11.854 -30.396 1.00 90.69 701 ILE A CA 1
ATOM 5275 C C . ILE A 1 701 ? 20.912 12.983 -29.961 1.00 90.69 701 ILE A C 1
ATOM 5277 O O . ILE A 1 701 ? 21.664 12.840 -28.999 1.00 90.69 701 ILE A O 1
ATOM 5281 N N . THR A 1 702 ? 20.861 14.116 -30.662 1.00 87.75 702 THR A N 1
ATOM 5282 C CA . THR A 1 702 ? 21.748 15.273 -30.438 1.00 87.75 702 THR A CA 1
ATOM 5283 C C . THR A 1 702 ? 21.183 16.297 -29.466 1.00 87.75 702 THR A C 1
ATOM 5285 O O . THR A 1 702 ? 21.919 17.146 -28.977 1.00 87.75 702 THR A O 1
ATOM 5288 N N . THR A 1 703 ? 19.884 16.233 -29.187 1.00 90.75 703 THR A N 1
ATOM 5289 C CA . THR A 1 703 ? 19.194 17.073 -28.198 1.00 90.75 703 THR A CA 1
ATOM 5290 C C . THR A 1 703 ? 18.955 16.295 -26.906 1.00 90.75 703 THR A C 1
ATOM 5292 O O . THR A 1 703 ? 17.866 16.351 -26.341 1.00 90.75 703 THR A O 1
ATOM 5295 N N . GLY A 1 704 ? 19.944 15.509 -26.476 1.00 91.38 704 GLY A N 1
ATOM 5296 C CA . GLY A 1 704 ? 19.927 14.900 -25.152 1.00 91.38 704 GLY A CA 1
ATOM 5297 C C . GLY A 1 704 ? 19.819 15.971 -24.070 1.00 91.38 704 GLY A C 1
ATOM 5298 O O . GLY A 1 704 ? 20.329 17.080 -24.234 1.00 91.38 704 GLY A O 1
ATOM 5299 N N . PHE A 1 705 ? 19.143 15.660 -22.973 1.00 94.56 705 PHE A N 1
ATOM 5300 C CA . PHE A 1 705 ? 18.935 16.588 -21.865 1.00 94.56 705 PHE A CA 1
ATOM 5301 C C . PHE A 1 705 ? 19.148 15.866 -20.542 1.00 94.56 705 PHE A C 1
ATOM 5303 O O . PHE A 1 705 ? 19.042 14.645 -20.471 1.00 94.56 705 PHE A O 1
ATOM 5310 N N . CYS A 1 706 ? 19.491 16.611 -19.494 1.00 92.50 706 CYS A N 1
ATOM 5311 C CA . CYS A 1 706 ? 19.731 16.006 -18.191 1.00 92.50 706 CYS A CA 1
ATOM 5312 C C . CYS A 1 706 ? 18.446 15.382 -17.617 1.00 92.50 706 CYS A C 1
ATOM 5314 O O . CYS A 1 706 ? 17.343 15.834 -17.912 1.00 92.50 706 CYS A O 1
ATOM 5316 N N . ARG A 1 707 ? 18.578 14.381 -16.740 1.00 92.50 707 ARG A N 1
ATOM 5317 C CA . ARG A 1 707 ? 17.453 13.603 -16.172 1.00 92.50 707 ARG A CA 1
ATOM 5318 C C . ARG A 1 707 ? 16.375 14.432 -15.463 1.00 92.50 707 ARG A C 1
ATOM 5320 O O . ARG A 1 707 ? 15.236 13.987 -15.374 1.00 92.50 707 ARG A O 1
ATOM 5327 N N . SER A 1 708 ? 16.740 15.597 -14.933 1.00 89.06 708 SER A N 1
ATOM 5328 C CA . SER A 1 708 ? 15.847 16.536 -14.238 1.00 89.06 708 SER A CA 1
ATOM 5329 C C . SER A 1 708 ? 15.515 17.784 -15.064 1.00 89.06 708 SER A C 1
ATOM 5331 O O . SER A 1 708 ? 14.793 18.667 -14.601 1.00 89.06 708 SER A O 1
ATOM 5333 N N . CYS A 1 709 ? 16.049 17.880 -16.282 1.00 91.31 709 CYS A N 1
ATOM 5334 C CA . CYS A 1 709 ? 15.830 19.007 -17.173 1.00 91.31 709 CYS A CA 1
ATOM 5335 C C . CYS A 1 709 ? 14.457 18.896 -17.847 1.00 91.31 709 CYS A C 1
ATOM 5337 O O . CYS A 1 709 ? 13.915 17.810 -18.042 1.00 91.31 709 CYS A O 1
ATOM 5339 N N . THR A 1 710 ? 13.903 20.038 -18.261 1.00 89.50 710 THR A N 1
ATOM 5340 C CA . THR A 1 710 ? 12.710 20.037 -19.116 1.00 89.50 710 THR A CA 1
ATOM 5341 C C . THR A 1 710 ? 13.040 19.369 -20.457 1.00 89.50 710 THR A C 1
ATOM 5343 O O . THR A 1 710 ? 14.019 19.778 -21.090 1.00 89.50 710 THR A O 1
ATOM 5346 N N . PRO A 1 711 ? 12.245 18.383 -20.914 1.00 90.19 711 PRO A N 1
ATOM 5347 C CA . PRO A 1 711 ? 12.470 17.744 -22.204 1.00 90.19 711 PRO A CA 1
ATOM 5348 C C . PRO A 1 711 ? 12.402 18.748 -23.363 1.00 90.19 711 PRO A C 1
ATOM 5350 O O . PRO A 1 711 ? 11.569 19.662 -23.335 1.00 90.19 711 PRO A O 1
ATOM 5353 N N . PRO A 1 712 ? 13.217 18.577 -24.418 1.00 89.50 712 PRO A N 1
ATOM 5354 C CA . PRO A 1 712 ? 13.079 19.357 -25.638 1.00 89.50 712 PRO A CA 1
ATOM 5355 C C . PRO A 1 712 ? 11.732 19.057 -26.308 1.00 89.50 712 PRO A C 1
ATOM 5357 O O . PRO A 1 712 ? 11.210 17.944 -26.229 1.00 89.50 712 PRO A O 1
ATOM 5360 N N . SER A 1 713 ? 11.183 20.038 -27.028 1.00 86.31 713 SER A N 1
ATOM 5361 C CA . SER A 1 713 ? 9.908 19.884 -27.747 1.00 86.31 713 SER A CA 1
ATOM 5362 C C . SER A 1 713 ? 9.954 18.807 -28.835 1.00 86.31 713 SER A C 1
ATOM 5364 O O . SER A 1 713 ? 8.932 18.196 -29.142 1.00 86.31 713 SER A O 1
ATOM 5366 N N . GLN A 1 714 ? 11.132 18.566 -29.415 1.00 84.69 714 GLN A N 1
ATOM 5367 C CA . GLN A 1 714 ? 11.363 17.519 -30.400 1.00 84.69 714 GLN A CA 1
ATOM 5368 C C . GLN A 1 714 ? 12.791 16.982 -30.281 1.00 84.69 714 GLN A C 1
ATOM 5370 O O . GLN A 1 714 ? 13.746 17.754 -30.190 1.00 84.69 714 GLN A O 1
ATOM 5375 N N . ALA A 1 715 ? 12.937 15.657 -30.336 1.00 85.75 715 ALA A N 1
ATOM 5376 C CA . ALA A 1 715 ? 14.243 15.020 -30.418 1.00 85.75 715 ALA A CA 1
ATOM 5377 C C . ALA A 1 715 ? 14.848 15.219 -31.816 1.00 85.75 715 ALA A C 1
ATOM 5379 O O . ALA A 1 715 ? 14.226 14.879 -32.826 1.00 85.75 715 ALA A O 1
ATOM 5380 N N . GLN A 1 716 ? 16.069 15.745 -31.877 1.00 90.25 716 GLN A N 1
ATOM 5381 C CA . GLN A 1 716 ? 16.869 15.773 -33.099 1.00 90.25 716 GLN A CA 1
ATOM 5382 C C . GLN A 1 716 ? 17.863 14.621 -33.094 1.00 90.25 716 GLN A C 1
ATOM 5384 O O . GLN A 1 716 ? 18.359 14.218 -32.041 1.00 90.25 716 GLN A O 1
ATOM 5389 N N . THR A 1 717 ? 18.158 14.099 -34.280 1.00 91.38 717 THR A N 1
ATOM 5390 C CA . THR A 1 717 ? 19.098 12.995 -34.461 1.00 91.38 717 THR A CA 1
ATOM 5391 C C . THR A 1 717 ? 20.163 13.340 -35.490 1.00 91.38 717 THR A C 1
ATOM 5393 O O . THR A 1 717 ? 19.954 14.175 -36.374 1.00 91.38 717 THR A O 1
ATOM 5396 N N . ARG A 1 718 ? 21.317 12.682 -35.376 1.00 91.44 718 ARG A N 1
ATOM 5397 C CA . ARG A 1 718 ? 22.365 12.672 -36.397 1.00 91.44 718 ARG A CA 1
ATOM 5398 C C . ARG A 1 718 ? 22.744 11.244 -36.751 1.00 91.44 718 ARG A C 1
ATOM 5400 O O . ARG A 1 718 ? 22.813 10.384 -35.874 1.00 91.44 718 ARG A O 1
ATOM 5407 N N . ASN A 1 719 ? 23.098 11.029 -38.014 1.00 94.25 719 ASN A N 1
ATOM 5408 C CA . ASN A 1 719 ? 23.720 9.780 -38.426 1.00 94.25 719 ASN A CA 1
ATOM 5409 C C . ASN A 1 719 ? 25.118 9.668 -37.798 1.00 94.25 719 ASN A C 1
ATOM 5411 O O . ASN A 1 719 ? 25.932 10.581 -37.958 1.00 94.25 719 ASN A O 1
ATOM 5415 N N . VAL A 1 720 ? 25.393 8.561 -37.111 1.00 94.88 720 VAL A N 1
ATOM 5416 C CA . VAL A 1 720 ? 26.700 8.291 -36.486 1.00 94.88 720 VAL A CA 1
ATOM 5417 C C . VAL A 1 720 ? 27.497 7.181 -37.166 1.00 94.88 720 VAL A C 1
ATOM 5419 O O . VAL A 1 720 ? 28.654 6.943 -36.812 1.00 94.88 720 VAL A O 1
ATOM 5422 N N . GLY A 1 721 ? 26.904 6.517 -38.157 1.00 95.81 721 GLY A N 1
ATOM 5423 C CA . GLY A 1 721 ? 27.525 5.412 -38.868 1.00 95.81 721 GLY A CA 1
ATOM 5424 C C . GLY A 1 721 ? 26.507 4.371 -39.304 1.00 95.81 721 GLY A C 1
ATOM 5425 O O . GLY A 1 721 ? 25.322 4.661 -39.465 1.00 95.81 721 GLY A O 1
ATOM 5426 N N . THR A 1 722 ? 26.967 3.142 -39.509 1.00 96.88 722 THR A N 1
ATOM 5427 C CA . THR A 1 722 ? 26.128 2.080 -40.061 1.00 96.88 722 THR A CA 1
ATOM 5428 C C . THR A 1 722 ? 26.210 0.776 -39.286 1.00 96.88 722 THR A C 1
ATOM 5430 O O . THR A 1 722 ? 27.198 0.485 -38.610 1.00 96.88 722 THR A O 1
ATOM 5433 N N . ILE A 1 723 ? 25.149 -0.019 -39.407 1.00 97.19 723 ILE A N 1
ATOM 5434 C CA . ILE A 1 723 ? 25.049 -1.360 -38.842 1.00 97.19 723 ILE A CA 1
ATOM 5435 C C . ILE A 1 723 ? 24.403 -2.321 -39.837 1.00 97.19 723 ILE A C 1
ATOM 5437 O O . ILE A 1 723 ? 23.535 -1.941 -40.626 1.00 97.19 723 ILE A O 1
ATOM 5441 N N . ARG A 1 724 ? 24.838 -3.579 -39.806 1.00 96.31 724 ARG A N 1
ATOM 5442 C CA . ARG A 1 724 ? 24.275 -4.668 -40.602 1.00 96.31 724 ARG A CA 1
ATOM 5443 C C . ARG A 1 724 ? 24.265 -5.956 -39.796 1.00 96.31 724 ARG A C 1
ATOM 5445 O O . ARG A 1 724 ? 25.253 -6.264 -39.131 1.00 96.31 724 ARG A O 1
ATOM 5452 N N . PHE A 1 725 ? 23.200 -6.731 -39.931 1.00 95.75 725 PHE A N 1
ATOM 5453 C CA . PHE A 1 725 ? 22.995 -7.979 -39.222 1.00 95.75 725 PHE A CA 1
ATOM 5454 C C . PHE A 1 725 ? 22.875 -9.180 -40.156 1.00 95.75 725 PHE A C 1
ATOM 5456 O O . PHE A 1 725 ? 22.412 -9.089 -41.295 1.00 95.75 725 PHE A O 1
ATOM 5463 N N . LYS A 1 726 ? 23.245 -10.331 -39.607 1.00 95.94 726 LYS A N 1
ATOM 5464 C CA . LYS A 1 726 ? 22.768 -11.649 -40.008 1.00 95.94 726 LYS A CA 1
ATOM 5465 C C . LYS A 1 726 ? 22.170 -12.278 -38.755 1.00 95.94 726 LYS A C 1
ATOM 5467 O O . LYS A 1 726 ? 22.921 -12.591 -37.840 1.00 95.94 726 LYS A O 1
ATOM 5472 N N . LEU A 1 727 ? 20.853 -12.435 -38.705 1.00 94.25 727 LEU A N 1
ATOM 5473 C CA . LEU A 1 727 ? 20.095 -13.030 -37.604 1.00 94.25 727 LEU A CA 1
ATOM 5474 C C . LEU A 1 727 ? 19.361 -14.259 -38.136 1.00 94.25 727 LEU A C 1
ATOM 5476 O O . LEU A 1 727 ? 18.456 -14.153 -38.959 1.00 94.25 727 LEU A O 1
ATOM 5480 N N . THR A 1 728 ? 19.786 -15.441 -37.702 1.00 93.81 728 THR A N 1
ATOM 5481 C CA . THR A 1 728 ? 19.234 -16.714 -38.189 1.00 93.81 728 THR A CA 1
ATOM 5482 C C . THR A 1 728 ? 18.555 -17.519 -37.092 1.00 93.81 728 THR A C 1
ATOM 5484 O O . THR A 1 728 ? 17.613 -18.250 -37.388 1.00 93.81 728 THR A O 1
ATOM 5487 N N . GLN A 1 729 ? 18.997 -17.387 -35.836 1.00 91.50 729 GLN A N 1
ATOM 5488 C CA . GLN A 1 729 ? 18.427 -18.119 -34.703 1.00 91.50 729 GLN A CA 1
ATOM 5489 C C . GLN A 1 729 ? 18.444 -17.266 -33.422 1.00 91.50 729 GLN A C 1
ATOM 5491 O O . GLN A 1 729 ? 19.512 -16.771 -33.061 1.00 91.50 729 GLN A O 1
ATOM 5496 N N . PRO A 1 730 ? 17.325 -17.108 -32.694 1.00 90.56 730 PRO A N 1
ATOM 5497 C CA . PRO A 1 730 ? 17.303 -16.411 -31.409 1.00 90.56 730 PRO A CA 1
ATOM 5498 C C . PRO A 1 730 ? 17.845 -17.335 -30.311 1.00 90.56 730 PRO A C 1
ATOM 5500 O O . PRO A 1 730 ? 17.095 -17.983 -29.588 1.00 90.56 730 PRO A O 1
ATOM 5503 N N . VAL A 1 731 ? 19.170 -17.462 -30.230 1.00 89.81 731 VAL A N 1
ATOM 5504 C CA . VAL A 1 731 ? 19.843 -18.387 -29.306 1.00 89.81 731 VAL A CA 1
ATOM 5505 C C . VAL A 1 731 ? 20.746 -17.651 -28.329 1.00 89.81 731 VAL A C 1
ATOM 5507 O O . VAL A 1 731 ? 21.407 -16.670 -28.676 1.00 89.81 731 VAL A O 1
ATOM 5510 N N . ARG A 1 732 ? 20.793 -18.184 -27.106 1.00 89.75 732 ARG A N 1
ATOM 5511 C CA . ARG A 1 732 ? 21.741 -17.807 -26.060 1.00 89.75 732 ARG A CA 1
ATOM 5512 C C . ARG A 1 732 ? 22.865 -18.845 -25.995 1.00 89.75 732 ARG A C 1
ATOM 5514 O O . ARG A 1 732 ? 22.616 -19.994 -25.642 1.00 89.75 732 ARG A O 1
ATOM 5521 N N . ALA A 1 733 ? 24.083 -18.446 -26.352 1.00 86.25 733 ALA A N 1
ATOM 5522 C CA . ALA A 1 733 ? 25.298 -19.255 -26.362 1.00 86.25 733 ALA A CA 1
ATOM 5523 C C . ALA A 1 733 ? 26.521 -18.416 -25.941 1.00 86.25 733 ALA A C 1
ATOM 5525 O O . ALA A 1 733 ? 26.693 -17.287 -26.401 1.00 86.25 733 ALA A O 1
ATOM 5526 N N . ASP A 1 734 ? 27.390 -18.987 -25.106 1.00 80.94 734 ASP A N 1
ATOM 5527 C CA . ASP A 1 734 ? 28.691 -18.412 -24.745 1.00 80.94 734 ASP A CA 1
ATOM 5528 C C . ASP A 1 734 ? 29.787 -19.485 -24.938 1.00 80.94 734 ASP A C 1
ATOM 5530 O O . ASP A 1 734 ? 29.728 -20.525 -24.276 1.00 80.94 734 ASP A O 1
ATOM 5534 N N . PRO A 1 735 ? 30.754 -19.302 -25.863 1.00 85.06 735 PRO A N 1
ATOM 5535 C CA . PRO A 1 735 ? 30.918 -18.142 -26.741 1.00 85.06 735 PRO A CA 1
ATOM 5536 C C . PRO A 1 735 ? 29.813 -18.043 -27.814 1.00 85.06 735 PRO A C 1
ATOM 5538 O O . PRO A 1 735 ? 29.252 -19.068 -28.216 1.00 85.06 735 PRO A O 1
ATOM 5541 N N . PRO A 1 736 ? 29.514 -16.833 -28.327 1.00 89.12 736 PRO A N 1
ATOM 5542 C CA . PRO A 1 736 ? 28.528 -16.661 -29.389 1.00 89.12 736 PRO A CA 1
ATOM 5543 C C . PRO A 1 736 ? 28.865 -17.442 -30.662 1.00 89.12 736 PRO A C 1
ATOM 5545 O O . PRO A 1 736 ? 30.018 -17.513 -31.094 1.00 89.12 736 PRO A O 1
ATOM 5548 N N . SER A 1 737 ? 27.836 -18.000 -31.302 1.00 86.94 737 SER A N 1
ATOM 5549 C CA . SER A 1 737 ? 27.988 -18.714 -32.575 1.00 86.94 737 SER A CA 1
ATOM 5550 C C . SER A 1 737 ? 28.082 -17.754 -33.767 1.00 86.94 737 SER A C 1
ATOM 5552 O O . SER A 1 737 ? 27.597 -16.628 -33.724 1.00 86.94 737 SER A O 1
ATOM 5554 N N . THR A 1 738 ? 28.625 -18.225 -34.891 1.00 88.00 738 THR A N 1
ATOM 5555 C CA . THR A 1 738 ? 28.650 -17.473 -36.161 1.00 88.00 738 THR A CA 1
ATOM 5556 C C . THR A 1 738 ? 27.310 -17.489 -36.912 1.00 88.00 738 THR A C 1
ATOM 5558 O O . THR A 1 738 ? 27.213 -16.958 -38.023 1.00 88.00 738 THR A O 1
ATOM 5561 N N . ALA A 1 739 ? 26.272 -18.109 -36.335 1.00 90.75 739 ALA A N 1
ATOM 5562 C CA . ALA A 1 739 ? 24.925 -18.116 -36.899 1.00 90.75 739 ALA A CA 1
ATOM 5563 C C . ALA A 1 739 ? 24.310 -16.711 -36.882 1.00 90.75 739 ALA A C 1
ATOM 5565 O O . ALA A 1 739 ? 23.621 -16.336 -37.835 1.00 90.75 739 ALA A O 1
ATOM 5566 N N . ASN A 1 740 ? 24.621 -15.933 -35.841 1.00 95.50 740 ASN A N 1
ATOM 5567 C CA . ASN A 1 740 ? 24.237 -14.536 -35.736 1.00 95.50 740 ASN A CA 1
ATOM 5568 C C . ASN A 1 740 ? 25.485 -13.657 -35.721 1.00 95.50 740 ASN A C 1
ATOM 5570 O O . ASN A 1 740 ? 26.394 -13.877 -34.920 1.00 95.50 740 ASN A O 1
ATOM 5574 N N . THR A 1 741 ? 25.544 -12.670 -36.609 1.00 96.56 741 THR A N 1
ATOM 5575 C CA . THR A 1 741 ? 26.675 -11.744 -36.674 1.00 96.56 741 THR A CA 1
ATOM 5576 C C . THR A 1 741 ? 26.228 -10.312 -36.903 1.00 96.56 741 THR A C 1
ATOM 5578 O O . THR A 1 741 ? 25.169 -10.050 -37.479 1.00 96.56 741 THR A O 1
ATOM 5581 N N . VAL A 1 742 ? 27.075 -9.377 -36.481 1.00 97.12 742 VAL A N 1
ATOM 5582 C CA . VAL A 1 742 ? 26.888 -7.947 -36.711 1.00 97.12 742 VAL A CA 1
ATOM 5583 C C . VAL A 1 742 ? 28.149 -7.309 -37.291 1.00 97.12 742 VAL A C 1
ATOM 5585 O O . VAL A 1 742 ? 29.276 -7.617 -36.895 1.00 97.12 742 VAL A O 1
ATOM 5588 N N . THR A 1 743 ? 27.961 -6.401 -38.241 1.00 97.56 743 THR A N 1
ATOM 5589 C CA . THR A 1 743 ? 28.990 -5.465 -38.699 1.00 97.56 743 THR A CA 1
ATOM 5590 C C . THR A 1 743 ? 28.563 -4.060 -38.306 1.00 97.56 743 THR A C 1
ATOM 5592 O O . THR A 1 743 ? 27.460 -3.643 -38.644 1.00 97.56 743 THR A O 1
ATOM 5595 N N . ILE A 1 744 ? 29.435 -3.348 -37.598 1.00 97.44 744 ILE A N 1
ATOM 5596 C CA . ILE A 1 744 ? 29.223 -1.992 -37.091 1.00 97.44 744 ILE A CA 1
ATOM 5597 C C . ILE A 1 744 ? 30.368 -1.128 -37.604 1.00 97.44 744 ILE A C 1
ATOM 5599 O O . ILE A 1 744 ? 31.532 -1.510 -37.463 1.00 97.44 744 ILE A O 1
ATOM 5603 N N . ASP A 1 745 ? 30.044 0.031 -38.165 1.00 96.69 745 ASP A N 1
ATOM 5604 C CA . ASP A 1 745 ? 31.016 1.048 -38.556 1.00 96.69 745 ASP A CA 1
ATOM 5605 C C . ASP A 1 745 ? 30.532 2.430 -38.110 1.00 96.69 745 ASP A C 1
ATOM 5607 O O . ASP A 1 745 ? 29.712 3.060 -38.781 1.00 96.69 745 ASP A O 1
ATOM 5611 N N . LEU A 1 746 ? 30.995 2.863 -36.935 1.00 95.00 746 LEU A N 1
ATOM 5612 C CA . LEU A 1 746 ? 30.721 4.179 -36.365 1.00 95.00 746 LEU A CA 1
ATOM 5613 C C . LEU A 1 746 ? 31.931 5.089 -36.530 1.00 95.00 746 LEU A C 1
ATOM 5615 O O . LEU A 1 746 ? 33.012 4.793 -36.007 1.00 95.00 746 LEU A O 1
ATOM 5619 N N . ALA A 1 747 ? 31.724 6.218 -37.202 1.00 91.50 747 ALA A N 1
ATOM 5620 C CA . ALA A 1 747 ? 32.724 7.258 -37.389 1.00 91.50 747 ALA A CA 1
ATOM 5621 C C . ALA A 1 747 ? 32.041 8.601 -37.681 1.00 91.50 747 ALA A C 1
ATOM 5623 O O . ALA A 1 747 ? 31.406 8.768 -38.722 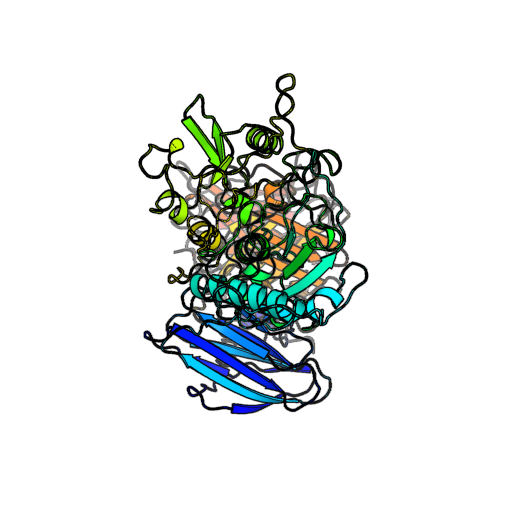1.00 91.50 747 ALA A O 1
ATOM 5624 N N . VAL A 1 748 ? 32.215 9.583 -36.790 1.00 86.56 748 VAL A N 1
ATOM 5625 C CA . VAL A 1 748 ? 31.719 10.953 -37.009 1.00 86.56 748 VAL A CA 1
ATOM 5626 C C . VAL A 1 748 ? 32.897 11.929 -37.039 1.00 86.56 748 VAL A C 1
ATOM 5628 O O . VAL A 1 748 ? 33.547 12.118 -36.003 1.00 86.56 748 VAL A O 1
ATOM 5631 N N . PRO A 1 749 ? 33.186 12.567 -38.192 1.00 82.50 749 PRO A N 1
ATOM 5632 C CA . PRO A 1 749 ? 34.281 13.526 -38.318 1.00 82.50 749 PRO A CA 1
ATOM 5633 C C . PRO A 1 749 ? 34.213 14.638 -37.265 1.00 82.50 749 PRO A C 1
ATOM 5635 O O . PRO A 1 749 ? 33.152 15.204 -37.016 1.00 82.50 749 PRO A O 1
ATOM 5638 N N . GLY A 1 750 ? 35.354 14.958 -36.650 1.00 80.12 750 GLY A N 1
ATOM 5639 C CA . GLY A 1 750 ? 35.446 16.009 -35.628 1.00 80.12 750 GLY A CA 1
ATOM 5640 C C . GLY A 1 750 ? 34.916 15.620 -34.241 1.00 80.12 750 GLY A C 1
ATOM 5641 O O . GLY A 1 750 ? 34.847 16.475 -33.364 1.00 80.12 750 GLY A O 1
ATOM 5642 N N . THR A 1 751 ? 34.568 14.350 -34.018 1.00 84.50 751 THR A N 1
ATOM 5643 C CA . THR A 1 751 ? 34.164 13.826 -32.703 1.00 84.50 751 THR A CA 1
ATOM 5644 C C . THR A 1 751 ? 35.054 12.654 -32.282 1.00 84.50 751 THR A C 1
ATOM 5646 O O . THR A 1 751 ? 35.806 12.111 -33.090 1.00 84.50 751 THR A O 1
ATOM 5649 N N . ASN A 1 752 ? 34.921 12.209 -31.029 1.00 84.88 752 ASN A N 1
ATOM 5650 C CA . ASN A 1 752 ? 35.579 10.994 -30.543 1.00 84.88 752 ASN A CA 1
ATOM 5651 C C . ASN A 1 752 ? 34.805 9.710 -30.884 1.00 84.88 752 ASN A C 1
ATOM 5653 O O . ASN A 1 752 ? 35.190 8.639 -30.429 1.00 84.88 752 ASN A O 1
ATOM 5657 N N . ILE A 1 753 ? 33.716 9.769 -31.656 1.00 86.38 753 ILE A N 1
ATOM 5658 C CA . ILE A 1 753 ? 32.916 8.584 -31.988 1.00 86.38 753 ILE A CA 1
ATOM 5659 C C . ILE A 1 753 ? 33.674 7.743 -33.018 1.00 86.38 753 ILE A C 1
ATOM 5661 O O . ILE A 1 753 ? 33.747 8.101 -34.196 1.00 86.38 753 ILE A O 1
ATOM 5665 N N . ARG A 1 754 ? 34.237 6.620 -32.558 1.00 88.94 754 ARG A N 1
ATOM 5666 C CA . ARG A 1 754 ? 34.878 5.611 -33.401 1.00 88.94 754 ARG A CA 1
ATOM 5667 C C . ARG A 1 754 ? 34.698 4.219 -32.804 1.00 88.94 754 ARG A C 1
ATOM 5669 O O . ARG A 1 754 ? 35.340 3.890 -31.811 1.00 88.94 754 ARG A O 1
ATOM 5676 N N . PHE A 1 755 ? 33.878 3.387 -33.437 1.00 92.44 755 PHE A N 1
ATOM 5677 C CA . PHE A 1 755 ? 33.623 2.021 -32.979 1.00 92.44 755 PHE A CA 1
ATOM 5678 C C . PHE A 1 755 ? 33.325 1.109 -34.170 1.00 92.44 755 PHE A C 1
ATOM 5680 O O . PHE A 1 755 ? 32.392 1.354 -34.929 1.00 92.44 755 PHE A O 1
ATOM 5687 N N . THR A 1 756 ? 34.144 0.071 -34.361 1.00 93.50 756 THR A N 1
ATOM 5688 C CA . THR A 1 756 ? 34.041 -0.820 -35.525 1.00 93.50 756 THR A CA 1
ATOM 5689 C C . THR A 1 756 ? 34.078 -2.285 -35.119 1.00 93.50 756 THR A C 1
ATOM 5691 O O . THR A 1 756 ? 34.869 -2.687 -34.261 1.00 93.50 756 THR A O 1
ATOM 5694 N N . ARG A 1 757 ? 33.233 -3.095 -35.755 1.00 94.12 757 ARG A N 1
ATOM 5695 C CA . ARG A 1 757 ? 33.213 -4.560 -35.667 1.00 94.12 757 ARG A CA 1
ATOM 5696 C C . ARG A 1 757 ? 32.833 -5.119 -37.029 1.00 94.12 757 ARG A C 1
ATOM 5698 O O . ARG A 1 757 ? 31.972 -4.570 -37.699 1.00 94.12 757 ARG A O 1
ATOM 5705 N N . THR A 1 758 ? 33.481 -6.188 -37.473 1.00 95.75 758 THR A N 1
ATOM 5706 C CA . THR A 1 758 ? 33.204 -6.798 -38.782 1.00 95.75 758 THR A CA 1
ATOM 5707 C C . THR A 1 758 ? 32.829 -8.252 -38.586 1.00 95.75 758 THR A C 1
ATOM 5709 O O . THR A 1 758 ? 33.652 -9.023 -38.103 1.00 95.75 758 THR A O 1
ATOM 5712 N N . ASN A 1 759 ? 31.602 -8.616 -38.974 1.00 95.06 759 ASN A N 1
ATOM 5713 C CA . ASN A 1 759 ? 31.044 -9.960 -38.811 1.00 95.06 759 ASN A CA 1
ATOM 5714 C C . ASN A 1 759 ? 31.264 -10.527 -37.394 1.00 95.06 759 ASN A C 1
ATOM 5716 O O . ASN A 1 759 ? 31.569 -11.709 -37.242 1.00 95.06 759 ASN A O 1
ATOM 5720 N N . ALA A 1 760 ? 31.142 -9.679 -36.370 1.00 95.25 760 ALA A N 1
ATOM 5721 C CA . ALA A 1 760 ? 31.316 -10.084 -34.984 1.00 95.25 760 ALA A CA 1
ATOM 5722 C C . ALA A 1 760 ? 30.189 -11.052 -34.590 1.00 95.25 760 ALA A C 1
ATOM 5724 O O . ALA A 1 760 ? 29.022 -10.697 -34.782 1.00 95.25 760 ALA A O 1
ATOM 5725 N N . PRO A 1 761 ? 30.505 -12.255 -34.077 1.00 95.62 761 PRO A N 1
ATOM 5726 C CA . PRO A 1 761 ? 29.514 -13.170 -33.520 1.00 95.62 761 PRO A CA 1
ATOM 5727 C C . PRO A 1 761 ? 28.753 -12.520 -32.364 1.00 95.62 761 PRO A C 1
ATOM 5729 O O . PRO A 1 761 ? 29.371 -11.894 -31.504 1.00 95.62 761 PRO A O 1
ATOM 5732 N N . ILE A 1 762 ? 27.430 -12.683 -32.337 1.00 95.12 762 ILE A N 1
ATOM 5733 C CA . ILE A 1 762 ? 26.573 -12.180 -31.256 1.00 95.12 762 ILE A CA 1
ATOM 5734 C C . ILE A 1 762 ? 25.604 -13.252 -30.766 1.00 95.12 762 ILE A C 1
ATOM 5736 O O . ILE A 1 762 ? 25.218 -14.164 -31.498 1.00 95.12 762 ILE A O 1
ATOM 5740 N N . SER A 1 763 ? 25.217 -13.143 -29.504 1.00 93.69 763 SER A N 1
ATOM 5741 C CA . SER A 1 763 ? 24.274 -14.038 -28.838 1.00 93.69 763 SER A CA 1
ATOM 5742 C C . SER A 1 763 ? 23.319 -13.232 -27.973 1.00 93.69 763 SER A C 1
ATOM 5744 O O . SER A 1 763 ? 23.704 -12.178 -27.471 1.00 93.69 763 SER A O 1
ATOM 5746 N N . LEU A 1 764 ? 22.119 -13.760 -27.725 1.00 92.00 764 LEU A N 1
ATOM 5747 C CA . LEU A 1 764 ? 21.262 -13.245 -26.662 1.00 92.00 764 LEU A CA 1
ATOM 5748 C C . LEU A 1 764 ? 21.971 -13.376 -25.306 1.00 92.00 764 LEU A C 1
ATOM 5750 O O . LEU A 1 764 ? 22.598 -14.400 -25.016 1.00 92.00 764 LEU A O 1
ATOM 5754 N N . LEU A 1 765 ? 21.883 -12.323 -24.498 1.00 89.75 765 LEU A N 1
ATOM 5755 C CA . LEU A 1 765 ? 22.181 -12.311 -23.068 1.00 89.75 765 LEU A CA 1
ATOM 5756 C C . LEU A 1 765 ? 20.921 -12.638 -22.262 1.00 89.75 765 LEU A C 1
ATOM 5758 O O . LEU A 1 765 ? 20.989 -13.374 -21.278 1.00 89.75 765 LEU A O 1
ATOM 5762 N N . SER A 1 766 ? 19.782 -12.099 -22.700 1.00 87.94 766 SER A N 1
ATOM 5763 C CA . SER A 1 766 ? 18.469 -12.373 -22.128 1.00 87.94 766 SER A CA 1
ATOM 5764 C C . SER A 1 766 ? 18.012 -13.801 -22.421 1.00 87.94 766 SER A C 1
ATOM 5766 O O . SER A 1 766 ? 18.511 -14.476 -23.329 1.00 87.94 766 SER A O 1
ATOM 5768 N N . GLN A 1 767 ? 17.045 -14.281 -21.646 1.00 86.50 767 GLN A N 1
ATOM 5769 C CA . GLN A 1 767 ? 16.349 -15.515 -21.969 1.00 86.50 767 GLN A CA 1
ATOM 5770 C C . GLN A 1 767 ? 15.663 -15.380 -23.337 1.00 86.50 767 GLN A C 1
ATOM 5772 O O . GLN A 1 767 ? 15.153 -14.317 -23.692 1.00 86.50 767 GLN A O 1
ATOM 5777 N N . VAL A 1 768 ? 15.664 -16.466 -24.113 1.00 74.44 768 VAL A N 1
ATOM 5778 C CA . VAL A 1 768 ? 14.915 -16.530 -25.372 1.00 74.44 768 VAL A CA 1
ATOM 5779 C C . VAL A 1 768 ? 13.428 -16.450 -25.036 1.00 74.44 768 VAL A C 1
ATOM 5781 O O . VAL A 1 768 ? 12.931 -17.287 -24.280 1.00 74.44 768 VAL A O 1
ATOM 5784 N N . ASN A 1 769 ? 12.733 -15.457 -25.589 1.00 63.81 769 ASN A N 1
ATOM 5785 C CA . ASN A 1 769 ? 11.278 -15.383 -25.513 1.00 63.81 769 ASN A CA 1
ATOM 5786 C C . ASN A 1 769 ? 10.722 -16.505 -26.404 1.00 63.81 769 ASN A C 1
ATOM 5788 O O . ASN A 1 769 ? 10.813 -16.418 -27.629 1.00 63.81 769 ASN A O 1
ATOM 5792 N N . GLN A 1 770 ? 10.256 -17.598 -25.792 1.00 48.62 770 GLN A N 1
ATOM 5793 C CA . GLN A 1 770 ? 9.558 -18.684 -26.490 1.00 48.62 770 GLN A CA 1
ATOM 5794 C C . GLN A 1 770 ? 8.052 -18.499 -26.404 1.00 48.62 770 GLN A C 1
ATOM 5796 O O . GLN A 1 770 ? 7.576 -18.152 -25.297 1.00 48.62 770 GLN A O 1
#

pLDDT: mean 89.88, std 11.39, range [26.27, 98.56]

Organism: NCBI:txid2983605

Secondary structure (DSSP, 8-state):
--SSSTTHHHHTTS--------EEPPTT--EEEEEPTT-EEEEEEEEE-TT-SEEEEEEEESSSS-EEEEEEESSPPPSS-TTSPPPPHHHHHHH-SEEE--TTS-EEEEEETTSSS---SEEEEEEEEE-SSS-EEEEEEEEEESSPPPPPEEEETT--BTTBB-GGGG---B---BTTB--SBHHHHHHHHHHHHHHHHHHHH--SS-EEEEEEEE----BTTTB---EEEEES-EEE-BTTB--TTSSSTTEEEEHHHHHHHHTS-HHHHH-S-TTS-SEEEEEETTSSTTT-TTS--EE--SSSTTPPTT-EEHHHHHHHHHHHHTT----S---TTSSSTTPPPB-TTS-B-EEHHHHTEEEEETTTTEEEESSSTT--HHHHHHHHTSSSSEEE--HHHHH-TT-TTTTSPTTTTSPBB------S-TTS-----TT--S--B-STT-TTBSS--S----S-TTHHHHHIIIII--SPPPPPPPPPPPSEEEE-GGGBTBEEEEEEEE--TTT--EEEEEEEEE-TTS-EEEEEEEEEEETTEEEE---TTS--EEEEEEETTTTEEEEEEEEEEEEEEE-SSGGGSHHHHTS--TT-S--EEEEEEETTEEEEEEEEESS-GGGB-SS---EEEE--GGG-S-EEEEEEE--SSS-EEEEEEEEE-TTSBEEEEEEEEEE--TTSPPPEEEEEESS---TTSPPPSS--EEEEEEEEEE-------SSPPTTSEEEEEEE-TTSS-EEEEEEEE-EESSPP--

Radius of gyration: 31.0 Å; chains: 1; bounding box: 80×57×90 Å